Protein AF-A0A849Z8D0-F1 (afdb_monomer)

Radius of gyration: 32.52 Å; Cα contacts (8 Å, |Δi|>4): 1243; chains: 1; bounding box: 118×74×81 Å

Nearest PDB structures (foldseek):
  3wj7-assembly1_C  TM=8.794E-01  e=2.233E-20  Gluconobacter oxydans 621H
  1n7g-assembly1_D  TM=7.968E-01  e=3.863E-12  Arabidopsis thaliana
  7k3p-assembly1_B  TM=7.404E-01  e=7.467E-13  Campylobacter jejuni subsp. jejuni NCTC 11168 = ATCC 700819
  3wcm-assembly1_F  TM=7.746E-01  e=2.105E-10  Homo sapiens
  3wei-assembly1_A  TM=7.566E-01  e=3.004E-10  Homo sapiens

Sequence (764 aa):
MLPGVSRTFALSIQNLPPDLRDAVCIAYLLCRVVDTVEDDRRLDPAIRQSLFDAFDAALSASASGDGEPATAFEVRSAETGLGPTPLEAELCTGAGAVFRAFAAIPQVQREAIEPSVAEMSKGMREYSLRADAENGLRLRDVSDLERYCYYVAGTVGELLTKLFAISCPVDVRVRRELEARAISFGLGLQFVNILKDVAEDAVRGDCFLPVGTAKLYGLDLASLLDAGERPKGLALLRALSARAREHLTRAEEYTLLWPSSSSPGDAGSQIRLFCAVPLALALGTLREVELGEEALTPGRAPTVSRAFVMGVFEAAVAAATAAPAESDEGLRSLFDRSRAGVARRPPRPSATLESIVPATATISRGASAANAVEEVGPMSNNQLPGLQPRRELTGKILVTGAAGHVGANLVYRLLEDGHDVRVLMRDESHDEAIEALSRDTGKKIERVYGDLRDRRAVLDAVRGTKNVFHVAARVSTLGGSDQDLRELYECNVIGTANVLRAAGETGVERTVVTGSLSAVGYDLDDPSKASDETQPFYPFTEHLPYGRTKSLVEHEVLKACVEGVDALVATSCAVLGPWDYKPSRMGKTLLDFAHGKLRGYPPGGFDFVNVKDLVDGHIRAMERGRIGQRYILSTQYATVDDLMDIFEEVTGRPRPRFRVPMPLMKTMAHVSSFVMSNFFPKMPQRFTPAAVRLLNMQRKADTSKAQRELGYEPTEIRSAIHEAYAHFARRGLAPSGPSLSAKEGAAPLEVAKPKSQGREGAAA

Structure (mmCIF, N/CA/C/O backbone):
data_AF-A0A849Z8D0-F1
#
_entry.id   AF-A0A849Z8D0-F1
#
loop_
_atom_site.group_PDB
_atom_site.id
_atom_site.type_symbol
_atom_site.label_atom_id
_atom_site.label_alt_id
_atom_site.label_comp_id
_atom_site.label_asym_id
_atom_site.label_entity_id
_atom_site.label_seq_id
_atom_site.pdbx_PDB_ins_code
_atom_site.Cartn_x
_atom_site.Cartn_y
_atom_site.Cartn_z
_atom_site.occupancy
_atom_site.B_iso_or_equiv
_atom_site.auth_seq_id
_atom_site.auth_comp_id
_atom_site.auth_asym_id
_atom_site.auth_atom_id
_atom_site.pdbx_PDB_model_num
ATOM 1 N N . MET A 1 1 ? 8.175 8.809 1.136 1.00 72.81 1 MET A N 1
ATOM 2 C CA . MET A 1 1 ? 8.746 9.825 0.233 1.00 72.81 1 MET A CA 1
ATOM 3 C C . MET A 1 1 ? 8.851 9.349 -1.220 1.00 72.81 1 MET A C 1
ATOM 5 O O . MET A 1 1 ? 8.016 9.758 -2.015 1.00 72.81 1 MET A O 1
ATOM 9 N N . LEU A 1 2 ? 9.770 8.432 -1.576 1.00 63.09 2 LEU A N 1
ATOM 10 C CA . LEU A 1 2 ? 10.049 8.039 -2.977 1.00 63.09 2 LEU A CA 1
ATOM 11 C C . LEU A 1 2 ? 8.809 7.703 -3.853 1.00 63.09 2 LEU A C 1
ATOM 13 O O . LEU A 1 2 ? 8.702 8.273 -4.937 1.00 63.09 2 LEU A O 1
ATOM 17 N N . PRO A 1 3 ? 7.831 6.872 -3.422 1.00 63.69 3 PRO A N 1
ATOM 18 C CA . PRO A 1 3 ? 6.657 6.564 -4.253 1.00 63.69 3 PRO A CA 1
ATOM 19 C C . PRO A 1 3 ? 5.746 7.764 -4.536 1.00 63.69 3 PRO A C 1
ATOM 21 O O . PRO A 1 3 ? 4.987 7.745 -5.504 1.00 63.69 3 PRO A O 1
ATOM 24 N N . GLY A 1 4 ? 5.797 8.791 -3.685 1.00 59.47 4 GLY A N 1
ATOM 25 C CA . GLY A 1 4 ? 4.993 9.993 -3.849 1.00 59.47 4 GLY A CA 1
ATOM 26 C C . GLY A 1 4 ? 5.625 10.998 -4.819 1.00 59.47 4 GLY A C 1
ATOM 27 O O . GLY A 1 4 ? 4.893 11.589 -5.606 1.00 59.47 4 GLY A O 1
ATOM 28 N N . VAL A 1 5 ? 6.960 11.137 -4.817 1.00 64.81 5 VAL A N 1
ATOM 29 C CA . VAL A 1 5 ? 7.702 12.059 -5.707 1.00 64.81 5 VAL A CA 1
ATOM 30 C C . VAL A 1 5 ? 8.118 11.422 -7.043 1.00 64.81 5 VAL A C 1
ATOM 32 O O . VAL A 1 5 ? 8.604 12.112 -7.933 1.00 64.81 5 VAL A O 1
ATOM 35 N N . SER A 1 6 ? 7.963 10.099 -7.211 1.00 67.50 6 SER A N 1
ATOM 36 C CA . SER A 1 6 ? 8.257 9.417 -8.481 1.00 67.50 6 SER A CA 1
ATOM 37 C C . SER A 1 6 ? 7.565 8.072 -8.643 1.00 67.50 6 SER A C 1
ATOM 39 O O . SER A 1 6 ? 8.047 7.038 -8.188 1.00 67.50 6 SER A O 1
ATOM 41 N N . ARG A 1 7 ? 6.432 8.042 -9.344 1.00 61.09 7 ARG A N 1
ATOM 42 C CA . ARG A 1 7 ? 5.633 6.810 -9.464 1.00 61.09 7 ARG A CA 1
ATOM 43 C C . ARG A 1 7 ? 6.294 5.745 -10.346 1.00 61.09 7 ARG A C 1
ATOM 45 O O . ARG A 1 7 ? 6.237 4.568 -10.008 1.00 61.09 7 ARG A O 1
ATOM 52 N N . THR A 1 8 ? 6.913 6.146 -11.457 1.00 63.62 8 THR A N 1
ATOM 53 C CA . THR A 1 8 ? 7.506 5.213 -12.433 1.00 63.62 8 THR A CA 1
ATOM 54 C C . THR A 1 8 ? 8.881 4.722 -11.984 1.00 63.62 8 THR A C 1
ATOM 56 O O . THR A 1 8 ? 9.119 3.516 -11.972 1.00 63.62 8 THR A O 1
ATOM 59 N N . PHE A 1 9 ? 9.768 5.625 -11.543 1.00 69.81 9 PHE A N 1
ATOM 60 C CA . PHE A 1 9 ? 11.107 5.231 -11.094 1.00 69.81 9 PHE A CA 1
ATOM 61 C C . PHE A 1 9 ? 11.092 4.505 -9.750 1.00 69.81 9 PHE A C 1
ATOM 63 O O . PHE A 1 9 ? 11.890 3.589 -9.584 1.00 69.81 9 PHE A O 1
ATOM 70 N N . ALA A 1 10 ? 10.176 4.816 -8.820 1.00 69.12 10 ALA A N 1
ATOM 71 C CA . ALA A 1 10 ? 10.091 4.077 -7.555 1.00 69.12 10 ALA A CA 1
ATOM 72 C C . ALA A 1 10 ? 9.925 2.568 -7.776 1.00 69.12 10 ALA A C 1
ATOM 74 O O . ALA A 1 10 ? 10.507 1.771 -7.044 1.00 69.12 10 ALA A O 1
ATOM 75 N N . LEU A 1 11 ? 9.169 2.177 -8.803 1.00 65.69 11 LEU A N 1
ATOM 76 C CA . LEU A 1 11 ? 8.955 0.774 -9.116 1.00 65.69 11 LEU A CA 1
ATOM 77 C C . LEU A 1 11 ? 10.195 0.132 -9.749 1.00 65.69 11 LEU A C 1
ATOM 79 O O . LEU A 1 11 ? 10.565 -0.967 -9.347 1.00 65.69 11 LEU A O 1
ATOM 83 N N . SER A 1 12 ? 10.883 0.808 -10.673 1.00 78.62 12 SER A N 1
ATOM 84 C CA . SER A 1 12 ? 12.158 0.305 -11.207 1.00 78.62 12 SER A CA 1
ATOM 85 C C . SER A 1 12 ? 13.214 0.161 -10.106 1.00 78.62 12 SER A C 1
ATOM 87 O O . SER A 1 12 ? 13.862 -0.879 -10.023 1.00 78.62 12 SER A O 1
ATOM 89 N N . ILE A 1 13 ? 13.337 1.153 -9.215 1.00 84.62 13 ILE A N 1
ATOM 90 C CA . ILE A 1 13 ? 14.297 1.151 -8.099 1.00 84.62 13 ILE A CA 1
ATOM 91 C C . ILE A 1 13 ? 14.062 -0.054 -7.184 1.00 84.62 13 ILE A C 1
ATOM 93 O O . ILE A 1 13 ? 15.009 -0.753 -6.845 1.00 84.62 13 ILE A O 1
ATOM 97 N N . GLN A 1 14 ? 12.807 -0.354 -6.833 1.00 80.88 14 GLN A N 1
ATOM 98 C CA . GLN A 1 14 ? 12.463 -1.476 -5.948 1.00 80.88 14 GLN A CA 1
ATOM 99 C C . GLN A 1 14 ? 12.900 -2.855 -6.463 1.00 80.88 14 GLN A C 1
ATOM 101 O O . GLN A 1 14 ? 13.001 -3.782 -5.663 1.00 80.88 14 GLN A O 1
ATOM 106 N N . ASN A 1 15 ? 13.150 -2.996 -7.767 1.00 81.31 15 ASN A N 1
ATOM 107 C CA . ASN A 1 15 ? 13.594 -4.253 -8.364 1.00 81.31 15 ASN A CA 1
ATOM 108 C C . ASN A 1 15 ? 15.117 -4.457 -8.303 1.00 81.31 15 ASN A C 1
ATOM 110 O O . ASN A 1 15 ? 15.575 -5.542 -8.658 1.00 81.31 15 ASN A O 1
ATOM 114 N N . LEU A 1 16 ? 15.892 -3.457 -7.871 1.00 87.88 16 LEU A N 1
ATOM 115 C CA . LEU A 1 16 ? 17.347 -3.547 -7.730 1.00 87.88 16 LEU A CA 1
ATOM 116 C C . LEU A 1 16 ? 17.759 -4.381 -6.494 1.00 87.88 16 LEU A C 1
ATOM 118 O O . LEU A 1 16 ? 16.979 -4.486 -5.539 1.00 87.88 16 LEU A O 1
ATOM 122 N N . PRO A 1 17 ? 18.986 -4.946 -6.470 1.00 87.19 17 PRO A N 1
ATOM 123 C CA . PRO A 1 17 ? 19.573 -5.543 -5.267 1.00 87.19 17 PRO A CA 1
ATOM 124 C C . PRO A 1 17 ? 19.512 -4.577 -4.072 1.00 87.19 17 PRO A C 1
ATOM 126 O O . PRO A 1 17 ? 19.680 -3.383 -4.301 1.00 87.19 17 PRO A O 1
ATOM 129 N N . PRO A 1 18 ? 19.336 -5.034 -2.814 1.00 86.19 18 PRO A N 1
ATOM 130 C CA . PRO A 1 18 ? 19.137 -4.149 -1.657 1.00 86.19 18 PRO A CA 1
ATOM 131 C C . PRO A 1 18 ? 20.156 -3.004 -1.535 1.00 86.19 18 PRO A C 1
ATOM 133 O O . PRO A 1 18 ? 19.753 -1.844 -1.482 1.00 86.19 18 PRO A O 1
ATOM 136 N N . ASP A 1 19 ? 21.454 -3.308 -1.602 1.00 86.75 19 ASP A N 1
ATOM 137 C CA . ASP A 1 19 ? 22.520 -2.303 -1.461 1.00 86.75 19 ASP A CA 1
ATOM 138 C C . ASP A 1 19 ? 22.530 -1.289 -2.616 1.00 86.75 19 ASP A C 1
ATOM 140 O O . ASP A 1 19 ? 22.804 -0.104 -2.421 1.00 86.75 19 ASP A O 1
ATOM 144 N N . LEU A 1 20 ? 22.209 -1.743 -3.832 1.00 93.50 20 LEU A N 1
ATOM 145 C CA . LEU A 1 20 ? 22.114 -0.880 -5.009 1.00 93.50 20 LEU A CA 1
ATOM 146 C C . LEU A 1 20 ? 20.827 -0.050 -4.990 1.00 93.50 20 LEU A C 1
ATOM 148 O O . LEU A 1 20 ? 20.836 1.130 -5.328 1.00 93.50 20 LEU A O 1
ATOM 152 N N . ARG A 1 21 ? 19.714 -0.660 -4.578 1.00 93.81 21 ARG A N 1
ATOM 153 C CA . ARG A 1 21 ? 18.400 -0.032 -4.441 1.00 93.81 21 ARG A CA 1
ATOM 154 C C . ARG A 1 21 ? 18.478 1.160 -3.504 1.00 93.81 21 ARG A C 1
ATOM 156 O O . ARG A 1 21 ? 17.957 2.219 -3.843 1.00 93.81 21 ARG A O 1
ATOM 163 N N . ASP A 1 22 ? 19.102 0.986 -2.345 1.00 92.62 22 ASP A N 1
ATOM 164 C CA . ASP A 1 22 ? 19.163 2.028 -1.325 1.00 92.62 22 ASP A CA 1
ATOM 165 C C . ASP A 1 22 ? 20.054 3.190 -1.799 1.00 92.62 22 ASP A C 1
ATOM 167 O O . ASP A 1 22 ? 19.633 4.347 -1.728 1.00 92.62 22 ASP A O 1
ATOM 171 N N . ALA A 1 23 ? 21.204 2.897 -2.421 1.00 95.88 23 ALA A N 1
ATOM 172 C CA . ALA A 1 23 ? 22.069 3.909 -3.032 1.00 95.88 23 ALA A CA 1
ATOM 173 C C . ALA A 1 23 ? 21.372 4.690 -4.163 1.00 95.88 23 ALA A C 1
ATOM 175 O O . ALA A 1 23 ? 21.412 5.920 -4.185 1.00 95.88 23 ALA A O 1
ATOM 176 N N . VAL A 1 24 ? 20.677 3.999 -5.075 1.00 96.50 24 VAL A N 1
ATOM 177 C CA . VAL A 1 24 ? 19.925 4.636 -6.171 1.00 96.50 24 VAL A CA 1
ATOM 178 C C . VAL A 1 24 ? 18.726 5.428 -5.637 1.00 96.50 24 VAL A C 1
ATOM 180 O O . VAL A 1 24 ? 18.426 6.501 -6.153 1.00 96.50 24 VAL A O 1
ATOM 183 N N . CYS A 1 25 ? 18.051 4.948 -4.589 1.00 95.25 25 CYS A N 1
ATOM 184 C CA . CYS A 1 25 ? 16.977 5.684 -3.919 1.00 95.25 25 CYS A CA 1
ATOM 185 C C . CYS A 1 25 ? 17.490 7.004 -3.333 1.00 95.25 25 CYS A C 1
ATOM 187 O O . CYS A 1 25 ? 16.865 8.044 -3.530 1.00 95.25 25 CYS A O 1
ATOM 189 N N . ILE A 1 26 ? 18.620 6.972 -2.626 1.00 95.50 26 ILE A N 1
ATOM 190 C CA . ILE A 1 26 ? 19.237 8.167 -2.042 1.00 95.50 26 ILE A CA 1
ATOM 191 C C . ILE A 1 26 ? 19.664 9.138 -3.143 1.00 95.50 26 ILE A C 1
ATOM 193 O O . ILE A 1 26 ? 19.294 10.309 -3.085 1.00 95.50 26 ILE A O 1
ATOM 197 N N . ALA A 1 27 ? 20.353 8.649 -4.178 1.00 96.94 27 ALA A N 1
ATOM 198 C CA . ALA A 1 27 ? 20.736 9.457 -5.331 1.00 96.94 27 ALA A CA 1
ATOM 199 C C . ALA A 1 27 ? 19.520 10.122 -5.992 1.00 96.94 27 ALA A C 1
ATOM 201 O O . ALA A 1 27 ? 19.536 11.322 -6.243 1.00 96.94 27 ALA A O 1
ATOM 202 N N . TYR A 1 28 ? 18.432 9.372 -6.198 1.00 95.81 28 TYR A N 1
ATOM 203 C CA . TYR A 1 28 ? 17.195 9.908 -6.761 1.00 95.81 28 TYR A CA 1
ATOM 204 C C . TYR A 1 28 ? 16.610 11.037 -5.905 1.00 95.81 28 TYR A C 1
ATOM 206 O O . TYR A 1 28 ? 16.172 12.055 -6.438 1.00 95.81 28 TYR A O 1
ATOM 214 N N . LEU A 1 29 ? 16.577 10.864 -4.580 1.00 95.44 29 LEU A N 1
ATOM 215 C CA . LEU A 1 29 ? 16.050 11.882 -3.672 1.00 95.44 29 LEU A CA 1
ATOM 216 C C . LEU A 1 29 ? 16.929 13.137 -3.658 1.00 95.44 29 LEU A C 1
ATOM 218 O O . LEU A 1 29 ? 16.377 14.231 -3.684 1.00 95.44 29 LEU A O 1
ATOM 222 N N . LEU A 1 30 ? 18.259 12.998 -3.691 1.00 96.62 30 LEU A N 1
ATOM 223 C CA . LEU A 1 30 ? 19.177 14.133 -3.846 1.00 96.62 30 LEU A CA 1
ATOM 224 C C . LEU A 1 30 ? 18.924 14.873 -5.162 1.00 96.62 30 LEU A C 1
ATOM 226 O O . LEU A 1 30 ? 18.789 16.095 -5.153 1.00 96.62 30 LEU A O 1
ATOM 230 N N . CYS A 1 31 ? 18.783 14.138 -6.271 1.00 96.31 31 CYS A N 1
ATOM 231 C CA . CYS A 1 31 ? 18.452 14.736 -7.559 1.00 96.31 31 CYS A CA 1
ATOM 232 C C . CYS A 1 31 ? 17.121 15.490 -7.508 1.00 96.31 31 CYS A C 1
ATOM 234 O O . CYS A 1 31 ? 17.034 16.616 -7.978 1.00 96.31 31 CYS A O 1
ATOM 236 N N . ARG A 1 32 ? 16.096 14.900 -6.884 1.00 95.31 32 ARG A N 1
ATOM 237 C CA . ARG A 1 32 ? 14.771 15.514 -6.751 1.00 95.31 32 ARG A CA 1
ATOM 238 C C . ARG A 1 32 ? 14.781 16.775 -5.881 1.00 95.31 32 ARG A C 1
ATOM 240 O O . ARG A 1 32 ? 14.004 17.685 -6.146 1.00 95.31 32 ARG A O 1
ATOM 247 N N . VAL A 1 33 ? 15.625 16.839 -4.850 1.00 95.38 33 VAL A N 1
ATOM 248 C CA . VAL A 1 33 ? 15.757 18.041 -4.012 1.00 95.38 33 VAL A CA 1
ATOM 249 C C . VAL A 1 33 ? 16.262 19.220 -4.844 1.00 95.38 33 VAL A C 1
ATOM 251 O O . VAL A 1 33 ? 15.657 20.286 -4.790 1.00 95.38 33 VAL A O 1
ATOM 254 N N . VAL A 1 34 ? 17.322 19.039 -5.636 1.00 95.44 34 VAL A N 1
ATOM 255 C CA . VAL A 1 34 ? 17.875 20.133 -6.454 1.00 95.44 34 VAL A CA 1
ATOM 256 C C . VAL A 1 34 ? 17.017 20.462 -7.683 1.00 95.44 34 VAL A C 1
ATOM 258 O O . VAL A 1 34 ? 16.866 21.637 -8.000 1.00 95.44 34 VAL A O 1
ATOM 261 N N . ASP A 1 35 ? 16.352 19.467 -8.277 1.00 94.12 35 ASP A N 1
ATOM 262 C CA . ASP A 1 35 ? 15.288 19.642 -9.286 1.00 94.12 35 ASP A CA 1
ATOM 263 C C . ASP A 1 35 ? 14.182 20.573 -8.754 1.00 94.12 35 ASP A C 1
ATOM 265 O O . ASP A 1 35 ? 13.802 21.546 -9.393 1.00 94.12 35 ASP A O 1
ATOM 269 N N . THR A 1 36 ? 13.758 20.369 -7.498 1.00 94.44 36 THR A N 1
ATOM 270 C CA . THR A 1 36 ? 12.758 21.234 -6.846 1.00 94.44 36 THR A CA 1
ATOM 271 C C . THR A 1 36 ? 13.255 22.679 -6.689 1.00 94.44 36 THR A C 1
ATOM 273 O O . THR A 1 36 ? 12.463 23.614 -6.798 1.00 94.44 36 THR A O 1
ATOM 276 N N . VAL A 1 37 ? 14.555 22.888 -6.438 1.00 94.44 37 VAL A N 1
ATOM 277 C CA . VAL A 1 37 ? 15.151 24.236 -6.357 1.00 94.44 37 VAL A CA 1
ATOM 278 C C . VAL A 1 37 ? 15.141 24.929 -7.723 1.00 94.44 37 VAL A C 1
ATOM 280 O O . VAL A 1 37 ? 14.860 26.129 -7.786 1.00 94.44 37 VAL A O 1
ATOM 283 N N . GLU A 1 38 ? 15.433 24.203 -8.807 1.00 91.38 38 GLU A N 1
ATOM 284 C CA . GLU A 1 38 ? 15.372 24.732 -10.176 1.00 91.38 38 GLU A CA 1
ATOM 285 C C . GLU A 1 38 ? 13.935 25.101 -10.578 1.00 91.38 38 GLU A C 1
ATOM 287 O O . GLU A 1 38 ? 13.691 26.218 -11.048 1.00 91.38 38 GLU A O 1
ATOM 292 N N . ASP A 1 39 ? 12.994 24.182 -10.349 1.00 87.88 39 ASP A N 1
ATOM 293 C CA . ASP A 1 39 ? 11.619 24.256 -10.849 1.00 87.88 39 ASP A CA 1
ATOM 294 C C . ASP A 1 39 ? 10.747 25.286 -10.118 1.00 87.88 39 ASP A C 1
ATOM 296 O O . ASP A 1 39 ? 9.742 25.761 -10.661 1.00 87.88 39 ASP A O 1
ATOM 300 N N . ASP A 1 40 ? 11.091 25.663 -8.882 1.00 87.81 40 ASP A N 1
ATOM 301 C CA . ASP A 1 40 ? 10.272 26.585 -8.097 1.00 87.81 40 ASP A CA 1
ATOM 302 C C . ASP A 1 40 ? 10.444 28.047 -8.551 1.00 87.81 40 ASP A C 1
ATOM 304 O O . ASP A 1 40 ? 11.240 28.846 -8.035 1.00 87.81 40 ASP A O 1
ATOM 308 N N . ARG A 1 41 ? 9.640 28.418 -9.552 1.00 78.31 41 ARG A N 1
ATOM 309 C CA . ARG A 1 41 ? 9.581 29.765 -10.140 1.00 78.31 41 ARG A CA 1
ATOM 310 C C . ARG A 1 41 ? 9.061 30.839 -9.183 1.00 78.31 41 ARG A C 1
ATOM 312 O O . ARG A 1 41 ? 9.248 32.018 -9.461 1.00 78.31 41 ARG A O 1
ATOM 319 N N . ARG A 1 42 ? 8.436 30.461 -8.061 1.00 85.00 42 ARG A N 1
ATOM 320 C CA . ARG A 1 42 ? 7.925 31.420 -7.061 1.00 85.00 42 ARG A CA 1
ATOM 321 C C . ARG A 1 42 ? 9.054 32.074 -6.265 1.00 85.00 42 ARG A C 1
ATOM 323 O O . ARG A 1 42 ? 8.831 33.099 -5.627 1.00 85.00 42 ARG A O 1
ATOM 330 N N . LEU A 1 43 ? 10.238 31.466 -6.278 1.00 86.69 43 LEU A N 1
ATOM 331 C CA . LEU A 1 43 ? 11.400 31.946 -5.549 1.00 86.69 43 LEU A CA 1
ATOM 332 C C . LEU A 1 43 ? 12.077 33.108 -6.272 1.00 86.69 43 LEU A C 1
ATOM 334 O O . LEU A 1 43 ? 12.310 33.060 -7.482 1.00 86.69 43 LEU A O 1
ATOM 338 N N . ASP A 1 44 ? 12.467 34.113 -5.490 1.00 88.31 44 ASP A N 1
ATOM 339 C CA . ASP A 1 44 ? 13.362 35.171 -5.947 1.00 88.31 44 ASP A CA 1
ATOM 340 C C . ASP A 1 44 ? 14.707 34.573 -6.420 1.00 88.31 44 ASP A C 1
ATOM 342 O O . ASP A 1 44 ? 15.220 33.642 -5.781 1.00 88.31 44 ASP A O 1
ATOM 346 N N . PRO A 1 45 ? 15.318 35.085 -7.507 1.00 88.12 45 PRO A N 1
ATOM 347 C CA . PRO A 1 45 ? 16.580 34.560 -8.018 1.00 88.12 45 PRO A CA 1
ATOM 348 C C . PRO A 1 45 ? 17.707 34.505 -6.978 1.00 88.12 45 PRO A C 1
ATOM 350 O O . PRO A 1 45 ? 18.447 33.522 -6.949 1.00 88.12 45 PRO A O 1
ATOM 353 N N . ALA A 1 46 ? 17.835 35.504 -6.097 1.00 90.12 46 ALA A N 1
ATOM 354 C CA . ALA A 1 46 ? 18.869 35.512 -5.062 1.00 90.12 46 ALA A CA 1
ATOM 355 C C . ALA A 1 46 ? 18.599 34.445 -3.990 1.00 90.12 46 ALA A C 1
ATOM 357 O O . ALA A 1 46 ? 19.525 33.769 -3.535 1.00 90.12 46 ALA A O 1
ATOM 358 N N . ILE A 1 47 ? 17.327 34.239 -3.636 1.00 92.25 47 ILE A N 1
ATOM 359 C CA . ILE A 1 47 ? 16.912 33.156 -2.738 1.00 92.25 47 ILE A CA 1
ATOM 360 C C . ILE A 1 47 ? 17.251 31.798 -3.356 1.00 92.25 47 ILE A C 1
ATOM 362 O O . ILE A 1 47 ? 17.871 30.966 -2.688 1.00 92.25 47 ILE A O 1
ATOM 366 N N . ARG A 1 48 ? 16.917 31.589 -4.635 1.00 93.00 48 ARG A N 1
ATOM 367 C CA . ARG A 1 48 ? 17.221 30.343 -5.350 1.00 93.00 48 ARG A CA 1
ATOM 368 C C . ARG A 1 48 ? 18.725 30.064 -5.389 1.00 93.00 48 ARG A C 1
ATOM 370 O O . ARG A 1 48 ? 19.135 28.943 -5.105 1.00 93.00 48 ARG A O 1
ATOM 377 N N . GLN A 1 49 ? 19.558 31.076 -5.654 1.00 93.31 49 GLN A N 1
ATOM 378 C CA . GLN A 1 49 ? 21.020 30.924 -5.586 1.00 93.31 49 GLN A CA 1
ATOM 379 C C . GLN A 1 49 ? 21.488 30.504 -4.187 1.00 93.31 49 GLN A C 1
ATOM 381 O O . GLN A 1 49 ? 22.278 29.572 -4.064 1.00 93.31 49 GLN A O 1
ATOM 386 N N . SER A 1 50 ? 20.939 31.110 -3.129 1.00 94.00 50 SER A N 1
ATOM 387 C CA . SER A 1 50 ? 21.289 30.731 -1.754 1.00 94.00 50 SER A CA 1
ATOM 388 C C . SER A 1 50 ? 20.887 29.292 -1.391 1.00 94.00 50 SER A C 1
ATOM 390 O O . SER A 1 50 ? 21.545 28.660 -0.564 1.00 94.00 50 SER A O 1
ATOM 392 N N . LEU A 1 51 ? 19.822 28.762 -2.006 1.00 95.62 51 LEU A N 1
ATOM 393 C CA . LEU A 1 51 ? 19.394 27.370 -1.849 1.00 95.62 51 LEU A CA 1
ATOM 394 C C . LEU A 1 51 ? 20.321 26.408 -2.596 1.00 95.62 51 LEU A C 1
ATOM 396 O O . LEU A 1 51 ? 20.679 25.383 -2.021 1.00 95.62 51 LEU A O 1
ATOM 400 N N . PHE A 1 52 ? 20.767 26.751 -3.811 1.00 96.25 52 PHE A N 1
ATOM 401 C CA . PHE A 1 52 ? 21.814 25.990 -4.504 1.00 96.25 52 PHE A CA 1
ATOM 402 C C . PHE A 1 52 ? 23.116 25.962 -3.690 1.00 96.25 52 PHE A C 1
ATOM 404 O O . PHE A 1 52 ? 23.695 24.896 -3.509 1.00 96.25 52 PHE A O 1
ATOM 411 N N . ASP A 1 53 ? 23.546 27.095 -3.124 1.00 94.94 53 ASP A N 1
ATOM 412 C CA . ASP A 1 53 ? 24.743 27.151 -2.271 1.00 94.94 53 ASP A CA 1
ATOM 413 C C . ASP A 1 53 ? 24.607 26.268 -1.026 1.00 94.94 53 ASP A C 1
ATOM 415 O O . ASP A 1 53 ? 25.528 25.531 -0.671 1.00 94.94 53 ASP A O 1
ATOM 419 N N . ALA A 1 54 ? 23.446 26.316 -0.366 1.00 95.00 54 ALA A N 1
ATOM 420 C CA . ALA A 1 54 ? 23.175 25.482 0.798 1.00 95.00 54 ALA A CA 1
ATOM 421 C C . ALA A 1 54 ? 23.106 23.987 0.440 1.00 95.00 54 ALA A C 1
ATOM 423 O O . ALA A 1 54 ? 23.578 23.159 1.220 1.00 95.00 54 ALA A O 1
ATOM 424 N N . PHE A 1 55 ? 22.545 23.645 -0.724 1.00 96.44 55 PHE A N 1
ATOM 425 C CA . PHE A 1 55 ? 22.491 22.275 -1.232 1.00 96.44 55 PHE A CA 1
ATOM 426 C C . PHE A 1 55 ? 23.892 21.740 -1.538 1.00 96.44 55 PHE A C 1
ATOM 428 O O . PHE A 1 55 ? 24.252 20.677 -1.039 1.00 96.44 55 PHE A O 1
ATOM 435 N N . ASP A 1 56 ? 24.701 22.491 -2.288 1.00 95.56 56 ASP A N 1
ATOM 436 C CA . ASP A 1 56 ? 26.052 22.079 -2.685 1.00 95.56 56 ASP A CA 1
ATOM 437 C C . ASP A 1 56 ? 26.964 21.911 -1.461 1.00 95.56 56 ASP A C 1
ATOM 439 O O . ASP A 1 56 ? 27.687 20.919 -1.349 1.00 95.56 56 ASP A O 1
ATOM 443 N N . ALA A 1 57 ? 26.876 22.826 -0.487 1.00 93.50 57 ALA A N 1
ATOM 444 C CA . ALA A 1 57 ? 27.603 22.706 0.775 1.00 93.50 57 ALA A CA 1
ATOM 445 C C . ALA A 1 57 ? 27.184 21.454 1.566 1.00 93.50 57 ALA A C 1
ATOM 447 O O . ALA A 1 57 ? 28.040 20.730 2.078 1.00 93.50 57 ALA A O 1
ATOM 448 N N . ALA A 1 58 ? 25.878 21.171 1.644 1.00 94.19 58 ALA A N 1
ATOM 449 C CA . ALA A 1 58 ? 25.362 19.986 2.324 1.00 94.19 58 ALA A CA 1
ATOM 450 C C . ALA A 1 58 ? 25.769 18.686 1.617 1.00 94.19 58 ALA A C 1
ATOM 452 O O . ALA A 1 58 ? 26.150 17.722 2.284 1.00 94.19 58 ALA A O 1
ATOM 453 N N . LEU A 1 59 ? 25.724 18.660 0.283 1.00 95.44 59 LEU A N 1
ATOM 454 C CA . LEU A 1 59 ? 26.130 17.518 -0.531 1.00 95.44 59 LEU A CA 1
ATOM 455 C C . LEU A 1 59 ? 27.611 17.193 -0.313 1.00 95.44 59 LEU A C 1
ATOM 457 O O . LEU A 1 59 ? 27.944 16.047 -0.012 1.00 95.44 59 LEU A O 1
ATOM 461 N N . SER A 1 60 ? 28.476 18.206 -0.400 1.00 93.25 60 SER A N 1
ATOM 462 C CA . SER A 1 60 ? 29.926 18.035 -0.275 1.00 93.25 60 SER A CA 1
ATOM 463 C C . SER A 1 60 ? 30.332 17.592 1.140 1.00 93.25 60 SER A C 1
ATOM 465 O O . SER A 1 60 ? 31.084 16.630 1.290 1.00 93.25 60 SER A O 1
ATOM 467 N N . ALA A 1 61 ? 29.747 18.194 2.187 1.00 91.44 61 ALA A N 1
ATOM 468 C CA . ALA A 1 61 ? 29.962 17.781 3.581 1.00 91.44 61 ALA A CA 1
ATOM 469 C C . ALA A 1 61 ? 29.499 16.335 3.849 1.00 91.44 61 ALA A C 1
ATOM 471 O O . ALA A 1 61 ? 30.173 15.546 4.513 1.00 91.44 61 ALA A O 1
ATOM 472 N N . SER A 1 62 ? 28.354 15.950 3.280 1.00 91.81 62 SER A N 1
ATOM 473 C CA . SER A 1 62 ? 27.830 14.586 3.416 1.00 91.81 62 SER A CA 1
ATOM 474 C C . SER A 1 62 ? 28.693 13.555 2.687 1.00 91.81 62 SER A C 1
ATOM 476 O O . SER A 1 62 ? 28.794 12.413 3.132 1.00 91.81 62 SER A O 1
ATOM 478 N N . ALA A 1 63 ? 29.324 13.937 1.574 1.00 90.50 63 ALA A N 1
ATOM 479 C CA . ALA A 1 63 ? 30.208 13.056 0.820 1.00 90.50 63 ALA A CA 1
ATOM 480 C C . ALA A 1 63 ? 31.529 12.785 1.557 1.00 90.50 63 ALA A C 1
ATOM 482 O O . ALA A 1 63 ? 31.967 11.627 1.603 1.00 90.50 63 ALA A O 1
ATOM 483 N N . SER A 1 64 ? 32.127 13.817 2.169 1.00 85.88 64 SER A N 1
ATOM 484 C CA . SER A 1 64 ? 33.373 13.702 2.941 1.00 85.88 64 SER A CA 1
ATOM 485 C C . SER A 1 64 ? 33.194 12.988 4.284 1.00 85.88 64 SER A C 1
ATOM 487 O O . SER A 1 64 ? 34.150 12.407 4.792 1.00 85.88 64 SER A O 1
ATOM 489 N N . GLY A 1 65 ? 31.973 12.958 4.829 1.00 72.75 65 GLY A N 1
ATOM 490 C CA . GLY A 1 65 ? 31.687 12.391 6.151 1.00 72.75 65 GLY A CA 1
ATOM 491 C C . GLY A 1 65 ? 31.982 13.354 7.307 1.00 72.75 65 GLY A C 1
ATOM 492 O O . GLY A 1 65 ? 31.931 12.939 8.464 1.00 72.75 65 GLY A O 1
ATOM 493 N N . ASP A 1 66 ? 32.251 14.626 6.998 1.00 64.69 66 ASP A N 1
ATOM 494 C CA . ASP A 1 66 ? 32.563 15.676 7.963 1.00 64.69 66 ASP A CA 1
ATOM 495 C C . ASP A 1 66 ? 31.376 16.647 8.099 1.00 64.69 66 ASP A C 1
ATOM 497 O O . ASP A 1 66 ? 31.094 17.436 7.198 1.00 64.69 66 ASP A O 1
ATOM 501 N N . GLY A 1 67 ? 30.703 16.634 9.255 1.00 59.25 67 GLY A N 1
ATOM 502 C CA . GLY A 1 67 ? 29.722 17.658 9.651 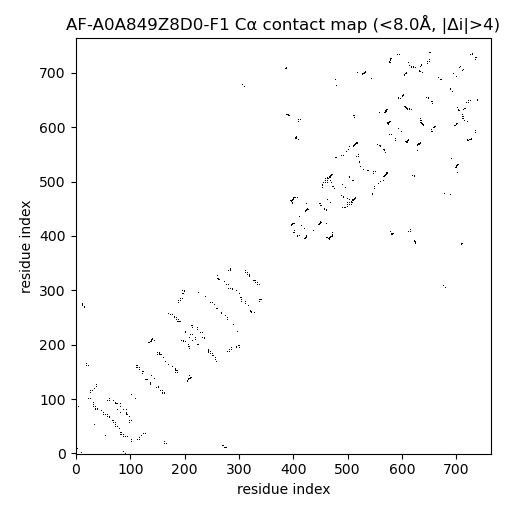1.00 59.25 67 GLY A CA 1
ATOM 503 C C . GLY A 1 67 ? 28.266 17.190 9.756 1.00 59.25 67 GLY A C 1
ATOM 504 O O . GLY A 1 67 ? 27.901 16.101 9.320 1.00 59.25 67 GLY A O 1
ATOM 505 N N . GLU A 1 68 ? 27.422 18.025 10.377 1.00 59.22 68 GLU A N 1
ATOM 506 C CA . GLU A 1 68 ? 25.971 17.806 10.409 1.00 59.22 68 GLU A CA 1
ATOM 507 C C . GLU A 1 68 ? 25.356 18.163 9.054 1.00 59.22 68 GLU A C 1
ATOM 509 O O . GLU A 1 68 ? 25.423 19.323 8.628 1.00 59.22 68 GLU A O 1
ATOM 514 N N . PRO A 1 69 ? 24.743 17.202 8.353 1.00 61.16 69 PRO A N 1
ATOM 515 C CA . PRO A 1 69 ? 24.356 17.447 6.986 1.00 61.16 69 PRO A CA 1
ATOM 516 C C . PRO A 1 69 ? 23.002 18.167 6.911 1.00 61.16 69 PRO A C 1
ATOM 518 O O . PRO A 1 69 ? 21.971 17.664 7.360 1.00 61.16 69 PRO A O 1
ATOM 521 N N . ALA A 1 70 ? 23.039 19.328 6.253 1.00 70.81 70 ALA A N 1
ATOM 522 C CA . ALA A 1 70 ? 21.907 20.044 5.662 1.00 70.81 70 ALA A CA 1
ATOM 523 C C . ALA A 1 70 ? 21.012 20.928 6.544 1.00 70.81 70 ALA A C 1
ATOM 525 O O . ALA A 1 70 ? 20.044 21.470 6.012 1.00 70.81 70 ALA A O 1
ATOM 526 N N . THR A 1 71 ? 21.355 21.203 7.809 1.00 78.56 71 THR A N 1
ATOM 527 C CA . THR A 1 71 ? 20.566 22.123 8.662 1.00 78.56 71 THR A CA 1
ATOM 528 C C . THR A 1 71 ? 20.342 23.484 7.990 1.00 78.56 71 THR A C 1
ATOM 530 O O . THR A 1 71 ? 19.242 24.029 8.011 1.00 78.56 71 THR A O 1
ATOM 533 N N . ALA A 1 72 ? 21.363 24.021 7.314 1.00 86.62 72 ALA A N 1
ATOM 534 C CA . ALA A 1 72 ? 21.246 25.286 6.590 1.00 86.62 72 ALA A CA 1
ATOM 535 C C . ALA A 1 72 ? 20.298 25.210 5.376 1.00 86.62 72 ALA A C 1
ATOM 537 O O . ALA A 1 72 ? 19.618 26.191 5.081 1.00 86.62 72 ALA A O 1
ATOM 538 N N . PHE A 1 73 ? 20.240 24.072 4.677 1.00 93.56 73 PHE A N 1
ATOM 539 C CA . PHE A 1 73 ? 19.331 23.879 3.545 1.00 93.56 73 PHE A CA 1
ATOM 540 C C . PHE A 1 73 ? 17.885 23.691 4.019 1.00 93.56 73 PHE A C 1
ATOM 542 O O . PHE A 1 73 ? 16.986 24.321 3.469 1.00 93.56 73 PHE A O 1
ATOM 549 N N . GLU A 1 74 ? 17.654 22.880 5.057 1.00 92.19 74 GLU A N 1
ATOM 550 C CA . GLU A 1 74 ? 16.319 22.643 5.630 1.00 92.19 74 GLU A CA 1
ATOM 551 C C . GLU A 1 74 ? 15.703 23.940 6.166 1.00 92.19 74 GLU A C 1
ATOM 553 O O . GLU A 1 74 ? 14.554 24.254 5.851 1.00 92.19 74 GLU A O 1
ATOM 558 N N . VAL A 1 75 ? 16.486 24.730 6.914 1.00 90.69 75 VAL A N 1
ATOM 559 C CA . VAL A 1 75 ? 16.049 26.030 7.448 1.00 90.69 75 VAL A CA 1
ATOM 560 C C . VAL A 1 75 ? 15.661 26.973 6.313 1.00 90.69 75 VAL A C 1
ATOM 562 O O . VAL A 1 75 ? 14.540 27.477 6.302 1.00 90.69 75 VAL A O 1
ATOM 565 N N . ARG A 1 76 ? 16.529 27.151 5.309 1.00 91.81 76 ARG A N 1
ATOM 566 C CA . ARG A 1 76 ? 16.219 28.014 4.157 1.00 91.81 76 ARG A CA 1
ATOM 567 C C . ARG A 1 76 ? 15.014 27.502 3.372 1.00 91.81 76 ARG A C 1
ATOM 569 O O . ARG A 1 76 ? 14.183 28.299 2.952 1.00 91.81 76 ARG A O 1
ATOM 576 N N . SER A 1 77 ? 14.884 26.191 3.190 1.00 92.50 77 SER A N 1
ATOM 577 C CA . SER A 1 77 ? 13.732 25.590 2.507 1.00 92.50 77 SER A CA 1
ATOM 578 C C . SER A 1 77 ? 12.426 25.897 3.243 1.00 92.50 77 SER A C 1
ATOM 580 O O . SER A 1 77 ? 11.440 26.278 2.614 1.00 92.50 77 SER A O 1
ATOM 582 N N . ALA A 1 78 ? 12.427 25.800 4.576 1.00 91.38 78 ALA A N 1
ATOM 583 C CA . ALA A 1 78 ? 11.270 26.113 5.410 1.00 91.38 78 ALA A CA 1
ATOM 584 C C . ALA A 1 78 ? 10.925 27.612 5.407 1.00 91.38 78 ALA A C 1
ATOM 586 O O . ALA A 1 78 ? 9.753 27.967 5.302 1.00 91.38 78 ALA A O 1
ATOM 587 N N . GLU A 1 79 ? 11.928 28.489 5.486 1.00 92.44 79 GLU A N 1
ATOM 588 C CA . GLU A 1 79 ? 11.746 29.948 5.469 1.00 92.44 79 GLU A CA 1
ATOM 589 C C . GLU A 1 79 ? 11.212 30.463 4.128 1.00 92.44 79 GLU A C 1
ATOM 591 O O . GLU A 1 79 ? 10.437 31.417 4.085 1.00 92.44 79 GLU A O 1
ATOM 596 N N . THR A 1 80 ? 11.622 29.828 3.031 1.00 90.94 80 THR A N 1
ATOM 597 C CA . THR A 1 80 ? 11.283 30.251 1.664 1.00 90.94 80 THR A CA 1
ATOM 598 C C . THR A 1 80 ? 10.026 29.577 1.120 1.00 90.94 80 THR A C 1
ATOM 600 O O . THR A 1 80 ? 9.487 30.022 0.108 1.00 90.94 80 THR A O 1
ATOM 603 N N . GLY A 1 81 ? 9.538 28.524 1.785 1.00 90.38 81 GLY A N 1
ATOM 604 C CA . GLY A 1 81 ? 8.403 27.732 1.312 1.00 90.38 81 GLY A CA 1
ATOM 605 C C . GLY A 1 81 ? 8.708 26.944 0.033 1.00 90.38 81 GLY A C 1
ATOM 606 O O . GLY A 1 81 ? 7.806 26.763 -0.789 1.00 90.38 81 GLY A O 1
ATOM 607 N N . LEU A 1 82 ? 9.965 26.509 -0.138 1.00 91.69 82 LEU A N 1
ATOM 608 C CA . LEU A 1 82 ? 10.430 25.723 -1.284 1.00 91.69 82 LEU A CA 1
ATOM 609 C C . LEU A 1 82 ? 9.575 24.459 -1.462 1.00 91.69 82 LEU A C 1
ATOM 611 O O . LEU A 1 82 ? 9.371 23.707 -0.509 1.00 91.69 82 LEU A O 1
ATOM 615 N N . GLY A 1 83 ? 9.121 24.216 -2.694 1.00 88.06 83 GLY A N 1
ATOM 616 C CA . GLY A 1 83 ? 8.329 23.044 -3.064 1.00 88.06 83 GLY A CA 1
ATOM 617 C C . GLY A 1 83 ? 6.936 23.439 -3.561 1.00 88.06 83 GLY A C 1
ATOM 618 O O . GLY A 1 83 ? 6.096 23.858 -2.755 1.00 88.06 83 GLY A O 1
ATOM 619 N N . PRO A 1 84 ? 6.646 23.328 -4.872 1.00 80.12 84 PRO A N 1
ATOM 620 C CA . PRO A 1 84 ? 5.349 23.717 -5.426 1.00 80.12 84 PRO A CA 1
ATOM 621 C C . PRO A 1 84 ? 4.221 22.769 -5.002 1.00 80.12 84 PRO A C 1
ATOM 623 O O . PRO A 1 84 ? 3.052 23.162 -4.995 1.00 80.12 84 PRO A O 1
ATOM 626 N N . THR A 1 85 ? 4.553 21.540 -4.600 1.00 85.75 85 THR A N 1
ATOM 627 C CA . THR A 1 85 ? 3.606 20.580 -4.027 1.00 85.75 85 THR A CA 1
ATOM 628 C C . THR A 1 85 ? 3.885 20.310 -2.542 1.00 85.75 85 THR A C 1
ATOM 630 O O . THR A 1 85 ? 5.032 20.405 -2.104 1.00 85.75 85 THR A O 1
ATOM 633 N N . PRO A 1 86 ? 2.871 19.899 -1.747 1.00 86.19 86 PRO A N 1
ATOM 634 C CA . PRO A 1 86 ? 3.072 19.566 -0.333 1.00 86.19 86 PRO A CA 1
ATOM 635 C C . PRO A 1 86 ? 4.153 18.509 -0.090 1.00 86.19 86 PRO A C 1
ATOM 637 O O . PRO A 1 86 ? 4.837 18.547 0.926 1.00 86.19 86 PRO A O 1
ATOM 640 N N . LEU A 1 87 ? 4.311 17.569 -1.023 1.00 84.06 87 LEU A N 1
ATOM 641 C CA . LEU A 1 87 ? 5.259 16.473 -0.882 1.00 84.06 87 LEU A CA 1
ATOM 642 C C . LEU A 1 87 ? 6.696 16.889 -1.220 1.00 84.06 87 LEU A C 1
ATOM 644 O O . LEU A 1 87 ? 7.630 16.440 -0.564 1.00 84.06 87 LEU A O 1
ATOM 648 N N . GLU A 1 88 ? 6.882 17.746 -2.224 1.00 87.31 88 GLU A N 1
ATOM 649 C CA . GLU A 1 88 ? 8.191 18.347 -2.507 1.00 87.31 88 GLU A CA 1
ATOM 650 C C . GLU A 1 88 ? 8.614 19.275 -1.369 1.00 87.31 88 GLU A C 1
ATOM 652 O O . GLU A 1 88 ? 9.763 19.223 -0.942 1.00 87.31 88 GLU A O 1
ATOM 657 N N . ALA A 1 89 ? 7.673 20.030 -0.794 1.00 91.25 89 ALA A N 1
ATOM 658 C CA . ALA A 1 89 ? 7.936 20.829 0.396 1.00 91.25 89 ALA A CA 1
ATOM 659 C C . ALA A 1 89 ? 8.353 19.956 1.593 1.00 91.25 89 ALA A C 1
ATOM 661 O O . ALA A 1 89 ? 9.327 20.270 2.276 1.00 91.25 89 ALA A O 1
ATOM 662 N N . GLU A 1 90 ? 7.679 18.824 1.829 1.00 92.50 90 GLU A N 1
ATOM 663 C CA . GLU A 1 90 ? 8.075 17.855 2.863 1.00 92.50 90 GLU A CA 1
ATOM 664 C C . GLU A 1 90 ? 9.473 17.267 2.592 1.00 92.50 90 GLU A C 1
ATOM 666 O O . GLU A 1 90 ? 10.284 17.152 3.510 1.00 92.50 90 GLU A O 1
ATOM 671 N N . LEU A 1 91 ? 9.790 16.937 1.334 1.00 92.38 91 LEU A N 1
ATOM 672 C CA . LEU A 1 91 ? 11.113 16.445 0.943 1.00 92.38 91 LEU A CA 1
ATOM 673 C C . LEU A 1 91 ? 12.211 17.485 1.201 1.00 92.38 91 LEU A C 1
ATOM 675 O O . LEU A 1 91 ? 13.244 17.134 1.764 1.00 92.38 91 LEU A O 1
ATOM 679 N N . CYS A 1 92 ? 12.005 18.740 0.800 1.00 94.31 92 CYS A N 1
ATOM 680 C CA . CYS A 1 92 ? 12.999 19.803 0.941 1.00 94.31 92 CYS A CA 1
ATOM 681 C C . CYS A 1 92 ? 13.188 20.233 2.401 1.00 94.31 92 CYS A C 1
ATOM 683 O O . CYS A 1 92 ? 14.318 20.399 2.857 1.00 94.31 92 CYS A O 1
ATOM 685 N N . THR A 1 93 ? 12.099 20.360 3.161 1.00 92.19 93 THR A N 1
ATOM 686 C CA . THR A 1 93 ? 12.163 20.717 4.591 1.00 92.19 93 THR A CA 1
ATOM 687 C C . THR A 1 93 ? 12.702 19.585 5.467 1.00 92.19 93 THR A C 1
ATOM 689 O O . THR A 1 93 ? 13.260 19.862 6.524 1.00 92.19 93 THR A O 1
ATOM 692 N N . GLY A 1 94 ? 12.583 18.329 5.025 1.00 91.25 94 GLY A N 1
ATOM 693 C CA . GLY A 1 94 ? 13.176 17.149 5.663 1.00 91.25 94 GLY A CA 1
ATOM 694 C C . GLY A 1 94 ? 14.440 16.619 4.975 1.00 91.25 94 GLY A C 1
ATOM 695 O O . GLY A 1 94 ? 14.812 15.458 5.191 1.00 91.25 94 GLY A O 1
ATOM 696 N N . ALA A 1 95 ? 15.083 17.412 4.109 1.00 93.00 95 ALA A N 1
ATOM 697 C CA . ALA A 1 95 ? 16.175 16.949 3.251 1.00 93.00 95 ALA A CA 1
ATOM 698 C C . ALA A 1 95 ? 17.392 16.442 4.040 1.00 93.00 95 ALA A C 1
ATOM 700 O O . ALA A 1 95 ? 18.114 15.568 3.563 1.00 93.00 95 ALA A O 1
ATOM 701 N N . GLY A 1 96 ? 17.602 16.899 5.273 1.00 92.12 96 GLY A N 1
ATOM 702 C CA . GLY A 1 96 ? 18.666 16.427 6.154 1.00 92.12 96 GLY A CA 1
ATOM 703 C C . GLY A 1 96 ? 18.576 14.935 6.448 1.00 92.12 96 GLY A C 1
ATOM 704 O O . GLY A 1 96 ? 19.606 14.288 6.620 1.00 92.12 96 GLY A O 1
ATOM 705 N N . ALA A 1 97 ? 17.385 14.326 6.412 1.00 91.88 97 ALA A N 1
ATOM 706 C CA . ALA A 1 97 ? 17.272 12.868 6.466 1.00 91.88 97 ALA A CA 1
ATOM 707 C C . ALA A 1 97 ? 17.908 12.191 5.238 1.00 91.88 97 ALA A C 1
ATOM 709 O O . ALA A 1 97 ? 18.570 11.163 5.382 1.00 91.88 97 ALA A O 1
ATOM 710 N N . VAL A 1 98 ? 17.749 12.780 4.048 1.00 94.00 98 VAL A N 1
ATOM 711 C CA . VAL A 1 98 ? 18.346 12.290 2.796 1.00 94.00 98 VAL A CA 1
ATOM 712 C C . VAL A 1 98 ? 19.861 12.440 2.838 1.00 94.00 98 VAL A C 1
ATOM 714 O O . VAL A 1 98 ? 20.574 11.486 2.540 1.00 94.00 98 VAL A O 1
ATOM 717 N N . PHE A 1 99 ? 20.365 13.596 3.272 1.00 94.75 99 PHE A N 1
ATOM 718 C CA . PHE A 1 99 ? 21.803 13.819 3.366 1.00 94.75 99 PHE A CA 1
ATOM 719 C C . PHE A 1 99 ? 22.476 12.969 4.459 1.00 94.75 99 PHE A C 1
ATOM 721 O O . PHE A 1 99 ? 23.559 12.439 4.232 1.00 94.75 99 PHE A O 1
ATOM 728 N N . ARG A 1 100 ? 21.821 12.730 5.608 1.00 92.50 100 ARG A N 1
ATOM 729 C CA . ARG A 1 100 ? 22.303 11.757 6.611 1.00 92.50 100 ARG A CA 1
ATOM 730 C C . ARG A 1 100 ? 22.342 10.337 6.057 1.00 92.50 100 ARG A C 1
ATOM 732 O O . ARG A 1 100 ? 23.311 9.621 6.291 1.00 92.50 100 ARG A O 1
ATOM 739 N N . ALA A 1 101 ? 21.308 9.930 5.319 1.00 92.88 101 ALA A N 1
ATOM 740 C CA . ALA A 1 101 ? 21.304 8.631 4.653 1.00 92.88 101 ALA A CA 1
ATOM 741 C C . ALA A 1 101 ? 22.444 8.539 3.629 1.00 92.88 101 ALA A C 1
ATOM 743 O O . ALA A 1 101 ? 23.139 7.529 3.587 1.00 92.88 101 ALA A O 1
ATOM 744 N N . PHE A 1 102 ? 22.690 9.610 2.870 1.00 95.12 102 PHE A N 1
ATOM 745 C CA . PHE A 1 102 ? 23.810 9.701 1.939 1.00 95.12 102 PHE A CA 1
ATOM 746 C C . PHE A 1 102 ? 25.173 9.620 2.632 1.00 95.12 102 PHE A C 1
ATOM 748 O O . PHE A 1 102 ? 26.033 8.881 2.172 1.00 95.12 102 PHE A O 1
ATOM 755 N N . ALA A 1 103 ? 25.372 10.285 3.769 1.00 93.38 103 ALA A N 1
ATOM 756 C CA . ALA A 1 103 ? 26.609 10.164 4.541 1.00 93.38 103 ALA A CA 1
ATOM 757 C C . ALA A 1 103 ? 26.838 8.733 5.079 1.00 93.38 103 ALA A C 1
ATOM 759 O O . ALA A 1 103 ? 27.980 8.304 5.246 1.00 93.38 103 ALA A O 1
ATOM 760 N N . ALA A 1 104 ? 25.760 7.978 5.319 1.00 92.81 104 ALA A N 1
ATOM 761 C CA . ALA A 1 104 ? 25.808 6.639 5.903 1.00 92.81 104 ALA A CA 1
ATOM 762 C C . ALA A 1 104 ? 26.094 5.501 4.903 1.00 92.81 104 ALA A C 1
ATOM 764 O O . ALA A 1 104 ? 26.463 4.408 5.338 1.00 92.81 104 ALA A O 1
ATOM 765 N N . ILE A 1 105 ? 25.936 5.707 3.588 1.00 93.75 105 ILE A N 1
ATOM 766 C CA . ILE A 1 105 ? 26.242 4.655 2.597 1.00 93.75 105 ILE A CA 1
ATOM 767 C C . ILE A 1 105 ? 27.759 4.483 2.412 1.00 93.75 105 ILE A C 1
ATOM 769 O O . ILE A 1 105 ? 28.512 5.422 2.680 1.00 93.75 105 ILE A O 1
ATOM 773 N N . PRO A 1 106 ? 28.240 3.323 1.924 1.00 95.12 106 PRO A N 1
ATOM 774 C CA . PRO A 1 106 ? 29.654 3.090 1.630 1.00 95.12 106 PRO A CA 1
ATOM 775 C C . PRO A 1 106 ? 30.331 4.206 0.822 1.00 95.12 106 PRO A C 1
ATOM 777 O O . PRO A 1 106 ? 29.772 4.713 -0.150 1.00 95.12 106 PRO A O 1
ATOM 780 N N . GLN A 1 107 ? 31.583 4.526 1.168 1.00 94.81 107 GLN A N 1
ATOM 781 C CA . GLN A 1 107 ? 32.366 5.590 0.522 1.00 94.81 107 GLN A CA 1
ATOM 782 C C . GLN A 1 107 ? 32.405 5.457 -1.008 1.00 94.81 107 GLN A C 1
ATOM 784 O O . GLN A 1 107 ? 32.168 6.434 -1.708 1.00 94.81 107 GLN A O 1
ATOM 789 N N . VAL A 1 108 ? 32.603 4.243 -1.528 1.00 95.62 108 VAL A N 1
ATOM 790 C CA . VAL A 1 108 ? 32.628 3.979 -2.978 1.00 95.62 108 VAL A CA 1
ATOM 791 C C . VAL A 1 108 ? 31.318 4.371 -3.681 1.00 95.62 108 VAL A C 1
ATOM 793 O O . VAL A 1 108 ? 31.331 4.807 -4.828 1.00 95.62 108 VAL A O 1
ATOM 796 N N . GLN A 1 109 ? 30.174 4.258 -2.998 1.00 96.50 109 GLN A N 1
ATOM 797 C CA . GLN A 1 109 ? 28.883 4.697 -3.531 1.00 96.50 109 GLN A CA 1
ATOM 798 C C . GLN A 1 109 ? 28.731 6.219 -3.430 1.00 96.50 109 GLN A C 1
ATOM 800 O O . GLN A 1 109 ? 28.178 6.831 -4.342 1.00 96.50 109 GLN A O 1
ATOM 805 N N . ARG A 1 110 ? 29.266 6.851 -2.376 1.00 95.88 110 ARG A N 1
ATOM 806 C CA . ARG A 1 110 ? 29.301 8.320 -2.271 1.00 95.88 110 ARG A CA 1
ATOM 807 C C . ARG A 1 110 ? 30.137 8.952 -3.380 1.00 95.88 110 ARG A C 1
ATOM 809 O O . ARG A 1 110 ? 29.662 9.875 -4.031 1.00 95.88 110 ARG A O 1
ATOM 816 N N . GLU A 1 111 ? 31.311 8.391 -3.659 1.00 95.88 111 GLU A N 1
ATOM 817 C CA . GLU A 1 111 ? 32.204 8.804 -4.754 1.00 95.88 111 GLU A CA 1
ATOM 818 C C . GLU A 1 111 ? 31.577 8.605 -6.147 1.00 95.88 111 GLU A C 1
ATOM 820 O O . GLU A 1 111 ? 31.926 9.302 -7.099 1.00 95.88 111 GLU A O 1
ATOM 825 N N . ALA A 1 112 ? 30.625 7.676 -6.282 1.00 96.19 112 ALA A N 1
ATOM 826 C CA . ALA A 1 112 ? 29.850 7.500 -7.508 1.00 96.19 112 ALA A CA 1
ATOM 827 C C . ALA A 1 112 ? 28.722 8.538 -7.666 1.00 96.19 112 ALA A C 1
ATOM 829 O O . ALA A 1 112 ? 28.420 8.931 -8.794 1.00 96.19 112 ALA A O 1
ATOM 830 N N . ILE A 1 113 ? 28.102 8.962 -6.559 1.00 97.75 113 ILE A N 1
ATOM 831 C CA . ILE A 1 113 ? 26.922 9.840 -6.538 1.00 97.75 113 ILE A CA 1
ATOM 832 C C . ILE A 1 113 ? 27.308 11.319 -6.567 1.00 97.75 113 ILE A C 1
ATOM 834 O O . ILE A 1 113 ? 26.799 12.053 -7.414 1.00 97.75 113 ILE A O 1
ATOM 838 N N . GLU A 1 114 ? 28.186 11.760 -5.660 1.00 97.06 114 GLU A N 1
ATOM 839 C CA . GLU A 1 114 ? 28.439 13.189 -5.425 1.00 97.06 114 GLU A CA 1
ATOM 840 C C . GLU A 1 114 ? 28.852 13.949 -6.690 1.00 97.06 114 GLU A C 1
ATOM 842 O O . GLU A 1 114 ? 28.178 14.936 -6.994 1.00 97.06 114 GLU A O 1
ATOM 847 N N . PRO A 1 115 ? 29.816 13.476 -7.508 1.00 97.75 115 PRO A N 1
ATOM 848 C CA . PRO A 1 115 ? 30.290 14.273 -8.637 1.00 97.75 115 PRO A CA 1
ATOM 849 C C . PRO A 1 115 ? 29.198 14.519 -9.680 1.00 97.75 115 PRO A C 1
ATOM 851 O O . PRO A 1 115 ? 29.130 15.580 -10.293 1.00 97.75 115 PRO A O 1
ATOM 854 N N . SER A 1 116 ? 28.323 13.531 -9.881 1.00 97.56 116 SER A N 1
ATOM 855 C CA . SER A 1 116 ? 27.240 13.619 -10.858 1.00 97.56 116 SER A CA 1
ATOM 856 C C . SER A 1 116 ? 26.085 14.493 -10.353 1.00 97.56 116 SER A C 1
ATOM 858 O O . SER A 1 116 ? 25.524 15.255 -11.137 1.00 97.56 116 SER A O 1
ATOM 860 N N . VAL A 1 117 ? 25.753 14.443 -9.055 1.00 97.88 117 VAL A N 1
ATOM 861 C CA . VAL A 1 117 ? 24.740 15.337 -8.458 1.00 97.88 117 VAL A CA 1
ATOM 862 C C . VAL A 1 117 ? 25.251 16.781 -8.390 1.00 97.88 117 VAL A C 1
ATOM 864 O O . VAL A 1 117 ? 24.493 17.705 -8.679 1.00 97.88 117 VAL A O 1
ATOM 867 N N . ALA A 1 118 ? 26.533 16.986 -8.078 1.00 97.88 118 ALA A N 1
ATOM 868 C CA . ALA A 1 118 ? 27.163 18.304 -8.070 1.00 97.88 118 ALA A CA 1
ATOM 869 C C . ALA A 1 118 ? 27.199 18.930 -9.477 1.00 97.88 118 ALA A C 1
ATOM 871 O O . ALA A 1 118 ? 26.839 20.095 -9.646 1.00 97.88 118 ALA A O 1
ATOM 872 N N . GLU A 1 119 ? 27.561 18.157 -10.509 1.00 97.94 119 GLU A N 1
ATOM 873 C CA . GLU A 1 119 ? 27.544 18.639 -11.899 1.00 97.94 119 GLU A CA 1
ATOM 874 C C . GLU A 1 119 ? 26.116 18.969 -12.370 1.00 97.94 119 GLU A C 1
ATOM 876 O O . GLU A 1 119 ? 25.910 19.975 -13.052 1.00 97.94 119 GLU A O 1
ATOM 881 N N . MET A 1 120 ? 25.114 18.181 -11.961 1.00 97.88 120 MET A N 1
ATOM 882 C CA . MET A 1 120 ? 23.703 18.488 -12.217 1.00 97.88 120 MET A CA 1
ATOM 883 C C . MET A 1 120 ? 23.275 19.799 -11.546 1.00 97.88 120 MET A C 1
ATOM 885 O O . MET A 1 120 ? 22.722 20.665 -12.221 1.00 97.88 120 MET A O 1
ATOM 889 N N . SER A 1 121 ? 23.581 19.977 -10.255 1.00 97.69 121 SER A N 1
ATOM 890 C CA . SER A 1 121 ? 23.282 21.203 -9.494 1.00 97.69 121 SER A CA 1
ATOM 891 C C . SER A 1 121 ? 23.893 22.442 -10.152 1.00 97.69 121 SER A C 1
ATOM 893 O O . SER A 1 121 ? 23.208 23.433 -10.411 1.00 97.69 121 SER A O 1
ATOM 895 N N . LYS A 1 122 ? 25.173 22.359 -10.530 1.00 96.75 122 LYS A N 1
ATOM 896 C CA . LYS A 1 122 ? 25.890 23.416 -11.250 1.00 96.75 122 LYS A CA 1
ATOM 897 C C . LYS A 1 122 ? 25.213 23.776 -12.575 1.00 96.75 122 LYS A C 1
ATOM 899 O O . LYS A 1 122 ? 25.059 24.957 -12.882 1.00 96.75 122 LYS A O 1
ATOM 904 N N . GLY A 1 123 ? 24.805 22.776 -13.352 1.00 95.88 123 GLY A N 1
ATOM 905 C CA . GLY A 1 123 ? 24.102 22.980 -14.615 1.00 95.88 123 GLY A CA 1
ATOM 906 C C . GLY A 1 123 ? 22.727 23.622 -14.443 1.00 95.88 123 GLY A C 1
ATOM 907 O O . GLY A 1 123 ? 22.431 24.626 -15.088 1.00 95.88 123 GLY A O 1
ATOM 908 N N . MET A 1 124 ? 21.908 23.093 -13.531 1.00 94.94 124 MET A N 1
ATOM 909 C CA . MET A 1 124 ? 20.599 23.662 -13.182 1.00 94.94 124 MET A CA 1
ATOM 910 C C . MET A 1 124 ? 20.733 25.118 -12.721 1.00 94.94 124 MET A C 1
ATOM 912 O O . MET A 1 124 ? 19.975 25.986 -13.151 1.00 94.94 124 MET A O 1
ATOM 916 N N . ARG A 1 125 ? 21.764 25.422 -11.926 1.00 93.94 125 ARG A N 1
ATOM 917 C CA . ARG A 1 125 ? 22.100 26.787 -11.511 1.00 93.94 125 ARG A CA 1
ATOM 918 C C . ARG A 1 125 ? 22.439 27.685 -12.706 1.00 93.94 125 ARG A C 1
ATOM 920 O O . ARG A 1 125 ? 21.901 28.789 -12.797 1.00 93.94 125 ARG A O 1
ATOM 927 N N . GLU A 1 126 ? 23.296 27.232 -13.624 1.00 93.00 126 GLU A N 1
ATOM 928 C CA . GLU A 1 126 ? 23.673 27.986 -14.831 1.00 93.00 126 GLU A CA 1
ATOM 929 C C . GLU A 1 126 ? 22.449 28.308 -15.703 1.00 93.00 126 GLU A C 1
ATOM 931 O O . GLU A 1 126 ? 22.258 29.453 -16.116 1.00 93.00 126 GLU A O 1
ATOM 936 N N . TYR A 1 127 ? 21.590 27.320 -15.958 1.00 91.88 127 TYR A N 1
ATOM 937 C CA . TYR A 1 127 ? 20.394 27.510 -16.778 1.00 91.88 127 TYR A CA 1
ATOM 938 C C . TYR A 1 127 ? 19.311 28.317 -16.059 1.00 91.88 127 TYR A C 1
ATOM 940 O O . TYR A 1 127 ? 18.665 29.154 -16.692 1.00 91.88 127 TYR A O 1
ATOM 948 N N . SER A 1 128 ? 19.171 28.181 -14.739 1.00 88.88 128 SER A N 1
ATOM 949 C CA . SER A 1 128 ? 18.261 29.024 -13.962 1.00 88.88 128 SER A CA 1
ATOM 950 C C . SER A 1 128 ? 18.635 30.508 -14.035 1.00 88.88 128 SER A C 1
ATOM 952 O O . SER A 1 128 ? 17.734 31.339 -13.955 1.00 88.88 128 SER A O 1
ATOM 954 N N . LEU A 1 129 ? 19.919 30.860 -14.157 1.00 86.81 129 LEU A N 1
ATOM 955 C CA . LEU A 1 129 ? 20.362 32.256 -14.295 1.00 86.81 129 LEU A CA 1
ATOM 956 C C . LEU A 1 129 ? 20.082 32.839 -15.685 1.00 86.81 129 LEU A C 1
ATOM 958 O O . LEU A 1 129 ? 20.068 34.056 -15.854 1.00 86.81 129 LEU A O 1
ATOM 962 N N . ARG A 1 130 ? 19.870 31.979 -16.685 1.00 87.56 130 ARG A N 1
ATOM 963 C CA . ARG A 1 130 ? 19.538 32.375 -18.059 1.00 87.56 130 ARG A CA 1
ATOM 964 C C . ARG A 1 130 ? 18.040 32.580 -18.280 1.00 87.56 130 ARG A C 1
ATOM 966 O O . ARG A 1 130 ? 17.668 33.073 -19.342 1.00 87.56 130 ARG A O 1
ATOM 973 N N . ALA A 1 131 ? 17.201 32.146 -17.342 1.00 81.38 131 ALA A N 1
ATOM 974 C CA . ALA A 1 131 ? 15.758 32.287 -17.448 1.00 81.38 131 ALA A CA 1
ATOM 975 C C . ALA A 1 131 ? 15.355 33.761 -17.297 1.00 81.38 131 ALA A C 1
ATOM 977 O O . ALA A 1 131 ? 15.729 34.421 -16.329 1.00 81.38 131 ALA A O 1
ATOM 978 N N . ASP A 1 132 ? 14.595 34.260 -18.266 1.00 73.75 132 ASP A N 1
ATOM 979 C CA . ASP A 1 132 ? 14.040 35.608 -18.249 1.00 73.75 132 ASP A CA 1
ATOM 980 C C . ASP A 1 132 ? 12.800 35.677 -17.344 1.00 73.75 132 ASP A C 1
ATOM 982 O O . ASP A 1 132 ? 12.060 34.699 -17.217 1.00 73.75 132 ASP A O 1
ATOM 986 N N . ALA A 1 133 ? 12.557 36.831 -16.719 1.00 65.81 133 ALA A N 1
ATOM 987 C CA . ALA A 1 133 ? 11.422 37.001 -15.810 1.00 65.81 133 ALA A CA 1
ATOM 988 C C . ALA A 1 133 ? 10.065 36.975 -16.538 1.00 65.81 133 ALA A C 1
ATOM 990 O O . ALA A 1 133 ? 9.072 36.555 -15.947 1.00 65.81 133 ALA A O 1
ATOM 991 N N . GLU A 1 134 ? 10.017 37.404 -17.804 1.00 62.97 134 GLU A N 1
ATOM 992 C CA . GLU A 1 134 ? 8.790 37.431 -18.610 1.00 62.97 134 GLU A CA 1
ATOM 993 C C . GLU A 1 134 ? 8.652 36.185 -19.492 1.00 62.97 134 GLU A C 1
ATOM 995 O O . GLU A 1 134 ? 7.547 35.691 -19.704 1.00 62.97 134 GLU A O 1
ATOM 1000 N N . ASN A 1 135 ? 9.772 35.664 -19.999 1.00 67.12 135 ASN A N 1
ATOM 1001 C CA . ASN A 1 135 ? 9.787 34.625 -21.026 1.00 67.12 135 ASN A CA 1
ATOM 1002 C C . ASN A 1 135 ? 10.429 33.306 -20.581 1.00 67.12 135 ASN A C 1
ATOM 1004 O O . ASN A 1 135 ? 10.631 32.445 -21.428 1.00 67.12 135 ASN A O 1
ATOM 1008 N N . GLY A 1 136 ? 10.780 33.122 -19.309 1.00 80.94 136 GLY A N 1
ATOM 1009 C CA . GLY A 1 136 ? 11.346 31.865 -18.809 1.00 80.94 136 GLY A CA 1
ATOM 1010 C C . GLY A 1 136 ? 12.647 31.449 -19.509 1.00 80.94 136 GLY A C 1
ATOM 1011 O O . GLY A 1 136 ? 13.379 32.272 -20.072 1.00 80.94 136 GLY A O 1
ATOM 1012 N N . LEU A 1 137 ? 12.977 30.156 -19.469 1.00 86.44 137 LEU A N 1
ATOM 1013 C CA . LEU A 1 137 ? 14.172 29.640 -20.142 1.00 86.44 137 LEU A CA 1
ATOM 1014 C C . LEU A 1 137 ? 13.942 29.486 -21.656 1.00 86.44 137 LEU A C 1
ATOM 1016 O O . LEU A 1 137 ? 12.923 28.950 -22.100 1.00 86.44 137 LEU A O 1
ATOM 1020 N N . ARG A 1 138 ? 14.921 29.924 -22.462 1.00 89.38 138 ARG A N 1
ATOM 1021 C CA . ARG A 1 138 ? 14.948 29.736 -23.923 1.00 89.38 138 ARG A CA 1
ATOM 1022 C C . ARG A 1 138 ? 16.289 29.166 -24.380 1.00 89.38 138 ARG A C 1
ATOM 1024 O O . ARG A 1 138 ? 17.352 29.752 -24.151 1.00 89.38 138 ARG A O 1
ATOM 1031 N N . LEU A 1 139 ? 16.234 28.018 -25.049 1.00 94.06 139 LEU A N 1
ATOM 1032 C CA . LEU A 1 139 ? 17.413 27.316 -25.558 1.00 94.06 139 LEU A CA 1
ATOM 1033 C C . LEU A 1 139 ? 17.747 27.801 -26.970 1.00 94.06 139 LEU A C 1
ATOM 1035 O O . LEU A 1 139 ? 16.859 28.016 -27.795 1.00 94.06 139 LEU A O 1
ATOM 1039 N N . ARG A 1 140 ? 19.032 28.018 -27.260 1.00 93.00 140 ARG A N 1
ATOM 1040 C CA . ARG A 1 140 ? 19.452 28.673 -28.512 1.00 93.00 140 ARG A CA 1
ATOM 1041 C C . ARG A 1 140 ? 19.342 27.753 -29.719 1.00 93.00 140 ARG A C 1
ATOM 1043 O O . ARG A 1 140 ? 18.767 28.133 -30.736 1.00 93.00 140 ARG A O 1
ATOM 1050 N N . ASP A 1 141 ? 19.883 26.552 -29.605 1.00 92.88 141 ASP A N 1
ATOM 1051 C CA . ASP A 1 141 ? 19.987 25.560 -30.671 1.00 92.88 141 ASP A CA 1
ATOM 1052 C C . ASP A 1 141 ? 19.944 24.137 -30.085 1.00 92.88 141 ASP A C 1
ATOM 1054 O O . ASP A 1 141 ? 19.793 23.952 -28.876 1.00 92.88 141 ASP A O 1
ATOM 1058 N N . VAL A 1 142 ? 20.022 23.121 -30.948 1.00 91.94 142 VAL A N 1
ATOM 1059 C CA . VAL A 1 142 ? 19.974 21.714 -30.519 1.00 91.94 142 VAL A CA 1
ATOM 1060 C C . VAL A 1 142 ? 21.148 21.364 -29.599 1.00 91.94 142 VAL A C 1
ATOM 1062 O O . VAL A 1 142 ? 20.965 20.580 -28.676 1.00 91.94 142 VAL A O 1
ATOM 1065 N N . SER A 1 143 ? 22.327 21.969 -29.783 1.00 92.62 143 SER A N 1
ATOM 1066 C CA . SER A 1 143 ? 23.483 21.713 -28.913 1.00 92.62 143 SER A CA 1
ATOM 1067 C C . SER A 1 143 ? 23.260 22.271 -27.505 1.00 92.62 143 SER A C 1
ATOM 1069 O O . SER A 1 143 ? 23.619 21.633 -26.517 1.00 92.62 143 SER A O 1
ATOM 1071 N N . ASP A 1 144 ? 22.624 23.437 -27.397 1.00 94.62 144 ASP A N 1
ATOM 1072 C CA . ASP A 1 144 ? 22.216 24.029 -26.122 1.00 94.62 144 ASP A CA 1
ATOM 1073 C C . ASP A 1 144 ? 21.129 23.191 -25.423 1.00 94.62 144 ASP A C 1
ATOM 1075 O O . ASP A 1 144 ? 21.175 23.026 -24.205 1.00 94.62 144 ASP A O 1
ATOM 1079 N N . LEU A 1 145 ? 20.198 22.604 -26.187 1.00 94.88 145 LEU A N 1
ATOM 1080 C CA . LEU A 1 145 ? 19.214 21.641 -25.677 1.00 94.88 145 LEU A CA 1
ATOM 1081 C C . LEU A 1 145 ? 19.870 20.362 -25.150 1.00 94.88 145 LEU A C 1
ATOM 1083 O O . LEU A 1 145 ? 19.535 19.900 -24.062 1.00 94.88 145 LEU A O 1
ATOM 1087 N N . GLU A 1 146 ? 20.820 19.797 -25.886 1.00 94.50 146 GLU A N 1
ATOM 1088 C CA . GLU A 1 146 ? 21.557 18.611 -25.442 1.00 94.50 146 GLU A CA 1
ATOM 1089 C C . GLU A 1 146 ? 22.385 18.877 -24.197 1.00 94.50 146 GLU A C 1
ATOM 1091 O O . GLU A 1 146 ? 22.449 18.022 -23.318 1.00 94.50 146 GLU A O 1
ATOM 1096 N N . ARG A 1 147 ? 22.988 20.063 -24.101 1.00 96.38 147 ARG A N 1
ATOM 1097 C CA . ARG A 1 147 ? 23.727 20.480 -22.912 1.00 96.38 147 ARG A CA 1
ATOM 1098 C C . ARG A 1 147 ? 22.806 20.632 -21.704 1.00 96.38 147 ARG A C 1
ATOM 1100 O O . ARG A 1 147 ? 23.148 20.138 -20.635 1.00 96.38 147 ARG A O 1
ATOM 1107 N N . TYR A 1 148 ? 21.632 21.238 -21.878 1.00 95.38 148 TYR A N 1
ATOM 1108 C CA . TYR A 1 148 ? 20.617 21.277 -20.825 1.00 95.38 148 TYR A CA 1
ATOM 1109 C C . TYR A 1 148 ? 20.217 19.857 -20.391 1.00 95.38 148 TYR A C 1
ATOM 1111 O O . TYR A 1 148 ? 20.310 19.520 -19.213 1.00 95.38 148 TYR A O 1
ATOM 1119 N N . CYS A 1 149 ? 19.880 18.984 -21.349 1.00 95.38 149 CYS A N 1
ATOM 1120 C CA . CYS A 1 149 ? 19.521 17.588 -21.081 1.00 95.38 149 CYS A CA 1
ATOM 1121 C C . CYS A 1 149 ? 20.657 16.795 -20.419 1.00 95.38 149 CYS A C 1
ATOM 1123 O O . CYS A 1 149 ? 20.400 15.907 -19.607 1.00 95.38 149 CYS A O 1
ATOM 1125 N N . TYR A 1 150 ? 21.913 17.097 -20.754 1.00 97.25 150 TYR A N 1
ATOM 1126 C CA . TYR A 1 150 ? 23.073 16.510 -20.096 1.00 97.25 150 TYR A CA 1
ATOM 1127 C C . TYR A 1 150 ? 23.068 16.831 -18.608 1.00 97.25 150 TYR A C 1
ATOM 1129 O O . TYR A 1 150 ? 23.151 15.902 -17.810 1.00 97.25 150 TYR A O 1
ATOM 1137 N N . TYR A 1 151 ? 22.893 18.098 -18.235 1.00 96.69 151 TYR A N 1
ATOM 1138 C CA . TYR A 1 151 ? 22.895 18.480 -16.830 1.00 96.69 151 TYR A CA 1
ATOM 1139 C C . TYR A 1 151 ? 21.770 17.817 -16.047 1.00 96.69 151 TYR A C 1
ATOM 1141 O O . TYR A 1 151 ? 22.062 17.183 -15.039 1.00 96.69 151 TYR A O 1
ATOM 1149 N N . VAL A 1 152 ? 20.526 17.890 -16.530 1.00 93.50 152 VAL A N 1
ATOM 1150 C CA . VAL A 1 152 ? 19.350 17.430 -15.767 1.00 93.50 152 VAL A CA 1
ATOM 1151 C C . VAL A 1 152 ? 19.101 15.916 -15.835 1.00 93.50 152 VAL A C 1
ATOM 1153 O O . VAL A 1 152 ? 18.378 15.374 -15.006 1.00 93.50 152 VAL A O 1
ATOM 1156 N N . ALA A 1 153 ? 19.683 15.207 -16.811 1.00 93.69 153 ALA A N 1
ATOM 1157 C CA . ALA A 1 153 ? 19.445 13.769 -16.989 1.00 93.69 153 ALA A CA 1
ATOM 1158 C C . ALA A 1 153 ? 20.667 12.960 -17.453 1.00 93.69 153 ALA A C 1
ATOM 1160 O O . ALA A 1 153 ? 20.812 11.798 -17.072 1.00 93.69 153 ALA A O 1
ATOM 1161 N N . GLY A 1 154 ? 21.558 13.525 -18.271 1.00 94.62 154 GLY A N 1
ATOM 1162 C CA . GLY A 1 154 ? 22.778 12.839 -18.720 1.00 94.62 154 GLY A CA 1
ATOM 1163 C C . GLY A 1 154 ? 23.724 12.479 -17.569 1.00 94.62 154 GLY A C 1
ATOM 1164 O O . GLY A 1 154 ? 24.195 11.343 -17.501 1.00 94.62 154 GLY A O 1
ATOM 1165 N N . THR A 1 155 ? 23.914 13.401 -16.624 1.00 97.00 155 THR A N 1
ATOM 1166 C CA . THR A 1 155 ? 24.652 13.198 -15.362 1.00 97.00 155 THR A CA 1
ATOM 1167 C C . THR A 1 155 ? 24.090 12.030 -14.546 1.00 97.00 155 THR A C 1
ATOM 1169 O O . THR A 1 155 ? 24.849 11.247 -13.974 1.00 97.00 155 THR A O 1
ATOM 1172 N N . VAL A 1 156 ? 22.763 11.849 -14.546 1.00 95.94 156 VAL A N 1
ATOM 1173 C CA . VAL A 1 156 ? 22.079 10.722 -13.891 1.00 95.94 156 VAL A CA 1
ATOM 1174 C C . VAL A 1 156 ? 22.414 9.400 -14.585 1.00 95.94 156 VAL A C 1
ATOM 1176 O O . VAL A 1 156 ? 22.624 8.391 -13.915 1.00 95.94 156 VAL A O 1
ATOM 1179 N N . GLY A 1 157 ? 22.524 9.387 -15.916 1.00 95.69 157 GLY A N 1
ATOM 1180 C CA . GLY A 1 157 ? 22.978 8.211 -16.664 1.00 95.69 157 GLY A CA 1
ATOM 1181 C C . GLY A 1 157 ? 24.389 7.765 -16.265 1.00 95.69 157 GLY A C 1
ATOM 1182 O O . GLY A 1 157 ? 24.637 6.574 -16.054 1.00 95.69 157 GLY A O 1
ATOM 1183 N N . GLU A 1 158 ? 25.312 8.711 -16.093 1.00 96.38 158 GLU A N 1
ATOM 1184 C CA . GLU A 1 158 ? 26.668 8.432 -15.603 1.00 96.38 158 GLU A CA 1
ATOM 1185 C C . GLU A 1 158 ? 26.673 7.946 -14.151 1.00 96.38 158 GLU A C 1
ATOM 1187 O O . GLU A 1 158 ? 27.329 6.950 -13.841 1.00 96.38 158 GLU A O 1
ATOM 1192 N N . LEU A 1 159 ? 25.911 8.612 -13.276 1.00 97.69 159 LEU A N 1
ATOM 1193 C CA . LEU A 1 159 ? 25.737 8.240 -11.871 1.00 97.69 159 LEU A CA 1
ATOM 1194 C C . LEU A 1 159 ? 25.281 6.787 -11.747 1.00 97.69 159 LEU A C 1
ATOM 1196 O O . LEU A 1 159 ? 25.906 5.984 -11.052 1.00 97.69 159 LEU A O 1
ATOM 1200 N N . LEU A 1 160 ? 24.196 6.442 -12.446 1.00 97.31 160 LEU A N 1
ATOM 1201 C CA . LEU A 1 160 ? 23.630 5.098 -12.431 1.00 97.31 160 LEU A CA 1
ATOM 1202 C C . LEU A 1 160 ? 24.645 4.079 -12.939 1.00 97.31 160 LEU A C 1
ATOM 1204 O O . LEU A 1 160 ? 24.824 3.044 -12.312 1.00 97.31 160 LEU A O 1
ATOM 1208 N N . THR A 1 161 ? 25.375 4.396 -14.010 1.00 97.38 161 THR A N 1
ATOM 1209 C CA . THR A 1 161 ? 26.409 3.507 -14.559 1.00 97.38 161 THR A CA 1
ATOM 1210 C C . THR A 1 161 ? 27.517 3.221 -13.544 1.00 97.38 161 THR A C 1
ATOM 1212 O O . THR A 1 161 ? 27.926 2.068 -13.400 1.00 97.38 161 THR A O 1
ATOM 1215 N N . LYS A 1 162 ? 27.971 4.236 -12.796 1.00 97.19 162 LYS A N 1
ATOM 1216 C CA . LYS A 1 162 ? 28.970 4.066 -11.728 1.00 97.19 162 LYS A CA 1
ATOM 1217 C C . LYS A 1 162 ? 28.435 3.180 -10.600 1.00 97.19 162 LYS A C 1
ATOM 1219 O O . LYS A 1 162 ? 29.123 2.247 -10.195 1.00 97.19 162 LYS A O 1
ATOM 1224 N N . LEU A 1 163 ? 27.206 3.419 -10.134 1.00 97.38 163 LEU A N 1
ATOM 1225 C CA . LEU A 1 163 ? 26.573 2.597 -9.093 1.00 97.38 163 LEU A CA 1
ATOM 1226 C C . LEU A 1 163 ? 26.343 1.151 -9.551 1.00 97.38 163 LEU A C 1
ATOM 1228 O O . LEU A 1 163 ? 26.640 0.211 -8.816 1.00 97.38 163 LEU A O 1
ATOM 1232 N N . PHE A 1 164 ? 25.869 0.959 -10.779 1.00 96.94 164 PHE A N 1
ATOM 1233 C CA . PHE A 1 164 ? 25.657 -0.359 -11.368 1.00 96.94 164 PHE A CA 1
ATOM 1234 C C . PHE A 1 164 ? 26.963 -1.139 -11.478 1.00 96.94 164 PHE A C 1
ATOM 1236 O O . PHE A 1 164 ? 26.981 -2.315 -11.134 1.00 96.94 164 PHE A O 1
ATOM 1243 N N . ALA A 1 165 ? 28.066 -0.491 -11.859 1.00 95.12 165 ALA A N 1
ATOM 1244 C CA . ALA A 1 165 ? 29.374 -1.136 -11.951 1.00 95.12 165 ALA A CA 1
ATOM 1245 C C . ALA A 1 165 ? 29.939 -1.587 -10.589 1.00 95.12 165 ALA A C 1
ATOM 1247 O O . ALA A 1 165 ? 30.728 -2.530 -10.548 1.00 95.12 165 ALA A O 1
ATOM 1248 N N . ILE A 1 166 ? 29.536 -0.950 -9.479 1.00 94.31 166 ILE A N 1
ATOM 1249 C CA . ILE A 1 166 ? 29.897 -1.391 -8.118 1.00 94.31 166 ILE A CA 1
ATOM 1250 C C . ILE A 1 166 ? 29.201 -2.718 -7.790 1.00 94.31 166 ILE A C 1
ATOM 1252 O O . ILE A 1 166 ? 29.823 -3.623 -7.240 1.00 94.31 166 ILE A O 1
ATOM 1256 N N . SER A 1 167 ? 27.915 -2.842 -8.128 1.00 92.06 167 SER A N 1
ATOM 1257 C CA . SER A 1 167 ? 27.105 -4.025 -7.797 1.00 92.06 167 SER A CA 1
ATOM 1258 C C . SER A 1 167 ? 27.171 -5.142 -8.839 1.00 92.06 167 SER A C 1
ATOM 1260 O O . SER A 1 167 ? 26.947 -6.302 -8.507 1.00 92.06 167 SER A O 1
ATOM 1262 N N . CYS A 1 168 ? 27.470 -4.809 -10.091 1.00 93.25 168 CYS A N 1
ATOM 1263 C CA . CYS A 1 168 ? 27.612 -5.730 -11.211 1.00 93.25 168 CYS A CA 1
ATOM 1264 C C . CYS A 1 168 ? 28.907 -5.395 -11.974 1.00 93.25 168 CYS A C 1
ATOM 1266 O O . CYS A 1 168 ? 28.876 -4.668 -12.972 1.00 93.25 168 CYS A O 1
ATOM 1268 N N . PRO A 1 169 ? 30.069 -5.875 -11.497 1.00 91.19 169 PRO A N 1
ATOM 1269 C CA . PRO A 1 169 ? 31.335 -5.658 -12.182 1.00 91.19 169 PRO A CA 1
ATOM 1270 C C . PRO A 1 169 ? 31.327 -6.295 -13.574 1.00 91.19 169 PRO A C 1
ATOM 1272 O O . PRO A 1 169 ? 30.948 -7.454 -13.741 1.00 91.19 169 PRO A O 1
ATOM 1275 N N . VAL A 1 170 ? 31.796 -5.548 -14.569 1.00 91.50 170 VAL A N 1
ATOM 1276 C CA . VAL A 1 170 ? 31.936 -5.997 -15.962 1.00 91.50 170 VAL A CA 1
ATOM 1277 C C . VAL A 1 170 ? 33.378 -5.823 -16.429 1.00 91.50 170 VAL A C 1
ATOM 1279 O O . VAL A 1 170 ? 34.159 -5.085 -15.820 1.00 91.50 170 VAL A O 1
ATOM 1282 N N . ASP A 1 171 ? 33.756 -6.494 -17.517 1.00 91.69 171 ASP A N 1
ATOM 1283 C CA . ASP A 1 171 ? 35.093 -6.339 -18.083 1.00 91.69 171 ASP A CA 1
ATOM 1284 C C . ASP A 1 171 ? 35.342 -4.915 -18.616 1.00 91.69 171 ASP A C 1
ATOM 1286 O O . ASP A 1 171 ? 34.425 -4.142 -18.903 1.00 91.69 171 ASP A O 1
ATOM 1290 N N . VAL A 1 172 ? 36.622 -4.565 -18.771 1.00 92.31 172 VAL A N 1
ATOM 1291 C CA . VAL A 1 172 ? 37.059 -3.214 -19.161 1.00 92.31 172 VAL A CA 1
ATOM 1292 C C . VAL A 1 172 ? 36.490 -2.779 -20.515 1.00 92.31 172 VAL A C 1
ATOM 1294 O O . VAL A 1 172 ? 36.255 -1.588 -20.723 1.00 92.31 172 VAL A O 1
ATOM 1297 N N . ARG A 1 173 ? 36.268 -3.711 -21.448 1.00 94.69 173 ARG A N 1
ATOM 1298 C CA . ARG A 1 173 ? 35.727 -3.386 -22.769 1.00 94.69 173 ARG A CA 1
ATOM 1299 C C . ARG A 1 173 ? 34.242 -3.058 -22.660 1.00 94.69 173 ARG A C 1
ATOM 1301 O O . ARG A 1 173 ? 33.840 -2.004 -23.143 1.00 94.69 173 ARG A O 1
ATOM 1308 N N . VAL A 1 174 ? 33.454 -3.903 -21.996 1.00 93.56 174 VAL A N 1
ATOM 1309 C CA . VAL A 1 174 ? 32.018 -3.655 -21.767 1.00 93.56 174 VAL A CA 1
ATOM 1310 C C . VAL A 1 174 ? 31.810 -2.378 -20.958 1.00 93.56 174 VAL A C 1
ATOM 1312 O O . VAL A 1 174 ? 30.964 -1.561 -21.313 1.00 93.56 174 VAL A O 1
ATOM 1315 N N . ARG A 1 175 ? 32.641 -2.138 -19.936 1.00 93.56 175 ARG A N 1
ATOM 1316 C CA . ARG A 1 175 ? 32.614 -0.900 -19.150 1.00 93.56 175 ARG A CA 1
ATOM 1317 C C . ARG A 1 175 ? 32.764 0.351 -20.018 1.00 93.56 175 ARG A C 1
ATOM 1319 O O . ARG A 1 175 ? 31.975 1.277 -19.872 1.00 93.56 175 ARG A O 1
ATOM 1326 N N . ARG A 1 176 ? 33.727 0.371 -20.947 1.00 94.69 176 ARG A N 1
ATOM 1327 C CA . ARG A 1 176 ? 33.916 1.505 -21.872 1.00 94.69 176 ARG A CA 1
ATOM 1328 C C . ARG A 1 176 ? 32.702 1.726 -22.772 1.00 94.69 176 ARG A C 1
ATOM 1330 O O . ARG A 1 176 ? 32.323 2.866 -23.013 1.00 94.69 176 ARG A O 1
ATOM 1337 N N . GLU A 1 177 ? 32.087 0.650 -23.260 1.00 97.12 177 GLU A N 1
ATOM 1338 C CA . GLU A 1 177 ? 30.890 0.738 -24.105 1.00 97.12 177 GLU A CA 1
ATOM 1339 C C . GLU A 1 177 ? 29.662 1.250 -23.331 1.00 97.12 177 GLU A C 1
ATOM 1341 O O . GLU A 1 177 ? 28.860 2.000 -23.897 1.00 97.12 177 GLU A O 1
ATOM 1346 N N . LEU A 1 178 ? 29.532 0.874 -22.051 1.00 96.62 178 LEU A N 1
ATOM 1347 C CA . LEU A 1 178 ? 28.512 1.390 -21.133 1.00 96.62 178 LEU A CA 1
ATOM 1348 C C . LEU A 1 178 ? 28.724 2.882 -20.860 1.00 96.62 178 LEU A C 1
ATOM 1350 O O . LEU A 1 178 ? 27.801 3.670 -21.053 1.00 96.62 178 LEU A O 1
ATOM 1354 N N . GLU A 1 179 ? 29.938 3.283 -20.476 1.00 93.81 179 GLU A N 1
ATOM 1355 C CA . GLU A 1 179 ? 30.302 4.684 -20.218 1.00 93.81 179 GLU A CA 1
ATOM 1356 C C . GLU A 1 179 ? 30.060 5.565 -21.459 1.00 93.81 179 GLU A C 1
ATOM 1358 O O . GLU A 1 179 ? 29.475 6.640 -21.349 1.00 93.81 179 GLU A O 1
ATOM 1363 N N . ALA A 1 180 ? 30.382 5.072 -22.662 1.00 94.12 180 ALA A N 1
ATOM 1364 C CA . ALA A 1 180 ? 30.143 5.785 -23.921 1.00 94.12 180 ALA A CA 1
ATOM 1365 C C . ALA A 1 180 ? 28.652 6.024 -24.245 1.00 94.12 180 ALA A C 1
ATOM 1367 O O . ALA A 1 180 ? 28.326 6.891 -25.059 1.00 94.12 180 ALA A O 1
ATOM 1368 N N . ARG A 1 181 ? 27.735 5.257 -23.641 1.00 97.44 181 ARG A N 1
ATOM 1369 C CA . ARG A 1 181 ? 26.282 5.345 -23.887 1.00 97.44 181 ARG A CA 1
ATOM 1370 C C . ARG A 1 181 ? 25.484 5.864 -22.698 1.00 97.44 181 ARG A C 1
ATOM 1372 O O . ARG A 1 181 ? 24.334 6.257 -22.891 1.00 97.44 181 ARG A O 1
ATOM 1379 N N . ALA A 1 182 ? 26.086 5.914 -21.512 1.00 95.31 182 ALA A N 1
ATOM 1380 C CA . ALA A 1 182 ? 25.458 6.327 -20.260 1.00 95.31 182 ALA A CA 1
ATOM 1381 C C . ALA A 1 182 ? 24.727 7.672 -20.390 1.00 95.31 182 ALA A C 1
ATOM 1383 O O . ALA A 1 182 ? 23.551 7.780 -20.050 1.00 95.31 182 ALA A O 1
ATOM 1384 N N . ILE A 1 183 ? 25.385 8.667 -20.992 1.00 96.19 183 ILE A N 1
ATOM 1385 C CA . ILE A 1 183 ? 24.798 9.991 -21.233 1.00 96.19 183 ILE A CA 1
ATOM 1386 C C . ILE A 1 183 ? 23.546 9.883 -22.115 1.00 96.19 183 ILE A C 1
ATOM 1388 O O . ILE A 1 183 ? 22.508 10.464 -21.807 1.00 96.19 183 ILE A O 1
ATOM 1392 N N . SER A 1 184 ? 23.602 9.096 -23.196 1.00 95.81 184 SER A N 1
ATOM 1393 C CA . SER A 1 184 ? 22.465 8.943 -24.116 1.00 95.81 184 SER A CA 1
ATOM 1394 C C . SER A 1 184 ? 21.256 8.273 -23.469 1.00 95.81 184 SER A C 1
ATOM 1396 O O . SER A 1 184 ? 20.133 8.580 -23.861 1.00 95.81 184 SER A O 1
ATOM 1398 N N . PHE A 1 185 ? 21.465 7.412 -22.467 1.00 94.94 185 PHE A N 1
ATOM 1399 C CA . PHE A 1 185 ? 20.367 6.851 -21.683 1.00 94.94 185 PHE A CA 1
ATOM 1400 C C . PHE A 1 185 ? 19.553 7.959 -20.999 1.00 94.94 185 PHE A C 1
ATOM 1402 O O . PHE A 1 185 ? 18.337 8.008 -21.161 1.00 94.94 185 PHE A O 1
ATOM 1409 N N . GLY A 1 186 ? 20.221 8.895 -20.318 1.00 93.12 186 GLY A N 1
ATOM 1410 C CA . GLY A 1 186 ? 19.569 10.046 -19.688 1.00 93.12 186 GLY A CA 1
ATOM 1411 C C . GLY A 1 186 ? 18.955 11.023 -20.695 1.00 93.12 186 GLY A C 1
ATOM 1412 O O . GLY A 1 186 ? 17.777 11.368 -20.591 1.00 93.12 186 GLY A O 1
ATOM 1413 N N . LEU A 1 187 ? 19.726 11.414 -21.717 1.00 94.44 187 LEU A N 1
ATOM 1414 C CA . LEU A 1 187 ? 19.273 12.346 -22.758 1.00 94.44 187 LEU A CA 1
ATOM 1415 C C . LEU A 1 187 ? 18.024 11.839 -23.480 1.00 94.44 187 LEU A C 1
ATOM 1417 O O . LEU A 1 187 ? 17.095 12.612 -23.686 1.00 94.44 187 LEU A O 1
ATOM 1421 N N . GLY A 1 188 ? 17.974 10.555 -23.844 1.00 94.50 188 GLY A N 1
ATOM 1422 C CA . GLY A 1 188 ? 16.831 9.988 -24.559 1.00 94.50 188 GLY A CA 1
ATOM 1423 C C . GLY A 1 188 ? 15.528 10.128 -23.775 1.00 94.50 188 GLY A C 1
ATOM 1424 O O . GLY A 1 188 ? 14.512 10.525 -24.342 1.00 94.50 188 GLY A O 1
ATOM 1425 N N . LEU A 1 189 ? 15.563 9.863 -22.465 1.00 94.50 189 LEU A N 1
ATOM 1426 C CA . LEU A 1 189 ? 14.394 10.012 -21.595 1.00 94.50 189 LEU A CA 1
ATOM 1427 C C . LEU A 1 189 ? 13.978 11.484 -21.458 1.00 94.50 189 LEU A C 1
ATOM 1429 O O . LEU A 1 189 ? 12.791 11.793 -21.572 1.00 94.50 189 LEU A O 1
ATOM 1433 N N . GLN A 1 190 ? 14.940 12.393 -21.274 1.00 95.19 190 GLN A N 1
ATOM 1434 C CA . GLN A 1 190 ? 14.639 13.813 -21.086 1.00 95.19 190 GLN A CA 1
ATOM 1435 C C . GLN A 1 190 ? 14.139 14.495 -22.358 1.00 95.19 190 GLN A C 1
ATOM 1437 O O . GLN A 1 190 ? 13.199 15.284 -22.297 1.00 95.19 190 GLN A O 1
ATOM 1442 N N . PHE A 1 191 ? 14.695 14.146 -23.520 1.00 94.94 191 PHE A N 1
ATOM 1443 C CA . PHE A 1 191 ? 14.186 14.619 -24.805 1.00 94.94 191 PHE A CA 1
ATOM 1444 C C . PHE A 1 191 ? 12.712 14.251 -24.986 1.00 94.94 191 PHE A C 1
ATOM 1446 O O . PHE A 1 191 ? 11.922 15.086 -25.412 1.00 94.94 191 PHE A O 1
ATOM 1453 N N . VAL A 1 192 ? 12.322 13.018 -24.646 1.00 95.00 192 VAL A N 1
ATOM 1454 C CA . VAL A 1 192 ? 10.917 12.602 -24.747 1.00 95.00 192 VAL A CA 1
ATOM 1455 C C . VAL A 1 192 ? 10.036 13.400 -23.791 1.00 95.00 192 VAL A C 1
ATOM 1457 O O . VAL A 1 192 ? 8.964 13.822 -24.213 1.00 95.00 192 VAL A O 1
ATOM 1460 N N . ASN A 1 193 ? 10.472 13.649 -22.551 1.00 93.38 193 ASN A N 1
ATOM 1461 C CA . ASN A 1 193 ? 9.713 14.481 -21.610 1.00 93.38 193 ASN A CA 1
ATOM 1462 C C . ASN A 1 193 ? 9.508 15.901 -22.157 1.00 93.38 193 ASN A C 1
ATOM 1464 O O . ASN A 1 193 ? 8.366 16.335 -22.259 1.00 93.38 193 ASN A O 1
ATOM 1468 N N . ILE A 1 194 ? 10.575 16.558 -22.627 1.00 94.69 194 ILE A N 1
ATOM 1469 C CA . ILE A 1 194 ? 10.507 17.900 -23.232 1.00 94.69 194 ILE A CA 1
ATOM 1470 C C . ILE A 1 194 ? 9.529 17.936 -24.413 1.00 94.69 194 ILE A C 1
ATOM 1472 O O . ILE A 1 194 ? 8.730 18.857 -24.535 1.00 94.69 194 ILE A O 1
ATOM 1476 N N . LEU A 1 195 ? 9.567 16.936 -25.298 1.00 95.31 195 LEU A N 1
ATOM 1477 C CA . LEU A 1 195 ? 8.669 16.898 -26.455 1.00 95.31 195 LEU A CA 1
ATOM 1478 C C . LEU A 1 195 ? 7.214 16.604 -26.066 1.00 95.31 195 LEU A C 1
ATOM 1480 O O . LEU A 1 195 ? 6.297 17.063 -26.745 1.00 95.31 195 LEU A O 1
ATOM 1484 N N . LYS A 1 196 ? 7.000 15.816 -25.008 1.00 94.00 196 LYS A N 1
ATOM 1485 C CA . LYS A 1 196 ? 5.674 15.416 -24.525 1.00 94.00 196 LYS A CA 1
ATOM 1486 C C . LYS A 1 196 ? 4.973 16.546 -23.772 1.00 94.00 196 LYS A C 1
ATOM 1488 O O . LYS A 1 196 ? 3.775 16.717 -23.964 1.00 94.00 196 LYS A O 1
ATOM 1493 N N . ASP A 1 197 ? 5.711 17.263 -22.929 1.00 93.06 197 ASP A N 1
ATOM 1494 C CA . ASP A 1 197 ? 5.191 18.263 -21.987 1.00 93.06 197 ASP A CA 1
ATOM 1495 C C . ASP A 1 197 ? 5.311 19.706 -22.523 1.00 93.06 197 ASP A C 1
ATOM 1497 O O . ASP A 1 197 ? 4.995 20.666 -21.826 1.00 93.06 197 ASP A O 1
ATOM 1501 N N . VAL A 1 198 ? 5.713 19.878 -23.790 1.00 94.31 198 VAL A N 1
ATOM 1502 C CA . VAL A 1 198 ? 5.992 21.191 -24.397 1.00 94.31 198 VAL A CA 1
ATOM 1503 C C . VAL A 1 198 ? 4.834 22.193 -24.288 1.00 94.31 198 VAL A C 1
ATOM 1505 O O . VAL A 1 198 ? 5.073 23.389 -24.123 1.00 94.31 198 VAL A O 1
ATOM 1508 N N . ALA A 1 199 ? 3.578 21.743 -24.384 1.00 92.56 199 ALA A N 1
ATOM 1509 C CA . ALA A 1 199 ? 2.431 22.632 -24.234 1.00 92.56 199 ALA A CA 1
ATOM 1510 C C . ALA A 1 199 ? 2.218 23.055 -22.781 1.00 92.56 199 ALA A C 1
ATOM 1512 O O . ALA A 1 199 ? 1.901 24.215 -22.522 1.00 92.56 199 ALA A O 1
ATOM 1513 N N . GLU A 1 200 ? 2.384 22.132 -21.837 1.00 90.69 200 GLU A N 1
ATOM 1514 C CA . GLU A 1 200 ? 2.330 22.423 -20.410 1.00 90.69 200 GLU A CA 1
ATOM 1515 C C . GLU A 1 200 ? 3.454 23.378 -19.987 1.00 90.69 200 GLU A C 1
ATOM 1517 O O . GLU A 1 200 ? 3.188 24.318 -19.236 1.00 90.69 200 GLU A O 1
ATOM 1522 N N . ASP A 1 201 ? 4.665 23.188 -20.510 1.00 89.88 201 ASP A N 1
ATOM 1523 C CA . ASP A 1 201 ? 5.806 24.074 -20.271 1.00 89.88 201 ASP A CA 1
ATOM 1524 C C . ASP A 1 201 ? 5.530 25.477 -20.822 1.00 89.88 201 ASP A C 1
ATOM 1526 O O . ASP A 1 201 ? 5.653 26.464 -20.093 1.00 89.88 201 ASP A O 1
ATOM 1530 N N . ALA A 1 202 ? 5.038 25.568 -22.064 1.00 89.44 202 ALA A N 1
ATOM 1531 C CA . ALA A 1 202 ? 4.693 26.841 -22.696 1.00 89.44 202 ALA A CA 1
ATOM 1532 C C . ALA A 1 202 ? 3.616 27.607 -21.913 1.00 89.44 202 ALA A C 1
ATOM 1534 O O . ALA A 1 202 ? 3.717 28.823 -21.757 1.00 89.44 202 ALA A O 1
ATOM 1535 N N . VAL A 1 203 ? 2.618 26.909 -21.357 1.00 87.56 203 VAL A N 1
ATOM 1536 C CA . VAL A 1 203 ? 1.596 27.513 -20.479 1.00 87.56 203 VAL A CA 1
ATOM 1537 C C . VAL A 1 203 ? 2.198 28.045 -19.174 1.00 87.56 203 VAL A C 1
ATOM 1539 O O . VAL A 1 203 ? 1.697 29.025 -18.627 1.00 87.56 203 VAL A O 1
ATOM 1542 N N . ARG A 1 204 ? 3.273 27.428 -18.675 1.00 80.44 204 ARG A N 1
ATOM 1543 C CA . ARG A 1 204 ? 4.019 27.892 -17.494 1.00 80.44 204 ARG A CA 1
ATOM 1544 C C . ARG A 1 204 ? 5.022 29.008 -17.814 1.00 80.44 204 ARG A C 1
ATOM 1546 O O . ARG A 1 204 ? 5.603 29.561 -16.887 1.00 80.44 204 ARG A O 1
ATOM 1553 N N . GLY A 1 205 ? 5.200 29.350 -19.092 1.00 80.81 205 GLY A N 1
ATOM 1554 C CA . GLY A 1 205 ? 6.129 30.375 -19.579 1.00 80.81 205 GLY A CA 1
ATOM 1555 C C . GLY A 1 205 ? 7.489 29.833 -20.039 1.00 80.81 205 GLY A C 1
ATOM 1556 O O . GLY A 1 205 ? 8.255 30.555 -20.685 1.00 80.81 205 GLY A O 1
ATOM 1557 N N . ASP A 1 206 ? 7.778 28.555 -19.794 1.00 84.38 206 ASP A N 1
ATOM 1558 C CA . ASP A 1 206 ? 9.013 27.896 -20.214 1.00 84.38 206 ASP A CA 1
ATOM 1559 C C . ASP A 1 206 ? 8.865 27.271 -21.609 1.00 84.38 206 ASP A C 1
ATOM 1561 O O . ASP A 1 206 ? 7.783 26.924 -22.065 1.00 84.38 206 ASP A O 1
ATOM 1565 N N . CYS A 1 207 ? 9.961 27.162 -22.351 1.00 89.94 207 CYS A N 1
ATOM 1566 C CA . CYS A 1 207 ? 9.950 26.500 -23.649 1.00 89.94 207 CYS A CA 1
ATOM 1567 C C . CYS A 1 207 ? 11.355 26.009 -23.956 1.00 89.94 207 CYS A C 1
ATOM 1569 O O . CYS A 1 207 ? 12.248 26.767 -24.344 1.00 89.94 207 CYS A O 1
ATOM 1571 N N . PHE A 1 208 ? 11.531 24.705 -23.781 1.00 93.06 208 PHE A N 1
ATOM 1572 C CA . PHE A 1 208 ? 12.806 24.034 -23.991 1.00 93.06 208 PHE A CA 1
ATOM 1573 C C . PHE A 1 208 ? 13.066 23.713 -25.473 1.00 93.06 208 PHE A C 1
ATOM 1575 O O . PHE A 1 208 ? 14.124 23.189 -25.817 1.00 93.06 208 PHE A O 1
ATOM 1582 N N . LEU A 1 209 ? 12.138 24.039 -26.385 1.00 95.06 209 LEU A N 1
ATOM 1583 C CA . LEU A 1 209 ? 12.398 23.902 -27.816 1.00 95.06 209 LEU A CA 1
ATOM 1584 C C . LEU A 1 209 ? 13.451 24.930 -28.272 1.00 95.06 209 LEU A C 1
ATOM 1586 O O . LEU A 1 209 ? 13.380 26.096 -27.877 1.00 95.06 209 LEU A O 1
ATOM 1590 N N . PRO A 1 210 ? 14.411 24.561 -29.140 1.00 95.50 210 PRO A N 1
ATOM 1591 C CA . PRO A 1 210 ? 15.456 25.495 -29.531 1.00 95.50 210 PRO A CA 1
ATOM 1592 C C . PRO A 1 210 ? 14.953 26.602 -30.464 1.00 95.50 210 PRO A C 1
ATOM 1594 O O . PRO A 1 210 ? 14.472 26.330 -31.569 1.00 95.50 210 PRO A O 1
ATOM 1597 N N . VAL A 1 211 ? 15.170 27.860 -30.074 1.00 93.56 211 VAL A N 1
ATOM 1598 C CA . VAL A 1 211 ? 14.755 29.064 -30.817 1.00 93.56 211 VAL A CA 1
ATOM 1599 C C . VAL A 1 211 ? 15.309 29.064 -32.242 1.00 93.56 211 VAL A C 1
ATOM 1601 O O . VAL A 1 211 ? 14.586 29.331 -33.201 1.00 93.56 211 VAL A O 1
ATOM 1604 N N . GLY A 1 212 ? 16.594 28.742 -32.409 1.00 91.31 212 GLY A N 1
ATOM 1605 C CA . GLY A 1 212 ? 17.244 28.688 -33.716 1.00 91.31 212 GLY A CA 1
ATOM 1606 C C . GLY A 1 212 ? 16.632 27.634 -34.635 1.00 91.31 212 GLY A C 1
ATOM 1607 O O . GLY A 1 212 ? 16.527 27.867 -35.834 1.00 91.31 212 GLY A O 1
ATOM 1608 N N . THR A 1 213 ? 16.161 26.512 -34.079 1.00 92.19 213 THR A N 1
ATOM 1609 C CA . THR A 1 213 ? 15.508 25.457 -34.871 1.00 92.19 213 THR A CA 1
ATOM 1610 C C . THR A 1 213 ? 14.086 25.863 -35.241 1.00 92.19 213 THR A C 1
ATOM 1612 O O . THR A 1 213 ? 13.704 25.712 -36.396 1.00 92.19 213 THR A O 1
ATOM 1615 N N . ALA A 1 214 ? 13.327 26.460 -34.317 1.00 94.06 214 ALA A N 1
ATOM 1616 C CA . ALA A 1 214 ? 11.982 26.970 -34.592 1.00 94.06 214 ALA A CA 1
ATOM 1617 C C . ALA A 1 214 ? 11.962 28.008 -35.727 1.00 94.06 214 ALA A C 1
ATOM 1619 O O . ALA A 1 214 ? 11.128 27.930 -36.632 1.00 94.06 214 ALA A O 1
ATOM 1620 N N . LYS A 1 215 ? 12.956 28.907 -35.760 1.00 93.38 215 LYS A N 1
ATOM 1621 C CA . LYS A 1 215 ? 13.117 29.897 -36.837 1.00 93.38 215 LYS A CA 1
ATOM 1622 C C . LYS A 1 215 ? 13.267 29.270 -38.225 1.00 93.38 215 LYS A C 1
ATOM 1624 O O . LYS A 1 215 ? 12.747 29.832 -39.184 1.00 93.38 215 LYS A O 1
ATOM 1629 N N . LEU A 1 216 ? 13.913 28.105 -38.348 1.00 92.19 216 LEU A N 1
ATOM 1630 C CA . LEU A 1 216 ? 14.038 27.392 -39.632 1.00 92.19 216 LEU A CA 1
ATOM 1631 C C . LEU A 1 216 ? 12.685 26.905 -40.168 1.00 92.19 216 LEU A C 1
ATOM 1633 O O . LEU A 1 216 ? 12.514 26.785 -41.378 1.00 92.19 216 LEU A O 1
ATOM 1637 N N . TYR A 1 217 ? 11.722 26.666 -39.278 1.00 92.25 217 TYR A N 1
ATOM 1638 C CA . TYR A 1 217 ? 10.344 26.322 -39.628 1.00 92.25 217 TYR A CA 1
ATOM 1639 C C . TYR A 1 217 ? 9.441 27.556 -39.759 1.00 92.25 217 TYR A C 1
ATOM 1641 O O . TYR A 1 217 ? 8.246 27.404 -40.000 1.00 92.25 217 TYR A O 1
ATOM 1649 N N . GLY A 1 218 ? 9.983 28.774 -39.618 1.00 93.31 218 GLY A N 1
ATOM 1650 C CA . GLY A 1 218 ? 9.207 30.015 -39.643 1.00 93.31 218 GLY A CA 1
ATOM 1651 C C . GLY A 1 218 ? 8.231 30.137 -38.470 1.00 93.31 218 GLY A C 1
ATOM 1652 O O . GLY A 1 218 ? 7.137 30.676 -38.652 1.00 93.31 218 GLY A O 1
ATOM 1653 N N . LEU A 1 219 ? 8.603 29.580 -37.313 1.00 94.38 219 LEU A N 1
ATOM 1654 C CA . LEU A 1 219 ? 7.810 29.553 -36.088 1.00 94.38 219 LEU A CA 1
ATOM 1655 C C . LEU A 1 219 ? 8.432 30.471 -35.031 1.00 94.38 219 LEU A C 1
ATOM 1657 O O . LEU A 1 219 ? 9.616 30.335 -34.707 1.00 94.38 219 LEU A O 1
ATOM 1661 N N . ASP A 1 220 ? 7.621 31.369 -34.477 1.00 92.50 220 ASP A N 1
ATOM 1662 C CA . ASP A 1 220 ? 7.929 32.037 -33.215 1.00 92.50 220 ASP A CA 1
ATOM 1663 C C . ASP A 1 220 ? 7.448 31.142 -32.064 1.00 92.50 220 ASP A C 1
ATOM 1665 O O . ASP A 1 220 ? 6.315 30.668 -32.059 1.00 92.50 220 ASP A O 1
ATOM 1669 N N . LEU A 1 221 ? 8.319 30.868 -31.092 1.00 91.81 221 LEU A N 1
ATOM 1670 C CA . LEU A 1 221 ? 7.959 30.014 -29.960 1.00 91.81 221 LEU A CA 1
ATOM 1671 C C . LEU A 1 221 ? 6.940 30.684 -29.031 1.00 91.81 221 LEU A C 1
ATOM 1673 O O . LEU A 1 221 ? 6.236 29.972 -28.320 1.00 91.81 221 LEU A O 1
ATOM 1677 N N . ALA A 1 222 ? 6.815 32.016 -29.061 1.00 89.00 222 ALA A N 1
ATOM 1678 C CA . ALA A 1 222 ? 5.766 32.723 -28.327 1.00 89.00 222 ALA A CA 1
ATOM 1679 C C . ALA A 1 222 ? 4.353 32.388 -28.847 1.00 89.00 222 ALA A C 1
ATOM 1681 O O . ALA A 1 222 ? 3.401 32.395 -28.073 1.00 89.00 222 ALA A O 1
ATOM 1682 N N . SER A 1 223 ? 4.223 32.040 -30.133 1.00 91.81 223 SER A N 1
ATOM 1683 C CA . SER A 1 223 ? 2.965 31.635 -30.774 1.00 91.81 223 SER A CA 1
ATOM 1684 C C . SER A 1 223 ? 2.851 30.118 -30.971 1.00 91.81 223 SER A C 1
ATOM 1686 O O . SER A 1 223 ? 2.001 29.651 -31.727 1.00 91.81 223 SER A O 1
ATOM 1688 N N . LEU A 1 224 ? 3.678 29.315 -30.285 1.00 92.81 224 LEU A N 1
ATOM 1689 C CA . LEU A 1 224 ? 3.743 27.854 -30.459 1.00 92.81 224 LEU A CA 1
ATOM 1690 C C . LEU A 1 224 ? 2.376 27.158 -30.336 1.00 92.81 224 LEU A C 1
ATOM 1692 O O . LEU A 1 224 ? 2.118 26.171 -31.028 1.00 92.81 224 LEU A O 1
ATOM 1696 N N . LEU A 1 225 ? 1.516 27.657 -29.446 1.00 92.94 225 LEU A N 1
ATOM 1697 C CA . LEU A 1 225 ? 0.202 27.077 -29.156 1.00 92.94 225 LEU A CA 1
ATOM 1698 C C . LEU A 1 225 ? -0.929 27.655 -30.017 1.00 92.94 225 LEU A C 1
ATOM 1700 O O . LEU A 1 225 ? -2.065 27.175 -29.934 1.00 92.94 225 LEU A O 1
ATOM 1704 N N . ASP A 1 226 ? -0.637 28.639 -30.868 1.00 93.25 226 ASP A N 1
ATOM 1705 C CA . ASP A 1 226 ? -1.630 29.239 -31.747 1.00 93.25 226 ASP A CA 1
ATOM 1706 C C . ASP A 1 226 ? -2.095 28.227 -32.796 1.00 93.25 226 ASP A C 1
ATOM 1708 O O . ASP A 1 226 ? -1.309 27.530 -33.446 1.00 93.25 226 ASP A O 1
ATOM 1712 N N . ALA A 1 227 ? -3.410 28.173 -33.017 1.00 88.56 227 ALA A N 1
ATOM 1713 C CA . ALA A 1 227 ? -4.013 27.200 -33.925 1.00 88.56 227 ALA A CA 1
ATOM 1714 C C . ALA A 1 227 ? -3.446 27.280 -35.358 1.00 88.56 227 ALA A C 1
ATOM 1716 O O . ALA A 1 227 ? -3.330 26.252 -36.025 1.00 88.56 227 ALA A O 1
ATOM 1717 N N . GLY A 1 228 ? -3.069 28.480 -35.819 1.00 90.25 228 GLY A N 1
ATOM 1718 C CA . GLY A 1 228 ? -2.477 28.700 -37.143 1.00 90.25 228 GLY A CA 1
ATOM 1719 C C . GLY A 1 228 ? -1.020 28.238 -37.274 1.00 90.25 228 GLY A C 1
ATOM 1720 O O . GLY A 1 228 ? -0.584 27.894 -38.371 1.00 90.25 228 GLY A O 1
ATOM 1721 N N . GLU A 1 229 ? -0.282 28.172 -36.167 1.00 94.00 229 GLU A N 1
ATOM 1722 C CA . GLU A 1 229 ? 1.142 27.816 -36.130 1.00 94.00 229 GLU A CA 1
ATOM 1723 C C . GLU A 1 229 ? 1.368 26.313 -35.880 1.00 94.00 229 GLU A C 1
ATOM 1725 O O . GLU A 1 229 ? 2.458 25.776 -36.108 1.00 94.00 229 GLU A O 1
ATOM 1730 N N . ARG A 1 230 ? 0.302 25.597 -35.505 1.00 92.75 230 ARG A N 1
ATOM 1731 C CA . ARG A 1 230 ? 0.299 24.160 -35.209 1.00 92.75 230 ARG A CA 1
ATOM 1732 C C . ARG A 1 230 ? 1.007 23.286 -36.258 1.00 92.75 230 ARG A C 1
ATOM 1734 O O . ARG A 1 230 ? 1.823 22.461 -35.847 1.00 92.75 230 ARG A O 1
ATOM 1741 N N . PRO A 1 231 ? 0.800 23.436 -37.585 1.00 93.75 231 PRO A N 1
ATOM 1742 C CA . PRO A 1 231 ? 1.513 22.613 -38.566 1.00 93.75 231 PRO A CA 1
ATOM 1743 C C . PRO A 1 231 ? 3.040 22.766 -38.498 1.00 93.75 231 PRO A C 1
ATOM 1745 O O . PRO A 1 231 ? 3.764 21.779 -38.643 1.00 93.75 231 PRO A O 1
ATOM 1748 N N . LYS A 1 232 ? 3.535 23.985 -38.241 1.00 95.06 232 LYS A N 1
ATOM 1749 C CA . LYS A 1 232 ? 4.971 24.267 -38.104 1.00 95.06 232 LYS A CA 1
ATOM 1750 C C . LYS A 1 232 ? 5.512 23.720 -36.785 1.00 95.06 232 LYS A C 1
ATOM 1752 O O . LYS A 1 232 ? 6.578 23.110 -36.778 1.00 95.06 232 LYS A O 1
ATOM 1757 N N . GLY A 1 233 ? 4.750 23.863 -35.697 1.00 94.06 233 GLY A N 1
ATOM 1758 C CA . GLY A 1 233 ? 5.075 23.259 -34.403 1.00 94.06 233 GLY A CA 1
ATOM 1759 C C . GLY A 1 233 ? 5.232 21.739 -34.500 1.00 94.06 233 GLY A C 1
ATOM 1760 O O . GLY A 1 233 ? 6.230 21.189 -34.041 1.00 94.06 233 GLY A O 1
ATOM 1761 N N . LEU A 1 234 ? 4.308 21.048 -35.176 1.00 92.88 234 LEU A N 1
ATOM 1762 C CA . LEU A 1 234 ? 4.397 19.595 -35.373 1.00 92.88 234 LEU A CA 1
ATOM 1763 C C . LEU A 1 234 ? 5.595 19.198 -36.243 1.00 92.88 234 LEU A C 1
ATOM 1765 O O . LEU A 1 234 ? 6.228 18.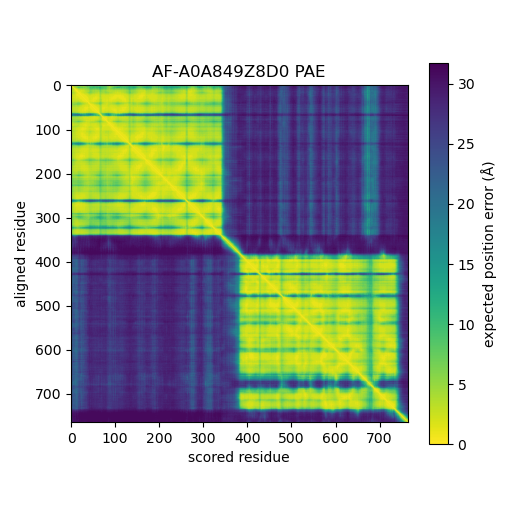174 -35.988 1.00 92.88 234 LEU A O 1
ATOM 1769 N N . ALA A 1 235 ? 5.927 19.992 -37.265 1.00 92.31 235 ALA A N 1
ATOM 1770 C CA . ALA A 1 235 ? 7.122 19.762 -38.075 1.00 92.31 235 ALA A CA 1
ATOM 1771 C C . ALA A 1 235 ? 8.409 19.885 -37.237 1.00 92.31 235 ALA A C 1
ATOM 1773 O O . ALA A 1 235 ? 9.280 19.018 -37.326 1.00 92.31 235 ALA A O 1
ATOM 1774 N N . LEU A 1 236 ? 8.485 20.897 -36.366 1.00 94.31 236 LEU A N 1
ATOM 1775 C CA . LEU A 1 236 ? 9.586 21.076 -35.420 1.00 94.31 236 LEU A CA 1
ATOM 1776 C C . LEU A 1 236 ? 9.699 19.896 -34.437 1.00 94.31 236 LEU A C 1
ATOM 1778 O O . LEU A 1 236 ? 10.787 19.338 -34.285 1.00 94.31 236 LEU A O 1
ATOM 1782 N N . LEU A 1 237 ? 8.592 19.469 -33.816 1.00 94.19 237 LEU A N 1
ATOM 1783 C CA . LEU A 1 237 ? 8.592 18.327 -32.891 1.00 94.19 237 LEU A CA 1
ATOM 1784 C C . LEU A 1 237 ? 9.055 17.035 -33.572 1.00 94.19 237 LEU A C 1
ATOM 1786 O O . LEU A 1 237 ? 9.851 16.292 -32.999 1.00 94.19 237 LEU A O 1
ATOM 1790 N N . ARG A 1 238 ? 8.626 16.777 -34.814 1.00 89.88 238 ARG A N 1
ATOM 1791 C CA . ARG A 1 238 ? 9.076 15.605 -35.589 1.00 89.88 238 ARG A CA 1
ATOM 1792 C C . ARG A 1 238 ? 10.574 15.649 -35.888 1.00 89.88 238 ARG A C 1
ATOM 1794 O O . ARG A 1 238 ? 11.239 14.620 -35.796 1.00 89.88 238 ARG A O 1
ATOM 1801 N N . ALA A 1 239 ? 11.120 16.824 -36.194 1.00 89.19 239 ALA A N 1
ATOM 1802 C CA . ALA A 1 239 ? 12.555 16.981 -36.421 1.00 89.19 239 ALA A CA 1
ATOM 1803 C C . ALA A 1 239 ? 13.375 16.694 -35.153 1.00 89.19 239 ALA A C 1
ATOM 1805 O O . ALA A 1 239 ? 14.383 15.992 -35.213 1.00 89.19 239 ALA A O 1
ATOM 1806 N N . LEU A 1 240 ? 12.914 17.170 -33.994 1.00 93.19 240 LEU A N 1
ATOM 1807 C CA . LEU A 1 240 ? 13.563 16.905 -32.707 1.00 93.19 240 LEU A CA 1
ATOM 1808 C C . LEU A 1 240 ? 13.361 15.454 -32.231 1.00 93.19 240 LEU A C 1
ATOM 1810 O O . LEU A 1 240 ? 14.250 14.881 -31.600 1.00 93.19 240 LEU A O 1
ATOM 1814 N N . SER A 1 241 ? 12.246 14.817 -32.603 1.00 92.62 241 SER A N 1
ATOM 1815 C CA . SER A 1 241 ? 11.969 13.400 -32.312 1.00 92.62 241 SER A CA 1
ATOM 1816 C C . SER A 1 241 ? 12.996 12.460 -32.952 1.00 92.62 241 SER A C 1
ATOM 1818 O O . SER A 1 241 ? 13.370 11.449 -32.355 1.00 92.62 241 SER A O 1
ATOM 1820 N N . ALA A 1 242 ? 13.529 12.813 -34.128 1.00 89.25 242 ALA A N 1
ATOM 1821 C CA . ALA A 1 242 ? 14.617 12.060 -34.757 1.00 89.25 242 ALA A CA 1
ATOM 1822 C C . ALA A 1 242 ? 15.875 12.027 -33.874 1.00 89.25 242 ALA A C 1
ATOM 1824 O O . ALA A 1 242 ? 16.522 10.985 -33.751 1.00 89.25 242 ALA A O 1
ATOM 1825 N N . ARG A 1 243 ? 16.183 13.143 -33.200 1.00 92.19 243 ARG A N 1
ATOM 1826 C CA . ARG A 1 243 ? 17.315 13.216 -32.274 1.00 92.19 243 ARG A CA 1
ATOM 1827 C C . ARG A 1 243 ? 17.057 12.438 -30.986 1.00 92.19 243 ARG A C 1
ATOM 1829 O O . ARG A 1 243 ? 17.928 11.690 -30.546 1.00 92.19 243 ARG A O 1
ATOM 1836 N N . ALA A 1 244 ? 15.842 12.525 -30.440 1.00 94.12 244 ALA A N 1
ATOM 1837 C CA . ALA A 1 244 ? 15.419 11.698 -29.309 1.00 94.12 244 ALA A CA 1
ATOM 1838 C C . ALA A 1 244 ? 15.601 10.198 -29.613 1.00 94.12 244 ALA A C 1
ATOM 1840 O O . ALA A 1 244 ? 16.158 9.454 -28.807 1.00 94.12 244 ALA A O 1
ATOM 1841 N N . ARG A 1 245 ? 15.214 9.756 -30.817 1.00 94.38 245 ARG A N 1
ATOM 1842 C CA . ARG A 1 245 ? 15.340 8.360 -31.265 1.00 94.38 245 ARG A CA 1
ATOM 1843 C C . ARG A 1 245 ? 16.785 7.869 -31.322 1.00 94.38 245 ARG A C 1
ATOM 1845 O O . ARG A 1 245 ? 17.045 6.719 -30.972 1.00 94.38 245 ARG A O 1
ATOM 1852 N N . GLU A 1 246 ? 17.720 8.715 -31.741 1.00 94.56 246 GLU A N 1
ATOM 1853 C CA . GLU A 1 246 ? 19.144 8.371 -31.766 1.00 94.56 246 GLU A CA 1
ATOM 1854 C C . GLU A 1 246 ? 19.668 8.071 -30.353 1.00 94.56 246 GLU A C 1
ATOM 1856 O O . GLU A 1 246 ? 20.336 7.058 -30.135 1.00 94.56 246 GLU A O 1
ATOM 1861 N N . HIS A 1 247 ? 19.306 8.902 -29.372 1.00 97.06 247 HIS A N 1
ATOM 1862 C CA . HIS A 1 247 ? 19.664 8.663 -27.975 1.00 97.06 247 HIS A CA 1
ATOM 1863 C C . HIS A 1 247 ? 18.976 7.424 -27.400 1.00 97.06 247 HIS A C 1
ATOM 1865 O O . HIS A 1 247 ? 19.641 6.617 -26.754 1.00 97.06 247 HIS A O 1
ATOM 1871 N N . LEU A 1 248 ? 17.686 7.216 -27.687 1.00 96.62 248 LEU A N 1
ATOM 1872 C CA . LEU A 1 248 ? 16.970 6.015 -27.247 1.00 96.62 248 LEU A CA 1
ATOM 1873 C C . LEU A 1 248 ? 17.572 4.738 -27.853 1.00 96.62 248 LEU A C 1
ATOM 1875 O O . LEU A 1 248 ? 17.701 3.746 -27.152 1.00 96.62 248 LEU A O 1
ATOM 1879 N N . THR A 1 249 ? 18.042 4.771 -29.103 1.00 96.56 249 THR A N 1
ATOM 1880 C CA . THR A 1 249 ? 18.737 3.625 -29.723 1.00 96.56 249 THR A CA 1
ATOM 1881 C C . THR A 1 249 ? 20.020 3.280 -28.960 1.00 96.56 249 THR A C 1
ATOM 1883 O O . THR A 1 249 ? 20.258 2.123 -28.618 1.00 96.56 249 THR A O 1
ATOM 1886 N N . ARG A 1 250 ? 20.823 4.288 -28.596 1.00 97.31 250 ARG A N 1
ATOM 1887 C CA . ARG A 1 250 ? 22.002 4.084 -27.737 1.00 97.31 250 ARG A CA 1
ATOM 1888 C C . ARG A 1 250 ? 21.625 3.612 -26.328 1.00 97.31 250 ARG A C 1
ATOM 1890 O O . ARG A 1 250 ? 22.375 2.844 -25.735 1.00 97.31 250 ARG A O 1
ATOM 1897 N N . ALA A 1 251 ? 20.481 4.042 -25.798 1.00 96.94 251 ALA A N 1
ATOM 1898 C CA . ALA A 1 251 ? 19.949 3.599 -24.509 1.00 96.94 251 ALA A CA 1
ATOM 1899 C C . ALA A 1 251 ? 19.515 2.118 -24.531 1.00 96.94 251 ALA A C 1
ATOM 1901 O O . ALA A 1 251 ? 19.682 1.403 -23.539 1.00 96.94 251 ALA A O 1
ATOM 1902 N N . GLU A 1 252 ? 18.998 1.635 -25.663 1.00 96.56 252 GLU A N 1
ATOM 1903 C CA . GLU A 1 252 ? 18.706 0.213 -25.880 1.00 96.56 252 GLU A CA 1
ATOM 1904 C C . GLU A 1 252 ? 19.996 -0.608 -25.884 1.00 96.56 252 GLU A C 1
ATOM 1906 O O . GLU A 1 252 ? 20.099 -1.594 -25.154 1.00 96.56 252 GLU A O 1
ATOM 1911 N N . GLU A 1 253 ? 21.009 -0.163 -26.635 1.00 96.69 253 GLU A N 1
ATOM 1912 C CA . GLU A 1 253 ? 22.337 -0.786 -26.632 1.00 96.69 253 GLU A CA 1
ATOM 1913 C C . GLU A 1 253 ? 22.943 -0.804 -25.222 1.00 96.69 253 GLU A C 1
ATOM 1915 O O . GLU A 1 253 ? 23.403 -1.848 -24.768 1.00 96.69 253 GLU A O 1
ATOM 1920 N N . TYR A 1 254 ? 22.874 0.317 -24.499 1.00 97.50 254 TYR A N 1
ATOM 1921 C CA . TYR A 1 254 ? 23.300 0.423 -23.102 1.00 97.50 254 TYR A CA 1
ATOM 1922 C C . TYR A 1 254 ? 22.612 -0.613 -22.206 1.00 97.50 254 TYR A C 1
ATOM 1924 O O . TYR A 1 254 ? 23.266 -1.287 -21.415 1.00 97.50 254 TYR A O 1
ATOM 1932 N N . THR A 1 255 ? 21.295 -0.773 -22.351 1.00 95.69 255 THR A N 1
ATOM 1933 C CA . THR A 1 255 ? 20.515 -1.720 -21.545 1.00 95.69 255 THR A CA 1
ATOM 1934 C C . THR A 1 255 ? 20.955 -3.164 -21.796 1.00 95.69 255 THR A C 1
ATOM 1936 O O . THR A 1 255 ? 21.068 -3.944 -20.854 1.00 95.69 255 THR A O 1
ATOM 1939 N N . LEU A 1 256 ? 21.237 -3.516 -23.053 1.00 94.00 256 LEU A N 1
ATOM 1940 C CA . LEU A 1 256 ? 21.650 -4.864 -23.456 1.00 94.00 256 LEU A CA 1
ATOM 1941 C C . LEU A 1 256 ? 23.106 -5.195 -23.091 1.00 94.00 256 LEU A C 1
ATOM 1943 O O . LEU A 1 256 ? 23.448 -6.370 -22.987 1.00 94.00 256 LEU A O 1
ATOM 1947 N N . LEU A 1 257 ? 23.961 -4.189 -22.882 1.00 94.56 257 LEU A N 1
ATOM 1948 C CA . LEU A 1 257 ? 25.361 -4.392 -22.489 1.00 94.56 257 LEU A CA 1
ATOM 1949 C C . LEU A 1 257 ? 25.523 -4.921 -21.059 1.00 94.56 257 LEU A C 1
ATOM 1951 O O . LEU A 1 257 ? 26.534 -5.557 -20.762 1.00 94.56 257 LEU A O 1
ATOM 1955 N N . TRP A 1 258 ? 24.551 -4.686 -20.174 1.00 94.00 258 TRP A N 1
ATOM 1956 C CA . TRP A 1 258 ? 24.566 -5.291 -18.842 1.00 94.00 258 TRP A CA 1
ATOM 1957 C C . TRP A 1 258 ? 24.444 -6.816 -18.948 1.00 94.00 258 TRP A C 1
ATOM 1959 O O . TRP A 1 258 ? 23.723 -7.290 -19.824 1.00 94.00 258 TRP A O 1
ATOM 1969 N N . PRO A 1 259 ? 25.102 -7.615 -18.092 1.00 89.81 259 PRO A N 1
ATOM 1970 C CA . PRO A 1 259 ? 25.022 -9.074 -18.169 1.00 89.81 259 PRO A CA 1
ATOM 1971 C C . PRO A 1 259 ? 23.590 -9.603 -18.006 1.00 89.81 259 PRO A C 1
ATOM 1973 O O . PRO A 1 259 ? 22.833 -9.112 -17.168 1.00 89.81 259 PRO A O 1
ATOM 1976 N N . SER A 1 260 ? 23.219 -10.621 -18.787 1.00 84.00 260 SER A N 1
ATOM 1977 C CA . SER A 1 260 ? 22.048 -11.462 -18.509 1.00 84.00 260 SER A CA 1
ATOM 1978 C C . SER A 1 260 ? 22.455 -12.685 -17.697 1.00 84.00 260 SER A C 1
ATOM 1980 O O . SER A 1 260 ? 23.505 -13.282 -17.928 1.00 84.00 260 SER A O 1
ATOM 1982 N N . SER A 1 261 ? 21.596 -13.095 -16.767 1.00 69.31 261 SER A N 1
ATOM 1983 C CA . SER A 1 261 ? 21.768 -14.321 -15.990 1.00 69.31 261 SER A CA 1
ATOM 1984 C C . SER A 1 261 ? 20.487 -15.147 -15.999 1.00 69.31 261 SER A C 1
ATOM 1986 O O . SER A 1 261 ? 19.384 -14.606 -15.942 1.00 69.31 261 SER A O 1
ATOM 1988 N N . SER A 1 262 ? 20.639 -16.472 -16.032 1.00 54.25 262 SER A N 1
ATOM 1989 C CA . SER A 1 262 ? 19.548 -17.437 -15.857 1.00 54.25 262 SER A CA 1
ATOM 1990 C C . SER A 1 262 ? 19.131 -17.617 -14.391 1.00 54.25 262 SER A C 1
ATOM 1992 O O . SER A 1 262 ? 18.162 -18.325 -14.124 1.00 54.25 262 SER A O 1
ATOM 1994 N N . SER A 1 263 ? 19.844 -17.001 -13.438 1.00 53.19 263 SER A N 1
ATOM 1995 C CA . SER A 1 263 ? 19.485 -17.018 -12.016 1.00 53.19 263 SER A CA 1
ATOM 1996 C C . SER A 1 263 ? 18.616 -15.802 -11.667 1.00 53.19 263 SER A C 1
ATOM 1998 O O . SER A 1 263 ? 19.097 -14.669 -11.742 1.00 53.19 263 SER A O 1
ATOM 2000 N N . PRO A 1 264 ? 17.345 -15.996 -11.265 1.00 51.62 264 PRO A N 1
ATOM 2001 C CA . PRO A 1 264 ? 16.489 -14.899 -10.823 1.00 51.62 264 PRO A CA 1
ATOM 2002 C C . PRO A 1 264 ? 17.103 -14.168 -9.621 1.00 51.62 264 PRO A C 1
ATOM 2004 O O . PRO A 1 264 ? 17.453 -14.807 -8.631 1.00 51.62 264 PRO A O 1
ATOM 2007 N N . GLY A 1 265 ? 17.190 -12.836 -9.690 1.00 58.44 265 GLY A N 1
ATOM 2008 C CA . GLY A 1 265 ? 17.733 -11.999 -8.610 1.00 58.44 265 GLY A CA 1
ATOM 2009 C C . GLY A 1 265 ? 19.225 -11.671 -8.718 1.00 58.44 265 GLY A C 1
ATOM 2010 O O . GLY A 1 265 ? 19.776 -11.112 -7.776 1.00 58.44 265 GLY A O 1
ATOM 2011 N N . ASP A 1 266 ? 19.872 -11.995 -9.841 1.00 81.19 266 ASP A N 1
ATOM 2012 C CA . ASP A 1 266 ? 21.206 -11.481 -10.159 1.00 81.19 266 ASP A CA 1
ATOM 2013 C C . ASP A 1 266 ? 21.173 -9.976 -10.488 1.00 81.19 266 ASP A C 1
ATOM 2015 O O . ASP A 1 266 ? 20.234 -9.482 -11.128 1.00 81.19 266 ASP A O 1
ATOM 2019 N N . ALA A 1 267 ? 22.221 -9.255 -10.080 1.00 86.81 267 ALA A N 1
ATOM 2020 C CA . ALA A 1 267 ? 22.311 -7.808 -10.234 1.00 86.81 267 ALA A CA 1
ATOM 2021 C C . ALA A 1 267 ? 22.206 -7.358 -11.701 1.00 86.81 267 ALA A C 1
ATOM 2023 O O . ALA A 1 267 ? 21.534 -6.363 -11.971 1.00 86.81 267 ALA A O 1
ATOM 2024 N N . GLY A 1 268 ? 22.793 -8.095 -12.654 1.00 90.06 268 GLY A N 1
ATOM 2025 C CA . GLY A 1 268 ? 22.758 -7.741 -14.077 1.00 90.06 268 GLY A CA 1
ATOM 2026 C C . GLY A 1 268 ? 21.339 -7.770 -14.650 1.00 90.06 268 GLY A C 1
ATOM 2027 O O . GLY A 1 268 ? 20.875 -6.790 -15.238 1.00 90.06 268 GLY A O 1
ATOM 2028 N N . SER A 1 269 ? 20.593 -8.845 -14.386 1.00 87.62 269 SER A N 1
ATOM 2029 C CA . SER A 1 269 ? 19.189 -8.977 -14.801 1.00 87.62 269 SER A CA 1
ATOM 2030 C C . SER A 1 269 ? 18.278 -7.928 -14.145 1.00 87.62 269 SER A C 1
ATOM 2032 O O . SER A 1 269 ? 17.357 -7.410 -14.783 1.00 87.62 269 SER A O 1
ATOM 2034 N N . GLN A 1 270 ? 18.539 -7.562 -12.887 1.00 88.94 270 GLN A N 1
ATOM 2035 C CA . GLN A 1 270 ? 17.791 -6.511 -12.189 1.00 88.94 270 GLN A CA 1
ATOM 2036 C C . GLN A 1 270 ? 18.092 -5.108 -12.739 1.00 88.94 270 GLN A C 1
ATOM 2038 O O . GLN A 1 270 ? 17.170 -4.305 -12.891 1.00 88.94 270 GLN A O 1
ATOM 2043 N N . ILE A 1 271 ? 19.347 -4.828 -13.103 1.00 93.38 271 ILE A N 1
ATOM 2044 C CA . ILE A 1 271 ? 19.746 -3.585 -13.779 1.00 93.38 271 ILE A CA 1
ATOM 2045 C C . ILE A 1 271 ? 19.098 -3.497 -15.169 1.00 93.38 271 ILE A C 1
ATOM 2047 O O . ILE A 1 271 ? 18.514 -2.469 -15.515 1.00 93.38 271 ILE A O 1
ATOM 2051 N N . ARG A 1 272 ? 19.103 -4.591 -15.944 1.00 92.94 272 ARG A N 1
ATOM 2052 C CA . ARG A 1 272 ? 18.396 -4.667 -17.236 1.00 92.94 272 ARG A CA 1
ATOM 2053 C C . ARG A 1 272 ? 16.917 -4.317 -17.091 1.00 92.94 272 ARG A C 1
ATOM 2055 O O . ARG A 1 272 ? 16.409 -3.502 -17.857 1.00 92.94 272 ARG A O 1
ATOM 2062 N N . LEU A 1 273 ? 16.235 -4.892 -16.098 1.00 89.25 273 LEU A N 1
ATOM 2063 C CA . LEU A 1 273 ? 14.831 -4.590 -15.815 1.00 89.25 273 LEU A CA 1
ATOM 2064 C C . LEU A 1 273 ? 14.627 -3.118 -15.428 1.00 89.25 273 LEU A C 1
ATOM 2066 O O . LEU A 1 273 ? 13.708 -2.475 -15.940 1.00 89.25 273 LEU A O 1
ATOM 2070 N N . PHE A 1 274 ? 15.495 -2.582 -14.563 1.00 92.62 274 PHE A N 1
ATOM 2071 C CA . PHE A 1 274 ? 15.473 -1.177 -14.158 1.00 92.62 274 PHE A CA 1
ATOM 2072 C C . PHE A 1 274 ? 15.540 -0.239 -15.371 1.00 92.62 274 PHE A C 1
ATOM 2074 O O . PHE A 1 274 ? 14.756 0.708 -15.443 1.00 92.62 274 PHE A O 1
ATOM 2081 N N . CYS A 1 275 ? 16.430 -0.520 -16.328 1.00 94.31 275 CYS A N 1
ATOM 2082 C CA . CYS A 1 275 ? 16.636 0.288 -17.529 1.00 94.31 275 CYS A CA 1
ATOM 2083 C C . CYS A 1 275 ? 15.542 0.090 -18.591 1.00 94.31 275 CYS A C 1
ATOM 2085 O O . CYS A 1 275 ? 15.080 1.060 -19.194 1.00 94.31 275 CYS A O 1
ATOM 2087 N N . ALA A 1 276 ? 15.100 -1.151 -18.813 1.00 93.38 276 ALA A N 1
ATOM 2088 C CA . ALA A 1 276 ? 14.194 -1.502 -19.906 1.00 93.38 276 ALA A CA 1
ATOM 2089 C C . ALA A 1 276 ? 12.806 -0.861 -19.776 1.00 93.38 276 ALA A C 1
ATOM 2091 O O . ALA A 1 276 ? 12.211 -0.459 -20.774 1.00 93.38 276 ALA A O 1
ATOM 2092 N N . VAL A 1 277 ? 12.288 -0.748 -18.552 1.00 89.75 277 VAL A N 1
ATOM 2093 C CA . VAL A 1 277 ? 10.961 -0.181 -18.278 1.00 89.75 277 VAL A CA 1
ATOM 2094 C C . VAL A 1 277 ? 10.845 1.292 -18.702 1.00 89.75 277 VAL A C 1
ATOM 2096 O O . VAL A 1 277 ? 10.008 1.583 -19.561 1.00 89.75 277 VAL A O 1
ATOM 2099 N N . PRO A 1 278 ? 11.628 2.242 -18.144 1.00 91.12 278 PRO A N 1
ATOM 2100 C CA . PRO A 1 278 ? 11.524 3.652 -18.516 1.00 91.12 278 PRO A CA 1
ATOM 2101 C C . PRO A 1 278 ? 11.843 3.867 -19.997 1.00 91.12 278 PRO A C 1
ATOM 2103 O O . PRO A 1 278 ? 11.184 4.674 -20.647 1.00 91.12 278 PRO A O 1
ATOM 2106 N N . LEU A 1 279 ? 12.772 3.086 -20.555 1.00 94.62 279 LEU A N 1
ATOM 2107 C CA . LEU A 1 279 ? 13.117 3.132 -21.971 1.00 94.62 279 LEU A CA 1
ATOM 2108 C C . LEU A 1 279 ? 11.943 2.730 -22.878 1.00 94.62 279 LEU A C 1
ATOM 2110 O O . LEU A 1 279 ? 11.587 3.466 -23.797 1.00 94.62 279 LEU A O 1
ATOM 2114 N N . ALA A 1 280 ? 11.282 1.606 -22.600 1.00 93.81 280 ALA A N 1
ATOM 2115 C CA . ALA A 1 280 ? 10.116 1.159 -23.363 1.00 93.81 280 ALA A CA 1
ATOM 2116 C C . ALA A 1 280 ? 8.933 2.142 -23.260 1.00 93.81 280 ALA A C 1
ATOM 2118 O O . ALA A 1 280 ? 8.227 2.385 -24.244 1.00 93.81 280 ALA A O 1
ATOM 2119 N N . LEU A 1 281 ? 8.739 2.763 -22.092 1.00 91.06 281 LEU A N 1
ATOM 2120 C CA . LEU A 1 281 ? 7.739 3.816 -21.912 1.00 91.06 281 LEU A CA 1
ATOM 2121 C C . LEU A 1 281 ? 8.081 5.082 -22.707 1.00 91.06 281 LEU A C 1
ATOM 2123 O O . LEU A 1 281 ? 7.184 5.657 -23.328 1.00 91.06 281 LEU A O 1
ATOM 2127 N N . ALA A 1 282 ? 9.351 5.487 -22.745 1.00 93.25 282 ALA A N 1
ATOM 2128 C CA . ALA A 1 282 ? 9.806 6.622 -23.544 1.00 93.25 282 ALA A CA 1
ATOM 2129 C C . ALA A 1 282 ? 9.617 6.368 -25.047 1.00 93.25 282 ALA A C 1
ATOM 2131 O O . ALA A 1 282 ? 9.072 7.222 -25.741 1.00 93.25 282 ALA A O 1
ATOM 2132 N N . LEU A 1 283 ? 9.950 5.168 -25.538 1.00 95.62 283 LEU A N 1
ATOM 2133 C CA . LEU A 1 283 ? 9.710 4.763 -26.931 1.00 95.62 283 LEU A CA 1
ATOM 2134 C C . LEU A 1 283 ? 8.218 4.813 -27.297 1.00 95.62 283 LEU A C 1
ATOM 2136 O O . LEU A 1 283 ? 7.849 5.344 -28.344 1.00 95.62 283 LEU A O 1
ATOM 2140 N N . GLY A 1 284 ? 7.349 4.296 -26.423 1.00 93.00 284 GLY A N 1
ATOM 2141 C CA . GLY A 1 284 ? 5.901 4.354 -26.628 1.00 93.00 284 GLY A CA 1
ATOM 2142 C C . GLY A 1 284 ? 5.339 5.777 -26.581 1.00 93.00 284 GLY A C 1
ATOM 2143 O O . GLY A 1 284 ? 4.414 6.088 -27.325 1.00 93.00 284 GLY A O 1
ATOM 2144 N N . THR A 1 285 ? 5.899 6.640 -25.734 1.00 92.44 285 THR A N 1
ATOM 2145 C CA . THR A 1 285 ? 5.487 8.046 -25.606 1.00 92.44 285 THR A CA 1
ATOM 2146 C C . THR A 1 285 ? 5.930 8.864 -26.815 1.00 92.44 285 THR A C 1
ATOM 2148 O O . THR A 1 285 ? 5.119 9.592 -27.378 1.00 92.44 285 THR A O 1
ATOM 2151 N N . LEU A 1 286 ? 7.172 8.679 -27.277 1.00 94.75 286 LEU A N 1
ATOM 2152 C CA . LEU A 1 286 ? 7.689 9.317 -28.489 1.00 94.75 286 LEU A CA 1
ATOM 2153 C C . LEU A 1 286 ? 6.834 8.968 -29.714 1.00 94.75 286 LEU A C 1
ATOM 2155 O O . LEU A 1 286 ? 6.530 9.841 -30.518 1.00 94.75 286 LEU A O 1
ATOM 2159 N N . ARG A 1 287 ? 6.359 7.720 -29.817 1.00 92.88 287 ARG A N 1
ATOM 2160 C CA . ARG A 1 287 ? 5.406 7.322 -30.863 1.00 92.88 287 ARG A CA 1
ATOM 2161 C C . ARG A 1 287 ? 4.121 8.158 -30.824 1.00 92.88 287 ARG A C 1
ATOM 2163 O O . ARG A 1 287 ? 3.650 8.594 -31.869 1.00 92.88 287 ARG A O 1
ATOM 2170 N N . GLU A 1 288 ? 3.528 8.363 -29.647 1.00 91.44 288 GLU A N 1
ATOM 2171 C CA . GLU A 1 288 ? 2.306 9.175 -29.538 1.00 91.44 288 GLU A CA 1
ATOM 2172 C C . GLU A 1 288 ? 2.574 10.657 -29.846 1.00 91.44 288 GLU A C 1
ATOM 2174 O O . GLU A 1 288 ? 1.726 11.294 -30.464 1.00 91.44 288 GLU A O 1
ATOM 2179 N N . VAL A 1 289 ? 3.756 11.184 -29.503 1.00 91.12 289 VAL A N 1
ATOM 2180 C CA . VAL A 1 289 ? 4.195 12.534 -29.910 1.00 91.12 289 VAL A CA 1
ATOM 2181 C C . VAL A 1 289 ? 4.290 12.650 -31.438 1.00 91.12 289 VAL A C 1
ATOM 2183 O O . VAL A 1 289 ? 3.836 13.635 -32.010 1.00 91.12 289 VAL A O 1
ATOM 2186 N N . GLU A 1 290 ? 4.856 11.652 -32.121 1.00 89.44 290 GLU A N 1
ATOM 2187 C CA . GLU A 1 290 ? 5.065 11.684 -33.577 1.00 89.44 290 GLU A CA 1
ATOM 2188 C C . GLU A 1 290 ? 3.768 11.531 -34.389 1.00 89.44 290 GLU A C 1
ATOM 2190 O O . GLU A 1 290 ? 3.620 12.140 -35.458 1.00 89.44 290 GLU A O 1
ATOM 2195 N N . LEU A 1 291 ? 2.846 10.695 -33.896 1.00 86.44 291 LEU A N 1
ATOM 2196 C CA . LEU A 1 291 ? 1.574 10.376 -34.554 1.00 86.44 291 LEU A CA 1
ATOM 2197 C C . LEU A 1 291 ? 0.453 11.368 -34.227 1.00 86.44 291 LEU A C 1
ATOM 2199 O O . LEU A 1 291 ? -0.527 11.438 -34.971 1.00 86.44 291 LEU A O 1
ATOM 2203 N N . GLY A 1 292 ? 0.564 12.060 -33.097 1.00 84.25 292 GLY A N 1
ATOM 2204 C CA . GLY A 1 292 ? -0.469 12.917 -32.538 1.00 84.25 292 GLY A CA 1
ATOM 2205 C C . GLY A 1 292 ? -0.260 14.409 -32.786 1.00 84.25 292 GLY A C 1
ATOM 2206 O O . GLY A 1 292 ? 0.761 14.853 -33.308 1.00 84.25 292 GLY A O 1
ATOM 2207 N N . GLU A 1 293 ? -1.248 15.193 -32.365 1.00 88.50 293 GLU A N 1
ATOM 2208 C CA . GLU A 1 293 ? -1.146 16.656 -32.212 1.00 88.50 293 GLU A CA 1
ATOM 2209 C C . GLU A 1 293 ? -1.302 17.099 -30.747 1.00 88.50 293 GLU A C 1
ATOM 2211 O O . GLU A 1 293 ? -1.269 18.285 -30.408 1.00 88.50 293 GLU A O 1
ATOM 2216 N N . GLU A 1 294 ? -1.498 16.117 -29.873 1.00 88.75 294 GLU A N 1
ATOM 2217 C CA . GLU A 1 294 ? -1.706 16.212 -28.438 1.00 88.75 294 GLU A CA 1
ATOM 2218 C C . GLU A 1 294 ? -0.600 17.006 -27.732 1.00 88.75 294 GLU A C 1
ATOM 2220 O O . GLU A 1 294 ? -0.906 17.817 -26.863 1.00 88.75 294 GLU A O 1
ATOM 2225 N N . ALA A 1 295 ? 0.657 16.858 -28.169 1.00 89.88 295 ALA A N 1
ATOM 2226 C CA . ALA A 1 295 ? 1.819 17.555 -27.601 1.00 89.88 295 ALA A CA 1
ATOM 2227 C C . ALA A 1 295 ? 1.717 19.087 -27.669 1.00 89.88 295 ALA A C 1
ATOM 2229 O O . ALA A 1 295 ? 2.297 19.772 -26.841 1.00 89.88 295 ALA A O 1
ATOM 2230 N N . LEU A 1 296 ? 0.968 19.635 -28.634 1.00 92.50 296 LEU A N 1
ATOM 2231 C CA . LEU A 1 296 ? 0.744 21.080 -28.788 1.00 92.50 296 LEU A CA 1
ATOM 2232 C C . LEU A 1 296 ? -0.645 21.510 -28.299 1.00 92.50 296 LEU A C 1
ATOM 2234 O O . LEU A 1 296 ? -1.172 22.544 -28.715 1.00 92.50 296 LEU A O 1
ATOM 2238 N N . THR A 1 297 ? -1.297 20.689 -27.475 1.00 90.62 297 THR A N 1
ATOM 2239 C CA . THR A 1 297 ? -2.642 20.957 -26.967 1.00 90.62 297 THR A CA 1
ATOM 2240 C C . THR A 1 297 ? -2.634 20.930 -25.437 1.00 90.62 297 THR A C 1
ATOM 2242 O O . THR A 1 297 ? -2.599 19.843 -24.858 1.00 90.62 297 THR A O 1
ATOM 2245 N N . PRO A 1 298 ? -2.720 22.097 -24.768 1.00 90.12 298 PRO A N 1
ATOM 2246 C CA . PRO A 1 298 ? -2.699 22.176 -23.311 1.00 90.12 298 PRO A CA 1
ATOM 2247 C C . PRO A 1 298 ? -3.709 21.244 -22.637 1.00 90.12 298 PRO A C 1
ATOM 2249 O O . PRO A 1 298 ? -4.885 21.198 -23.013 1.00 90.12 298 PRO A O 1
ATOM 2252 N N . GLY A 1 299 ? -3.249 20.493 -21.633 1.00 85.00 299 GLY A N 1
ATOM 2253 C CA . GLY A 1 299 ? -4.090 19.563 -20.878 1.00 85.00 299 GLY A CA 1
ATOM 2254 C C . GLY A 1 299 ? -4.424 18.272 -21.630 1.00 85.00 299 GLY A C 1
ATOM 2255 O O . GLY A 1 299 ? -5.260 17.490 -21.170 1.00 85.00 299 GLY A O 1
ATOM 2256 N N . ARG A 1 300 ? -3.794 18.036 -22.786 1.00 86.69 300 ARG A N 1
ATOM 2257 C CA . ARG A 1 300 ? -3.922 16.805 -23.570 1.00 86.69 300 ARG A CA 1
ATOM 2258 C C . ARG A 1 300 ? -2.568 16.190 -23.908 1.00 86.69 300 ARG A C 1
ATOM 2260 O O . ARG A 1 300 ? -2.483 15.557 -24.950 1.00 86.69 300 ARG A O 1
ATOM 2267 N N . ALA A 1 301 ? -1.557 16.326 -23.045 1.00 84.50 301 ALA A N 1
ATOM 2268 C CA . ALA A 1 301 ? -0.244 15.710 -23.237 1.00 84.50 301 ALA A CA 1
ATOM 2269 C C . ALA A 1 301 ? -0.335 14.256 -23.769 1.00 84.50 301 ALA A C 1
ATOM 2271 O O . ALA A 1 301 ? -1.170 13.472 -23.288 1.00 84.50 301 ALA A O 1
ATOM 2272 N N . PRO A 1 302 ? 0.515 13.859 -24.737 1.00 87.62 302 PRO A N 1
ATOM 2273 C CA . PRO A 1 302 ? 0.555 12.500 -25.256 1.00 87.62 302 PRO A CA 1
ATOM 2274 C C . PRO A 1 302 ? 0.761 11.493 -24.127 1.00 87.62 302 PRO A C 1
ATOM 2276 O O . PRO A 1 302 ? 1.707 11.583 -23.345 1.00 87.62 302 PRO A O 1
ATOM 2279 N N . THR A 1 303 ? -0.131 10.509 -24.031 1.00 79.62 303 THR A N 1
ATOM 2280 C CA . THR A 1 303 ? -0.065 9.484 -22.985 1.00 79.62 303 THR A CA 1
ATOM 2281 C C . THR A 1 303 ? -0.188 8.091 -23.575 1.00 79.62 303 THR A C 1
ATOM 2283 O O . THR A 1 303 ? -1.030 7.810 -24.427 1.00 79.62 303 THR A O 1
ATOM 2286 N N . VAL A 1 304 ? 0.640 7.173 -23.079 1.00 83.44 304 VAL A N 1
ATOM 2287 C CA . VAL A 1 304 ? 0.494 5.750 -23.382 1.00 83.44 304 VAL A CA 1
ATOM 2288 C C . VAL A 1 304 ? -0.630 5.137 -22.548 1.00 83.44 304 VAL A C 1
ATOM 2290 O O . VAL A 1 304 ? -0.844 5.478 -21.384 1.00 83.44 304 VAL A O 1
ATOM 2293 N N . SER A 1 305 ? -1.370 4.197 -23.140 1.00 77.56 305 SER A N 1
ATOM 2294 C CA . SER A 1 305 ? -2.487 3.556 -22.441 1.00 77.56 305 SER A CA 1
ATOM 2295 C C . SER A 1 305 ? -2.022 2.722 -21.241 1.00 77.56 305 SER A C 1
ATOM 2297 O O . SER A 1 305 ? -0.944 2.129 -21.245 1.00 77.56 305 SER A O 1
ATOM 2299 N N . ARG A 1 306 ? -2.889 2.569 -20.235 1.00 66.31 306 ARG A N 1
ATOM 2300 C CA . ARG A 1 306 ? -2.626 1.706 -19.066 1.00 66.31 306 ARG A CA 1
ATOM 2301 C C . ARG A 1 306 ? -2.310 0.259 -19.462 1.00 66.31 306 ARG A C 1
ATOM 2303 O O . ARG A 1 306 ? -1.439 -0.362 -18.869 1.00 66.31 306 ARG A O 1
ATOM 2310 N N . ALA A 1 307 ? -2.997 -0.264 -20.480 1.00 68.56 307 ALA A N 1
ATOM 2311 C CA . ALA A 1 307 ? -2.750 -1.607 -21.004 1.00 68.56 307 ALA A CA 1
ATOM 2312 C C . ALA A 1 307 ? -1.356 -1.731 -21.640 1.00 68.56 307 ALA A C 1
ATOM 2314 O O . ALA A 1 307 ? -0.704 -2.758 -21.486 1.00 68.56 307 ALA A O 1
ATOM 2315 N N . PHE A 1 308 ? -0.883 -0.673 -22.306 1.00 78.06 308 PHE A N 1
ATOM 2316 C CA . PHE A 1 308 ? 0.472 -0.622 -22.849 1.00 78.06 308 PHE A CA 1
ATOM 2317 C C . PHE A 1 308 ? 1.521 -0.635 -21.734 1.00 78.06 308 PHE A C 1
ATOM 2319 O O . PHE A 1 308 ? 2.426 -1.460 -21.777 1.00 78.06 308 PHE A O 1
ATOM 2326 N N . VAL A 1 309 ? 1.359 0.207 -20.705 1.00 73.75 309 VAL A N 1
ATOM 2327 C CA . VAL A 1 309 ? 2.254 0.225 -19.532 1.00 73.75 309 VAL A CA 1
ATOM 2328 C C . VAL A 1 309 ? 2.355 -1.170 -18.910 1.00 73.75 309 VAL A C 1
ATOM 2330 O O . VAL A 1 309 ? 3.450 -1.647 -18.631 1.00 73.75 309 VAL A O 1
ATOM 2333 N N . MET A 1 310 ? 1.223 -1.861 -18.767 1.00 67.06 310 MET A N 1
ATOM 2334 C CA . MET A 1 310 ? 1.190 -3.229 -18.251 1.00 67.06 310 MET A CA 1
ATOM 2335 C C . MET A 1 310 ? 1.925 -4.239 -19.116 1.00 67.06 310 MET A C 1
ATOM 2337 O O . MET A 1 310 ? 2.744 -4.996 -18.599 1.00 67.06 310 MET A O 1
ATOM 2341 N N . GLY A 1 311 ? 1.674 -4.217 -20.425 1.00 75.69 311 GLY A N 1
ATOM 2342 C CA . GLY A 1 311 ? 2.374 -5.092 -21.359 1.00 75.69 311 GLY A CA 1
ATOM 2343 C C . GLY A 1 311 ? 3.884 -4.848 -21.370 1.00 75.69 311 GLY A C 1
ATOM 2344 O O . GLY A 1 311 ? 4.645 -5.804 -21.483 1.00 75.69 311 GLY A O 1
ATOM 2345 N N . VAL A 1 312 ? 4.326 -3.594 -21.201 1.00 81.75 312 VAL A N 1
ATOM 2346 C CA . VAL A 1 312 ? 5.749 -3.247 -21.065 1.00 81.75 312 VAL A CA 1
ATOM 2347 C C . VAL A 1 312 ? 6.352 -3.898 -19.824 1.00 81.75 312 VAL A C 1
ATOM 2349 O O . VAL A 1 312 ? 7.388 -4.545 -19.935 1.00 81.75 312 VAL A O 1
ATOM 2352 N N . PHE A 1 313 ? 5.701 -3.781 -18.664 1.00 76.88 313 PHE A N 1
ATOM 2353 C CA . PHE A 1 313 ? 6.199 -4.385 -17.426 1.00 76.88 313 PHE A CA 1
ATOM 2354 C C . PHE A 1 313 ? 6.268 -5.907 -17.494 1.00 76.88 313 PHE A C 1
ATOM 2356 O O . PHE A 1 313 ? 7.300 -6.485 -17.161 1.00 76.88 313 PHE A O 1
ATOM 2363 N N . GLU A 1 314 ? 5.196 -6.556 -17.945 1.00 73.75 314 GLU A N 1
ATOM 2364 C CA . GLU A 1 314 ? 5.152 -8.015 -18.074 1.00 73.75 314 GLU A CA 1
ATOM 2365 C C . GLU A 1 314 ? 6.248 -8.521 -19.018 1.00 73.75 314 GLU A C 1
ATOM 2367 O O . GLU A 1 314 ? 6.982 -9.449 -18.677 1.00 73.75 314 GLU A O 1
ATOM 2372 N N . ALA A 1 315 ? 6.414 -7.871 -20.172 1.00 80.75 315 ALA A N 1
ATOM 2373 C CA . ALA A 1 315 ? 7.438 -8.235 -21.141 1.00 80.75 315 ALA A CA 1
ATOM 2374 C C . ALA A 1 315 ? 8.863 -7.942 -20.647 1.00 80.75 315 ALA A C 1
ATOM 2376 O O . ALA A 1 315 ? 9.754 -8.750 -20.894 1.00 80.75 315 ALA A O 1
ATOM 2377 N N . ALA A 1 316 ? 9.089 -6.828 -19.943 1.00 82.50 316 ALA A N 1
ATOM 2378 C CA . ALA A 1 316 ? 10.399 -6.489 -19.392 1.00 82.50 316 ALA A CA 1
ATOM 2379 C C . ALA A 1 316 ? 10.822 -7.489 -18.309 1.00 82.50 316 ALA A C 1
ATOM 2381 O O . ALA A 1 316 ? 11.959 -7.952 -18.317 1.00 82.50 316 ALA A O 1
ATOM 2382 N N . VAL A 1 317 ? 9.901 -7.877 -17.418 1.00 78.88 317 VAL A N 1
ATOM 2383 C CA . VAL A 1 317 ? 10.157 -8.899 -16.391 1.00 78.88 317 VAL A CA 1
ATOM 2384 C C . VAL A 1 317 ? 10.431 -10.255 -17.039 1.00 78.88 317 VAL A C 1
ATOM 2386 O O . VAL A 1 317 ? 11.403 -10.917 -16.675 1.00 78.88 317 VAL A O 1
ATOM 2389 N N . ALA A 1 318 ? 9.615 -10.660 -18.017 1.00 78.25 318 ALA A N 1
ATOM 2390 C CA . ALA A 1 318 ? 9.812 -11.918 -18.732 1.00 78.25 318 ALA A CA 1
ATOM 2391 C C . ALA A 1 318 ? 11.176 -11.961 -19.437 1.00 78.25 318 ALA A C 1
ATOM 2393 O O . ALA A 1 318 ? 11.905 -12.935 -19.291 1.00 78.25 318 ALA A O 1
ATOM 2394 N N . ALA A 1 319 ? 11.560 -10.890 -20.134 1.00 80.62 319 ALA A N 1
ATOM 2395 C CA . ALA A 1 319 ? 12.837 -10.820 -20.838 1.00 80.62 319 ALA A CA 1
ATOM 2396 C C . ALA A 1 319 ? 14.041 -10.751 -19.882 1.00 80.62 319 ALA A C 1
ATOM 2398 O O . ALA A 1 319 ? 15.054 -11.405 -20.113 1.00 80.62 319 ALA A O 1
ATOM 2399 N N . ALA A 1 320 ? 13.945 -10.007 -18.778 1.00 71.94 320 ALA A N 1
ATOM 2400 C CA . ALA A 1 320 ? 15.029 -9.899 -17.800 1.00 71.94 320 ALA A CA 1
ATOM 2401 C C . ALA A 1 320 ? 15.276 -11.202 -17.016 1.00 71.94 320 ALA A C 1
ATOM 2403 O O . ALA A 1 320 ? 16.364 -11.400 -16.484 1.00 71.94 320 ALA A O 1
ATOM 2404 N N . THR A 1 321 ? 14.278 -12.087 -16.940 1.00 67.94 321 THR A N 1
ATOM 2405 C CA . THR A 1 321 ? 14.363 -13.370 -16.217 1.00 67.94 321 THR A CA 1
ATOM 2406 C C . THR A 1 321 ? 14.536 -14.585 -17.132 1.00 67.94 321 THR A C 1
ATOM 2408 O O . THR A 1 321 ? 14.648 -15.706 -16.636 1.00 67.94 321 THR A O 1
ATOM 2411 N N . ALA A 1 322 ? 14.564 -14.377 -18.451 1.00 75.44 322 ALA A N 1
ATOM 2412 C CA . ALA A 1 322 ? 14.783 -15.427 -19.438 1.00 75.44 322 ALA A CA 1
ATOM 2413 C C . ALA A 1 322 ? 16.250 -15.893 -19.477 1.00 75.44 322 ALA A C 1
ATOM 2415 O O . ALA A 1 322 ? 17.152 -15.237 -18.951 1.00 75.44 322 ALA A O 1
ATOM 2416 N N . ALA A 1 323 ? 16.504 -17.024 -20.143 1.00 75.12 323 ALA A N 1
ATOM 2417 C CA . ALA A 1 323 ? 17.868 -17.483 -20.391 1.00 75.12 323 ALA A CA 1
ATOM 2418 C C . ALA A 1 323 ? 18.669 -16.420 -21.180 1.00 75.12 323 ALA A C 1
ATOM 2420 O O . ALA A 1 323 ? 18.074 -15.691 -21.973 1.00 75.12 323 ALA A O 1
ATOM 2421 N N . PRO A 1 324 ? 20.007 -16.328 -21.033 1.00 75.25 324 PRO A N 1
ATOM 2422 C CA . PRO A 1 324 ? 20.801 -15.239 -21.612 1.00 75.25 324 PRO A CA 1
ATOM 2423 C C . PRO A 1 324 ? 20.548 -14.939 -23.097 1.00 75.25 324 PRO A C 1
ATOM 2425 O O . PRO A 1 324 ? 20.392 -13.776 -23.461 1.00 75.25 324 PRO A O 1
ATOM 2428 N N . ALA A 1 325 ? 20.439 -15.974 -23.938 1.00 73.06 325 ALA A N 1
ATOM 2429 C CA . ALA A 1 325 ? 20.162 -15.822 -25.370 1.00 73.06 325 ALA A CA 1
ATOM 2430 C C . ALA A 1 325 ? 18.736 -15.313 -25.665 1.00 73.06 325 ALA A C 1
ATOM 2432 O O . ALA A 1 325 ? 18.533 -14.557 -26.609 1.00 73.06 325 ALA A O 1
ATOM 2433 N N . GLU A 1 326 ? 17.760 -15.687 -24.836 1.00 82.12 326 GLU A N 1
ATOM 2434 C CA . GLU A 1 326 ? 16.353 -15.281 -24.957 1.00 82.12 326 GLU A CA 1
ATOM 2435 C C . GLU A 1 326 ? 16.097 -13.896 -24.339 1.00 82.12 326 GLU A C 1
ATOM 2437 O O . GLU A 1 326 ? 15.155 -13.202 -24.721 1.00 82.12 326 GLU A O 1
ATOM 2442 N N . SER A 1 327 ? 16.942 -13.473 -23.393 1.00 86.62 327 SER A N 1
ATOM 2443 C CA . SER A 1 327 ? 16.825 -12.183 -22.711 1.00 86.62 327 SER A CA 1
ATOM 2444 C C . SER A 1 327 ? 17.026 -11.013 -23.672 1.00 86.62 327 SER A C 1
ATOM 2446 O O . SER A 1 327 ? 16.197 -10.102 -23.731 1.00 86.62 327 SER A O 1
ATOM 2448 N N . ASP A 1 328 ? 18.096 -11.059 -24.470 1.00 90.38 328 ASP A N 1
ATOM 2449 C CA . ASP A 1 328 ? 18.408 -10.016 -25.450 1.00 90.38 328 ASP A CA 1
ATOM 2450 C C . ASP A 1 328 ? 17.322 -9.920 -26.528 1.00 90.38 328 ASP A C 1
ATOM 2452 O O . ASP A 1 328 ? 16.872 -8.823 -26.866 1.00 90.38 328 ASP A O 1
ATOM 2456 N N . GLU A 1 329 ? 16.867 -11.062 -27.048 1.00 90.94 329 GLU A N 1
ATOM 2457 C CA . GLU A 1 329 ? 15.786 -11.117 -28.035 1.00 90.94 329 GLU A CA 1
ATOM 2458 C C . GLU A 1 329 ? 14.467 -10.593 -27.451 1.00 90.94 329 GLU A C 1
ATOM 2460 O O . GLU A 1 329 ? 13.784 -9.776 -28.075 1.00 90.94 329 GLU A O 1
ATOM 2465 N N . GLY A 1 330 ? 14.138 -10.985 -26.218 1.00 90.62 330 GLY A N 1
ATOM 2466 C CA . GLY A 1 330 ? 12.951 -10.522 -25.507 1.00 90.62 330 GLY A CA 1
ATOM 2467 C C . GLY A 1 330 ? 12.934 -9.006 -25.299 1.00 90.62 330 GLY A C 1
ATOM 2468 O O . GLY A 1 330 ? 11.906 -8.365 -25.543 1.00 90.62 330 GLY A O 1
ATOM 2469 N N . LEU A 1 331 ? 14.069 -8.419 -24.902 1.00 92.75 331 LEU A N 1
ATOM 2470 C CA . LEU A 1 331 ? 14.210 -6.972 -24.717 1.00 92.75 331 LEU A CA 1
ATOM 2471 C C . LEU A 1 331 ? 14.150 -6.213 -26.048 1.00 92.75 331 LEU A C 1
ATOM 2473 O O . LEU A 1 331 ? 13.409 -5.236 -26.150 1.00 92.75 331 LEU A O 1
ATOM 2477 N N . ARG A 1 332 ? 14.836 -6.689 -27.096 1.00 94.38 332 ARG A N 1
ATOM 2478 C CA . ARG A 1 332 ? 14.729 -6.104 -28.448 1.00 94.38 332 ARG A CA 1
ATOM 2479 C C . ARG A 1 332 ? 13.286 -6.115 -28.942 1.00 94.38 332 ARG A C 1
ATOM 2481 O O . ARG A 1 332 ? 12.765 -5.086 -29.363 1.00 94.38 332 ARG A O 1
ATOM 2488 N N . SER A 1 333 ? 12.601 -7.245 -28.776 1.00 92.75 333 SER A N 1
ATOM 2489 C CA . SER A 1 333 ? 11.195 -7.394 -29.145 1.00 92.75 333 SER A CA 1
ATOM 2490 C C . SER A 1 333 ? 10.279 -6.448 -28.352 1.00 92.75 333 SER A C 1
ATOM 2492 O O . SER A 1 333 ? 9.327 -5.890 -28.902 1.00 92.75 333 SER A O 1
ATOM 2494 N N . LEU A 1 334 ? 10.556 -6.221 -27.063 1.00 93.19 334 LEU A N 1
ATOM 2495 C CA . LEU A 1 334 ? 9.856 -5.217 -26.256 1.00 93.19 334 LEU A CA 1
ATOM 2496 C C . LEU A 1 334 ? 10.057 -3.797 -26.806 1.00 93.19 334 LEU A C 1
ATOM 2498 O O . LEU A 1 334 ? 9.077 -3.053 -26.933 1.00 93.19 334 LEU A O 1
ATOM 2502 N N . PHE A 1 335 ? 11.289 -3.413 -27.135 1.00 95.69 335 PHE A N 1
ATOM 2503 C CA . PHE A 1 335 ? 11.583 -2.084 -27.671 1.00 95.69 335 PHE A CA 1
ATOM 2504 C C . PHE A 1 335 ? 10.942 -1.880 -29.049 1.00 95.69 335 PHE A C 1
ATOM 2506 O O . PHE A 1 335 ? 10.271 -0.869 -29.271 1.00 95.69 335 PHE A O 1
ATOM 2513 N N . ASP A 1 336 ? 11.007 -2.883 -29.926 1.00 92.69 336 ASP A N 1
ATOM 2514 C CA . ASP A 1 336 ? 10.368 -2.861 -31.245 1.00 92.69 336 ASP A CA 1
ATOM 2515 C C . ASP A 1 336 ? 8.846 -2.703 -31.146 1.00 92.69 336 ASP A C 1
ATOM 2517 O O . ASP A 1 336 ? 8.260 -1.833 -31.798 1.00 92.69 336 ASP A O 1
ATOM 2521 N N . ARG A 1 337 ? 8.188 -3.479 -30.272 1.00 89.25 337 ARG A N 1
ATOM 2522 C CA . ARG A 1 337 ? 6.742 -3.337 -30.022 1.00 89.25 337 ARG A CA 1
ATOM 2523 C C . ARG A 1 337 ? 6.391 -1.978 -29.428 1.00 89.25 337 ARG A C 1
ATOM 2525 O O . ARG A 1 337 ? 5.347 -1.421 -29.765 1.00 89.25 337 ARG A O 1
ATOM 2532 N N . SER A 1 338 ? 7.240 -1.439 -28.557 1.00 91.06 338 SER A N 1
ATOM 2533 C CA . SER A 1 338 ? 7.036 -0.113 -27.972 1.00 91.06 338 SER A CA 1
ATOM 2534 C C . SER A 1 338 ? 7.075 0.982 -29.038 1.00 91.06 338 SER A C 1
ATOM 2536 O O . SER A 1 338 ? 6.204 1.854 -29.040 1.00 91.06 338 SER A O 1
ATOM 2538 N N . ARG A 1 339 ? 7.994 0.873 -30.006 1.00 90.50 339 ARG A N 1
ATOM 2539 C CA . ARG A 1 339 ? 8.080 1.768 -31.171 1.00 90.50 339 ARG A CA 1
ATOM 2540 C C . ARG A 1 339 ? 6.895 1.609 -32.133 1.00 90.50 339 ARG A C 1
ATOM 2542 O O . ARG A 1 339 ? 6.390 2.610 -32.628 1.00 90.50 339 ARG A O 1
ATOM 2549 N N . ALA A 1 340 ? 6.413 0.386 -32.368 1.00 80.25 340 ALA A N 1
ATOM 2550 C CA . ALA A 1 340 ? 5.337 0.108 -33.331 1.00 80.25 340 ALA A CA 1
ATOM 2551 C C . ALA A 1 340 ? 3.908 0.363 -32.795 1.00 80.25 340 ALA A C 1
ATOM 2553 O O . ALA A 1 340 ? 3.042 0.834 -33.530 1.00 80.25 340 ALA A O 1
ATOM 2554 N N . GLY A 1 341 ? 3.656 0.079 -31.513 1.00 62.72 341 GLY A N 1
ATOM 2555 C CA . GLY A 1 341 ? 2.347 0.206 -30.858 1.00 62.72 341 GLY A CA 1
ATOM 2556 C C . GLY A 1 341 ? 1.405 -0.991 -30.970 1.00 62.72 341 GLY A C 1
ATOM 2557 O O . GLY A 1 341 ? 1.660 -1.962 -31.674 1.00 62.72 341 GLY A O 1
ATOM 2558 N N . VAL A 1 342 ? 0.307 -0.930 -30.207 1.00 47.41 342 VAL A N 1
ATOM 2559 C CA . VAL A 1 342 ? -0.799 -1.906 -30.228 1.00 47.41 342 VAL A CA 1
ATOM 2560 C C . VAL A 1 342 ? -1.970 -1.263 -30.975 1.00 47.41 342 VAL A C 1
ATOM 2562 O O . VAL A 1 342 ? -2.295 -0.108 -30.704 1.00 47.41 342 VAL A O 1
ATOM 2565 N N . ALA A 1 343 ? -2.602 -1.985 -31.907 1.00 36.66 343 ALA A N 1
ATOM 2566 C CA . ALA A 1 343 ? -3.711 -1.484 -32.727 1.00 36.66 343 ALA A CA 1
ATOM 2567 C C . ALA A 1 343 ? -4.786 -0.745 -31.891 1.00 36.66 343 ALA A C 1
ATOM 2569 O O . ALA A 1 343 ? -5.316 -1.288 -30.917 1.00 36.66 343 ALA A O 1
ATOM 2570 N N . ARG A 1 344 ? -5.096 0.509 -32.263 1.00 35.09 344 ARG A N 1
ATOM 2571 C CA . ARG A 1 344 ? -6.015 1.404 -31.529 1.00 35.09 344 ARG A CA 1
ATOM 2572 C C . ARG A 1 344 ? -7.463 0.871 -31.537 1.00 35.09 344 ARG A C 1
ATOM 2574 O O . ARG A 1 344 ? -8.011 0.551 -32.587 1.00 35.09 344 ARG A O 1
ATOM 2581 N N . ARG A 1 345 ? -8.118 0.854 -30.367 1.00 28.45 345 ARG A N 1
ATOM 2582 C CA . ARG A 1 345 ? -9.592 0.799 -30.213 1.00 28.45 345 ARG A CA 1
ATOM 2583 C C . ARG A 1 345 ? -10.150 2.240 -30.199 1.00 28.45 345 ARG A C 1
ATOM 2585 O O . ARG A 1 345 ? -9.424 3.132 -29.764 1.00 28.45 345 ARG A O 1
ATOM 2592 N N . PRO A 1 346 ? -11.402 2.493 -30.633 1.00 27.89 346 PRO A N 1
ATOM 2593 C CA . PRO A 1 346 ? -11.913 3.852 -30.807 1.00 27.89 346 PRO A CA 1
ATOM 2594 C C . PRO A 1 346 ? -12.237 4.533 -29.461 1.00 27.89 346 PRO A C 1
ATOM 2596 O O . PRO A 1 346 ? -12.444 3.839 -28.457 1.00 27.89 346 PRO A O 1
ATOM 2599 N N . PRO A 1 347 ? -12.285 5.879 -29.423 1.00 29.06 347 PRO A N 1
ATOM 2600 C CA . PRO A 1 347 ? -12.420 6.648 -28.189 1.00 29.06 347 PRO A CA 1
ATOM 2601 C C . PRO A 1 347 ? -13.850 6.608 -27.629 1.00 29.06 347 PRO A C 1
ATOM 2603 O O . PRO A 1 347 ? -14.830 6.558 -28.372 1.00 29.06 347 PRO A O 1
ATOM 2606 N N . ARG A 1 348 ? -13.971 6.658 -26.296 1.00 26.88 348 ARG A N 1
ATOM 2607 C CA . ARG A 1 348 ? -15.239 6.917 -25.589 1.00 26.88 348 ARG A CA 1
ATOM 2608 C C . ARG A 1 348 ? -15.418 8.424 -25.348 1.00 26.88 348 ARG A C 1
ATOM 2610 O O . ARG A 1 348 ? -14.417 9.113 -25.168 1.00 26.88 348 ARG A O 1
ATOM 2617 N N . PRO A 1 349 ? -16.666 8.923 -25.325 1.00 26.97 349 PRO A N 1
ATOM 2618 C CA . PRO A 1 349 ? -16.956 10.350 -25.257 1.00 26.97 349 PRO A CA 1
ATOM 2619 C C . PRO A 1 349 ? -16.675 10.958 -23.876 1.00 26.97 349 PRO A C 1
ATOM 2621 O O . PRO A 1 349 ? -16.838 10.314 -22.839 1.00 26.97 349 PRO A O 1
ATOM 2624 N N . SER A 1 350 ? -16.262 12.224 -23.928 1.00 25.89 350 SER A N 1
ATOM 2625 C CA . SER A 1 350 ? -16.027 13.161 -22.827 1.00 25.89 350 SER A CA 1
ATOM 2626 C C . SER A 1 350 ? -17.297 13.411 -22.005 1.00 25.89 350 SER A C 1
ATOM 2628 O O . SER A 1 350 ? -18.352 13.678 -22.577 1.00 25.89 350 SER A O 1
ATOM 2630 N N . ALA A 1 351 ? -17.177 13.374 -20.676 1.00 27.05 351 ALA A N 1
ATOM 2631 C CA . ALA A 1 351 ? -18.146 13.954 -19.754 1.00 27.05 351 ALA A CA 1
ATOM 2632 C C . ALA A 1 351 ? -17.436 15.020 -18.910 1.00 27.05 351 ALA A C 1
ATOM 2634 O O . ALA A 1 351 ? -16.483 14.735 -18.184 1.00 27.05 351 ALA A O 1
ATOM 2635 N N . THR A 1 352 ? -17.907 16.249 -19.073 1.00 24.73 352 THR A N 1
ATOM 2636 C CA . THR A 1 352 ? -17.580 17.466 -18.333 1.00 24.73 352 THR A CA 1
ATOM 2637 C C . THR A 1 352 ? -17.910 17.324 -16.847 1.00 24.73 352 THR A C 1
ATOM 2639 O O . THR A 1 352 ? -19.004 16.889 -16.492 1.00 24.73 352 THR A O 1
ATOM 2642 N N . LEU A 1 353 ? -16.975 17.724 -15.985 1.00 24.59 353 LEU A N 1
ATOM 2643 C CA . LEU A 1 353 ? -17.187 17.917 -14.550 1.00 24.59 353 LEU A CA 1
ATOM 2644 C C . LEU A 1 353 ? -17.046 19.410 -14.255 1.00 24.59 353 LEU A C 1
ATOM 2646 O O . LEU A 1 353 ? -15.945 19.954 -14.312 1.00 24.59 353 LEU A O 1
ATOM 2650 N N . GLU A 1 354 ? -18.174 20.053 -13.971 1.00 22.42 354 GLU A N 1
ATOM 2651 C CA . GLU A 1 354 ? -18.225 21.383 -13.374 1.00 22.42 354 GLU A CA 1
ATOM 2652 C C . GLU A 1 354 ? -18.119 21.304 -11.844 1.00 22.42 354 GLU A C 1
ATOM 2654 O O . GLU A 1 354 ? -18.525 20.333 -11.205 1.00 22.42 354 GLU A O 1
ATOM 2659 N N . SER A 1 355 ? -17.525 22.375 -11.321 1.00 23.30 355 SER A N 1
ATOM 2660 C CA . SER A 1 355 ? -17.369 22.869 -9.949 1.00 23.30 355 SER A CA 1
ATOM 2661 C C . SER A 1 355 ? -18.314 22.358 -8.856 1.00 23.30 355 SER A C 1
ATOM 2663 O O . SER A 1 355 ? -19.508 22.248 -9.095 1.00 23.30 355 SER A O 1
ATOM 2665 N N . ILE A 1 356 ? -17.796 22.265 -7.620 1.00 23.31 356 ILE A N 1
ATOM 2666 C CA . ILE A 1 356 ? -18.275 23.004 -6.426 1.00 23.31 356 ILE A CA 1
ATOM 2667 C C . ILE A 1 356 ? -17.219 22.873 -5.303 1.00 23.31 356 ILE A C 1
ATOM 2669 O O . ILE A 1 356 ? -16.846 21.773 -4.904 1.00 23.31 356 ILE A O 1
ATOM 2673 N N . VAL A 1 357 ? -16.762 24.017 -4.786 1.00 22.08 357 VAL A N 1
ATOM 2674 C CA . VAL A 1 357 ? -16.045 24.193 -3.505 1.00 22.08 357 VAL A CA 1
ATOM 2675 C C . VAL A 1 357 ? -16.990 24.981 -2.589 1.00 22.08 357 VAL A C 1
ATOM 2677 O O . VAL A 1 357 ? -17.693 25.861 -3.091 1.00 22.08 357 VAL A O 1
ATOM 2680 N N . PRO A 1 358 ? -17.024 24.716 -1.269 1.00 25.23 358 PRO A N 1
ATOM 2681 C CA . PRO A 1 358 ? -16.730 25.835 -0.368 1.00 25.23 358 PRO A CA 1
ATOM 2682 C C . PRO A 1 358 ? -15.926 25.484 0.902 1.00 25.23 358 PRO A C 1
ATOM 2684 O O . PRO A 1 358 ? -16.173 24.497 1.586 1.00 25.23 358 PRO A O 1
ATOM 2687 N N . ALA A 1 359 ? -15.005 26.406 1.198 1.00 22.34 359 ALA A N 1
ATOM 2688 C CA . ALA A 1 359 ? -14.751 27.093 2.471 1.00 22.34 359 ALA A CA 1
ATOM 2689 C C . ALA A 1 359 ? -14.440 26.304 3.766 1.00 22.34 359 ALA A C 1
ATOM 2691 O O . ALA A 1 359 ? -15.308 25.861 4.511 1.00 22.34 359 ALA A O 1
ATOM 2692 N N . THR A 1 360 ? -13.139 26.298 4.066 1.00 23.53 360 THR A N 1
ATOM 2693 C CA . THR A 1 360 ? -12.475 26.653 5.339 1.00 23.53 360 THR A CA 1
ATOM 2694 C C . THR A 1 360 ? -13.338 27.061 6.544 1.00 23.53 360 THR A C 1
ATOM 2696 O O . THR A 1 360 ? -14.055 28.060 6.492 1.00 23.53 360 THR A O 1
ATOM 2699 N N . ALA A 1 361 ? -13.089 26.411 7.689 1.00 23.30 361 ALA A N 1
ATOM 2700 C CA . ALA A 1 361 ? -13.360 26.949 9.022 1.00 23.30 361 ALA A CA 1
ATOM 2701 C C . ALA A 1 361 ? -12.164 26.696 9.962 1.00 23.30 361 ALA A C 1
ATOM 2703 O O . ALA A 1 361 ? -11.751 25.562 10.198 1.00 23.30 361 ALA A O 1
ATOM 2704 N N . THR A 1 362 ? -11.608 27.794 10.465 1.00 22.20 362 THR A N 1
ATOM 2705 C CA . THR A 1 362 ? -10.517 27.912 11.438 1.00 22.20 362 THR A CA 1
ATOM 2706 C C . THR A 1 362 ? -11.018 27.575 12.843 1.00 22.20 362 THR A C 1
ATOM 2708 O O . THR A 1 362 ? -12.021 28.147 13.263 1.00 22.20 362 THR A O 1
ATOM 2711 N N . ILE A 1 363 ? -10.319 26.722 13.606 1.00 23.27 363 ILE A N 1
ATOM 2712 C CA . ILE A 1 363 ? -10.555 26.568 15.055 1.00 23.27 363 ILE A CA 1
ATOM 2713 C C . ILE A 1 363 ? -9.228 26.561 15.823 1.00 23.27 363 ILE A C 1
ATOM 2715 O O . ILE A 1 363 ? -8.250 25.917 15.450 1.00 23.27 363 ILE A O 1
ATOM 2719 N N . SER A 1 364 ? -9.241 27.350 16.894 1.00 22.75 364 SER A N 1
ATOM 2720 C CA . SER A 1 364 ? -8.165 27.751 17.791 1.00 22.75 364 SER A CA 1
ATOM 2721 C C . SER A 1 364 ? -7.582 26.631 18.654 1.00 22.75 364 SER A C 1
ATOM 2723 O O . SER A 1 364 ? -8.297 25.753 19.135 1.00 22.75 364 SER A O 1
ATOM 2725 N N . ARG A 1 365 ? -6.287 26.769 18.957 1.00 24.34 365 ARG A N 1
ATOM 2726 C CA . ARG A 1 365 ? -5.559 26.043 20.008 1.00 24.34 365 ARG A CA 1
ATOM 2727 C C . ARG A 1 365 ? -6.127 26.363 21.399 1.00 24.34 365 ARG A C 1
ATOM 2729 O O . ARG A 1 365 ? -6.273 27.530 21.746 1.00 24.34 365 ARG A O 1
ATOM 2736 N N . GLY A 1 366 ? -6.367 25.324 22.197 1.00 24.77 366 GLY A N 1
ATOM 2737 C CA . GLY A 1 366 ? -6.705 25.387 23.621 1.00 24.77 366 GLY A CA 1
ATOM 2738 C C . GLY A 1 366 ? -5.881 24.358 24.398 1.00 24.77 366 GLY A C 1
ATOM 2739 O O . GLY A 1 366 ? -5.593 23.282 23.884 1.00 24.77 366 GLY A O 1
ATOM 2740 N N . ALA A 1 367 ? -5.432 24.743 25.588 1.00 25.39 367 ALA A N 1
ATOM 2741 C CA . ALA A 1 367 ? -4.256 24.238 26.286 1.00 25.39 367 ALA A CA 1
ATOM 2742 C C . ALA A 1 367 ? -4.421 22.912 27.061 1.00 25.39 367 ALA A C 1
ATOM 2744 O O . ALA A 1 367 ? -5.471 22.621 27.620 1.00 25.39 367 ALA A O 1
ATOM 2745 N N . SER A 1 368 ? -3.300 22.180 27.113 1.00 26.06 368 SER A N 1
ATOM 2746 C CA . SER A 1 368 ? -2.658 21.524 28.268 1.00 26.06 368 SER A CA 1
ATOM 2747 C C . SER A 1 368 ? -3.498 21.163 29.501 1.00 26.06 368 SER A C 1
ATOM 2749 O O . SER A 1 368 ? -3.935 22.041 30.240 1.00 26.06 368 SER A O 1
ATOM 2751 N N . ALA A 1 369 ? -3.488 19.873 29.847 1.00 26.86 369 ALA A N 1
ATOM 2752 C CA . ALA A 1 369 ? -3.404 19.430 31.237 1.00 26.86 369 ALA A CA 1
ATOM 2753 C C . ALA A 1 369 ? -2.637 18.100 31.299 1.00 26.86 369 ALA A C 1
ATOM 2755 O O . ALA A 1 369 ? -3.131 17.051 30.892 1.00 26.86 369 ALA A O 1
ATOM 2756 N N . ALA A 1 370 ? -1.395 18.192 31.765 1.00 23.81 370 ALA A N 1
ATOM 2757 C CA . ALA A 1 370 ? -0.561 17.080 32.180 1.00 23.81 370 ALA A CA 1
ATOM 2758 C C . ALA A 1 370 ? -0.849 16.746 33.651 1.00 23.81 370 ALA A C 1
ATOM 2760 O O . ALA A 1 370 ? -1.036 17.664 34.450 1.00 23.81 370 ALA A O 1
ATOM 2761 N N . ASN A 1 371 ? -0.829 15.448 33.967 1.00 25.27 371 ASN A N 1
ATOM 2762 C CA . ASN A 1 371 ? -0.291 14.812 35.180 1.00 25.27 371 ASN A CA 1
ATOM 2763 C C . ASN A 1 371 ? -1.184 13.702 35.744 1.00 25.27 371 ASN A C 1
ATOM 2765 O O . ASN A 1 371 ? -2.359 13.917 36.024 1.00 25.27 371 ASN A O 1
ATOM 2769 N N . ALA A 1 372 ? -0.503 12.575 35.988 1.00 25.28 372 ALA A N 1
ATOM 2770 C CA . ALA A 1 372 ? -0.706 11.537 37.003 1.00 25.28 372 ALA A CA 1
ATOM 2771 C C . ALA A 1 372 ? -0.854 10.138 36.385 1.00 25.28 372 ALA A C 1
ATOM 2773 O O . ALA A 1 372 ? -1.955 9.656 36.139 1.00 25.28 372 ALA A O 1
ATOM 2774 N N . VAL A 1 373 ? 0.288 9.489 36.141 1.00 24.30 373 VAL A N 1
ATOM 2775 C CA . VAL A 1 373 ? 0.377 8.037 35.949 1.00 24.30 373 VAL A CA 1
ATOM 2776 C C . VAL A 1 373 ? 1.173 7.510 37.138 1.00 24.30 373 VAL A C 1
ATOM 2778 O O . VAL A 1 373 ? 2.363 7.797 37.249 1.00 24.30 373 VAL A O 1
ATOM 2781 N N . GLU A 1 374 ? 0.504 6.807 38.050 1.00 26.38 374 GLU A N 1
ATOM 2782 C CA . GLU A 1 374 ? 1.154 6.005 39.089 1.00 26.38 374 GLU A CA 1
ATOM 2783 C C . GLU A 1 374 ? 1.512 4.625 38.519 1.00 26.38 374 GLU A C 1
ATOM 2785 O O . GLU A 1 374 ? 0.713 3.985 37.831 1.00 26.38 374 GLU A O 1
ATOM 2790 N N . GLU A 1 375 ? 2.744 4.191 38.782 1.00 25.23 375 GLU A N 1
ATOM 2791 C CA . GLU A 1 375 ? 3.312 2.906 38.373 1.00 25.23 375 GLU A CA 1
ATOM 2792 C C . GLU A 1 375 ? 2.650 1.731 39.110 1.00 25.23 375 GLU A C 1
ATOM 2794 O O . GLU A 1 375 ? 2.614 1.692 40.339 1.00 25.23 375 GLU A O 1
ATOM 2799 N N . VAL A 1 376 ? 2.202 0.713 38.367 1.00 30.34 376 VAL A N 1
ATOM 2800 C CA . VAL A 1 376 ? 1.807 -0.589 38.930 1.00 30.34 376 VAL A CA 1
ATOM 2801 C C . VAL A 1 376 ? 2.919 -1.599 38.647 1.00 30.34 376 VAL A C 1
ATOM 2803 O O . VAL A 1 376 ? 3.180 -1.948 37.496 1.00 30.34 376 VAL A O 1
ATOM 2806 N N . GLY A 1 377 ? 3.591 -2.048 39.710 1.00 28.09 377 GLY A N 1
ATOM 2807 C CA . GLY A 1 377 ? 4.664 -3.045 39.665 1.00 28.09 377 GLY A CA 1
ATOM 2808 C C . GLY A 1 377 ? 4.194 -4.473 39.318 1.00 28.09 377 GLY A C 1
ATOM 2809 O O . GLY A 1 377 ? 2.997 -4.768 39.342 1.00 28.09 377 GLY A O 1
ATOM 2810 N N . PRO A 1 378 ? 5.127 -5.389 38.993 1.00 28.53 378 PRO A N 1
ATOM 2811 C CA . PRO A 1 378 ? 4.808 -6.720 38.479 1.00 28.53 378 PRO A CA 1
ATOM 2812 C C . PRO A 1 378 ? 4.341 -7.679 39.588 1.00 28.53 378 PRO A C 1
ATOM 2814 O O . PRO A 1 378 ? 5.004 -7.831 40.613 1.00 28.53 378 PRO A O 1
ATOM 2817 N N . MET A 1 379 ? 3.225 -8.384 39.363 1.00 30.81 379 MET A N 1
ATOM 2818 C CA . MET A 1 379 ? 2.790 -9.500 40.214 1.00 30.81 379 MET A CA 1
ATOM 2819 C C . MET A 1 379 ? 3.563 -10.789 39.901 1.00 30.81 379 MET A C 1
ATOM 2821 O O . MET A 1 379 ? 3.761 -11.154 38.742 1.00 30.81 379 MET A O 1
ATOM 2825 N N . SER A 1 380 ? 3.968 -11.495 40.959 1.00 29.80 380 SER A N 1
ATOM 2826 C CA . SER A 1 380 ? 4.754 -12.728 40.918 1.00 29.80 380 SER A CA 1
ATOM 2827 C C . SER A 1 380 ? 3.913 -14.012 40.768 1.00 29.80 380 SER A C 1
ATOM 2829 O O . SER A 1 380 ? 2.916 -14.189 41.458 1.00 29.80 380 SER A O 1
ATOM 2831 N N . ASN A 1 381 ? 4.422 -14.899 39.913 1.00 33.12 381 ASN A N 1
ATOM 2832 C CA . ASN A 1 381 ? 4.327 -16.359 39.732 1.00 33.12 381 ASN A CA 1
ATOM 2833 C C . ASN A 1 381 ? 3.180 -17.268 40.274 1.00 33.12 381 ASN A C 1
ATOM 2835 O O . ASN A 1 381 ? 2.920 -17.357 41.469 1.00 33.12 381 ASN A O 1
ATOM 2839 N N . ASN A 1 382 ? 2.756 -18.159 39.357 1.00 38.97 382 ASN A N 1
ATOM 2840 C CA . ASN A 1 382 ? 2.468 -19.600 39.523 1.00 38.97 382 ASN A CA 1
ATOM 2841 C C . ASN A 1 382 ? 1.117 -20.108 40.084 1.00 38.97 382 ASN A C 1
ATOM 2843 O O . ASN A 1 382 ? 1.070 -20.786 41.104 1.00 38.97 382 ASN A O 1
ATOM 2847 N N . GLN A 1 383 ? 0.041 -19.944 39.306 1.00 44.59 383 GLN A N 1
ATOM 2848 C CA . GLN A 1 383 ? -0.969 -20.989 39.038 1.00 44.59 383 GLN A CA 1
ATOM 2849 C C . GLN A 1 383 ? -1.766 -20.569 37.793 1.00 44.59 383 GLN A C 1
ATOM 2851 O O . GLN A 1 383 ? -2.338 -19.480 37.763 1.00 44.59 383 GLN A O 1
ATOM 2856 N N . LEU A 1 384 ? -1.775 -21.392 36.735 1.00 50.47 384 LEU A N 1
ATOM 2857 C CA . LEU A 1 384 ? -2.612 -21.111 35.565 1.00 50.47 384 LEU A CA 1
ATOM 2858 C C . LEU A 1 384 ? -4.088 -21.210 35.994 1.00 50.47 384 LEU A C 1
ATOM 2860 O O . LEU A 1 384 ? -4.477 -22.232 36.561 1.00 50.47 384 LEU A O 1
ATOM 2864 N N . PRO A 1 385 ? -4.908 -20.174 35.760 1.00 62.34 385 PRO A N 1
ATOM 2865 C CA . PRO A 1 385 ? -6.282 -20.159 36.236 1.00 62.34 385 PRO A CA 1
ATOM 2866 C C . PRO A 1 385 ? -7.122 -21.233 35.538 1.00 62.34 385 PRO A C 1
ATOM 2868 O O . PRO A 1 385 ? -7.034 -21.416 34.324 1.00 62.34 385 PRO A O 1
ATOM 2871 N N . GLY A 1 386 ? -7.942 -21.935 36.323 1.00 69.38 386 GLY A N 1
ATOM 2872 C CA . GLY A 1 386 ? -8.935 -22.884 35.824 1.00 69.38 386 GLY A CA 1
ATOM 2873 C C . GLY A 1 386 ? -10.182 -22.203 35.250 1.00 69.38 386 GLY A C 1
ATOM 2874 O O . GLY A 1 386 ? -10.230 -20.979 35.079 1.00 69.38 386 GLY A O 1
ATOM 2875 N N . LEU A 1 387 ? -11.205 -23.018 34.980 1.00 79.56 387 LEU A N 1
ATOM 2876 C CA . LEU A 1 387 ? -12.497 -22.584 34.452 1.00 79.56 387 LEU A CA 1
ATOM 2877 C C . LEU A 1 387 ? -13.099 -21.487 35.346 1.00 79.56 387 LEU A C 1
ATOM 2879 O O . LEU A 1 387 ? -13.295 -21.695 36.544 1.00 79.56 387 LEU A O 1
ATOM 2883 N N . GLN A 1 388 ? -13.390 -20.319 34.777 1.00 79.00 388 GLN A N 1
ATOM 2884 C CA . GLN A 1 388 ? -13.905 -19.201 35.568 1.00 79.00 388 GLN A CA 1
ATOM 2885 C C . GLN A 1 388 ? -15.396 -19.393 35.918 1.00 79.00 388 GLN A C 1
ATOM 2887 O O . GLN A 1 388 ? -16.128 -20.056 35.162 1.00 79.00 388 GLN A O 1
ATOM 2892 N N . PRO A 1 389 ? -15.871 -18.810 37.040 1.00 79.25 389 PRO A N 1
ATOM 2893 C CA . PRO A 1 389 ? -17.286 -18.810 37.396 1.00 79.25 389 PRO A CA 1
ATOM 2894 C C . PRO A 1 389 ? -18.137 -18.217 36.271 1.00 79.25 389 PRO A C 1
ATOM 2896 O O . PRO A 1 389 ? -17.778 -17.201 35.678 1.00 79.25 389 PRO A O 1
ATOM 2899 N N . ARG A 1 390 ? -19.271 -18.859 35.982 1.00 86.94 390 ARG A N 1
ATOM 2900 C CA . ARG A 1 390 ? -20.203 -18.408 34.945 1.00 86.94 390 ARG A CA 1
ATOM 2901 C C . ARG A 1 390 ? -21.031 -17.235 35.470 1.00 86.94 390 ARG A C 1
ATOM 2903 O O . ARG A 1 390 ? -21.703 -17.377 36.488 1.00 86.94 390 ARG A O 1
ATOM 2910 N N . ARG A 1 391 ? -21.009 -16.106 34.765 1.00 87.38 391 ARG A N 1
ATOM 2911 C CA . ARG A 1 391 ? -21.953 -14.996 34.948 1.00 87.38 391 ARG A CA 1
ATOM 2912 C C . ARG A 1 391 ? -23.227 -15.261 34.147 1.00 87.38 391 ARG A C 1
ATOM 2914 O O . ARG A 1 391 ? -23.149 -15.738 33.017 1.00 87.38 391 ARG A O 1
ATOM 2921 N N . GLU A 1 392 ? -24.385 -14.940 34.715 1.00 85.19 392 GLU A N 1
ATOM 2922 C CA . GLU A 1 392 ? -25.648 -14.981 33.973 1.00 85.19 392 GLU A CA 1
ATOM 2923 C C . GLU A 1 392 ? -25.770 -13.775 33.036 1.00 85.19 392 GLU A C 1
ATOM 2925 O O . GLU A 1 392 ? -25.607 -12.623 33.440 1.00 85.19 392 GLU A O 1
ATOM 2930 N N . LEU A 1 393 ? -26.102 -14.047 31.776 1.00 87.31 393 LEU A N 1
ATOM 2931 C CA . LEU A 1 393 ? -26.377 -13.037 30.758 1.00 87.31 393 LEU A CA 1
ATOM 2932 C C . LEU A 1 393 ? -27.783 -12.461 30.966 1.00 87.31 393 LEU A C 1
ATOM 2934 O O . LEU A 1 393 ? -28.760 -12.968 30.414 1.00 87.31 393 LEU A O 1
ATOM 2938 N N . THR A 1 394 ? -27.893 -11.411 31.781 1.00 85.44 394 THR A N 1
ATOM 2939 C CA . THR A 1 394 ? -29.178 -10.750 32.065 1.00 85.44 394 THR A CA 1
ATOM 2940 C C . THR A 1 394 ? -29.363 -9.450 31.283 1.00 85.44 394 THR A C 1
ATOM 2942 O O . THR A 1 394 ? -28.406 -8.782 30.887 1.00 85.44 394 THR A O 1
ATOM 2945 N N . GLY A 1 395 ? -30.629 -9.065 31.107 1.00 91.19 395 GLY A N 1
ATOM 2946 C CA . GLY A 1 395 ? -31.032 -7.811 30.474 1.00 91.19 395 GLY A CA 1
ATOM 2947 C C . GLY A 1 395 ? -30.755 -7.746 28.975 1.00 91.19 395 GLY A C 1
ATOM 2948 O O . GLY A 1 395 ? -30.564 -8.756 28.301 1.00 91.19 395 GLY A O 1
ATOM 2949 N N . LYS A 1 396 ? -30.790 -6.520 28.454 1.00 96.56 396 LYS A N 1
ATOM 2950 C CA . LYS A 1 396 ? -30.683 -6.246 27.024 1.00 96.56 396 LYS A CA 1
ATOM 2951 C C . LYS A 1 396 ? -29.231 -6.260 26.557 1.00 96.56 396 LYS A C 1
ATOM 2953 O O . LYS A 1 396 ? -28.377 -5.633 27.187 1.00 96.56 396 LYS A O 1
ATOM 2958 N N . ILE A 1 397 ? -28.972 -6.926 25.437 1.00 98.38 397 ILE A N 1
ATOM 2959 C CA . ILE A 1 397 ? -27.638 -7.087 24.853 1.00 98.38 397 ILE A CA 1
ATOM 2960 C C . ILE A 1 397 ? -27.529 -6.230 23.592 1.00 98.38 397 ILE A C 1
ATOM 2962 O O . ILE A 1 397 ? -28.343 -6.367 22.679 1.00 98.38 397 ILE A O 1
ATOM 2966 N N . LEU A 1 398 ? -26.511 -5.369 23.521 1.00 98.50 398 LEU A N 1
ATOM 2967 C CA . LEU A 1 398 ? -26.171 -4.647 22.297 1.00 98.50 398 LEU A CA 1
ATOM 2968 C C . LEU A 1 398 ? -25.204 -5.471 21.443 1.00 98.50 398 LEU A C 1
ATOM 2970 O O . LEU A 1 398 ? -24.150 -5.888 21.924 1.00 98.50 398 LEU A O 1
ATOM 2974 N N . VAL A 1 399 ? -25.496 -5.612 20.152 1.00 98.12 399 VAL A N 1
ATOM 2975 C CA . VAL A 1 399 ? -24.561 -6.153 19.158 1.00 98.12 399 VAL A CA 1
ATOM 2976 C C . VAL A 1 399 ? -24.253 -5.091 18.103 1.00 98.12 399 VAL A C 1
ATOM 2978 O O . VAL A 1 399 ? -25.146 -4.610 17.401 1.00 98.12 399 VAL A O 1
ATOM 2981 N N . THR A 1 400 ? -22.978 -4.733 17.947 1.00 96.88 400 THR A N 1
ATOM 2982 C CA . THR A 1 400 ? -22.530 -3.924 16.801 1.00 96.88 400 THR A CA 1
ATOM 2983 C C . THR A 1 400 ? -22.149 -4.836 15.637 1.00 96.88 400 THR A C 1
ATOM 2985 O O . THR A 1 400 ? -21.654 -5.942 15.835 1.00 96.88 400 THR A O 1
ATOM 2988 N N . GLY A 1 401 ? -22.356 -4.384 14.396 1.00 92.94 401 GLY A N 1
ATOM 2989 C CA . GLY A 1 401 ? -21.950 -5.165 13.220 1.00 92.94 401 GLY A CA 1
ATOM 2990 C C . GLY A 1 401 ? -22.837 -6.385 12.956 1.00 92.94 401 GLY A C 1
ATOM 2991 O O . GLY A 1 401 ? -22.396 -7.326 12.300 1.00 92.94 401 GLY A O 1
ATOM 2992 N N . ALA A 1 402 ? -24.083 -6.349 13.433 1.00 92.62 402 ALA A N 1
ATOM 2993 C CA . ALA A 1 402 ? -25.062 -7.430 13.338 1.00 92.62 402 ALA A CA 1
ATOM 2994 C C . ALA A 1 402 ? -25.374 -7.883 11.897 1.00 92.62 402 ALA A C 1
ATOM 2996 O O . ALA A 1 402 ? -25.688 -9.044 11.674 1.00 92.62 402 ALA A O 1
ATOM 2997 N N . ALA A 1 403 ? -25.233 -6.998 10.904 1.00 88.62 403 ALA A N 1
ATOM 2998 C CA . ALA A 1 403 ? -25.397 -7.344 9.487 1.00 88.62 403 ALA A CA 1
ATOM 2999 C C . ALA A 1 403 ? -24.184 -8.075 8.866 1.00 88.62 403 ALA A C 1
ATOM 3001 O O . ALA A 1 403 ? -24.238 -8.506 7.714 1.00 88.62 403 ALA A O 1
ATOM 3002 N N . GLY A 1 404 ? -23.054 -8.158 9.577 1.00 90.62 404 GLY A N 1
ATOM 3003 C CA . GLY A 1 404 ? -21.865 -8.891 9.136 1.00 90.62 404 GLY A CA 1
ATOM 3004 C C . GLY A 1 404 ? -21.953 -10.386 9.451 1.00 90.62 404 GLY A C 1
ATOM 3005 O O . GLY A 1 404 ? -22.749 -10.795 10.284 1.00 90.62 404 GLY A O 1
ATOM 3006 N N . HIS A 1 405 ? -21.090 -11.203 8.840 1.00 93.94 405 HIS A N 1
ATOM 3007 C CA . HIS A 1 405 ? -21.115 -12.667 8.987 1.00 93.94 405 HIS A CA 1
ATOM 3008 C C . HIS A 1 405 ? -21.062 -13.136 10.458 1.00 93.94 405 HIS A C 1
ATOM 3010 O O . HIS A 1 405 ? -21.933 -13.884 10.896 1.00 93.94 405 HIS A O 1
ATOM 3016 N N . VAL A 1 406 ? -20.097 -12.651 11.249 1.00 95.81 406 VAL A N 1
ATOM 3017 C CA . VAL A 1 406 ? -19.988 -13.009 12.679 1.00 95.81 406 VAL A CA 1
ATOM 3018 C C . VAL A 1 406 ? -21.163 -12.446 13.484 1.00 95.81 406 VAL A C 1
ATOM 3020 O O . VAL A 1 406 ? -21.751 -13.157 14.292 1.00 95.81 406 VAL A O 1
ATOM 3023 N N . GLY A 1 407 ? -21.539 -11.186 13.237 1.00 95.44 407 GLY A N 1
ATOM 3024 C CA . GLY A 1 407 ? -22.632 -10.524 13.951 1.00 95.44 407 GLY A CA 1
ATOM 3025 C C . GLY A 1 407 ? -23.989 -11.189 13.718 1.00 95.44 407 GLY A C 1
ATOM 3026 O O . GLY A 1 407 ? -24.736 -11.371 14.671 1.00 95.44 407 GLY A O 1
ATOM 3027 N N . ALA A 1 408 ? -24.284 -11.620 12.492 1.00 95.25 408 ALA A N 1
ATOM 3028 C CA . ALA A 1 408 ? -25.536 -12.287 12.144 1.00 95.25 408 ALA A CA 1
ATOM 3029 C C . ALA A 1 408 ? -25.667 -13.645 12.846 1.00 95.25 408 ALA A C 1
ATOM 3031 O O . ALA A 1 408 ? -26.721 -13.958 13.393 1.00 95.25 408 ALA A O 1
ATOM 3032 N N . ASN A 1 409 ? -24.579 -14.420 12.892 1.00 97.31 409 ASN A N 1
ATOM 3033 C CA . ASN A 1 409 ? -24.527 -15.679 13.637 1.00 97.31 409 ASN A CA 1
ATOM 3034 C C . ASN A 1 409 ? -24.676 -15.461 15.147 1.00 97.31 409 ASN A C 1
ATOM 3036 O O . ASN A 1 409 ? -25.368 -16.225 15.817 1.00 97.31 409 ASN A O 1
ATOM 3040 N N . LEU A 1 410 ? -24.044 -14.413 15.682 1.00 97.88 410 LEU A N 1
ATOM 3041 C CA . LEU A 1 410 ? -24.148 -14.071 17.096 1.00 97.88 410 LEU A CA 1
ATOM 3042 C C . LEU A 1 410 ? -25.575 -13.656 17.459 1.00 97.88 410 LEU A C 1
ATOM 3044 O O . LEU A 1 410 ? -26.116 -14.147 18.441 1.00 97.88 410 LEU A O 1
ATOM 3048 N N . VAL A 1 411 ? -26.208 -12.804 16.648 1.00 97.31 411 VAL A N 1
ATOM 3049 C CA . VAL A 1 411 ? -27.609 -12.408 16.840 1.00 97.31 411 VAL A CA 1
ATOM 3050 C C . VAL A 1 411 ? -28.534 -13.615 16.727 1.00 97.31 411 VAL A C 1
ATOM 3052 O O . VAL A 1 411 ? -29.382 -13.778 17.595 1.00 97.31 411 VAL A O 1
ATOM 3055 N N . TYR A 1 412 ? -28.348 -14.488 15.729 1.00 96.44 412 TYR A N 1
ATOM 3056 C CA . TYR A 1 412 ? -29.115 -15.733 15.615 1.00 96.44 412 TYR A CA 1
ATOM 3057 C C . TYR A 1 412 ? -29.046 -16.547 16.913 1.00 96.44 412 TYR A C 1
ATOM 3059 O O . TYR A 1 412 ? -30.077 -16.882 17.488 1.00 96.44 412 TYR A O 1
ATOM 3067 N N . ARG A 1 413 ? -27.830 -16.804 17.413 1.00 96.75 413 ARG A N 1
ATOM 3068 C CA . ARG A 1 413 ? -27.615 -17.578 18.640 1.00 96.75 413 ARG A CA 1
ATOM 3069 C C . ARG A 1 413 ? -28.212 -16.899 19.874 1.00 96.75 413 ARG A C 1
ATOM 3071 O O . ARG A 1 413 ? -28.895 -17.563 20.640 1.00 96.75 413 ARG A O 1
ATOM 3078 N N . LEU A 1 414 ? -27.998 -15.594 20.056 1.00 97.19 414 LEU A N 1
ATOM 3079 C CA . LEU A 1 414 ? -28.545 -14.849 21.197 1.00 97.19 414 LEU A CA 1
ATOM 3080 C C . LEU A 1 414 ? -30.078 -14.854 21.201 1.00 97.19 414 LEU A C 1
ATOM 3082 O O . LEU A 1 414 ? -30.690 -14.973 22.262 1.00 97.19 414 LEU A O 1
ATOM 3086 N N . LEU A 1 415 ? -30.695 -14.738 20.022 1.00 96.19 415 LEU A N 1
ATOM 3087 C CA . LEU A 1 415 ? -32.139 -14.851 19.886 1.00 96.19 415 LEU A CA 1
ATOM 3088 C C . LEU A 1 415 ? -32.592 -16.257 20.246 1.00 96.19 415 LEU A C 1
ATOM 3090 O O . LEU A 1 415 ? -33.475 -16.362 21.085 1.00 96.19 415 LEU A O 1
ATOM 3094 N N . GLU A 1 416 ? -31.996 -17.315 19.692 1.00 95.19 416 GLU A N 1
ATOM 3095 C CA . GLU A 1 416 ? -32.328 -18.710 20.027 1.00 95.19 416 GLU A CA 1
ATOM 3096 C C . GLU A 1 416 ? -32.242 -18.979 21.536 1.00 95.19 416 GLU A C 1
ATOM 3098 O O . GLU A 1 416 ? -33.204 -19.489 22.112 1.00 95.19 416 GLU A O 1
ATOM 3103 N N . ASP A 1 417 ? -31.182 -18.491 22.186 1.00 94.44 417 ASP A N 1
ATOM 3104 C CA . ASP A 1 417 ? -30.959 -18.586 23.635 1.00 94.44 417 ASP A CA 1
ATOM 3105 C C . ASP A 1 417 ? -31.962 -17.744 24.466 1.00 94.44 417 ASP A C 1
ATOM 3107 O O . ASP A 1 417 ? -32.029 -17.864 25.688 1.00 94.44 417 ASP A O 1
ATOM 3111 N N . GLY A 1 418 ? -32.798 -16.927 23.814 1.00 93.94 418 GLY A N 1
ATOM 3112 C CA . GLY A 1 418 ? -33.913 -16.204 24.436 1.00 93.94 418 GLY A CA 1
ATOM 3113 C C . GLY A 1 418 ? -33.562 -14.816 24.969 1.00 93.94 418 GLY A C 1
ATOM 3114 O O . GLY A 1 418 ? -34.335 -14.258 25.748 1.00 93.94 418 GLY A O 1
ATOM 3115 N N . HIS A 1 419 ? -32.429 -14.244 24.560 1.00 96.12 419 HIS A N 1
ATOM 3116 C CA . HIS A 1 419 ? -32.008 -12.915 24.999 1.00 96.12 419 HIS A CA 1
ATOM 3117 C C . HIS A 1 419 ? -32.741 -11.783 24.262 1.00 96.12 419 HIS A C 1
ATOM 3119 O O . HIS A 1 419 ? -33.120 -11.906 23.096 1.00 96.12 419 HIS A O 1
ATOM 3125 N N . ASP A 1 420 ? -32.895 -10.642 24.942 1.00 96.06 420 ASP A N 1
ATOM 3126 C CA . ASP A 1 420 ? -33.383 -9.393 24.349 1.00 96.06 420 ASP A CA 1
ATOM 3127 C C . ASP A 1 420 ? -32.221 -8.672 23.648 1.00 96.06 420 ASP A C 1
ATOM 3129 O O . ASP A 1 420 ? -31.250 -8.259 24.292 1.00 96.06 420 ASP A O 1
ATOM 3133 N N . VAL A 1 421 ? -32.297 -8.558 22.321 1.00 97.75 421 VAL A N 1
ATOM 3134 C CA . VAL A 1 421 ? -31.188 -8.101 21.476 1.00 97.75 421 VAL A CA 1
ATOM 3135 C C . VAL A 1 421 ? -31.509 -6.757 20.830 1.00 97.75 421 VAL A C 1
ATOM 3137 O O . VAL A 1 421 ? -32.485 -6.607 20.089 1.00 97.75 421 VAL A O 1
ATOM 3140 N N . ARG A 1 422 ? -30.602 -5.801 21.041 1.00 97.69 422 ARG A N 1
ATOM 3141 C CA . ARG A 1 422 ? -30.516 -4.544 20.302 1.00 97.69 422 ARG A CA 1
ATOM 3142 C C . ARG A 1 422 ? -29.344 -4.593 19.330 1.00 97.69 422 ARG A C 1
ATOM 3144 O O . ARG A 1 422 ? -28.250 -5.022 19.691 1.00 97.69 422 ARG A O 1
ATOM 3151 N N . VAL A 1 423 ? -29.535 -4.095 18.114 1.00 96.44 423 VAL A N 1
ATOM 3152 C CA . VAL A 1 423 ? -28.476 -4.010 17.100 1.00 96.44 423 VAL A CA 1
ATOM 3153 C C . VAL A 1 423 ? -28.216 -2.568 16.685 1.00 96.44 423 VAL A C 1
ATOM 3155 O O . VAL A 1 423 ? -29.154 -1.826 16.398 1.00 96.44 423 VAL A O 1
ATOM 3158 N N . LEU A 1 424 ? -26.936 -2.183 16.627 1.00 94.69 424 LEU A N 1
ATOM 3159 C CA . LEU A 1 424 ? -26.506 -0.903 16.055 1.00 94.69 424 LEU A CA 1
ATOM 3160 C C . LEU A 1 424 ? -26.177 -1.072 14.567 1.00 94.69 424 LEU A C 1
ATOM 3162 O O . LEU A 1 424 ? -25.256 -1.814 14.205 1.00 94.69 424 LEU A O 1
ATOM 3166 N N . MET A 1 425 ? -26.923 -0.363 13.721 1.00 89.00 425 MET A N 1
ATOM 3167 C CA . MET A 1 425 ? -26.905 -0.474 12.260 1.00 89.00 425 MET A CA 1
ATOM 3168 C C . MET A 1 425 ? -26.503 0.850 11.591 1.00 89.00 425 MET A C 1
ATOM 3170 O O . MET A 1 425 ? -26.743 1.931 12.123 1.00 89.00 425 MET A O 1
ATOM 3174 N N . ARG A 1 426 ? -25.895 0.767 10.400 1.00 82.75 426 ARG A N 1
ATOM 3175 C CA . ARG A 1 426 ? -25.527 1.929 9.571 1.00 82.75 426 ARG A CA 1
ATOM 3176 C C . ARG A 1 426 ? -26.534 2.093 8.435 1.00 82.75 426 ARG A C 1
ATOM 3178 O O . ARG A 1 426 ? -26.465 1.293 7.505 1.00 82.75 426 ARG A O 1
ATOM 3185 N N . ASP A 1 427 ? -27.361 3.138 8.493 1.00 70.00 427 ASP A N 1
ATOM 3186 C CA . ASP A 1 427 ? -28.380 3.497 7.483 1.00 70.00 427 ASP A CA 1
ATOM 3187 C C . ASP A 1 427 ? -29.380 2.355 7.148 1.00 70.00 427 ASP A C 1
ATOM 3189 O O . ASP A 1 427 ? -29.156 1.196 7.490 1.00 70.00 427 ASP A O 1
ATOM 3193 N N . GLU A 1 428 ? -30.492 2.630 6.462 1.00 60.09 428 GLU A N 1
ATOM 3194 C CA . GLU A 1 428 ? -31.556 1.623 6.191 1.00 60.09 428 GLU A CA 1
ATOM 3195 C C . GLU A 1 428 ? -31.174 0.542 5.144 1.00 60.09 428 GLU A C 1
ATOM 3197 O O . GLU A 1 428 ? -31.974 -0.300 4.745 1.00 60.09 428 GLU A O 1
ATOM 3202 N N . SER A 1 429 ? -29.931 0.539 4.653 1.00 49.31 429 SER A N 1
ATOM 3203 C CA . SER A 1 429 ? -29.552 -0.172 3.420 1.00 49.31 429 SER A CA 1
ATOM 3204 C C . SER A 1 429 ? -29.219 -1.668 3.561 1.00 49.31 429 SER A C 1
ATOM 3206 O O . SER A 1 429 ? -28.929 -2.308 2.550 1.00 49.31 429 SER A O 1
ATOM 3208 N N . HIS A 1 430 ? -29.194 -2.243 4.770 1.00 58.75 430 HIS A N 1
ATOM 3209 C CA . HIS A 1 430 ? -28.754 -3.635 4.998 1.00 58.75 430 HIS A CA 1
ATOM 3210 C C . HIS A 1 430 ? -29.641 -4.405 5.997 1.00 58.75 430 HIS A C 1
ATOM 3212 O O . HIS A 1 430 ? -29.138 -5.089 6.892 1.00 58.75 430 HIS A O 1
ATOM 3218 N N . ASP A 1 431 ? -30.958 -4.340 5.808 1.00 73.25 431 ASP A N 1
ATOM 3219 C CA . ASP A 1 431 ? -31.929 -4.992 6.694 1.00 73.25 431 ASP A CA 1
ATOM 3220 C C . ASP A 1 431 ? -32.165 -6.488 6.398 1.00 73.25 431 ASP A C 1
ATOM 3222 O O . ASP A 1 431 ? -32.625 -7.195 7.291 1.00 73.25 431 ASP A O 1
ATOM 3226 N N . GLU A 1 432 ? -31.761 -7.023 5.232 1.00 85.75 432 GLU A N 1
ATOM 3227 C CA . GLU A 1 432 ? -32.044 -8.425 4.840 1.00 85.75 432 GLU A CA 1
ATOM 3228 C C . GLU A 1 432 ? -31.608 -9.441 5.909 1.00 85.75 432 GLU A C 1
ATOM 3230 O O . GLU A 1 432 ? -32.366 -10.345 6.255 1.00 85.75 432 GLU A O 1
ATOM 3235 N N . ALA A 1 433 ? -30.398 -9.286 6.460 1.00 87.38 433 ALA A N 1
ATOM 3236 C CA . ALA A 1 433 ? -29.884 -10.190 7.486 1.00 87.38 433 ALA A CA 1
ATOM 3237 C C . ALA A 1 433 ? -30.754 -10.152 8.749 1.00 87.38 433 ALA A C 1
ATOM 3239 O O . ALA A 1 433 ? -31.155 -11.191 9.261 1.00 87.38 433 ALA A O 1
ATOM 3240 N N . ILE A 1 434 ? -31.074 -8.956 9.243 1.00 90.75 434 ILE A N 1
ATOM 3241 C CA . ILE A 1 434 ? -31.826 -8.765 10.489 1.00 90.75 434 ILE A CA 1
ATOM 3242 C C . ILE A 1 434 ? -33.290 -9.183 10.315 1.00 90.75 434 ILE A C 1
ATOM 3244 O O . ILE A 1 434 ? -33.870 -9.792 11.211 1.00 90.75 434 ILE A O 1
ATOM 3248 N N . GLU A 1 435 ? -33.886 -8.901 9.160 1.00 90.06 435 GLU A N 1
ATOM 3249 C CA . GLU A 1 435 ? -35.239 -9.335 8.808 1.00 90.06 435 GLU A CA 1
ATOM 3250 C C . GLU A 1 435 ? -35.340 -10.852 8.693 1.00 90.06 435 GLU A C 1
ATOM 3252 O O . GLU A 1 435 ? -36.243 -11.446 9.284 1.00 90.06 435 GLU A O 1
ATOM 3257 N N . ALA A 1 436 ? -34.399 -11.487 7.988 1.00 90.50 436 ALA A N 1
ATOM 3258 C CA . ALA A 1 436 ? -34.349 -12.937 7.874 1.00 90.50 436 ALA A CA 1
ATOM 3259 C C . ALA A 1 436 ? -34.174 -13.589 9.250 1.00 90.50 436 ALA A C 1
ATOM 3261 O O . ALA A 1 436 ? -34.933 -14.487 9.586 1.00 90.50 436 ALA A O 1
ATOM 3262 N N . LEU A 1 437 ? -33.267 -13.085 10.092 1.00 91.81 437 LEU A N 1
ATOM 3263 C CA . LEU A 1 437 ? -33.067 -13.606 11.448 1.00 91.81 437 LEU A CA 1
ATOM 3264 C C . LEU A 1 437 ? -34.308 -13.446 12.337 1.00 91.81 437 LEU A C 1
ATOM 3266 O O . LEU A 1 437 ? -34.675 -14.377 13.054 1.00 91.81 437 LEU A O 1
ATOM 3270 N N . SER A 1 438 ? -34.978 -12.292 12.283 1.00 90.50 438 SER A N 1
ATOM 3271 C CA . SER A 1 438 ? -36.213 -12.058 13.042 1.00 90.50 438 SER A CA 1
ATOM 3272 C C . SER A 1 438 ? -37.344 -12.983 12.585 1.00 90.50 438 SER A C 1
ATOM 3274 O O . SER A 1 438 ? -38.079 -13.515 13.416 1.00 90.50 438 SER A O 1
ATOM 3276 N N . ARG A 1 439 ? -37.455 -13.229 11.274 1.00 91.44 439 ARG A N 1
ATOM 3277 C CA . ARG A 1 439 ? -38.426 -14.170 10.704 1.00 91.44 439 ARG A CA 1
ATOM 3278 C C . ARG A 1 439 ? -38.111 -15.616 11.081 1.00 91.44 439 ARG A C 1
ATOM 3280 O O . ARG A 1 439 ? -39.016 -16.329 11.495 1.00 91.44 439 ARG A O 1
ATOM 3287 N N . ASP A 1 440 ? -36.856 -16.031 10.941 1.00 89.38 440 ASP A N 1
ATOM 3288 C CA . ASP A 1 440 ? -36.428 -17.419 11.129 1.00 89.38 440 ASP A CA 1
ATOM 3289 C C . ASP A 1 440 ? -36.509 -17.843 12.609 1.00 89.38 440 ASP A C 1
ATOM 3291 O O . ASP A 1 440 ? -36.852 -18.983 12.898 1.00 89.38 440 ASP A O 1
ATOM 3295 N N . THR A 1 441 ? -36.261 -16.919 13.546 1.00 91.25 441 THR A N 1
ATOM 3296 C CA . THR A 1 441 ? -36.359 -17.171 15.003 1.00 91.25 441 THR A CA 1
ATOM 3297 C C . THR A 1 441 ? -37.729 -16.823 15.599 1.00 91.25 441 THR A C 1
ATOM 3299 O O . THR A 1 441 ? -38.014 -17.149 16.751 1.00 91.25 441 THR A O 1
ATOM 3302 N N . GLY A 1 442 ? -38.578 -16.099 14.859 1.00 92.31 442 GLY A N 1
ATOM 3303 C CA . GLY A 1 442 ? -39.855 -15.572 15.350 1.00 92.31 442 GLY A CA 1
ATOM 3304 C C . GLY A 1 442 ? -39.729 -14.503 16.449 1.00 92.31 442 GLY A C 1
ATOM 3305 O O . GLY A 1 442 ? -40.729 -14.147 17.077 1.00 92.31 442 GLY A O 1
ATOM 3306 N N . LYS A 1 443 ? -38.519 -13.988 16.706 1.00 93.25 443 LYS A N 1
ATOM 3307 C CA . LYS A 1 443 ? -38.220 -13.034 17.785 1.00 93.25 443 LYS A CA 1
ATOM 3308 C C . LYS A 1 443 ? -37.998 -11.628 17.229 1.00 93.25 443 LYS A C 1
ATOM 3310 O O . LYS A 1 443 ? -37.465 -11.438 16.134 1.00 93.25 443 LYS A O 1
ATOM 3315 N N . LYS A 1 444 ? -38.427 -10.612 17.985 1.00 92.00 444 LYS A N 1
ATOM 3316 C CA . LYS A 1 444 ? -38.228 -9.200 17.621 1.00 92.00 444 LYS A CA 1
ATOM 3317 C C . LYS A 1 444 ? -36.803 -8.766 17.955 1.00 92.00 444 LYS A C 1
ATOM 3319 O O . LYS A 1 444 ? -36.281 -9.130 19.000 1.00 92.00 444 LYS A O 1
ATOM 3324 N N . ILE A 1 445 ? -36.222 -7.949 17.082 1.00 94.94 445 ILE A N 1
ATOM 3325 C CA . ILE A 1 445 ? -34.892 -7.356 17.255 1.00 94.94 445 ILE A CA 1
ATOM 3326 C C . ILE A 1 445 ? -35.071 -5.842 17.345 1.00 94.94 445 ILE A C 1
ATOM 3328 O O . ILE A 1 445 ? -35.660 -5.242 16.442 1.00 94.94 445 ILE A O 1
ATOM 3332 N N . GLU A 1 446 ? -34.574 -5.215 18.410 1.00 95.44 446 GLU A N 1
ATOM 3333 C CA . GLU A 1 446 ? -34.572 -3.754 18.510 1.00 95.44 446 GLU A CA 1
ATOM 3334 C C . GLU A 1 446 ? -33.465 -3.180 17.620 1.00 95.44 446 GLU A C 1
ATOM 3336 O O . GLU A 1 446 ? -32.297 -3.550 17.739 1.00 95.44 446 GLU A O 1
ATOM 3341 N N . ARG A 1 447 ? -33.821 -2.260 16.723 1.00 93.62 447 ARG A N 1
ATOM 3342 C CA . ARG A 1 447 ? -32.878 -1.632 15.791 1.00 93.62 447 ARG A CA 1
ATOM 3343 C C . ARG A 1 447 ? -32.615 -0.200 16.228 1.00 93.62 447 ARG A C 1
ATOM 3345 O O . ARG A 1 447 ? -33.554 0.564 16.435 1.00 93.62 447 ARG A O 1
ATOM 3352 N N . VAL A 1 448 ? -31.342 0.162 16.334 1.00 94.12 448 VAL A N 1
ATOM 3353 C CA . VAL A 1 448 ? -30.901 1.550 16.490 1.00 94.12 448 VAL A CA 1
ATOM 3354 C C . VAL A 1 448 ? -29.920 1.881 15.373 1.00 94.12 448 VAL A C 1
ATOM 3356 O O . VAL A 1 448 ? -29.094 1.049 14.993 1.00 94.12 448 VAL A O 1
ATOM 3359 N N . TYR A 1 449 ? -30.021 3.089 14.826 1.00 92.69 449 TYR A N 1
ATOM 3360 C CA . TYR A 1 449 ? -29.209 3.518 13.691 1.00 92.69 449 TYR A CA 1
ATOM 3361 C C . TYR A 1 449 ? -28.179 4.553 14.134 1.00 92.69 449 TYR A C 1
ATOM 3363 O O . TYR A 1 449 ? -28.493 5.473 14.886 1.00 92.69 449 TYR A O 1
ATOM 3371 N N . GLY A 1 450 ? -26.941 4.395 13.672 1.00 91.56 450 GLY A N 1
ATOM 3372 C CA . GLY A 1 450 ? -25.848 5.296 14.010 1.00 91.56 450 GLY A CA 1
ATOM 3373 C C . GLY A 1 450 ? -24.512 4.855 13.423 1.00 91.56 450 GLY A C 1
ATOM 3374 O O . GLY A 1 450 ? -24.282 3.676 13.144 1.00 91.56 450 GLY A O 1
ATOM 3375 N N . ASP A 1 451 ? -23.611 5.816 13.234 1.00 92.06 451 ASP A N 1
ATOM 3376 C CA . ASP A 1 451 ? -22.224 5.543 12.863 1.00 92.06 451 ASP A CA 1
ATOM 3377 C C . ASP A 1 451 ? -21.385 5.353 14.133 1.00 92.06 451 ASP A C 1
ATOM 3379 O O . ASP A 1 451 ? -21.479 6.141 15.069 1.00 92.06 451 ASP A O 1
ATOM 3383 N N . LEU A 1 452 ? -20.523 4.334 14.162 1.00 93.88 452 LEU A N 1
ATOM 3384 C CA . LEU A 1 452 ? -19.608 4.093 15.285 1.00 93.88 452 LEU A CA 1
ATOM 3385 C C . LEU A 1 452 ? -18.637 5.254 15.527 1.00 93.88 452 LEU A C 1
ATOM 3387 O O . LEU A 1 452 ? -18.118 5.410 16.631 1.00 93.88 452 LEU A O 1
ATOM 3391 N N . ARG A 1 453 ? -18.381 6.070 14.502 1.00 93.56 453 ARG A N 1
ATOM 3392 C CA . ARG A 1 453 ? -17.553 7.276 14.591 1.00 93.56 453 ARG A CA 1
ATOM 3393 C C . ARG A 1 453 ? -18.269 8.416 15.318 1.00 93.56 453 ARG A C 1
ATOM 3395 O O . ARG A 1 453 ? -17.600 9.298 15.851 1.00 93.56 453 ARG A O 1
ATOM 3402 N N . ASP A 1 454 ? -19.600 8.384 15.381 1.00 95.38 454 ASP A N 1
ATOM 3403 C CA . ASP A 1 454 ? -20.402 9.343 16.135 1.00 95.38 454 ASP A CA 1
ATOM 3404 C C . ASP A 1 454 ? -20.553 8.878 17.587 1.00 95.38 454 ASP A C 1
ATOM 3406 O O . ASP A 1 454 ? -21.339 7.989 17.922 1.00 95.38 454 ASP A O 1
ATOM 3410 N N . ARG A 1 455 ? -19.808 9.534 18.479 1.00 95.12 455 ARG A N 1
ATOM 3411 C CA . ARG A 1 455 ? -19.838 9.249 19.916 1.00 95.12 455 ARG A CA 1
ATOM 3412 C C . ARG A 1 455 ? -21.243 9.357 20.513 1.00 95.12 455 ARG A C 1
ATOM 3414 O O . ARG A 1 455 ? -21.568 8.565 21.394 1.00 95.12 455 ARG A O 1
ATOM 3421 N N . ARG A 1 456 ? -22.064 10.324 20.087 1.00 95.69 456 ARG A N 1
ATOM 3422 C CA . ARG A 1 456 ? -23.394 10.530 20.677 1.00 95.69 456 ARG A CA 1
ATOM 3423 C C . ARG A 1 456 ? -24.349 9.428 20.240 1.00 95.69 456 ARG A C 1
ATOM 3425 O O . ARG A 1 456 ? -25.017 8.850 21.091 1.00 95.69 456 ARG A O 1
ATOM 3432 N N . ALA A 1 457 ? -24.337 9.085 18.953 1.00 95.31 457 ALA A N 1
ATOM 3433 C CA . ALA A 1 457 ? -25.132 7.975 18.433 1.00 95.31 457 ALA A CA 1
ATOM 3434 C C . ALA A 1 457 ? -24.764 6.644 19.113 1.00 95.31 457 ALA A C 1
ATOM 3436 O O . ALA A 1 457 ? -25.645 5.870 19.487 1.00 95.31 457 ALA A O 1
ATOM 3437 N N . VAL A 1 458 ? -23.467 6.397 19.336 1.00 97.44 458 VAL A N 1
ATOM 3438 C CA . VAL A 1 458 ? -22.995 5.215 20.072 1.00 97.44 458 VAL A CA 1
ATOM 3439 C C . VAL A 1 458 ? -23.464 5.232 21.527 1.00 97.44 458 VAL A C 1
ATOM 3441 O O . VAL A 1 458 ? -23.964 4.218 22.009 1.00 97.44 458 VAL A O 1
ATOM 3444 N N . LEU A 1 459 ? -23.357 6.366 22.223 1.00 97.88 459 LEU A N 1
ATOM 3445 C CA . LEU A 1 459 ? -23.827 6.495 23.604 1.00 97.88 459 LEU A CA 1
ATOM 3446 C C . LEU A 1 459 ? -25.328 6.201 23.728 1.00 97.88 459 LEU A C 1
ATOM 3448 O O . LEU A 1 459 ? -25.742 5.453 24.613 1.00 97.88 459 LEU A O 1
ATOM 3452 N N . ASP A 1 460 ? -26.136 6.751 22.823 1.00 96.38 460 ASP A N 1
ATOM 3453 C CA . ASP A 1 460 ? -27.581 6.520 22.800 1.00 96.38 460 ASP A CA 1
ATOM 3454 C C . ASP A 1 460 ? -27.918 5.051 22.487 1.00 96.38 460 ASP A C 1
ATOM 3456 O O . ASP A 1 460 ? -28.833 4.489 23.091 1.00 96.38 460 ASP A O 1
ATOM 3460 N N . ALA A 1 461 ? -27.143 4.394 21.617 1.00 96.81 461 ALA A N 1
ATOM 3461 C CA . ALA A 1 461 ? -27.302 2.973 21.314 1.00 96.81 461 ALA A CA 1
ATOM 3462 C C . ALA A 1 461 ? -26.982 2.061 22.513 1.00 96.81 461 ALA A C 1
ATOM 3464 O O . ALA A 1 461 ? -27.691 1.075 22.742 1.00 96.81 461 ALA A O 1
ATOM 3465 N N . VAL A 1 462 ? -25.937 2.391 23.280 1.00 98.25 462 VAL A N 1
ATOM 3466 C CA . VAL A 1 462 ? -25.493 1.622 24.457 1.00 98.25 462 VAL A CA 1
ATOM 3467 C C . VAL A 1 462 ? -26.409 1.848 25.666 1.00 98.25 462 VAL A C 1
ATOM 3469 O O . VAL A 1 462 ? -26.624 0.924 26.453 1.00 98.25 462 VAL A O 1
ATOM 3472 N N . ARG A 1 463 ? -27.015 3.035 25.806 1.00 97.00 463 ARG A N 1
ATOM 3473 C CA . ARG A 1 463 ? -27.874 3.377 26.951 1.00 97.00 463 ARG A CA 1
ATOM 3474 C C . ARG A 1 463 ? -29.009 2.360 27.146 1.00 97.00 463 ARG A C 1
ATOM 3476 O O . ARG A 1 463 ? -29.813 2.114 26.246 1.00 97.00 463 ARG A O 1
ATOM 3483 N N . GLY A 1 464 ? -29.106 1.810 28.357 1.00 95.75 464 GLY A N 1
ATOM 3484 C CA . GLY A 1 464 ? -30.132 0.828 28.731 1.00 95.75 464 GLY A CA 1
ATOM 3485 C C . GLY A 1 464 ? -29.816 -0.616 28.325 1.00 95.75 464 GLY A C 1
ATOM 3486 O O . GLY A 1 464 ? -30.682 -1.480 28.455 1.00 95.75 464 GLY A O 1
ATOM 3487 N N . THR A 1 465 ? -28.602 -0.887 27.840 1.00 97.88 465 THR A N 1
ATOM 3488 C CA . THR A 1 465 ? -28.094 -2.249 27.624 1.00 97.88 465 THR A CA 1
ATOM 3489 C C . THR A 1 465 ? -27.176 -2.661 28.773 1.00 97.88 465 THR A C 1
ATOM 3491 O O . THR A 1 465 ? -26.543 -1.813 29.396 1.00 97.88 465 THR A O 1
ATOM 3494 N N . LYS A 1 466 ? -27.138 -3.958 29.087 1.00 97.25 466 LYS A N 1
ATOM 3495 C CA . LYS A 1 466 ? -26.300 -4.517 30.159 1.00 97.25 466 LYS A CA 1
ATOM 3496 C C . LYS A 1 466 ? -24.997 -5.114 29.651 1.00 97.25 466 LYS A C 1
ATOM 3498 O O . LYS A 1 466 ? -24.005 -5.085 30.362 1.00 97.25 466 LYS A O 1
ATOM 3503 N N . ASN A 1 467 ? -24.997 -5.661 28.439 1.00 98.19 467 ASN A N 1
ATOM 3504 C CA . ASN A 1 467 ? -23.848 -6.351 27.861 1.00 98.19 467 ASN A CA 1
ATOM 3505 C C . ASN A 1 467 ? -23.661 -5.913 26.409 1.00 98.19 467 ASN A C 1
ATOM 3507 O O . ASN A 1 467 ? -24.644 -5.705 2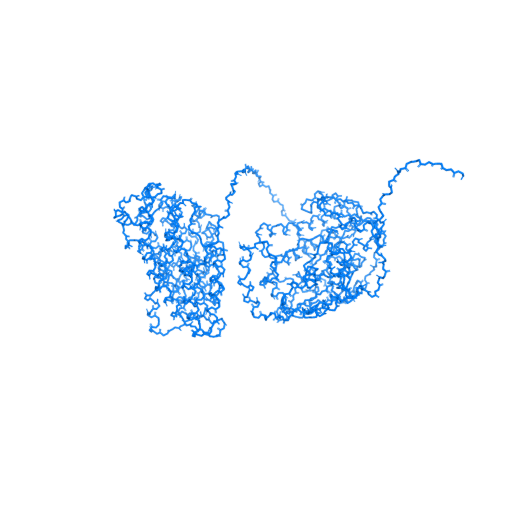5.693 1.00 98.19 467 ASN A O 1
ATOM 3511 N N . VAL A 1 468 ? -22.409 -5.795 25.966 1.00 98.69 468 VAL A N 1
ATOM 3512 C CA . VAL A 1 468 ? -22.078 -5.341 24.610 1.00 98.69 468 VAL A CA 1
ATOM 3513 C C . VAL A 1 468 ? -21.174 -6.348 23.910 1.00 98.69 468 VAL A C 1
ATOM 3515 O O . VAL A 1 468 ? -20.071 -6.639 24.366 1.00 98.69 468 VAL A O 1
ATOM 3518 N N . PHE A 1 469 ? -21.596 -6.822 22.741 1.00 98.75 469 PHE A N 1
ATOM 3519 C CA . PHE A 1 469 ? -20.719 -7.490 21.786 1.00 98.75 469 PHE A CA 1
ATOM 3520 C C . PHE A 1 469 ? -20.324 -6.509 20.682 1.00 98.75 469 PHE A C 1
ATOM 3522 O O . PHE A 1 469 ? -21.135 -6.141 19.825 1.00 98.75 469 PHE A O 1
ATOM 3529 N N . HIS A 1 470 ? -19.061 -6.085 20.688 1.00 98.44 470 HIS A N 1
ATOM 3530 C CA . HIS A 1 470 ? -18.516 -5.205 19.663 1.00 98.44 470 HIS A CA 1
ATOM 3531 C C . HIS A 1 470 ? -17.853 -6.017 18.542 1.00 98.44 470 HIS A C 1
ATOM 3533 O O . HIS A 1 470 ? -16.656 -6.309 18.587 1.00 98.44 470 HIS A O 1
ATOM 3539 N N . VAL A 1 471 ? -18.650 -6.387 17.535 1.00 96.38 471 VAL A N 1
ATOM 3540 C CA . VAL A 1 471 ? -18.225 -7.227 16.395 1.00 96.38 471 VAL A CA 1
ATOM 3541 C C . VAL A 1 471 ? -17.969 -6.396 15.134 1.00 96.38 471 VAL A C 1
ATOM 3543 O O . VAL A 1 471 ? -17.303 -6.842 14.196 1.00 96.38 471 VAL A O 1
ATOM 3546 N N . ALA A 1 472 ? -18.481 -5.165 15.087 1.00 89.38 472 ALA A N 1
ATOM 3547 C CA . ALA A 1 472 ? -18.305 -4.286 13.943 1.00 89.38 472 ALA A CA 1
ATOM 3548 C C . ALA A 1 472 ? -16.826 -4.007 13.651 1.00 89.38 472 ALA A C 1
ATOM 3550 O O . ALA A 1 472 ? -16.090 -3.476 14.474 1.00 89.38 472 ALA A O 1
ATOM 3551 N N . ALA A 1 473 ? -16.409 -4.309 12.426 1.00 85.88 473 ALA A N 1
ATOM 3552 C CA . ALA A 1 473 ? -15.117 -3.902 11.905 1.00 85.88 473 ALA A CA 1
ATOM 3553 C C . ALA A 1 473 ? -15.204 -3.731 10.389 1.00 85.88 473 ALA A C 1
ATOM 3555 O O . ALA A 1 473 ? -15.895 -4.480 9.690 1.00 85.88 473 ALA A O 1
ATOM 3556 N N . ARG A 1 474 ? -14.456 -2.769 9.857 1.00 81.06 474 ARG A N 1
ATOM 3557 C CA . ARG A 1 474 ? -14.125 -2.723 8.436 1.00 81.06 474 ARG A CA 1
ATOM 3558 C C . ARG A 1 474 ? -12.904 -3.614 8.215 1.00 81.06 474 ARG A C 1
ATOM 3560 O O . ARG A 1 474 ? -11.868 -3.443 8.852 1.00 81.06 474 ARG A O 1
ATOM 3567 N N . VAL A 1 475 ? -13.034 -4.582 7.312 1.00 72.94 475 VAL A N 1
ATOM 3568 C CA . VAL A 1 475 ? -11.943 -5.487 6.927 1.00 72.94 475 VAL A CA 1
ATOM 3569 C C . VAL A 1 475 ? -11.361 -5.003 5.604 1.00 72.94 475 VAL A C 1
ATOM 3571 O O . VAL A 1 475 ? -12.074 -4.944 4.603 1.00 72.94 475 VAL A O 1
ATOM 3574 N N . SER A 1 476 ? -10.065 -4.682 5.587 1.00 65.44 476 SER A N 1
ATOM 3575 C CA . SER A 1 476 ? -9.320 -4.378 4.360 1.00 65.44 476 SER A CA 1
ATOM 3576 C C . SER A 1 476 ? -8.033 -5.194 4.302 1.00 65.44 476 SER A C 1
ATOM 3578 O O . SER A 1 476 ? -7.242 -5.199 5.239 1.00 65.44 476 SER A O 1
ATOM 3580 N N . THR A 1 477 ? -7.804 -5.884 3.189 1.00 51.75 477 THR A N 1
ATOM 3581 C CA . THR A 1 477 ? -6.553 -6.618 2.924 1.00 51.75 477 THR A CA 1
ATOM 3582 C C . THR A 1 477 ? -5.711 -5.949 1.837 1.00 51.75 477 THR A C 1
ATOM 3584 O O . THR A 1 477 ? -4.829 -6.587 1.264 1.00 51.75 477 THR A O 1
ATOM 3587 N N . LEU A 1 478 ? -6.052 -4.709 1.486 1.00 54.88 478 LEU A N 1
ATOM 3588 C CA . LEU A 1 478 ? -5.392 -3.913 0.459 1.00 54.88 478 LEU A CA 1
ATOM 3589 C C . LEU A 1 478 ? -4.681 -2.735 1.127 1.00 54.88 478 LEU A C 1
ATOM 3591 O O . LEU A 1 478 ? -5.178 -2.204 2.124 1.00 54.88 478 LEU A O 1
ATOM 3595 N N . GLY A 1 479 ? -3.549 -2.313 0.558 1.00 53.09 479 GLY A N 1
ATOM 3596 C CA . GLY A 1 479 ? -3.053 -0.952 0.751 1.00 53.09 479 GLY A CA 1
ATOM 3597 C C . GLY A 1 479 ? -3.997 -0.024 -0.002 1.00 53.09 479 GLY A C 1
ATOM 3598 O O . GLY A 1 479 ? -3.882 0.112 -1.215 1.00 53.09 479 GLY A O 1
ATOM 3599 N N . GLY A 1 480 ? -5.029 0.466 0.684 1.00 56.66 480 GLY A N 1
ATOM 3600 C CA . GLY A 1 480 ? -5.981 1.417 0.112 1.00 56.66 480 GLY A CA 1
ATOM 3601 C C . GLY A 1 480 ? -5.372 2.812 -0.018 1.00 56.66 480 GLY A C 1
ATOM 3602 O O . GLY A 1 480 ? -4.221 3.028 0.358 1.00 56.66 480 GLY A O 1
ATOM 3603 N N . SER A 1 481 ? -6.162 3.756 -0.529 1.00 67.12 481 SER A N 1
ATOM 3604 C CA . SER A 1 481 ? -5.814 5.180 -0.471 1.00 67.12 481 SER A CA 1
ATOM 3605 C C . SER A 1 481 ? -5.629 5.647 0.980 1.00 67.12 481 SER A C 1
ATOM 3607 O O . SER A 1 481 ? -6.117 5.002 1.911 1.00 67.12 481 SER A O 1
ATOM 3609 N N . ASP A 1 482 ? -4.997 6.801 1.199 1.00 72.81 482 ASP A N 1
ATOM 3610 C CA . ASP A 1 482 ? -4.903 7.385 2.547 1.00 72.81 482 ASP A CA 1
ATOM 3611 C C . ASP A 1 482 ? -6.286 7.603 3.177 1.00 72.81 482 ASP A C 1
ATOM 3613 O O . ASP A 1 482 ? -6.464 7.419 4.382 1.00 72.81 482 ASP A O 1
ATOM 3617 N N . GLN A 1 483 ? -7.298 7.900 2.354 1.00 75.06 483 GLN A N 1
ATOM 3618 C CA . GLN A 1 483 ? -8.687 7.965 2.795 1.00 75.06 483 GLN A CA 1
ATOM 3619 C C . GLN A 1 483 ? -9.205 6.599 3.266 1.00 75.06 483 GLN A C 1
ATOM 3621 O O . GLN A 1 483 ? -9.811 6.517 4.331 1.00 75.06 483 GLN A O 1
ATOM 3626 N N . ASP A 1 484 ? -8.932 5.512 2.539 1.00 75.69 484 ASP A N 1
ATOM 3627 C CA . ASP A 1 484 ? -9.320 4.163 2.969 1.00 75.69 484 ASP A CA 1
ATOM 3628 C C . ASP A 1 484 ? -8.646 3.765 4.286 1.00 75.69 484 ASP A C 1
ATOM 3630 O O . ASP A 1 484 ? -9.280 3.147 5.144 1.00 75.69 484 ASP A O 1
ATOM 3634 N N . LEU A 1 485 ? -7.364 4.107 4.449 1.00 80.38 485 LEU A N 1
ATOM 3635 C CA . LEU A 1 485 ? -6.602 3.849 5.672 1.00 80.38 485 LEU A CA 1
ATOM 3636 C C . LEU A 1 485 ? -7.163 4.649 6.851 1.00 80.38 485 LEU A C 1
ATOM 3638 O O . LEU A 1 485 ? -7.330 4.098 7.942 1.00 80.38 485 LEU A O 1
ATOM 3642 N N . ARG A 1 486 ? -7.514 5.918 6.619 1.00 86.56 486 ARG A N 1
ATOM 3643 C CA . ARG A 1 486 ? -8.165 6.776 7.608 1.00 86.56 486 ARG A CA 1
ATOM 3644 C C . ARG A 1 486 ? -9.530 6.234 8.006 1.00 86.56 486 ARG A C 1
ATOM 3646 O O . ARG A 1 486 ? -9.780 6.053 9.191 1.00 86.56 486 ARG A O 1
ATOM 3653 N N . GLU A 1 487 ? -10.391 5.907 7.049 1.00 86.12 487 GLU A N 1
ATOM 3654 C CA . GLU A 1 487 ? -11.717 5.353 7.336 1.00 86.12 487 GLU A CA 1
ATOM 3655 C C . GLU A 1 487 ? -11.631 3.997 8.055 1.00 86.12 487 GLU A C 1
ATOM 3657 O O . GLU A 1 487 ? -12.467 3.686 8.906 1.00 86.12 487 GLU A O 1
ATOM 3662 N N . LEU A 1 488 ? -10.626 3.175 7.731 1.00 89.00 488 LEU A N 1
ATOM 3663 C CA . LEU A 1 488 ? -10.343 1.921 8.430 1.00 89.00 488 LEU A CA 1
ATOM 3664 C C . LEU A 1 488 ? -9.958 2.173 9.894 1.00 89.00 488 LEU A C 1
ATOM 3666 O O . LEU A 1 488 ? -10.486 1.501 10.780 1.00 89.00 488 LEU A O 1
ATOM 3670 N N . TYR A 1 489 ? -9.075 3.143 10.148 1.00 92.75 489 TYR A N 1
ATOM 3671 C CA . TYR A 1 489 ? -8.674 3.550 11.494 1.00 92.75 489 TYR A CA 1
ATOM 3672 C C . TYR A 1 489 ? -9.845 4.149 12.284 1.00 92.75 489 TYR A C 1
ATOM 3674 O O . TYR A 1 489 ? -10.116 3.714 13.400 1.00 92.75 489 TYR A O 1
ATOM 3682 N N . GLU A 1 490 ? -10.582 5.097 11.703 1.00 93.25 490 GLU A N 1
ATOM 3683 C CA . GLU A 1 490 ? -11.733 5.741 12.342 1.00 93.25 490 GLU A CA 1
ATOM 3684 C C . GLU A 1 490 ? -12.825 4.721 12.687 1.00 93.25 490 GLU A C 1
ATOM 3686 O O . GLU A 1 490 ? -13.347 4.714 13.797 1.00 93.25 490 GLU A O 1
ATOM 3691 N N . CYS A 1 491 ? -13.155 3.817 11.763 1.00 91.94 491 CYS A N 1
ATOM 3692 C CA . CYS A 1 491 ? -14.187 2.815 12.009 1.00 91.94 491 CYS A CA 1
ATOM 3693 C C . CYS A 1 491 ? -13.757 1.784 13.059 1.00 91.94 491 CYS A C 1
ATOM 3695 O O . CYS A 1 491 ? -14.562 1.432 13.918 1.00 91.94 491 CYS A O 1
ATOM 3697 N N . ASN A 1 492 ? -12.528 1.264 12.973 1.00 95.88 492 ASN A N 1
ATOM 3698 C CA . ASN A 1 492 ? -12.091 0.173 13.843 1.00 95.88 492 ASN A CA 1
ATOM 3699 C C . ASN A 1 492 ? -11.605 0.694 15.196 1.00 95.88 492 ASN A C 1
ATOM 3701 O O . ASN A 1 492 ? -12.068 0.217 16.222 1.00 95.88 492 ASN A O 1
ATOM 3705 N N . VAL A 1 493 ? -10.685 1.659 15.214 1.00 96.69 493 VAL A N 1
ATOM 3706 C CA . VAL A 1 493 ? -10.023 2.125 16.442 1.00 96.69 493 VAL A CA 1
ATOM 3707 C C . VAL A 1 493 ? -10.906 3.134 17.169 1.00 96.69 493 VAL A C 1
ATOM 3709 O O . VAL A 1 493 ? -11.339 2.871 18.288 1.00 96.69 493 VAL A O 1
ATOM 3712 N N . ILE A 1 494 ? -11.253 4.248 16.512 1.00 96.94 494 ILE A N 1
ATOM 3713 C CA . ILE A 1 494 ? -12.080 5.297 17.136 1.00 96.94 494 ILE A CA 1
ATOM 3714 C C . ILE A 1 494 ? -13.489 4.775 17.440 1.00 96.94 494 ILE A C 1
ATOM 3716 O O . ILE A 1 494 ? -14.018 5.030 18.519 1.00 96.94 494 ILE A O 1
ATOM 3720 N N . GLY A 1 495 ? -14.069 3.978 16.538 1.00 97.19 495 GLY A N 1
ATOM 3721 C CA . GLY A 1 495 ? -15.351 3.315 16.771 1.00 97.19 495 GLY A CA 1
ATOM 3722 C C . GLY A 1 495 ? -15.355 2.393 17.995 1.00 97.19 495 GLY A C 1
ATOM 3723 O O . GLY A 1 495 ? -16.295 2.448 18.789 1.00 97.19 495 GLY A O 1
ATOM 3724 N N . THR A 1 496 ? -14.296 1.599 18.201 1.00 98.38 496 THR A N 1
ATOM 3725 C CA . THR A 1 496 ? -14.155 0.777 19.420 1.00 98.38 496 THR A CA 1
ATOM 3726 C C . THR A 1 496 ? -14.028 1.668 20.655 1.00 98.38 496 THR A C 1
ATOM 3728 O O . THR A 1 496 ? -14.730 1.441 21.639 1.00 98.38 496 THR A O 1
ATOM 3731 N N . ALA A 1 497 ? -13.186 2.705 20.604 1.00 98.00 497 ALA A N 1
ATOM 3732 C CA . ALA A 1 497 ? -12.988 3.623 21.726 1.00 98.00 497 ALA A CA 1
ATOM 3733 C C . ALA A 1 497 ? -14.300 4.310 22.149 1.00 98.00 497 ALA A C 1
ATOM 3735 O O . ALA A 1 497 ? -14.583 4.434 23.340 1.00 98.00 497 ALA A O 1
ATOM 3736 N N . ASN A 1 498 ? -15.142 4.701 21.186 1.00 98.38 498 ASN A N 1
ATOM 3737 C CA . ASN A 1 498 ? -16.469 5.257 21.455 1.00 98.38 498 ASN A CA 1
ATOM 3738 C C . ASN A 1 498 ? -17.384 4.252 22.168 1.00 98.38 498 ASN A C 1
ATOM 3740 O O . ASN A 1 498 ? -18.069 4.627 23.118 1.00 98.38 498 ASN A O 1
ATOM 3744 N N . VAL A 1 499 ? -17.384 2.985 21.739 1.00 98.50 499 VAL A N 1
ATOM 3745 C CA . VAL A 1 499 ? -18.199 1.927 22.360 1.00 98.50 499 VAL A CA 1
ATOM 3746 C C . VAL A 1 499 ? -17.731 1.626 23.780 1.00 98.50 499 VAL A C 1
ATOM 3748 O O . VAL A 1 499 ? -18.560 1.577 24.683 1.00 98.50 499 VAL A O 1
ATOM 3751 N N . LEU A 1 500 ? -16.422 1.483 23.997 1.00 98.56 500 LEU A N 1
ATOM 3752 C CA . LEU A 1 500 ? -15.850 1.233 25.324 1.00 98.56 500 LEU A CA 1
ATOM 3753 C C . LEU A 1 500 ? -16.124 2.392 26.287 1.00 98.56 500 LEU A C 1
ATOM 3755 O O . LEU A 1 500 ? -16.513 2.172 27.432 1.00 98.56 500 LEU A O 1
ATOM 3759 N N . ARG A 1 501 ? -15.999 3.634 25.811 1.00 97.75 501 ARG A N 1
ATOM 3760 C CA . ARG A 1 501 ? -16.321 4.816 26.612 1.00 97.75 501 ARG A CA 1
ATOM 3761 C C . ARG A 1 501 ? -17.807 4.875 26.964 1.00 97.75 501 ARG A C 1
ATOM 3763 O O . ARG A 1 501 ? -18.146 5.092 28.121 1.00 97.75 501 ARG A O 1
ATOM 3770 N N . ALA A 1 502 ? -18.690 4.645 25.993 1.00 98.25 502 ALA A N 1
ATOM 3771 C CA . ALA A 1 502 ? -20.129 4.600 26.237 1.00 98.25 502 ALA A CA 1
ATOM 3772 C C . ALA A 1 502 ? -20.514 3.480 27.218 1.00 98.25 502 ALA A C 1
ATOM 3774 O O . ALA A 1 502 ? -21.388 3.683 28.060 1.00 98.25 502 ALA A O 1
ATOM 3775 N N . ALA A 1 503 ? -19.844 2.326 27.150 1.00 97.94 503 ALA A N 1
ATOM 3776 C CA . ALA A 1 503 ? -20.022 1.232 28.099 1.00 97.94 503 ALA A CA 1
ATOM 3777 C C . ALA A 1 503 ? -19.681 1.668 29.536 1.00 97.94 503 ALA A C 1
ATOM 3779 O O . ALA A 1 503 ? -20.488 1.455 30.441 1.00 97.94 503 ALA A O 1
ATOM 3780 N N . GLY A 1 504 ? -18.552 2.361 29.726 1.00 96.88 504 GLY A N 1
ATOM 3781 C CA . GLY A 1 504 ? -18.176 2.946 31.018 1.00 96.88 504 GLY A CA 1
ATOM 3782 C C . GLY A 1 504 ? -19.152 4.021 31.514 1.00 96.88 504 GLY A C 1
ATOM 3783 O O . GLY A 1 504 ? -19.534 4.016 32.679 1.00 96.88 504 GLY A O 1
ATOM 3784 N N . GLU A 1 505 ? -19.620 4.908 30.629 1.00 96.69 505 GLU A N 1
ATOM 3785 C CA . GLU A 1 505 ? -20.551 6.000 30.972 1.00 96.69 505 GLU A CA 1
ATOM 3786 C C . GLU A 1 505 ? -21.964 5.517 31.348 1.00 96.69 505 GLU A C 1
ATOM 3788 O O . GLU A 1 505 ? -22.698 6.226 32.036 1.00 96.69 505 GLU A O 1
ATOM 3793 N N . THR A 1 506 ? -22.374 4.336 30.880 1.00 96.25 506 THR A N 1
ATOM 3794 C CA . THR A 1 506 ? -23.751 3.827 31.039 1.00 96.25 506 THR A CA 1
ATOM 3795 C C . THR A 1 506 ? -23.867 2.620 31.966 1.00 96.25 506 THR A C 1
ATOM 3797 O O . THR A 1 506 ? -24.981 2.151 32.201 1.00 96.25 506 THR A O 1
ATOM 3800 N N . GLY A 1 507 ? -22.749 2.146 32.524 1.00 91.44 507 GLY A N 1
ATOM 3801 C CA . GLY A 1 507 ? -22.733 1.035 33.475 1.00 91.44 507 GLY A CA 1
ATOM 3802 C C . GLY A 1 507 ? -22.971 -0.333 32.834 1.00 91.44 507 GLY A C 1
ATOM 3803 O O . GLY A 1 507 ? -23.611 -1.187 33.445 1.00 91.44 507 GLY A O 1
ATOM 3804 N N . VAL A 1 508 ? -22.483 -0.546 31.608 1.00 97.31 508 VAL A N 1
ATOM 3805 C CA . VAL A 1 508 ? -22.460 -1.876 30.979 1.00 97.31 508 VAL A CA 1
ATOM 3806 C C . VAL A 1 508 ? -21.634 -2.831 31.848 1.00 97.31 508 VAL A C 1
ATOM 3808 O O . VAL A 1 508 ? -20.501 -2.526 32.212 1.00 97.31 508 VAL A O 1
ATOM 3811 N N . GLU A 1 509 ? -22.192 -4.003 32.152 1.00 96.50 509 GLU A N 1
ATOM 3812 C CA . GLU A 1 509 ? -21.589 -5.014 33.029 1.00 96.50 509 GLU A CA 1
ATOM 3813 C C . GLU A 1 509 ? -20.392 -5.710 32.372 1.00 96.50 509 GLU A C 1
ATOM 3815 O O . GLU A 1 509 ? -19.456 -6.103 33.070 1.00 96.50 509 GLU A O 1
ATOM 3820 N N . ARG A 1 510 ? -20.421 -5.876 31.040 1.00 97.56 510 ARG A N 1
ATOM 3821 C CA . ARG A 1 510 ? -19.291 -6.393 30.263 1.00 97.56 510 ARG A CA 1
ATOM 3822 C C . ARG A 1 510 ? -19.359 -6.068 28.773 1.00 97.56 510 ARG A C 1
ATOM 3824 O O . ARG A 1 510 ? -20.418 -6.121 28.144 1.00 97.56 510 ARG A O 1
ATOM 3831 N N . THR A 1 511 ? -18.188 -5.810 28.191 1.00 98.62 511 THR A N 1
ATOM 3832 C CA . THR A 1 511 ? -17.991 -5.648 26.746 1.00 98.62 511 THR A CA 1
ATOM 3833 C C . THR A 1 511 ? -17.031 -6.702 26.185 1.00 98.62 511 THR A C 1
ATOM 3835 O O . THR A 1 511 ? -15.866 -6.768 26.571 1.00 98.62 511 THR A O 1
ATOM 3838 N N . VAL A 1 512 ? -17.486 -7.498 25.216 1.00 98.69 512 VAL A N 1
ATOM 3839 C CA . VAL A 1 512 ? -16.630 -8.419 24.451 1.00 98.69 512 VAL A CA 1
ATOM 3840 C C . VAL A 1 512 ? -16.333 -7.806 23.091 1.00 98.69 512 VAL A C 1
ATOM 3842 O O . VAL A 1 512 ? -17.237 -7.594 22.280 1.00 98.69 512 VAL A O 1
ATOM 3845 N N . VAL A 1 513 ? -15.058 -7.529 22.831 1.00 98.75 513 VAL A N 1
ATOM 3846 C CA . VAL A 1 513 ? -14.580 -6.949 21.573 1.00 98.75 513 VAL A CA 1
ATOM 3847 C C . VAL A 1 513 ? -13.999 -8.043 20.686 1.00 98.75 513 VAL A C 1
ATOM 3849 O O . VAL A 1 513 ? -13.124 -8.798 21.107 1.00 98.75 513 VAL A O 1
ATOM 3852 N N . THR A 1 514 ? -14.443 -8.132 19.433 1.00 98.25 514 THR A N 1
ATOM 3853 C CA . THR A 1 514 ? -13.885 -9.111 18.493 1.00 98.25 514 THR A CA 1
ATOM 3854 C C . THR A 1 514 ? -12.484 -8.683 18.039 1.00 98.25 514 THR A C 1
ATOM 3856 O O . THR A 1 514 ? -12.321 -7.683 17.334 1.00 98.25 514 THR A O 1
ATOM 3859 N N . GLY A 1 515 ? -11.464 -9.461 18.394 1.00 96.44 515 GLY A N 1
ATOM 3860 C CA . GLY A 1 515 ? -10.077 -9.323 17.946 1.00 96.44 515 GLY A CA 1
ATOM 3861 C C . GLY A 1 515 ? -9.783 -10.085 16.649 1.00 96.44 515 GLY A C 1
ATOM 3862 O O . GLY A 1 515 ? -10.683 -10.576 15.962 1.00 96.44 515 GLY A O 1
ATOM 3863 N N . SER A 1 516 ? -8.503 -10.199 16.299 1.00 95.06 516 SER A N 1
ATOM 3864 C CA . SER A 1 516 ? -8.043 -10.920 15.104 1.00 95.06 516 SER A CA 1
ATOM 3865 C C . SER A 1 516 ? -6.664 -11.518 15.339 1.00 95.06 516 SER A C 1
ATOM 3867 O O . SER A 1 516 ? -5.795 -10.822 15.857 1.00 95.06 516 SER A O 1
ATOM 3869 N N . LEU A 1 517 ? -6.421 -12.755 14.895 1.00 94.19 517 LEU A N 1
ATOM 3870 C CA . LEU A 1 517 ? -5.102 -13.399 14.998 1.00 94.19 517 LEU A CA 1
ATOM 3871 C C . LEU A 1 517 ? -3.996 -12.549 14.342 1.00 94.19 517 LEU A C 1
ATOM 3873 O O . LEU A 1 517 ? -2.840 -12.582 14.752 1.00 94.19 517 LEU A O 1
ATOM 3877 N N . SER A 1 518 ? -4.344 -11.703 13.366 1.00 90.25 518 SER A N 1
ATOM 3878 C CA . SER A 1 518 ? -3.423 -10.727 12.764 1.00 90.25 518 SER A CA 1
ATOM 3879 C C . SER A 1 518 ? -2.846 -9.691 13.742 1.00 90.25 518 SER A C 1
ATOM 3881 O O . SER A 1 518 ? -1.890 -9.018 13.378 1.00 90.25 518 SER A O 1
ATOM 3883 N N . ALA A 1 519 ? -3.451 -9.516 14.920 1.00 90.31 519 ALA A N 1
ATOM 3884 C CA . ALA A 1 519 ? -2.971 -8.658 16.003 1.00 90.31 519 ALA A CA 1
ATOM 3885 C C . ALA A 1 519 ? -2.166 -9.429 17.066 1.00 90.31 519 ALA A C 1
ATOM 3887 O O . ALA A 1 519 ? -1.613 -8.821 17.973 1.00 90.31 519 ALA A O 1
ATOM 3888 N N . VAL A 1 520 ? -2.073 -10.756 16.949 1.00 91.88 520 VAL A N 1
ATOM 3889 C CA . VAL A 1 520 ? -1.242 -11.601 17.813 1.00 91.88 520 VAL A CA 1
ATOM 3890 C C . VAL A 1 520 ? 0.130 -11.768 17.168 1.00 91.88 520 VAL A C 1
ATOM 3892 O O . VAL A 1 520 ? 0.212 -11.968 15.948 1.00 91.88 520 VAL A O 1
ATOM 3895 N N . GLY A 1 521 ? 1.189 -11.698 17.976 1.00 89.81 521 GLY A N 1
ATOM 3896 C CA . GLY A 1 521 ? 2.558 -11.984 17.552 1.00 89.81 521 GLY A CA 1
ATOM 3897 C C . GLY A 1 521 ? 2.749 -13.407 17.032 1.00 89.81 521 GLY A C 1
ATOM 3898 O O . GLY A 1 521 ? 1.825 -14.215 17.021 1.00 89.81 521 GLY A O 1
ATOM 3899 N N . TYR A 1 522 ? 3.951 -13.701 16.554 1.00 91.06 522 TYR A N 1
ATOM 3900 C CA . TYR A 1 522 ? 4.383 -15.032 16.133 1.00 91.06 522 TYR A CA 1
ATOM 3901 C C . TYR A 1 522 ? 5.896 -15.143 16.338 1.00 91.06 522 TYR A C 1
ATOM 3903 O O . TYR A 1 522 ? 6.579 -14.124 16.463 1.00 91.06 522 TYR A O 1
ATOM 3911 N N . ASP A 1 523 ? 6.408 -16.370 16.388 1.00 88.06 523 ASP A N 1
ATOM 3912 C CA . ASP A 1 523 ? 7.847 -16.634 16.446 1.00 88.06 523 ASP A CA 1
ATOM 3913 C C . ASP A 1 523 ? 8.500 -16.135 15.142 1.00 88.06 523 ASP A C 1
ATOM 3915 O O . ASP A 1 523 ? 8.108 -16.535 14.045 1.00 88.06 523 ASP A O 1
ATOM 3919 N N . LEU A 1 524 ? 9.437 -15.188 15.260 1.00 84.06 524 LEU A N 1
ATOM 3920 C CA . LEU A 1 524 ? 10.059 -14.529 14.108 1.00 84.06 524 LEU A CA 1
ATOM 3921 C C . LEU A 1 524 ? 11.007 -15.461 13.339 1.00 84.06 524 LEU A C 1
ATOM 3923 O O . LEU A 1 524 ? 11.187 -15.256 12.138 1.00 84.06 524 LEU A O 1
ATOM 3927 N N . ASP A 1 525 ? 11.565 -16.473 14.007 1.00 84.75 525 ASP A N 1
ATOM 3928 C CA . ASP A 1 525 ? 12.460 -17.463 13.406 1.00 84.75 525 ASP A CA 1
ATOM 3929 C C . ASP A 1 525 ? 11.660 -18.594 12.742 1.00 84.75 525 ASP A C 1
ATOM 3931 O O . ASP A 1 525 ? 12.041 -19.096 11.683 1.00 84.75 525 ASP A O 1
ATOM 3935 N N . ASP A 1 526 ? 10.516 -18.966 13.327 1.00 87.62 526 ASP A N 1
ATOM 3936 C CA . ASP A 1 526 ? 9.589 -19.955 12.771 1.00 87.62 526 ASP A CA 1
ATOM 3937 C C . ASP A 1 526 ? 8.113 -19.519 12.886 1.00 87.62 526 ASP A C 1
ATOM 3939 O O . ASP A 1 526 ? 7.393 -19.933 13.804 1.00 87.62 526 ASP A O 1
ATOM 3943 N N . PRO A 1 527 ? 7.606 -18.753 11.900 1.00 86.31 527 PRO A N 1
ATOM 3944 C CA . PRO A 1 527 ? 6.225 -18.266 11.888 1.00 86.31 527 PRO A CA 1
ATOM 3945 C C . PRO A 1 527 ? 5.138 -19.351 11.822 1.00 86.31 527 PRO A C 1
ATOM 3947 O O . PRO A 1 527 ? 3.954 -19.019 11.934 1.00 86.31 527 PRO A O 1
ATOM 3950 N N . SER A 1 528 ? 5.515 -20.617 11.597 1.00 88.06 528 SER A N 1
ATOM 3951 C CA . SER A 1 528 ? 4.588 -21.749 11.499 1.00 88.06 528 SER A CA 1
ATOM 3952 C C . SER A 1 528 ? 4.249 -22.379 12.854 1.00 88.06 528 SER A C 1
ATOM 3954 O O . SER A 1 528 ? 3.317 -23.191 12.941 1.00 88.06 528 SER A O 1
ATOM 3956 N N . LYS A 1 529 ? 4.982 -22.015 13.917 1.00 92.44 529 LYS A N 1
ATOM 3957 C CA . LYS A 1 529 ? 4.636 -22.390 15.291 1.00 92.44 529 LYS A CA 1
ATOM 3958 C C . LYS A 1 529 ? 3.312 -21.752 15.703 1.00 92.44 529 LYS A C 1
ATOM 3960 O O . LYS A 1 529 ? 2.940 -20.679 15.229 1.00 92.44 529 LYS A O 1
ATOM 3965 N N . ALA A 1 530 ? 2.593 -22.438 16.588 1.00 93.94 530 ALA A N 1
ATOM 3966 C CA . ALA A 1 530 ? 1.328 -21.938 17.103 1.00 93.94 530 ALA A CA 1
ATOM 3967 C C . ALA A 1 530 ? 1.536 -20.637 17.889 1.00 93.94 530 ALA A C 1
ATOM 3969 O O . ALA A 1 530 ? 2.424 -20.545 18.736 1.00 93.94 530 ALA A O 1
ATOM 3970 N N . SER A 1 531 ? 0.716 -19.637 17.574 1.00 94.19 531 SER A N 1
ATOM 3971 C CA . SER A 1 531 ? 0.653 -18.374 18.292 1.00 94.19 531 SER A CA 1
ATOM 3972 C C . SER A 1 531 ? -0.325 -18.460 19.454 1.00 94.19 531 SER A C 1
ATOM 3974 O O . SER A 1 531 ? -1.470 -18.867 19.254 1.00 94.19 531 SER A O 1
ATOM 3976 N N . ASP A 1 532 ? 0.101 -18.007 20.629 1.00 94.75 532 ASP A N 1
ATOM 3977 C CA . ASP A 1 532 ? -0.727 -17.906 21.833 1.00 94.75 532 ASP A CA 1
ATOM 3978 C C . ASP A 1 532 ? -0.973 -16.440 22.240 1.00 94.75 532 ASP A C 1
ATOM 3980 O O . ASP A 1 532 ? -0.458 -15.493 21.638 1.00 94.75 532 ASP A O 1
ATOM 3984 N N . GLU A 1 533 ? -1.786 -16.230 23.275 1.00 93.94 533 GLU A N 1
ATOM 3985 C CA . GLU A 1 533 ? -2.165 -14.898 23.749 1.00 93.94 533 GLU A CA 1
ATOM 3986 C C . GLU A 1 533 ? -1.047 -14.097 24.433 1.00 93.94 533 GLU A C 1
ATOM 3988 O O . GLU A 1 533 ? -1.268 -12.927 24.760 1.00 93.94 533 GLU A O 1
ATOM 3993 N N . THR A 1 534 ? 0.119 -14.700 24.678 1.00 89.88 534 THR A N 1
ATOM 3994 C CA . THR A 1 534 ? 1.274 -14.043 25.312 1.00 89.88 534 THR A CA 1
ATOM 3995 C C . THR A 1 534 ? 2.191 -13.373 24.297 1.00 89.88 534 THR A C 1
ATOM 3997 O O . THR A 1 534 ? 2.970 -12.490 24.657 1.00 89.88 534 THR A O 1
ATOM 4000 N N . GLN A 1 535 ? 2.083 -13.753 23.022 1.00 89.50 535 GLN A N 1
ATOM 4001 C CA . GLN A 1 535 ? 2.958 -13.253 21.973 1.00 89.50 535 GLN A CA 1
ATOM 4002 C C . GLN A 1 535 ? 2.594 -11.813 21.572 1.00 89.50 535 GLN A C 1
ATOM 4004 O O . GLN A 1 535 ? 1.509 -11.576 21.019 1.00 89.50 535 GLN A O 1
ATOM 4009 N N . PRO A 1 536 ? 3.496 -10.837 21.788 1.00 82.44 536 PRO A N 1
ATOM 4010 C CA . PRO A 1 536 ? 3.214 -9.442 21.495 1.00 82.44 536 PRO A CA 1
ATOM 4011 C C . PRO A 1 536 ? 3.196 -9.181 19.989 1.00 82.44 536 PRO A C 1
ATOM 4013 O O . PRO A 1 536 ? 3.976 -9.743 19.219 1.00 82.44 536 PRO A O 1
ATOM 4016 N N . PHE A 1 537 ? 2.332 -8.264 19.562 1.00 84.31 537 PHE A N 1
ATOM 4017 C CA . PHE A 1 537 ? 2.371 -7.742 18.202 1.00 84.31 537 PHE A CA 1
ATOM 4018 C C . PHE A 1 537 ? 3.703 -7.019 17.947 1.00 84.31 537 PHE A C 1
ATOM 4020 O O . PHE A 1 537 ? 4.051 -6.095 18.679 1.00 84.31 537 PHE A O 1
ATOM 4027 N N . TYR A 1 538 ? 4.437 -7.404 16.898 1.00 78.69 538 TYR A N 1
ATOM 4028 C CA . TYR A 1 538 ? 5.737 -6.807 16.576 1.00 78.69 538 TYR A CA 1
ATOM 4029 C C . TYR A 1 538 ? 5.608 -5.720 15.491 1.00 78.69 538 TYR A C 1
ATOM 4031 O O . TYR A 1 538 ? 5.449 -6.057 14.312 1.00 78.69 538 TYR A O 1
ATOM 4039 N N . PRO A 1 539 ? 5.690 -4.418 15.832 1.00 72.06 539 PRO A N 1
ATOM 4040 C CA . PRO A 1 539 ? 5.304 -3.328 14.930 1.00 72.06 539 PRO A CA 1
ATOM 4041 C C . PRO A 1 539 ? 6.289 -3.077 13.780 1.00 72.06 539 PRO A C 1
ATOM 4043 O O . PRO A 1 539 ? 5.916 -2.426 12.804 1.00 72.06 539 PRO A O 1
ATOM 4046 N N . PHE A 1 540 ? 7.518 -3.595 13.872 1.00 71.69 540 PHE A N 1
ATOM 4047 C CA . PHE A 1 540 ? 8.582 -3.358 12.889 1.00 71.69 540 PHE A CA 1
ATOM 4048 C C . PHE A 1 540 ? 8.603 -4.370 11.736 1.00 71.69 540 PHE A C 1
ATOM 4050 O O . PHE A 1 540 ? 9.383 -4.220 10.800 1.00 71.69 540 PHE A O 1
ATOM 4057 N N . THR A 1 541 ? 7.734 -5.384 11.765 1.00 70.50 541 THR A N 1
ATOM 4058 C CA . THR A 1 541 ? 7.490 -6.218 10.581 1.00 70.50 541 THR A CA 1
ATOM 4059 C C . THR A 1 541 ? 6.435 -5.566 9.694 1.00 70.50 541 THR A C 1
ATOM 4061 O O . THR A 1 541 ? 5.619 -4.751 10.131 1.00 70.50 541 THR A O 1
ATOM 4064 N N . GLU A 1 542 ? 6.445 -5.881 8.402 1.00 68.69 542 GLU A N 1
ATOM 4065 C CA . GLU A 1 542 ? 5.384 -5.405 7.522 1.00 68.69 542 GLU A CA 1
ATOM 4066 C C . GLU A 1 542 ? 4.061 -6.084 7.924 1.00 68.69 542 GLU A C 1
ATOM 4068 O O . GLU A 1 542 ? 4.016 -7.278 8.201 1.00 68.69 542 GLU A O 1
ATOM 4073 N N . HIS A 1 543 ? 2.958 -5.335 7.928 1.00 74.75 543 HIS A N 1
ATOM 4074 C CA . HIS A 1 543 ? 1.631 -5.813 8.329 1.00 74.75 543 HIS A CA 1
ATOM 4075 C C . HIS A 1 543 ? 0.567 -5.255 7.398 1.00 74.75 543 HIS A C 1
ATOM 4077 O O . HIS A 1 543 ? 0.704 -4.146 6.883 1.00 74.75 543 HIS A O 1
ATOM 4083 N N . LEU A 1 544 ? -0.540 -5.984 7.239 1.00 78.88 544 LEU A N 1
ATOM 4084 C CA . LEU A 1 544 ? -1.725 -5.417 6.598 1.00 78.88 544 LEU A CA 1
ATOM 4085 C C . LEU A 1 544 ? -2.277 -4.255 7.446 1.00 78.88 544 LEU A C 1
ATOM 4087 O O . LEU A 1 544 ? -2.313 -4.381 8.675 1.00 78.88 544 LEU A O 1
ATOM 4091 N N . PRO A 1 545 ? -2.802 -3.178 6.827 1.00 82.88 545 PRO A N 1
ATOM 4092 C CA . PRO A 1 545 ? -3.439 -2.078 7.553 1.00 82.88 545 PRO A CA 1
ATOM 4093 C C . PRO A 1 545 ? -4.498 -2.540 8.561 1.00 82.88 545 PRO A C 1
ATOM 4095 O O . PRO A 1 545 ? -4.520 -2.079 9.698 1.00 82.88 545 PRO A O 1
ATOM 4098 N N . TYR A 1 546 ? -5.319 -3.526 8.184 1.00 85.56 546 TYR A N 1
ATOM 4099 C CA . TYR A 1 546 ? -6.301 -4.132 9.086 1.00 85.56 546 TYR A CA 1
ATOM 4100 C C . TYR A 1 546 ? -5.662 -4.750 10.337 1.00 85.56 546 TYR A C 1
ATOM 4102 O O . TYR A 1 546 ? -6.155 -4.515 11.440 1.00 85.56 546 TYR A O 1
ATOM 4110 N N . GLY A 1 547 ? -4.545 -5.472 10.188 1.00 88.44 547 GLY A N 1
ATOM 4111 C CA . GLY A 1 547 ? -3.818 -6.064 11.314 1.00 88.44 547 GLY A CA 1
ATOM 4112 C C . GLY A 1 547 ? -3.337 -5.009 12.308 1.00 88.44 547 GLY A C 1
ATOM 4113 O O . GLY A 1 547 ? -3.572 -5.156 13.506 1.00 88.44 547 GLY A O 1
ATOM 4114 N N . ARG A 1 548 ? -2.800 -3.889 11.803 1.00 89.31 548 ARG A N 1
ATOM 4115 C CA . ARG A 1 548 ? -2.422 -2.731 12.631 1.00 89.31 548 ARG A CA 1
ATOM 4116 C C . ARG A 1 548 ? -3.620 -2.162 13.389 1.00 89.31 548 ARG A C 1
ATOM 4118 O O . ARG A 1 548 ? -3.533 -1.972 14.596 1.00 89.31 548 ARG A O 1
ATOM 4125 N N . THR A 1 549 ? -4.761 -1.955 12.719 1.00 93.38 549 THR A N 1
ATOM 4126 C CA . THR A 1 549 ? -5.961 -1.451 13.413 1.00 93.38 549 THR A CA 1
ATOM 4127 C C . THR A 1 549 ? -6.463 -2.404 14.493 1.00 93.38 549 THR A C 1
ATOM 4129 O O . THR A 1 549 ? -6.911 -1.942 15.532 1.00 93.38 549 THR A O 1
ATOM 4132 N N . LYS A 1 550 ? -6.356 -3.725 14.295 1.00 94.62 550 LYS A N 1
ATOM 4133 C CA . LYS A 1 550 ? -6.766 -4.706 15.307 1.00 94.62 550 LYS A CA 1
ATOM 4134 C C . LYS A 1 550 ? -5.833 -4.733 16.521 1.00 94.62 550 LYS A C 1
ATOM 4136 O O . LYS A 1 550 ? -6.338 -4.866 17.625 1.00 94.62 550 LYS A O 1
ATOM 4141 N N . SER A 1 551 ? -4.527 -4.524 16.342 1.00 93.88 551 SER A N 1
ATOM 4142 C CA . SER A 1 551 ? -3.600 -4.330 17.471 1.00 93.88 551 SER A CA 1
ATOM 4143 C C . SER A 1 551 ? -3.928 -3.053 18.258 1.00 93.88 551 SER A C 1
ATOM 4145 O O . SER A 1 551 ? -3.969 -3.076 19.483 1.00 93.88 551 SER A O 1
ATOM 4147 N N . LEU A 1 552 ? -4.264 -1.958 17.571 1.00 95.06 552 LEU A N 1
ATOM 4148 C CA . LEU A 1 552 ? -4.687 -0.717 18.230 1.00 95.06 552 LEU A CA 1
ATOM 4149 C C . LEU A 1 552 ? -6.031 -0.858 18.963 1.00 95.06 552 LEU A C 1
ATOM 4151 O O . LEU A 1 552 ? -6.193 -0.309 20.045 1.00 95.06 552 LEU A O 1
ATOM 4155 N N . VAL A 1 553 ? -6.975 -1.632 18.418 1.00 97.06 553 VAL A N 1
ATOM 4156 C CA . VAL A 1 553 ? -8.233 -1.981 19.103 1.00 97.06 553 VAL A CA 1
ATOM 4157 C C . VAL A 1 553 ? -7.967 -2.710 20.421 1.00 97.06 553 VAL A C 1
ATOM 4159 O O . VAL A 1 553 ? -8.612 -2.405 21.420 1.00 97.06 553 VAL A O 1
ATOM 4162 N N . GLU A 1 554 ? -7.006 -3.635 20.458 1.00 95.12 554 GLU A N 1
ATOM 4163 C CA . GLU A 1 554 ? -6.621 -4.306 21.707 1.00 95.12 554 GLU A CA 1
ATOM 4164 C C . GLU A 1 554 ? -6.031 -3.321 22.727 1.00 95.12 554 GLU A C 1
ATOM 4166 O O . GLU A 1 554 ? -6.323 -3.436 23.915 1.00 95.12 554 GLU A O 1
ATOM 4171 N N . HIS A 1 555 ? -5.261 -2.320 22.284 1.00 94.50 555 HIS A N 1
ATOM 4172 C CA . HIS A 1 555 ? -4.778 -1.257 23.171 1.00 94.50 555 HIS A CA 1
ATOM 4173 C C . HIS A 1 555 ? -5.916 -0.392 23.730 1.00 94.50 555 HIS A C 1
ATOM 4175 O O . HIS A 1 555 ? -5.895 -0.082 24.919 1.00 94.50 555 HIS A O 1
ATOM 4181 N N . GLU A 1 556 ? -6.927 -0.045 22.926 1.00 97.56 556 GLU A N 1
ATOM 4182 C CA . GLU A 1 556 ? -8.109 0.679 23.422 1.00 97.56 556 GLU A CA 1
ATOM 4183 C C . GLU A 1 556 ? -8.884 -0.143 24.463 1.00 97.56 556 GLU A C 1
ATOM 4185 O O . GLU A 1 556 ? -9.338 0.409 25.463 1.00 97.56 556 GLU A O 1
ATOM 4190 N N . VAL A 1 557 ? -8.978 -1.469 24.290 1.00 97.44 557 VAL A N 1
ATOM 4191 C CA . VAL A 1 557 ? -9.574 -2.360 25.302 1.00 97.44 557 VAL A CA 1
ATOM 4192 C C . VAL A 1 557 ? -8.771 -2.337 26.599 1.00 97.44 557 VAL A C 1
ATOM 4194 O O . VAL A 1 557 ? -9.355 -2.161 27.666 1.00 97.44 557 VAL A O 1
ATOM 4197 N N . LEU A 1 558 ? -7.444 -2.477 26.526 1.00 93.44 558 LEU A N 1
ATOM 4198 C CA . LEU A 1 558 ? -6.580 -2.434 27.710 1.00 93.44 558 LEU A CA 1
ATOM 4199 C C . LEU A 1 558 ? -6.681 -1.089 28.435 1.00 93.44 558 LEU A C 1
ATOM 4201 O O . LEU A 1 558 ? -6.811 -1.059 29.656 1.00 93.44 558 LEU A O 1
ATOM 4205 N N . LYS A 1 559 ? -6.689 0.014 27.684 1.00 94.75 559 LYS A N 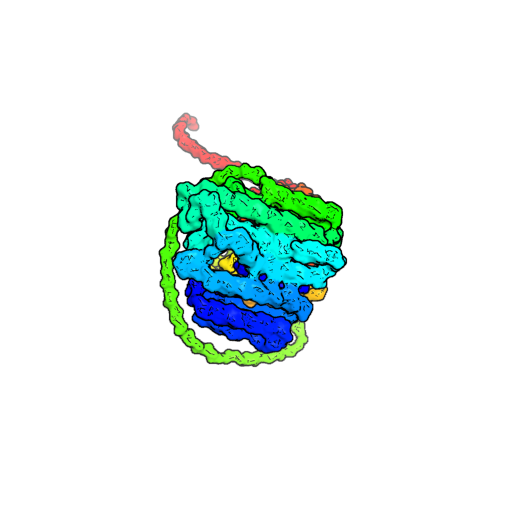1
ATOM 4206 C CA . LYS A 1 559 ? -6.896 1.358 28.223 1.00 94.75 559 LYS A CA 1
ATOM 4207 C C . LYS A 1 559 ? -8.240 1.476 28.944 1.00 94.75 559 LYS A C 1
ATOM 4209 O O . LYS A 1 559 ? -8.268 1.914 30.087 1.00 94.75 559 LYS A O 1
ATOM 4214 N N . ALA A 1 560 ? -9.333 1.032 28.324 1.00 95.31 560 ALA A N 1
ATOM 4215 C CA . ALA A 1 560 ? -10.653 1.061 28.950 1.00 95.31 560 ALA A CA 1
ATOM 4216 C C . ALA A 1 560 ? -10.711 0.207 30.229 1.00 95.31 560 ALA A C 1
ATOM 4218 O O . ALA A 1 560 ? -11.358 0.595 31.197 1.00 95.31 560 ALA A O 1
ATOM 4219 N N . CYS A 1 561 ? -9.995 -0.924 30.269 1.00 95.94 561 CYS A N 1
ATOM 4220 C CA . CYS A 1 561 ? -9.882 -1.742 31.480 1.00 95.94 561 CYS A CA 1
ATOM 4221 C C . CYS A 1 561 ? -9.178 -0.993 32.619 1.00 95.94 561 CYS A C 1
ATOM 4223 O O . CYS A 1 561 ? -9.618 -1.079 33.762 1.00 95.94 561 CYS A O 1
ATOM 4225 N N . VAL A 1 562 ? -8.119 -0.233 32.314 1.00 92.94 562 VAL A N 1
ATOM 4226 C CA . VAL A 1 562 ? -7.450 0.648 33.292 1.00 92.94 562 VAL A CA 1
ATOM 4227 C C . VAL A 1 562 ? -8.392 1.760 33.768 1.00 92.94 562 VAL A C 1
ATOM 4229 O O . VAL A 1 562 ? -8.364 2.130 34.936 1.00 92.94 562 VAL A O 1
ATOM 4232 N N . GLU A 1 563 ? -9.278 2.241 32.895 1.00 91.62 563 GLU A N 1
ATOM 4233 C CA . GLU A 1 563 ? -10.336 3.213 33.213 1.00 91.62 563 GLU A CA 1
ATOM 4234 C C . GLU A 1 563 ? -11.554 2.586 33.937 1.00 91.62 563 GLU A C 1
ATOM 4236 O O . GLU A 1 563 ? -12.530 3.280 34.219 1.00 91.62 563 GLU A O 1
ATOM 4241 N N . GLY A 1 564 ? -11.507 1.289 34.272 1.00 93.25 564 GLY A N 1
ATOM 4242 C CA . GLY A 1 564 ? -12.527 0.596 35.068 1.00 93.25 564 GLY A CA 1
ATOM 4243 C C . GLY A 1 564 ? -13.645 -0.086 34.273 1.00 93.25 564 GLY A C 1
ATOM 4244 O O . GLY A 1 564 ? -14.597 -0.584 34.872 1.00 93.25 564 GLY A O 1
ATOM 4245 N N . VAL A 1 565 ? -13.552 -0.147 32.943 1.00 97.25 565 VAL A N 1
ATOM 4246 C CA . VAL A 1 565 ? -14.527 -0.849 32.092 1.00 97.25 565 VAL A CA 1
ATOM 4247 C C . VAL A 1 565 ? -14.240 -2.358 32.087 1.00 97.25 565 VAL A C 1
ATOM 4249 O O . VAL A 1 565 ? -13.135 -2.780 31.747 1.00 97.25 565 VAL A O 1
ATOM 4252 N N . ASP A 1 566 ? -15.234 -3.200 32.400 1.00 97.81 566 ASP A N 1
ATOM 4253 C CA . ASP A 1 566 ? -15.123 -4.663 32.253 1.00 97.81 566 ASP A CA 1
ATOM 4254 C C . ASP A 1 566 ? -15.165 -5.023 30.757 1.00 97.81 566 ASP A C 1
ATOM 4256 O O . ASP A 1 566 ? -16.229 -5.172 30.149 1.00 97.81 566 ASP A O 1
ATOM 4260 N N . ALA A 1 567 ? -13.988 -5.092 30.134 1.00 98.31 567 ALA A N 1
ATOM 4261 C CA . ALA A 1 567 ? -13.837 -5.416 28.723 1.00 98.31 567 ALA A CA 1
ATOM 4262 C C . ALA A 1 567 ? -12.787 -6.507 28.484 1.00 98.31 567 ALA A C 1
ATOM 4264 O O . ALA A 1 567 ? -11.843 -6.677 29.256 1.00 98.31 567 ALA A O 1
ATOM 4265 N N . LEU A 1 568 ? -12.952 -7.261 27.398 1.00 98.38 568 LEU A N 1
ATOM 4266 C CA . LEU A 1 568 ? -12.020 -8.311 26.977 1.00 98.38 568 LEU A CA 1
ATOM 4267 C C . LEU A 1 568 ? -12.077 -8.549 25.467 1.00 98.38 568 LEU A C 1
ATOM 4269 O O . LEU A 1 568 ? -12.997 -8.088 24.785 1.00 98.38 568 LEU A O 1
ATOM 4273 N N . VAL A 1 569 ? -11.100 -9.293 24.944 1.00 98.50 569 VAL A N 1
ATOM 4274 C CA . VAL A 1 569 ? -10.947 -9.540 23.504 1.00 98.50 569 VAL A CA 1
ATOM 4275 C C . VAL A 1 569 ? -11.205 -11.007 23.152 1.00 98.50 569 VAL A C 1
ATOM 4277 O O . VAL A 1 569 ? -10.536 -11.908 23.653 1.00 98.50 569 VAL A O 1
ATOM 4280 N N . ALA A 1 570 ? -12.136 -11.246 22.230 1.00 98.31 570 ALA A N 1
ATOM 4281 C CA . ALA A 1 570 ? -12.376 -12.546 21.605 1.00 98.31 570 ALA A CA 1
ATOM 4282 C C . ALA A 1 570 ? -11.719 -12.569 20.215 1.00 98.31 570 ALA A C 1
ATOM 4284 O O . ALA A 1 570 ? -12.232 -12.001 19.249 1.00 98.31 570 ALA A O 1
ATOM 4285 N N . THR A 1 571 ? -10.537 -13.168 20.116 1.00 97.31 571 THR A N 1
ATOM 4286 C CA . THR A 1 571 ? -9.670 -13.111 18.936 1.00 97.31 571 THR A CA 1
ATOM 4287 C C . THR A 1 571 ? -10.092 -14.137 17.894 1.00 97.31 571 THR A C 1
ATOM 4289 O O . THR A 1 571 ? -9.995 -15.338 18.119 1.00 97.31 571 THR A O 1
ATOM 4292 N N . SER A 1 572 ? -10.535 -13.653 16.733 1.00 94.81 572 SER A N 1
ATOM 4293 C CA . SER A 1 572 ? -10.985 -14.498 15.621 1.00 94.81 572 SER A CA 1
ATOM 4294 C C . SER A 1 572 ? -9.858 -14.904 14.663 1.00 94.81 572 SER A C 1
ATOM 4296 O O . SER A 1 572 ? -8.881 -14.171 14.471 1.00 94.81 572 SER A O 1
ATOM 4298 N N . CYS A 1 573 ? -10.043 -16.050 14.009 1.00 93.44 573 CYS A N 1
ATOM 4299 C CA . CYS A 1 573 ? -9.262 -16.516 12.861 1.00 93.44 573 CYS A CA 1
ATOM 4300 C C . CYS A 1 573 ? -10.073 -16.364 11.557 1.00 93.44 573 CYS A C 1
ATOM 4302 O O . CYS A 1 573 ? -11.046 -15.607 11.505 1.00 93.44 573 CYS A O 1
ATOM 4304 N N . ALA A 1 574 ? -9.680 -17.029 10.466 1.00 91.88 574 ALA A N 1
ATOM 4305 C CA . ALA A 1 574 ? -10.437 -16.926 9.223 1.00 91.88 574 ALA A CA 1
ATOM 4306 C C . ALA A 1 574 ? -11.802 -17.619 9.333 1.00 91.88 574 ALA A C 1
ATOM 4308 O O . ALA A 1 574 ? -11.888 -18.829 9.512 1.00 91.88 574 ALA A O 1
ATOM 4309 N N . VAL A 1 575 ? -12.875 -16.839 9.213 1.00 94.25 575 VAL A N 1
ATOM 4310 C CA . VAL A 1 575 ? -14.234 -17.304 9.513 1.00 94.25 575 VAL A CA 1
ATOM 4311 C C . VAL A 1 575 ? -14.887 -17.979 8.306 1.00 94.25 575 VAL A C 1
ATOM 4313 O O . VAL A 1 575 ? -14.937 -17.401 7.215 1.00 94.25 575 VAL A O 1
ATOM 4316 N N . LEU A 1 576 ? -15.458 -19.161 8.529 1.00 94.88 576 LEU A N 1
ATOM 4317 C CA . LEU A 1 576 ? -16.313 -19.899 7.595 1.00 94.88 576 LEU A CA 1
ATOM 4318 C C . LEU A 1 576 ? -17.581 -20.362 8.313 1.00 94.88 576 LEU A C 1
ATOM 4320 O O . LEU A 1 576 ? -17.532 -20.703 9.492 1.00 94.88 576 LEU A O 1
ATOM 4324 N N . GLY A 1 577 ? -18.710 -20.383 7.607 1.00 95.12 577 GLY A N 1
ATOM 4325 C CA . GLY A 1 577 ? -19.965 -20.864 8.171 1.00 95.12 577 GLY A CA 1
ATOM 4326 C C . GLY A 1 577 ? -21.232 -20.278 7.539 1.00 95.12 577 GLY A C 1
ATOM 4327 O O . GLY A 1 577 ? -21.155 -19.561 6.537 1.00 95.12 577 GLY A O 1
ATOM 4328 N N . PRO A 1 578 ? -22.403 -20.641 8.087 1.00 94.44 578 PRO A N 1
ATOM 4329 C CA . PRO A 1 578 ? -23.719 -20.182 7.628 1.00 94.44 578 PRO A CA 1
ATOM 4330 C C . PRO A 1 578 ? -24.020 -18.709 7.969 1.00 94.44 578 PRO A C 1
ATOM 4332 O O . PRO A 1 578 ? -23.245 -18.035 8.636 1.00 94.44 578 PRO A O 1
ATOM 4335 N N . TRP A 1 579 ? -25.171 -18.198 7.505 1.00 92.75 579 TRP A N 1
ATOM 4336 C CA . TRP A 1 579 ? -25.647 -16.813 7.718 1.00 92.75 579 TRP A CA 1
ATOM 4337 C C . TRP A 1 579 ? -24.676 -15.716 7.237 1.00 92.75 579 TRP A C 1
ATOM 4339 O O . TRP A 1 579 ? -24.641 -14.596 7.748 1.00 92.75 579 TRP A O 1
ATOM 4349 N N . ASP A 1 580 ? -23.914 -16.021 6.187 1.00 92.75 580 ASP A N 1
ATOM 4350 C CA . ASP A 1 580 ? -23.060 -15.079 5.463 1.00 92.75 580 ASP A CA 1
ATOM 4351 C C . ASP A 1 580 ? -23.881 -14.294 4.415 1.00 92.75 580 ASP A C 1
ATOM 4353 O O . ASP A 1 580 ? -23.781 -14.507 3.204 1.00 92.75 580 ASP A O 1
ATOM 4357 N N . TYR A 1 581 ? -24.757 -13.395 4.885 1.00 89.56 581 TYR A N 1
ATOM 4358 C CA . TYR A 1 581 ? -25.727 -12.693 4.029 1.00 89.56 581 TYR A CA 1
ATOM 4359 C C . TYR A 1 581 ? -25.079 -11.872 2.909 1.00 89.56 581 TYR A C 1
ATOM 4361 O O . TYR A 1 581 ? -25.564 -11.853 1.773 1.00 89.56 581 TYR A O 1
ATOM 4369 N N . LYS A 1 582 ? -23.943 -11.243 3.215 1.00 87.88 582 LYS A N 1
ATOM 4370 C CA . LYS A 1 582 ? -23.078 -10.567 2.253 1.00 87.88 582 LYS A CA 1
ATOM 4371 C C . LYS A 1 582 ? -21.795 -11.382 2.130 1.00 87.88 582 LYS A C 1
ATOM 4373 O O . LYS A 1 582 ? -20.896 -11.133 2.933 1.00 87.88 582 LYS A O 1
ATOM 4378 N N . PRO A 1 583 ? -21.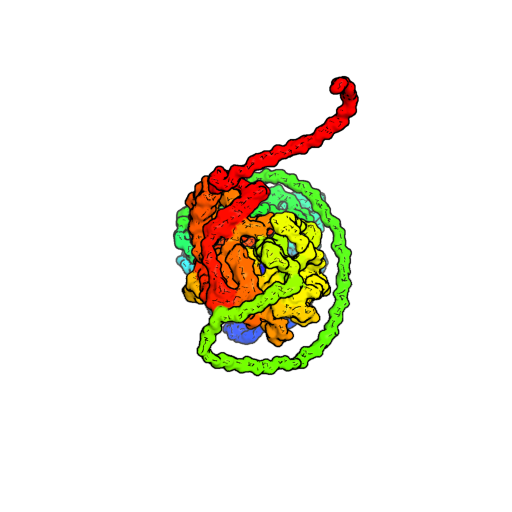681 -12.266 1.115 1.00 87.12 583 PRO A N 1
ATOM 4379 C CA . PRO A 1 583 ? -20.618 -13.253 1.039 1.00 87.12 583 PRO A CA 1
ATOM 4380 C C . PRO A 1 583 ? -19.255 -12.668 1.412 1.00 87.12 583 PRO A C 1
ATOM 4382 O O . PRO A 1 583 ? -18.720 -11.773 0.734 1.00 87.12 583 PRO A O 1
ATOM 4385 N N . SER A 1 584 ? -18.714 -13.166 2.518 1.00 87.81 584 SER A N 1
ATOM 4386 C CA . SER A 1 584 ? -17.374 -12.889 3.009 1.00 87.81 584 SER A CA 1
ATOM 4387 C C . SER A 1 584 ? -16.336 -13.252 1.948 1.00 87.81 584 SER A C 1
ATOM 4389 O O . SER A 1 584 ? -16.641 -13.839 0.909 1.00 87.81 584 SER A O 1
ATOM 4391 N N . ARG A 1 585 ? -15.062 -12.904 2.158 1.00 84.19 585 ARG A N 1
ATOM 4392 C CA . ARG A 1 585 ? -14.026 -13.252 1.167 1.00 84.19 585 ARG A CA 1
ATOM 4393 C C . ARG A 1 585 ? -13.946 -14.765 0.957 1.00 84.19 585 ARG A C 1
ATOM 4395 O O . ARG A 1 585 ? -13.869 -15.194 -0.187 1.00 84.19 585 ARG A O 1
ATOM 4402 N N . MET A 1 586 ? -14.045 -15.544 2.033 1.00 87.62 586 MET A N 1
ATOM 4403 C CA . MET A 1 586 ? -14.069 -17.003 1.952 1.00 87.62 586 MET A CA 1
ATOM 4404 C C . MET A 1 586 ? -15.385 -17.535 1.381 1.00 87.62 586 MET A C 1
ATOM 4406 O O . MET A 1 586 ? -15.339 -18.408 0.519 1.00 87.62 586 MET A O 1
ATOM 4410 N N . GLY A 1 587 ? -16.530 -16.945 1.744 1.00 91.62 587 GLY A N 1
ATOM 4411 C CA . GLY A 1 587 ? -17.818 -17.266 1.123 1.00 91.62 587 GLY A CA 1
ATOM 4412 C C . GLY A 1 587 ? -17.817 -17.028 -0.391 1.00 91.62 587 GLY A C 1
ATOM 4413 O O . GLY A 1 587 ? -18.235 -17.885 -1.162 1.00 91.62 587 GLY A O 1
ATOM 4414 N N . LYS A 1 588 ? -17.240 -15.913 -0.855 1.00 90.69 588 LYS A N 1
ATOM 4415 C CA . LYS A 1 588 ? -17.036 -15.628 -2.287 1.00 90.69 588 LYS A CA 1
ATOM 4416 C C . LYS A 1 588 ? -16.109 -16.634 -2.955 1.00 90.69 588 LYS A C 1
ATOM 4418 O O . LYS A 1 588 ? -16.389 -17.025 -4.080 1.00 90.69 588 LYS A O 1
ATOM 4423 N N . THR A 1 589 ? -15.027 -17.048 -2.297 1.00 90.38 589 THR A N 1
ATOM 4424 C CA . THR A 1 589 ? -14.131 -18.083 -2.838 1.00 90.38 589 THR A CA 1
ATOM 4425 C C . THR A 1 589 ? -14.868 -19.412 -3.003 1.00 90.38 589 THR A C 1
ATOM 4427 O O . THR A 1 589 ? -14.760 -20.019 -4.063 1.00 90.38 589 THR A O 1
ATOM 4430 N N . LEU A 1 590 ? -15.673 -19.821 -2.016 1.00 93.69 590 LEU A N 1
ATOM 4431 C CA . LEU A 1 590 ? -16.527 -21.010 -2.105 1.00 93.69 590 LEU A CA 1
ATOM 4432 C C . LEU A 1 590 ? -17.543 -20.897 -3.256 1.00 93.69 590 LEU A C 1
ATOM 4434 O O . LEU A 1 590 ? -17.692 -21.826 -4.045 1.00 93.69 590 LEU A O 1
ATOM 4438 N N . LEU A 1 591 ? -18.194 -19.741 -3.415 1.00 93.62 591 LEU A N 1
ATOM 4439 C CA . LEU A 1 591 ? -19.118 -19.484 -4.527 1.00 93.62 591 LEU A CA 1
ATOM 4440 C C . LEU A 1 591 ? -18.418 -19.486 -5.894 1.00 93.62 591 LEU A C 1
ATOM 4442 O O . LEU A 1 591 ? -18.957 -20.009 -6.868 1.00 93.62 591 LEU A O 1
ATOM 4446 N N . ASP A 1 592 ? -17.226 -18.902 -5.997 1.00 91.38 592 ASP A N 1
ATOM 4447 C CA . ASP A 1 592 ? -16.436 -18.907 -7.229 1.00 91.38 592 ASP A CA 1
ATOM 4448 C C . ASP A 1 592 ? -15.977 -20.327 -7.584 1.00 91.38 592 ASP A C 1
ATOM 4450 O O . ASP A 1 592 ? -15.995 -20.693 -8.762 1.00 91.38 592 ASP A O 1
ATOM 4454 N N . PHE A 1 593 ? -15.618 -21.137 -6.583 1.00 92.75 593 PHE A N 1
ATOM 4455 C CA . PHE A 1 593 ? -15.327 -22.560 -6.753 1.00 92.75 593 PHE A CA 1
ATOM 4456 C C . PHE A 1 593 ? -16.558 -23.306 -7.280 1.00 92.75 593 PHE A C 1
ATOM 4458 O O . PHE A 1 593 ? -16.497 -23.930 -8.339 1.00 92.75 593 PHE A O 1
ATOM 4465 N N . ALA A 1 594 ? -17.702 -23.157 -6.605 1.00 93.06 594 ALA A N 1
ATOM 4466 C CA . ALA A 1 594 ? -18.958 -23.813 -6.968 1.00 93.06 594 ALA A CA 1
ATOM 4467 C C . ALA A 1 594 ? -19.427 -23.471 -8.394 1.00 93.06 594 ALA A C 1
ATOM 4469 O O . ALA A 1 594 ? -20.036 -24.295 -9.074 1.00 93.06 594 ALA A O 1
ATOM 4470 N N . HIS A 1 595 ? -19.112 -22.268 -8.881 1.00 92.25 595 HIS A N 1
ATOM 4471 C CA . HIS A 1 595 ? -19.408 -21.845 -10.251 1.00 92.25 595 HIS A CA 1
ATOM 4472 C C . HIS A 1 595 ? -18.312 -22.184 -11.273 1.00 92.25 595 HIS A C 1
ATOM 4474 O O . HIS A 1 595 ? -18.504 -21.940 -12.465 1.00 92.25 595 HIS A O 1
ATOM 4480 N N . GLY A 1 596 ? -17.178 -22.757 -10.859 1.00 88.56 596 GLY A N 1
ATOM 4481 C CA . GLY A 1 596 ? -16.047 -23.069 -11.742 1.00 88.56 596 GLY A CA 1
ATOM 4482 C C . GLY A 1 596 ? -15.287 -21.834 -12.240 1.00 88.56 596 GLY A C 1
ATOM 4483 O O . GLY A 1 596 ? -14.677 -21.869 -13.307 1.00 88.56 596 GLY A O 1
ATOM 4484 N N . LYS A 1 597 ? -15.340 -20.721 -11.501 1.00 86.94 597 LYS A N 1
ATOM 4485 C CA . LYS A 1 597 ? -14.627 -19.474 -11.829 1.00 86.94 597 LYS A CA 1
ATOM 4486 C C . LYS A 1 597 ? -13.164 -19.491 -11.377 1.00 86.94 597 LYS A C 1
ATOM 4488 O O . LYS A 1 597 ? -12.369 -18.693 -11.870 1.00 86.94 597 LYS A O 1
ATOM 4493 N N . LEU A 1 598 ? -12.795 -20.386 -10.458 1.00 83.38 598 LEU A N 1
ATOM 4494 C CA . LEU A 1 598 ? -11.414 -20.548 -10.003 1.00 83.38 598 LEU A CA 1
ATOM 4495 C C . LEU A 1 598 ? -10.623 -21.420 -10.987 1.00 83.38 598 LEU A C 1
ATOM 4497 O O . LEU A 1 598 ? -10.893 -22.607 -11.131 1.00 83.38 598 LEU A O 1
ATOM 4501 N N . ARG A 1 599 ? -9.633 -20.826 -11.666 1.00 78.00 599 ARG A N 1
ATOM 4502 C CA . ARG A 1 599 ? -8.739 -21.535 -12.607 1.00 78.00 599 ARG A CA 1
ATOM 4503 C C . ARG A 1 599 ? -7.421 -21.993 -11.982 1.00 78.00 599 ARG A C 1
ATOM 4505 O O . ARG A 1 599 ? -6.758 -22.855 -12.544 1.00 78.00 599 ARG A O 1
ATOM 4512 N N . GLY A 1 600 ? -7.066 -21.439 -10.826 1.00 83.00 600 GLY A N 1
ATOM 4513 C CA . GLY A 1 600 ? -5.907 -21.836 -10.040 1.00 83.00 600 GLY A CA 1
ATOM 4514 C C . GLY A 1 600 ? -5.966 -21.267 -8.627 1.00 83.00 600 GLY A C 1
ATOM 4515 O O . GLY A 1 600 ? -6.786 -20.386 -8.350 1.00 83.00 600 GLY A O 1
ATOM 4516 N N . TYR A 1 601 ? -5.126 -21.789 -7.738 1.00 84.38 601 TYR A N 1
ATOM 4517 C CA . TYR A 1 601 ? -5.117 -21.429 -6.319 1.00 84.38 601 TYR A CA 1
ATOM 4518 C C . TYR A 1 601 ? -3.689 -21.402 -5.738 1.00 84.38 601 TYR A C 1
ATOM 4520 O O . TYR A 1 601 ? -2.793 -22.060 -6.279 1.00 84.38 601 TYR A O 1
ATOM 4528 N N . PRO A 1 602 ? -3.452 -20.611 -4.674 1.00 83.38 602 PRO A N 1
ATOM 4529 C CA . PRO A 1 602 ? -2.153 -20.529 -4.014 1.00 83.38 602 PRO A CA 1
ATOM 4530 C C . PRO A 1 602 ? -1.911 -21.717 -3.069 1.00 83.38 602 PRO A C 1
ATOM 4532 O O . PRO A 1 602 ? -2.867 -22.195 -2.466 1.00 83.38 602 PRO A O 1
ATOM 4535 N N . PRO A 1 603 ? -0.664 -22.157 -2.847 1.00 83.94 603 PRO A N 1
ATOM 4536 C CA . PRO A 1 603 ? -0.328 -23.017 -1.716 1.00 83.94 603 PRO A CA 1
ATOM 4537 C C . PRO A 1 603 ? -0.237 -22.194 -0.414 1.00 83.94 603 PRO A C 1
ATOM 4539 O O . PRO A 1 603 ? -0.318 -20.963 -0.426 1.00 83.94 603 PRO A O 1
ATOM 4542 N N . GLY A 1 604 ? -0.037 -22.882 0.712 1.00 88.00 604 GLY A N 1
ATOM 4543 C CA . GLY A 1 604 ? 0.031 -22.291 2.052 1.00 88.00 604 GLY A CA 1
ATOM 4544 C C . GLY A 1 604 ? -1.155 -22.711 2.916 1.00 88.00 604 GLY A C 1
ATOM 4545 O O . GLY A 1 604 ? -1.887 -23.638 2.570 1.00 88.00 604 GLY A O 1
ATOM 4546 N N . GLY A 1 605 ? -1.351 -22.025 4.036 1.00 89.19 605 GLY A N 1
ATOM 4547 C CA . GLY A 1 605 ? -2.414 -22.346 4.986 1.00 89.19 605 GLY A CA 1
ATOM 4548 C C . GLY A 1 605 ? -2.514 -21.316 6.098 1.00 89.19 605 GLY A C 1
ATOM 4549 O O . GLY A 1 605 ? -1.649 -20.451 6.236 1.00 89.19 605 GLY A O 1
ATOM 4550 N N . PHE A 1 606 ? -3.594 -21.380 6.859 1.00 88.88 606 PHE A N 1
ATOM 4551 C CA . PHE A 1 606 ? -3.829 -20.544 8.034 1.00 88.88 606 PHE A CA 1
ATOM 4552 C C . PHE A 1 606 ? -4.918 -21.181 8.896 1.00 88.88 606 PHE A C 1
ATOM 4554 O O . PHE A 1 606 ? -5.645 -22.065 8.443 1.00 88.88 606 PHE A O 1
ATOM 4561 N N . ASP A 1 607 ? -5.031 -20.730 10.141 1.00 93.75 607 ASP A N 1
ATOM 4562 C CA . ASP A 1 607 ? -6.107 -21.159 11.027 1.00 93.75 607 ASP A CA 1
ATOM 4563 C C . ASP A 1 607 ? -7.475 -20.623 10.594 1.00 93.75 607 ASP A C 1
ATOM 4565 O O . ASP A 1 607 ? -7.655 -19.428 10.308 1.00 93.75 607 ASP A O 1
ATOM 4569 N N . PHE A 1 608 ? -8.449 -21.528 10.579 1.00 94.62 608 PHE A N 1
ATOM 4570 C CA . PHE A 1 608 ? -9.845 -21.246 10.305 1.00 94.62 608 PHE A CA 1
ATOM 4571 C C . PHE A 1 608 ? -10.694 -21.487 11.545 1.00 94.62 608 PHE A C 1
ATOM 4573 O O . PHE A 1 608 ? -10.433 -22.378 12.352 1.00 94.62 608 PHE A O 1
ATOM 4580 N N . VAL A 1 609 ? -11.766 -20.713 11.656 1.00 96.56 609 VAL A N 1
ATOM 4581 C CA . VAL A 1 609 ? -12.765 -20.875 12.704 1.00 96.56 609 VAL A CA 1
ATOM 4582 C C . VAL A 1 609 ? -14.143 -21.061 12.081 1.00 96.56 609 VAL A C 1
ATOM 4584 O O . VAL A 1 609 ? -14.565 -20.295 11.207 1.00 96.56 609 VAL A O 1
ATOM 4587 N N . ASN A 1 610 ? -14.844 -22.095 12.533 1.00 97.25 610 ASN A N 1
ATOM 4588 C CA . ASN A 1 610 ? -16.269 -22.249 12.320 1.00 97.25 610 ASN A CA 1
ATOM 4589 C C . ASN A 1 610 ? -16.971 -21.087 13.029 1.00 97.25 610 ASN A C 1
ATOM 4591 O O . ASN A 1 610 ? -16.771 -20.860 14.220 1.00 97.25 610 ASN A O 1
ATOM 4595 N N . VAL A 1 611 ? -17.793 -20.329 12.309 1.00 97.12 611 VAL A N 1
ATOM 4596 C CA . VAL A 1 611 ? -18.492 -19.169 12.872 1.00 97.12 611 VAL A CA 1
ATOM 4597 C C . VAL A 1 611 ? -19.342 -19.532 14.098 1.00 97.12 611 VAL A C 1
ATOM 4599 O O . VAL A 1 611 ? -19.471 -18.707 14.999 1.00 97.12 611 VAL A O 1
ATOM 4602 N N . LYS A 1 612 ? -19.869 -20.764 14.176 1.00 96.94 612 LYS A N 1
ATOM 4603 C CA . LYS A 1 612 ? -20.617 -21.247 15.344 1.00 96.94 612 LYS A CA 1
ATOM 4604 C C . LYS A 1 612 ? -19.715 -21.406 16.563 1.00 96.94 612 LYS A C 1
ATOM 4606 O O . LYS A 1 612 ? -20.077 -20.915 17.629 1.00 96.94 612 LYS A O 1
ATOM 4611 N N . ASP A 1 613 ? -18.530 -21.991 16.392 1.00 97.81 613 ASP A N 1
ATOM 4612 C CA . ASP A 1 613 ? -17.525 -22.073 17.456 1.00 97.81 613 ASP A CA 1
ATOM 4613 C C . ASP A 1 613 ? -17.088 -20.664 17.868 1.00 97.81 613 ASP A C 1
ATOM 4615 O O . ASP A 1 613 ? -16.993 -20.359 19.051 1.00 97.81 613 ASP A O 1
ATOM 4619 N N . LEU A 1 614 ? -16.863 -19.766 16.904 1.00 98.00 614 LEU A N 1
ATOM 4620 C CA . LEU A 1 614 ? -16.488 -18.385 17.198 1.00 98.00 614 LEU A CA 1
ATOM 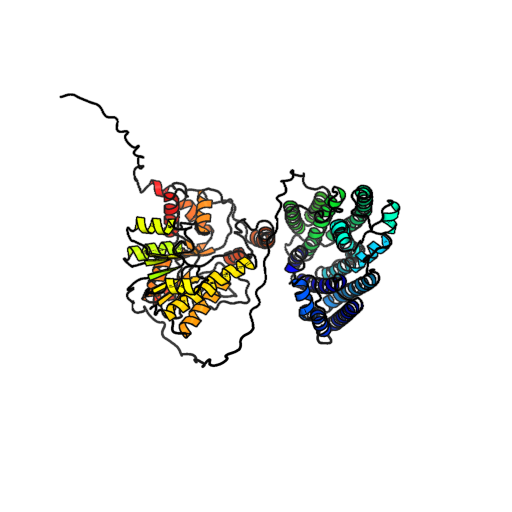4621 C C . LEU A 1 614 ? -17.550 -17.691 18.061 1.00 98.00 614 LEU A C 1
ATOM 4623 O O . LEU A 1 614 ? -17.202 -17.020 19.031 1.00 98.00 614 LEU A O 1
ATOM 4627 N N . VAL A 1 615 ? -18.831 -17.846 17.721 1.00 98.19 615 VAL A N 1
ATOM 4628 C CA . VAL A 1 615 ? -19.960 -17.295 18.483 1.00 98.19 615 VAL A CA 1
ATOM 4629 C C . VAL A 1 615 ? -20.065 -17.923 19.868 1.00 98.19 615 VAL A C 1
ATOM 4631 O O . VAL A 1 615 ? -20.224 -17.195 20.846 1.00 98.19 615 VAL A O 1
ATOM 4634 N N . ASP A 1 616 ? -19.918 -19.242 19.973 1.00 97.88 616 ASP A N 1
ATOM 4635 C CA . ASP A 1 616 ? -19.901 -19.937 21.260 1.00 97.88 616 ASP A CA 1
ATOM 4636 C C . ASP A 1 616 ? -18.755 -19.433 22.150 1.00 97.88 616 ASP A C 1
ATOM 4638 O O . ASP A 1 616 ? -18.957 -19.098 23.317 1.00 97.88 616 ASP A O 1
ATOM 4642 N N . GLY A 1 617 ? -17.569 -19.243 21.569 1.00 97.94 617 GLY A N 1
ATOM 4643 C CA . GLY A 1 617 ? -16.427 -18.632 22.235 1.00 97.94 617 GLY A CA 1
ATOM 4644 C C . GLY A 1 617 ? -16.683 -17.187 22.678 1.00 97.94 617 GLY A C 1
ATOM 4645 O O . GLY A 1 617 ? -16.278 -16.823 23.778 1.00 97.94 617 GLY A O 1
ATOM 4646 N N . HIS A 1 618 ? -17.401 -16.371 21.893 1.00 98.44 618 HIS A N 1
ATOM 4647 C CA . HIS A 1 618 ? -17.804 -15.019 22.313 1.00 98.44 618 HIS A CA 1
ATOM 4648 C C . HIS A 1 618 ? -18.747 -15.063 23.519 1.00 98.44 618 HIS A C 1
ATOM 4650 O O . HIS A 1 618 ? -18.532 -14.330 24.484 1.00 98.44 618 HIS A O 1
ATOM 4656 N N . ILE A 1 619 ? -19.764 -15.928 23.488 1.00 98.06 619 ILE A N 1
ATOM 4657 C CA . ILE A 1 619 ? -20.721 -16.092 24.590 1.00 98.06 619 ILE A CA 1
ATOM 4658 C C . ILE A 1 619 ? -19.993 -16.560 25.849 1.00 98.06 619 ILE A C 1
ATOM 4660 O O . ILE A 1 619 ? -20.119 -15.938 26.901 1.00 98.06 619 ILE A O 1
ATOM 4664 N N . ARG A 1 620 ? -19.137 -17.580 25.746 1.00 97.56 620 ARG A N 1
ATOM 4665 C CA . ARG A 1 620 ? -18.336 -18.051 26.883 1.00 97.56 620 ARG A CA 1
ATOM 4666 C C . ARG A 1 620 ? -17.371 -16.990 27.393 1.00 97.56 620 ARG A C 1
ATOM 4668 O O . ARG A 1 620 ? -17.178 -16.886 28.599 1.00 97.56 620 ARG A O 1
ATOM 4675 N N . ALA A 1 621 ? -16.786 -16.178 26.515 1.00 97.69 621 ALA A N 1
ATOM 4676 C CA . ALA A 1 621 ? -15.952 -15.057 26.928 1.00 97.69 621 ALA A CA 1
ATOM 4677 C C . ALA A 1 621 ? -16.775 -14.006 27.694 1.00 97.69 621 ALA A C 1
ATOM 4679 O O . ALA A 1 621 ? -16.324 -13.519 28.726 1.00 97.69 621 ALA A O 1
ATOM 4680 N N . MET A 1 622 ? -18.009 -13.723 27.274 1.00 97.69 622 MET A N 1
ATOM 4681 C CA . MET A 1 622 ? -18.924 -12.860 28.025 1.00 97.69 622 MET A CA 1
ATOM 4682 C C . MET A 1 622 ? -19.237 -13.447 29.412 1.00 97.69 622 MET A C 1
ATOM 4684 O O . MET A 1 622 ? -19.123 -12.758 30.422 1.00 97.69 622 MET A O 1
ATOM 4688 N N . GLU A 1 623 ? -19.536 -14.740 29.495 1.00 96.38 623 GLU A N 1
ATOM 4689 C CA . GLU A 1 623 ? -19.916 -15.388 30.754 1.00 96.38 623 GLU A CA 1
ATOM 4690 C C . GLU A 1 623 ? -18.743 -15.622 31.719 1.00 96.38 623 GLU A C 1
ATOM 4692 O O . GLU A 1 623 ? -18.918 -15.533 32.932 1.00 96.38 623 GLU A O 1
ATOM 4697 N N . ARG A 1 624 ? -17.561 -15.970 31.202 1.00 96.44 624 ARG A N 1
ATOM 4698 C CA . ARG A 1 624 ? -16.438 -16.535 31.979 1.00 96.44 624 ARG A CA 1
ATOM 4699 C C . ARG A 1 624 ? -15.115 -15.808 31.762 1.00 96.44 624 ARG A C 1
ATOM 4701 O O . ARG A 1 624 ? -14.162 -16.034 32.494 1.00 96.44 624 ARG A O 1
ATOM 4708 N N . GLY A 1 625 ? -15.013 -14.936 30.768 1.00 96.44 625 GLY A N 1
ATOM 4709 C CA . GLY A 1 625 ? -13.756 -14.273 30.450 1.00 96.44 625 GLY A CA 1
ATOM 4710 C C . GLY A 1 625 ? -13.258 -13.361 31.571 1.00 96.44 625 GLY A C 1
ATOM 4711 O O . GLY A 1 625 ? -14.033 -12.804 32.359 1.00 96.44 625 GLY A O 1
ATOM 4712 N N . ARG A 1 626 ? -11.936 -13.212 31.643 1.00 95.88 626 ARG A N 1
ATOM 4713 C CA . ARG A 1 626 ? -11.266 -12.300 32.573 1.00 95.88 626 ARG A CA 1
ATOM 4714 C C . ARG A 1 626 ? -11.077 -10.921 31.939 1.00 95.88 626 ARG A C 1
ATOM 4716 O O . ARG A 1 626 ? -10.788 -10.813 30.749 1.00 95.88 626 ARG A O 1
ATOM 4723 N N . ILE A 1 627 ? -11.210 -9.882 32.761 1.00 95.75 627 ILE A N 1
ATOM 4724 C CA . ILE A 1 627 ? -11.055 -8.477 32.356 1.00 95.75 627 ILE A CA 1
ATOM 4725 C C . ILE A 1 627 ? -9.649 -8.249 31.787 1.00 95.75 627 ILE A C 1
ATOM 4727 O O . ILE A 1 627 ? -8.668 -8.788 32.305 1.00 95.75 627 ILE A O 1
ATOM 4731 N N . GLY A 1 628 ? -9.552 -7.483 30.700 1.00 93.25 628 GLY A N 1
ATOM 4732 C CA . GLY A 1 628 ? -8.296 -7.125 30.037 1.00 93.25 628 GLY A CA 1
ATOM 4733 C C . GLY A 1 628 ? -7.587 -8.286 29.339 1.00 93.25 628 GLY A C 1
ATOM 4734 O O . GLY A 1 628 ? -6.510 -8.100 28.775 1.00 93.25 628 GLY A O 1
ATOM 4735 N N . GLN A 1 629 ? -8.156 -9.494 29.362 1.00 95.62 629 GLN A N 1
ATOM 4736 C CA . GLN A 1 629 ? -7.579 -10.644 28.680 1.00 95.62 629 GLN A CA 1
ATOM 4737 C C . GLN A 1 629 ? -8.049 -10.725 27.229 1.00 95.62 629 GLN A C 1
ATOM 4739 O O . GLN A 1 629 ? -9.131 -10.270 26.856 1.00 95.62 629 GLN A O 1
ATOM 4744 N N . ARG A 1 630 ? -7.221 -11.372 26.411 1.00 96.62 630 ARG A N 1
ATOM 4745 C CA . ARG A 1 630 ? -7.599 -11.879 25.092 1.00 96.62 630 ARG A CA 1
ATOM 4746 C C . ARG A 1 630 ? -7.725 -13.405 25.131 1.00 96.62 630 ARG A C 1
ATOM 4748 O O . ARG A 1 630 ? -7.049 -14.034 25.955 1.00 96.62 630 ARG A O 1
ATOM 4755 N N . TYR A 1 631 ? -8.549 -13.957 24.242 1.00 98.06 631 TYR A N 1
ATOM 4756 C CA . TYR A 1 631 ? -8.757 -15.396 24.036 1.00 98.06 631 TYR A CA 1
ATOM 4757 C C . TYR A 1 631 ? -8.792 -15.712 22.540 1.00 98.06 631 TYR A C 1
ATOM 4759 O O . TYR A 1 631 ? -9.623 -15.153 21.825 1.00 98.06 631 TYR A O 1
ATOM 4767 N N . ILE A 1 632 ? -7.902 -16.579 22.058 1.00 98.25 632 ILE A N 1
ATOM 4768 C CA . ILE A 1 632 ? -7.863 -17.013 20.658 1.00 98.25 632 ILE A CA 1
ATOM 4769 C C . ILE A 1 632 ? -8.909 -18.103 20.434 1.00 98.25 632 ILE A C 1
ATOM 4771 O O . ILE A 1 632 ? -8.923 -19.133 21.106 1.00 98.25 632 ILE A O 1
ATOM 4775 N N . LEU A 1 633 ? -9.797 -17.854 19.473 1.00 98.06 633 LEU A N 1
ATOM 4776 C CA . LEU A 1 633 ? -10.897 -18.728 19.092 1.00 98.06 633 LEU A CA 1
ATOM 4777 C C . LEU A 1 633 ? -10.642 -19.226 17.667 1.00 98.06 633 LEU A C 1
ATOM 4779 O O . LEU A 1 633 ? -10.880 -18.506 16.690 1.00 98.06 633 LEU A O 1
ATOM 4783 N N . SER A 1 634 ? -10.128 -20.451 17.570 1.00 97.06 634 SER A N 1
ATOM 4784 C CA . SER A 1 634 ? -9.879 -21.153 16.312 1.00 97.06 634 SER A CA 1
ATOM 4785 C C . SER A 1 634 ? -10.457 -22.560 16.347 1.00 97.06 634 SER A C 1
ATOM 4787 O O . SER A 1 634 ? -10.489 -23.188 17.402 1.00 97.06 634 SER A O 1
ATOM 4789 N N . THR A 1 635 ? -10.869 -23.063 15.186 1.00 96.50 635 THR A N 1
ATOM 4790 C CA . THR A 1 635 ? -11.377 -24.429 15.041 1.00 96.50 635 THR A CA 1
ATOM 4791 C C . THR A 1 635 ? -10.263 -25.359 14.589 1.00 96.50 635 THR A C 1
ATOM 4793 O O . THR A 1 635 ? -10.000 -26.373 15.227 1.00 96.50 635 THR A O 1
ATOM 4796 N N . GLN A 1 636 ? -9.604 -25.024 13.477 1.00 94.38 636 GLN A N 1
ATOM 4797 C CA . GLN A 1 636 ? -8.641 -25.915 12.847 1.00 94.38 636 GLN A CA 1
ATOM 4798 C C . GLN A 1 636 ? -7.713 -25.164 11.887 1.00 94.38 636 GLN A C 1
ATOM 4800 O O . GLN A 1 636 ? -8.160 -24.370 11.053 1.00 94.38 636 GLN A O 1
ATOM 4805 N N . TYR A 1 637 ? -6.425 -25.507 11.924 1.00 95.06 637 TYR A N 1
ATOM 4806 C CA . TYR A 1 637 ? -5.494 -25.190 10.847 1.00 95.06 637 TYR A CA 1
ATOM 4807 C C . TYR A 1 637 ? -5.795 -26.042 9.612 1.00 95.06 637 TYR A C 1
ATOM 4809 O O . TYR A 1 637 ? -5.809 -27.271 9.696 1.00 95.06 637 TYR A O 1
ATOM 4817 N N . ALA A 1 638 ? -5.961 -25.397 8.459 1.00 93.44 638 ALA A N 1
ATOM 4818 C CA . ALA A 1 638 ? -6.098 -26.082 7.179 1.00 93.44 638 ALA A CA 1
ATOM 4819 C C . ALA A 1 638 ? -5.191 -25.442 6.126 1.00 93.44 638 ALA A C 1
ATOM 4821 O O . ALA A 1 638 ? -5.012 -24.217 6.073 1.00 93.44 638 ALA A O 1
ATOM 4822 N N . THR A 1 639 ? -4.626 -26.274 5.257 1.00 93.44 639 THR A N 1
ATOM 4823 C CA . THR A 1 639 ? -3.956 -25.788 4.053 1.00 93.44 639 THR A CA 1
ATOM 4824 C C . THR A 1 639 ? -4.987 -25.370 3.008 1.00 93.44 639 THR A C 1
ATOM 4826 O O . THR A 1 639 ? -6.161 -25.744 3.055 1.00 93.44 639 THR A O 1
ATOM 4829 N N . VAL A 1 640 ? -4.558 -24.576 2.026 1.00 90.56 640 VAL A N 1
ATOM 4830 C CA . VAL A 1 640 ? -5.427 -24.249 0.887 1.00 90.56 640 VAL A CA 1
ATOM 4831 C C . VAL A 1 640 ? -5.767 -25.513 0.092 1.00 90.56 640 VAL A C 1
ATOM 4833 O O . VAL A 1 640 ? -6.866 -25.594 -0.441 1.00 90.56 640 VAL A O 1
ATOM 4836 N N . ASP A 1 641 ? -4.871 -26.503 0.041 1.00 91.31 641 ASP A N 1
ATOM 4837 C CA . ASP A 1 641 ? -5.143 -27.798 -0.588 1.00 91.31 641 ASP A CA 1
ATOM 4838 C C . ASP A 1 641 ? -6.277 -28.543 0.145 1.00 91.31 641 ASP A C 1
ATOM 4840 O O . ASP A 1 641 ? -7.262 -28.893 -0.502 1.00 91.31 641 ASP A O 1
ATOM 4844 N N . ASP A 1 642 ? -6.222 -28.644 1.481 1.00 93.75 642 ASP A N 1
ATOM 4845 C CA . ASP A 1 642 ? -7.307 -29.239 2.286 1.00 93.75 642 ASP A CA 1
ATOM 4846 C C . ASP A 1 642 ? -8.647 -28.529 2.034 1.00 93.75 642 ASP A C 1
ATOM 4848 O O . ASP A 1 642 ? -9.699 -29.157 1.912 1.00 93.75 642 ASP A O 1
ATOM 4852 N N . LEU A 1 643 ? -8.615 -27.197 1.917 1.00 93.19 643 LEU A N 1
ATOM 4853 C CA . LEU A 1 643 ? -9.806 -26.401 1.641 1.00 93.19 643 LEU A CA 1
ATOM 4854 C C . LEU A 1 643 ? -10.390 -26.687 0.249 1.00 93.19 643 LEU A C 1
ATOM 4856 O O . LEU A 1 643 ? -11.611 -26.766 0.111 1.00 93.19 643 LEU A O 1
ATOM 4860 N N . MET A 1 644 ? -9.545 -26.822 -0.780 1.00 93.62 644 MET A N 1
ATOM 4861 C CA . MET A 1 644 ? -9.996 -27.159 -2.136 1.00 93.62 644 MET A CA 1
ATOM 4862 C C . MET A 1 644 ? -10.619 -28.554 -2.181 1.00 93.62 644 MET A C 1
ATOM 4864 O O . MET A 1 644 ? -11.626 -28.730 -2.864 1.00 93.62 644 MET A O 1
ATOM 4868 N N . ASP A 1 645 ? -10.068 -29.508 -1.432 1.00 93.94 645 ASP A N 1
ATOM 4869 C CA . ASP A 1 645 ? -10.595 -30.870 -1.360 1.00 93.94 645 ASP A CA 1
ATOM 4870 C C . ASP A 1 645 ? -11.974 -30.892 -0.667 1.00 93.94 645 ASP A C 1
ATOM 4872 O O . ASP A 1 645 ? -12.918 -31.499 -1.176 1.00 93.94 645 ASP A O 1
ATOM 4876 N N . ILE A 1 646 ? -12.155 -30.136 0.427 1.00 93.69 646 ILE A N 1
ATOM 4877 C CA . ILE A 1 646 ? -13.477 -29.982 1.065 1.00 93.69 646 ILE A CA 1
ATOM 4878 C C . ILE A 1 646 ? -14.461 -29.261 0.126 1.00 93.69 646 ILE A C 1
ATOM 4880 O O . ILE A 1 646 ? -15.640 -29.609 0.067 1.00 93.69 646 ILE A O 1
ATOM 4884 N N . PHE A 1 647 ? -14.011 -28.257 -0.633 1.00 94.56 647 PHE A N 1
ATOM 4885 C CA . PHE A 1 647 ? -14.870 -27.564 -1.600 1.00 94.56 647 PHE A CA 1
ATOM 4886 C C . PHE A 1 647 ? -15.313 -28.492 -2.734 1.00 94.56 647 PHE A C 1
ATOM 4888 O O . PHE A 1 647 ? -16.477 -28.437 -3.138 1.00 94.56 647 PHE A O 1
ATOM 4895 N N . GLU A 1 648 ? -14.426 -29.348 -3.237 1.00 94.25 648 GLU A N 1
ATOM 4896 C CA . GLU A 1 648 ? -14.758 -30.353 -4.248 1.00 94.25 648 GLU A CA 1
ATOM 4897 C C . GLU A 1 648 ? -15.845 -31.306 -3.748 1.00 94.25 648 GLU A C 1
ATOM 4899 O O . GLU A 1 648 ? -16.861 -31.481 -4.423 1.00 94.25 648 GLU A O 1
ATOM 4904 N N . GLU A 1 649 ? -15.694 -31.821 -2.530 1.00 93.06 649 GLU A N 1
ATOM 4905 C CA . GLU A 1 649 ? -16.678 -32.694 -1.888 1.00 93.06 649 GLU A CA 1
ATOM 4906 C C . GLU A 1 649 ? -18.051 -32.025 -1.728 1.00 93.06 649 GLU A C 1
ATOM 4908 O O . GLU A 1 649 ? -19.078 -32.584 -2.114 1.00 93.06 649 GLU A O 1
ATOM 4913 N N . VAL A 1 650 ? -18.079 -30.805 -1.184 1.00 92.56 650 VAL A N 1
ATOM 4914 C CA . VAL A 1 650 ? -19.323 -30.090 -0.859 1.00 92.56 650 VAL A CA 1
ATOM 4915 C C . VAL A 1 650 ? -20.066 -29.651 -2.123 1.00 92.56 650 VAL A C 1
ATOM 4917 O O . VAL A 1 650 ? -21.295 -29.717 -2.194 1.00 92.56 650 VAL A O 1
ATOM 4920 N N . THR A 1 651 ? -19.329 -29.180 -3.130 1.00 91.75 651 THR A N 1
ATOM 4921 C CA . THR A 1 651 ? -19.917 -28.592 -4.342 1.00 91.75 651 THR A CA 1
ATOM 4922 C C . THR A 1 651 ? -20.111 -29.603 -5.473 1.00 91.75 651 THR A C 1
ATOM 4924 O O . THR A 1 651 ? -20.858 -29.322 -6.412 1.00 91.75 651 THR A O 1
ATOM 4927 N N . GLY A 1 652 ? -19.430 -30.754 -5.422 1.00 90.19 652 GLY A N 1
ATOM 4928 C CA . GLY A 1 652 ? -19.347 -31.724 -6.518 1.00 90.19 652 GLY A CA 1
ATOM 4929 C C . GLY A 1 652 ? -18.550 -31.232 -7.734 1.00 90.19 652 GLY A C 1
ATOM 4930 O O . GLY A 1 652 ? -18.618 -31.844 -8.800 1.00 90.19 652 GLY A O 1
ATOM 4931 N N . ARG A 1 653 ? -17.844 -30.099 -7.624 1.00 90.69 653 ARG A N 1
ATOM 4932 C CA . ARG A 1 653 ? -17.035 -29.519 -8.705 1.00 90.69 653 ARG A CA 1
ATOM 4933 C C . ARG A 1 653 ? -15.576 -29.943 -8.544 1.00 90.69 653 ARG A C 1
ATOM 4935 O O . ARG A 1 653 ? -15.039 -29.765 -7.458 1.00 90.69 653 ARG A O 1
ATOM 4942 N N . PRO A 1 654 ? -14.903 -30.409 -9.610 1.00 89.69 654 PRO A N 1
ATOM 4943 C CA . PRO A 1 654 ? -13.510 -30.821 -9.506 1.00 89.69 654 PRO A CA 1
ATOM 4944 C C . PRO A 1 654 ? -12.616 -29.635 -9.145 1.00 89.69 654 PRO A C 1
ATOM 4946 O O . PRO A 1 654 ? -12.794 -28.532 -9.681 1.00 89.69 654 PRO A O 1
ATOM 4949 N N . ARG A 1 655 ? -11.621 -29.865 -8.285 1.00 90.25 655 ARG A N 1
ATOM 4950 C CA . ARG A 1 655 ? -10.658 -28.831 -7.904 1.00 90.25 655 ARG A CA 1
ATOM 4951 C C . ARG A 1 655 ? -9.877 -28.285 -9.112 1.00 90.25 655 ARG A C 1
ATOM 4953 O O . ARG A 1 655 ? -9.596 -29.019 -10.069 1.00 90.25 655 ARG A O 1
ATOM 4960 N N . PRO A 1 656 ? -9.462 -27.003 -9.090 1.00 86.38 656 PRO A N 1
ATOM 4961 C CA . PRO A 1 656 ? -8.628 -26.442 -10.146 1.00 86.38 656 PRO A CA 1
ATOM 4962 C C . PRO A 1 656 ? -7.298 -27.197 -10.262 1.00 86.38 656 PRO A C 1
ATOM 4964 O O . PRO A 1 656 ? -6.641 -27.477 -9.265 1.00 86.38 656 PRO A O 1
ATOM 4967 N N . ARG A 1 657 ? -6.858 -27.498 -11.488 1.00 79.38 657 ARG A N 1
ATOM 4968 C CA . ARG A 1 657 ? -5.604 -28.247 -11.709 1.00 79.38 657 ARG A CA 1
ATOM 4969 C C . ARG A 1 657 ? -4.344 -27.406 -11.509 1.00 79.38 657 ARG A C 1
ATOM 4971 O O . ARG A 1 657 ? -3.273 -27.954 -11.270 1.00 79.38 657 ARG A O 1
ATOM 4978 N N . PHE A 1 658 ? -4.453 -26.087 -11.646 1.00 82.31 658 PHE A N 1
ATOM 4979 C CA . PHE A 1 658 ? -3.300 -25.197 -11.616 1.00 82.31 658 PHE A CA 1
ATOM 4980 C C . PHE A 1 658 ? -3.034 -24.673 -10.199 1.00 82.31 658 PHE A C 1
ATOM 4982 O O . PHE A 1 658 ? -3.642 -23.700 -9.751 1.00 82.31 658 PHE A O 1
ATOM 4989 N N . ARG A 1 659 ? -2.103 -25.318 -9.492 1.00 83.25 659 ARG A N 1
ATOM 4990 C CA . ARG A 1 659 ? -1.549 -24.824 -8.224 1.00 83.25 659 ARG A CA 1
ATOM 4991 C C . ARG A 1 659 ? -0.420 -23.845 -8.534 1.00 83.25 659 ARG A C 1
ATOM 4993 O O . ARG A 1 659 ? 0.577 -24.235 -9.137 1.00 83.25 659 ARG A O 1
ATOM 5000 N N . VAL A 1 660 ? -0.577 -22.577 -8.162 1.00 78.81 660 VAL A N 1
ATOM 5001 C CA . VAL A 1 660 ? 0.385 -21.523 -8.527 1.00 78.81 660 VAL A CA 1
ATOM 5002 C C . VAL A 1 660 ? 1.643 -21.646 -7.655 1.00 78.81 660 VAL A C 1
ATOM 5004 O O . VAL A 1 660 ? 1.526 -21.525 -6.438 1.00 78.81 660 VAL A O 1
ATOM 5007 N N . PRO A 1 661 ? 2.853 -21.853 -8.208 1.00 78.19 661 PRO A N 1
ATOM 5008 C CA . PRO A 1 661 ? 4.062 -21.968 -7.390 1.00 78.19 661 PRO A CA 1
ATOM 5009 C C . PRO A 1 661 ? 4.329 -20.710 -6.543 1.00 78.19 661 PRO A C 1
ATOM 5011 O O . PRO A 1 661 ? 4.190 -19.587 -7.032 1.00 78.19 661 PRO A O 1
ATOM 5014 N N . MET A 1 662 ? 4.766 -20.872 -5.285 1.00 73.25 662 MET A N 1
ATOM 5015 C CA . MET A 1 662 ? 5.036 -19.731 -4.388 1.00 73.25 662 MET A CA 1
ATOM 5016 C C . MET A 1 662 ? 6.044 -18.712 -4.923 1.00 73.25 662 MET A C 1
ATOM 5018 O O . MET A 1 662 ? 5.788 -17.519 -4.754 1.00 73.25 662 MET A O 1
ATOM 5022 N N . PRO A 1 663 ? 7.160 -19.113 -5.565 1.00 71.25 663 PRO A N 1
ATOM 5023 C CA . PRO A 1 663 ? 8.084 -18.148 -6.155 1.00 71.25 663 PRO A CA 1
ATOM 5024 C C . PRO A 1 663 ? 7.389 -17.270 -7.199 1.00 71.25 663 PRO A C 1
ATOM 5026 O O . PRO A 1 663 ? 7.482 -16.048 -7.130 1.00 71.25 663 PRO A O 1
ATOM 5029 N N . LEU A 1 664 ? 6.588 -17.882 -8.081 1.00 68.19 664 LEU A N 1
ATOM 5030 C CA . LEU A 1 664 ? 5.806 -17.170 -9.090 1.00 68.19 664 LEU A CA 1
ATOM 5031 C C . LEU A 1 664 ? 4.814 -16.195 -8.443 1.00 68.19 664 LEU A C 1
ATOM 5033 O O . LEU A 1 664 ? 4.712 -15.051 -8.873 1.00 68.19 664 LEU A O 1
ATOM 5037 N N . MET A 1 665 ? 4.134 -16.603 -7.368 1.00 66.88 665 MET A N 1
ATOM 5038 C CA . MET A 1 665 ? 3.238 -15.710 -6.632 1.00 66.88 665 MET A CA 1
ATOM 5039 C C . MET A 1 665 ? 3.953 -14.549 -5.944 1.00 66.88 665 MET A C 1
ATOM 5041 O O . MET A 1 665 ? 3.432 -13.440 -5.973 1.00 66.88 665 MET A O 1
ATOM 5045 N N . LYS A 1 666 ? 5.119 -14.769 -5.322 1.00 66.56 666 LYS A N 1
ATOM 5046 C CA . LYS A 1 666 ? 5.897 -13.689 -4.692 1.00 66.56 666 LYS A CA 1
ATOM 5047 C C . LYS A 1 666 ? 6.319 -12.653 -5.732 1.00 66.56 666 LYS A C 1
ATOM 5049 O O . LYS A 1 666 ? 6.187 -11.458 -5.473 1.00 66.56 666 LYS A O 1
ATOM 5054 N N . THR A 1 667 ? 6.739 -13.099 -6.914 1.00 62.56 667 THR A N 1
ATOM 5055 C CA . THR A 1 667 ? 7.082 -12.219 -8.038 1.00 62.56 667 THR A CA 1
ATOM 5056 C C . THR A 1 667 ? 5.849 -11.480 -8.559 1.00 62.56 667 THR A C 1
ATOM 5058 O O . THR A 1 667 ? 5.840 -10.252 -8.619 1.00 62.56 667 THR A O 1
ATOM 5061 N N . MET A 1 668 ? 4.758 -12.200 -8.846 1.00 58.38 668 MET A N 1
ATOM 5062 C CA . MET A 1 668 ? 3.504 -11.600 -9.312 1.00 58.38 668 MET A CA 1
ATOM 5063 C C . MET A 1 668 ? 2.907 -10.625 -8.295 1.00 58.38 668 MET A C 1
ATOM 5065 O O . MET A 1 668 ? 2.323 -9.625 -8.695 1.00 58.38 668 MET A O 1
ATOM 5069 N N . ALA A 1 669 ? 3.028 -10.875 -6.992 1.00 57.56 669 ALA A N 1
ATOM 5070 C CA . ALA A 1 669 ? 2.469 -10.017 -5.953 1.00 57.56 669 ALA A CA 1
ATOM 5071 C C . ALA A 1 669 ? 3.189 -8.663 -5.879 1.00 57.56 669 ALA A C 1
ATOM 5073 O O . ALA A 1 669 ? 2.518 -7.633 -5.818 1.00 57.56 669 ALA A O 1
ATOM 5074 N N . HIS A 1 670 ? 4.527 -8.640 -5.942 1.00 56.84 670 HIS A N 1
ATOM 5075 C CA . HIS A 1 670 ? 5.295 -7.386 -5.965 1.00 56.84 670 HIS A CA 1
ATOM 5076 C C . HIS A 1 670 ? 4.989 -6.560 -7.221 1.00 56.84 670 HIS A C 1
ATOM 5078 O O . HIS A 1 670 ? 4.805 -5.349 -7.134 1.00 56.84 670 HIS A O 1
ATOM 5084 N N . VAL A 1 671 ? 4.825 -7.225 -8.369 1.00 50.59 671 VAL A N 1
ATOM 5085 C CA . VAL A 1 671 ? 4.506 -6.570 -9.648 1.00 50.59 671 VAL A CA 1
ATOM 5086 C C . VAL A 1 671 ? 3.035 -6.113 -9.712 1.00 50.59 671 VAL A C 1
ATOM 5088 O O . VAL A 1 671 ? 2.732 -5.025 -10.199 1.00 50.59 671 VAL A O 1
ATOM 5091 N N . SER A 1 672 ? 2.095 -6.903 -9.181 1.00 46.78 672 SER A N 1
ATOM 5092 C CA . SER A 1 672 ? 0.648 -6.646 -9.297 1.00 46.78 672 SER A CA 1
ATOM 5093 C C . SER A 1 672 ? 0.083 -5.687 -8.247 1.00 46.78 672 SER A C 1
ATOM 5095 O O . SER A 1 672 ? -0.897 -5.002 -8.541 1.00 46.78 672 SER A O 1
ATOM 5097 N N . SER A 1 673 ? 0.684 -5.570 -7.055 1.00 42.88 673 SER A N 1
ATOM 5098 C CA . SER A 1 673 ? 0.173 -4.690 -5.988 1.00 42.88 673 SER A CA 1
ATOM 5099 C C . SER A 1 673 ? 0.178 -3.217 -6.379 1.00 42.88 673 SER A C 1
ATOM 5101 O O . SER A 1 673 ? -0.711 -2.478 -5.976 1.00 42.88 673 SER A O 1
ATOM 5103 N N . PHE A 1 674 ? 1.145 -2.768 -7.176 1.00 44.25 674 PHE A N 1
ATOM 5104 C CA . PHE A 1 674 ? 1.197 -1.385 -7.650 1.00 44.25 674 PHE A CA 1
ATOM 5105 C C . PHE A 1 674 ? 0.191 -1.144 -8.783 1.00 44.25 674 PHE A C 1
ATOM 5107 O O . PHE A 1 674 ? -0.587 -0.191 -8.769 1.00 44.25 674 PHE A O 1
ATOM 5114 N N . VAL A 1 675 ? 0.147 -2.072 -9.736 1.00 40.88 675 VAL A N 1
ATOM 5115 C CA . VAL A 1 675 ? -0.714 -2.026 -10.921 1.00 40.88 675 VAL A CA 1
ATOM 5116 C C . VAL A 1 675 ? -2.188 -2.044 -10.552 1.00 40.88 675 VAL A C 1
ATOM 5118 O O . VAL A 1 675 ? -2.987 -1.241 -11.031 1.00 40.88 675 VAL A O 1
ATOM 5121 N N . MET A 1 676 ? -2.558 -2.987 -9.697 1.00 40.22 676 MET A N 1
ATOM 5122 C CA . MET A 1 676 ? -3.943 -3.221 -9.339 1.00 40.22 676 MET A CA 1
ATOM 5123 C C . MET A 1 676 ? -4.449 -2.098 -8.423 1.00 40.22 676 MET A C 1
ATOM 5125 O O . MET A 1 676 ? -5.633 -1.779 -8.458 1.00 40.22 676 MET A O 1
ATOM 5129 N N . SER A 1 677 ? -3.568 -1.460 -7.640 1.00 42.47 677 SER A N 1
ATOM 5130 C CA . SER A 1 677 ? -3.939 -0.365 -6.725 1.00 42.47 677 SER A CA 1
ATOM 5131 C C . SER A 1 677 ? -4.056 0.974 -7.449 1.00 42.47 677 SER A C 1
ATOM 5133 O O . SER A 1 677 ? -4.954 1.751 -7.141 1.00 42.47 677 SER A O 1
ATOM 5135 N N . ASN A 1 678 ? -3.230 1.204 -8.475 1.00 40.69 678 ASN A N 1
ATOM 5136 C CA . ASN A 1 678 ? -3.203 2.478 -9.198 1.00 40.69 678 ASN A CA 1
ATOM 5137 C C . ASN A 1 678 ? -4.044 2.480 -10.485 1.00 40.69 678 ASN A C 1
ATOM 5139 O O . ASN A 1 678 ? -4.568 3.522 -10.880 1.00 40.69 678 ASN A O 1
ATOM 5143 N N . PHE A 1 679 ? -4.218 1.330 -11.146 1.00 35.75 679 PHE A N 1
ATOM 5144 C CA . PHE A 1 679 ? -4.891 1.255 -12.449 1.00 35.75 679 PHE A CA 1
ATOM 5145 C C . PHE A 1 679 ? -6.208 0.465 -12.445 1.00 35.75 679 PHE A C 1
ATOM 5147 O O . PHE A 1 679 ? -7.064 0.759 -13.285 1.00 35.75 679 PHE A O 1
ATOM 5154 N N . PHE A 1 680 ? -6.418 -0.443 -11.481 1.00 37.91 680 PHE A N 1
ATOM 5155 C CA . PHE A 1 680 ? -7.659 -1.217 -11.298 1.00 37.91 680 PHE A CA 1
ATOM 5156 C C . PHE A 1 680 ? -8.162 -1.229 -9.836 1.00 37.91 680 PHE A C 1
ATOM 5158 O O . PHE A 1 680 ? -8.439 -2.303 -9.296 1.00 37.91 680 PHE A O 1
ATOM 5165 N N . PRO A 1 681 ? -8.369 -0.062 -9.193 1.00 40.66 681 PRO A N 1
ATOM 5166 C CA . PRO A 1 681 ? -8.683 0.031 -7.758 1.00 40.66 681 PRO A CA 1
ATOM 5167 C C . PRO A 1 681 ? -9.971 -0.705 -7.335 1.00 40.66 681 PRO A C 1
ATOM 5169 O O . PRO A 1 681 ? -10.183 -0.962 -6.155 1.00 40.66 681 PRO A O 1
ATOM 5172 N N . LYS A 1 682 ? -10.840 -1.068 -8.292 1.00 35.06 682 LYS A N 1
ATOM 5173 C CA . LYS A 1 682 ? -12.108 -1.783 -8.061 1.00 35.06 682 LYS A CA 1
ATOM 5174 C C . LYS A 1 682 ? -12.032 -3.305 -8.268 1.00 35.06 682 LYS A C 1
ATOM 5176 O O . LYS A 1 682 ? -13.013 -3.993 -7.991 1.00 35.06 682 LYS A O 1
ATOM 5181 N N . MET A 1 683 ? -10.910 -3.849 -8.750 1.00 36.47 683 MET A N 1
ATOM 5182 C CA . MET A 1 683 ? -10.717 -5.300 -8.868 1.00 36.47 683 MET A CA 1
ATOM 5183 C C . MET A 1 683 ? -10.287 -5.868 -7.506 1.00 36.47 683 MET A C 1
ATOM 5185 O O . MET A 1 683 ? -9.327 -5.367 -6.919 1.00 36.47 683 MET A O 1
ATOM 5189 N N . PRO A 1 684 ? -10.961 -6.902 -6.965 1.00 44.88 684 PRO A N 1
ATOM 5190 C CA . PRO A 1 684 ? -10.603 -7.453 -5.665 1.00 44.88 684 PRO A CA 1
ATOM 5191 C C . PRO A 1 684 ? -9.217 -8.103 -5.736 1.00 44.88 684 PRO A C 1
ATOM 5193 O O . PRO A 1 684 ? -9.070 -9.216 -6.239 1.00 44.88 684 PRO A O 1
ATOM 5196 N N . GLN A 1 685 ? -8.195 -7.424 -5.208 1.00 52.03 685 GLN A N 1
ATOM 5197 C CA . GLN A 1 685 ? -6.838 -7.966 -5.173 1.00 52.03 685 GLN A CA 1
ATOM 5198 C C . GLN A 1 685 ? -6.771 -9.056 -4.098 1.00 52.03 685 GLN A C 1
ATOM 5200 O O . GLN A 1 685 ? -6.756 -8.806 -2.888 1.00 52.03 685 GLN A O 1
ATOM 5205 N N . ARG A 1 686 ? -6.832 -10.308 -4.548 1.00 53.44 686 ARG A N 1
ATOM 5206 C CA . ARG A 1 686 ? -6.725 -11.489 -3.683 1.00 53.44 686 ARG A CA 1
ATOM 5207 C C . ARG A 1 686 ? -5.261 -11.850 -3.380 1.00 53.44 686 ARG A C 1
ATOM 5209 O O . ARG A 1 686 ? -5.024 -12.554 -2.409 1.00 53.44 686 ARG A O 1
ATOM 5216 N N . PHE A 1 687 ? -4.305 -11.306 -4.142 1.00 60.88 687 PHE A N 1
ATOM 5217 C CA . PHE A 1 687 ? -2.884 -11.680 -4.126 1.00 60.88 687 PHE A CA 1
ATOM 5218 C C . PHE A 1 687 ? -1.941 -10.474 -3.939 1.00 60.88 687 PHE A C 1
ATOM 5220 O O . PHE A 1 687 ? -1.080 -10.217 -4.773 1.00 60.88 687 PHE A O 1
ATOM 5227 N N . THR A 1 688 ? -2.109 -9.703 -2.860 1.00 60.97 688 THR A N 1
ATOM 5228 C CA . THR A 1 688 ? -1.124 -8.670 -2.478 1.00 60.97 688 THR A CA 1
ATOM 5229 C C . THR A 1 688 ? 0.131 -9.316 -1.862 1.00 60.97 688 THR A C 1
ATOM 5231 O O . THR A 1 688 ? 0.018 -10.415 -1.313 1.00 60.97 688 THR A O 1
ATOM 5234 N N . PRO A 1 689 ? 1.313 -8.666 -1.881 1.00 63.84 689 PRO A N 1
ATOM 5235 C CA . PRO A 1 689 ? 2.542 -9.176 -1.262 1.00 63.84 689 PRO A CA 1
ATOM 5236 C C . PRO A 1 689 ? 2.329 -9.571 0.195 1.00 63.84 689 PRO A C 1
ATOM 5238 O O . PRO A 1 689 ? 2.673 -10.678 0.603 1.00 63.84 689 PRO A O 1
ATOM 5241 N N . ALA A 1 690 ? 1.645 -8.710 0.949 1.00 64.69 690 ALA A N 1
ATOM 5242 C CA . ALA A 1 690 ? 1.297 -8.963 2.337 1.00 64.69 690 ALA A CA 1
ATOM 5243 C C . ALA A 1 690 ? 0.348 -10.168 2.505 1.00 64.69 690 ALA A C 1
ATOM 5245 O O . ALA A 1 690 ? 0.535 -10.959 3.428 1.00 64.69 690 ALA A O 1
ATOM 5246 N N . ALA A 1 691 ? -0.637 -10.360 1.615 1.00 69.19 691 ALA A N 1
ATOM 5247 C CA . ALA A 1 691 ? -1.520 -11.531 1.655 1.00 69.19 691 ALA A CA 1
ATOM 5248 C C . ALA A 1 691 ? -0.782 -12.831 1.287 1.00 69.19 691 ALA A C 1
ATOM 5250 O O . ALA A 1 691 ? -0.948 -13.840 1.969 1.00 69.19 691 ALA A O 1
ATOM 5251 N N . VAL A 1 692 ? 0.071 -12.802 0.257 1.00 74.31 692 VAL A N 1
ATOM 5252 C CA . VAL A 1 692 ? 0.914 -13.941 -0.146 1.00 74.31 692 VAL A CA 1
ATOM 5253 C C . VAL A 1 692 ? 1.903 -14.305 0.958 1.00 74.31 692 VAL A C 1
ATOM 5255 O O . VAL A 1 692 ? 2.104 -15.487 1.231 1.00 74.31 692 VAL A O 1
ATOM 5258 N N . ARG A 1 693 ? 2.485 -13.316 1.645 1.00 76.94 693 ARG A N 1
ATOM 5259 C CA . ARG A 1 693 ? 3.341 -13.578 2.803 1.00 76.94 693 ARG A CA 1
ATOM 5260 C C . ARG A 1 693 ? 2.561 -14.232 3.937 1.00 76.94 693 ARG A C 1
ATOM 5262 O O . ARG A 1 693 ? 3.029 -15.239 4.449 1.00 76.94 693 ARG A O 1
ATOM 5269 N N . LEU A 1 694 ? 1.390 -13.706 4.308 1.00 78.19 694 LEU A N 1
ATOM 5270 C CA . LEU A 1 694 ? 0.570 -14.296 5.376 1.00 78.19 694 LEU A CA 1
ATOM 5271 C C . LEU A 1 694 ? 0.199 -15.755 5.076 1.00 78.19 694 LEU A C 1
ATOM 5273 O O . LEU A 1 694 ? 0.296 -16.592 5.967 1.00 78.19 694 LEU A O 1
ATOM 5277 N N . LEU A 1 695 ? -0.142 -16.071 3.822 1.00 81.62 695 LEU A N 1
ATOM 5278 C CA . LEU A 1 695 ? -0.365 -17.451 3.370 1.00 81.62 695 LEU A CA 1
ATOM 5279 C C . LEU A 1 695 ? 0.893 -18.323 3.514 1.00 81.62 695 LEU A C 1
ATOM 5281 O O . LEU A 1 695 ? 0.805 -19.475 3.935 1.00 81.62 695 LEU A O 1
ATOM 5285 N N . ASN A 1 696 ? 2.066 -17.772 3.181 1.00 84.00 696 ASN A N 1
ATOM 5286 C CA . ASN A 1 696 ? 3.348 -18.472 3.277 1.00 84.00 696 ASN A CA 1
ATOM 5287 C C . ASN A 1 696 ? 3.785 -18.741 4.722 1.00 84.00 696 ASN A C 1
ATOM 5289 O O . ASN A 1 696 ? 4.505 -19.704 4.962 1.00 84.00 696 ASN A O 1
ATOM 5293 N N . MET A 1 697 ? 3.393 -17.878 5.663 1.00 84.12 697 MET A N 1
ATOM 5294 C CA . MET A 1 697 ? 3.758 -18.013 7.075 1.00 84.12 697 MET A CA 1
ATOM 5295 C C . MET A 1 697 ? 3.119 -19.237 7.728 1.00 84.12 697 MET A C 1
ATOM 5297 O O . MET A 1 697 ? 3.655 -19.721 8.714 1.00 84.12 697 MET A O 1
ATOM 5301 N N . GLN A 1 698 ? 1.999 -19.737 7.188 1.00 88.94 698 GLN A N 1
ATOM 5302 C CA . GLN A 1 698 ? 1.307 -20.909 7.731 1.00 88.94 698 GLN A CA 1
ATOM 5303 C C . GLN A 1 698 ? 0.978 -20.763 9.220 1.00 88.94 698 GLN A C 1
ATOM 5305 O O . GLN A 1 698 ? 1.134 -21.704 9.994 1.00 88.94 698 GLN A O 1
ATOM 5310 N N . ARG A 1 699 ? 0.533 -19.561 9.608 1.00 89.56 699 ARG A N 1
ATOM 5311 C CA . ARG A 1 699 ? 0.285 -19.216 11.008 1.00 89.56 699 ARG A CA 1
ATOM 5312 C C . ARG A 1 699 ? -0.730 -20.162 11.634 1.00 89.56 699 ARG A C 1
ATOM 5314 O O . ARG A 1 699 ? -1.822 -20.334 11.080 1.00 89.56 699 ARG A O 1
ATOM 5321 N N . LYS A 1 700 ? -0.365 -20.684 12.805 1.00 94.19 700 LYS A N 1
ATOM 5322 C CA . LYS A 1 700 ? -1.210 -21.539 13.635 1.00 94.19 700 LYS A CA 1
ATOM 5323 C C . LYS A 1 700 ? -1.685 -20.809 14.889 1.00 94.19 700 LYS A C 1
ATOM 5325 O O . LYS A 1 700 ? -1.006 -19.898 15.357 1.00 94.19 700 LYS A O 1
ATOM 5330 N N . ALA A 1 701 ? -2.820 -21.209 15.438 1.00 95.19 701 ALA A N 1
ATOM 5331 C CA . ALA A 1 701 ? -3.379 -20.691 16.681 1.00 95.19 701 ALA A CA 1
ATOM 5332 C C . ALA A 1 701 ? -3.311 -21.742 17.798 1.00 95.19 701 ALA A C 1
ATOM 5334 O O . ALA A 1 701 ? -3.711 -22.887 17.598 1.00 95.19 701 ALA A O 1
ATOM 5335 N N . ASP A 1 702 ? -2.852 -21.344 18.984 1.00 96.44 702 ASP A N 1
ATOM 5336 C CA . ASP A 1 702 ? -3.029 -22.118 20.212 1.00 96.44 702 ASP A CA 1
ATOM 5337 C C . ASP A 1 702 ? -4.317 -21.659 20.912 1.00 96.44 702 ASP A C 1
ATOM 5339 O O . ASP A 1 702 ? -4.476 -20.488 21.251 1.00 96.44 702 ASP A O 1
ATOM 5343 N N . THR A 1 703 ? -5.257 -22.584 21.113 1.00 96.75 703 THR A N 1
ATOM 5344 C CA . THR A 1 703 ? -6.546 -22.322 21.776 1.00 96.75 703 THR A CA 1
ATOM 5345 C C . THR A 1 703 ? -6.583 -22.817 23.221 1.00 96.75 703 THR A C 1
ATOM 5347 O O . THR A 1 703 ? -7.612 -22.705 23.892 1.00 96.75 703 THR A O 1
ATOM 5350 N N . SER A 1 704 ? -5.467 -23.327 23.751 1.00 96.56 704 SER A N 1
ATOM 5351 C CA . SER A 1 704 ? -5.405 -23.979 25.062 1.00 96.56 704 SER A CA 1
ATOM 5352 C C . SER A 1 704 ? -5.885 -23.072 26.198 1.00 96.56 704 SER A C 1
ATOM 5354 O O . SER A 1 704 ? -6.487 -23.544 27.162 1.00 96.56 704 SER A O 1
ATOM 5356 N N . LYS A 1 705 ? -5.658 -21.754 26.110 1.00 96.19 705 LYS A N 1
ATOM 5357 C CA . LYS A 1 705 ? -6.168 -20.796 27.103 1.00 96.19 705 LYS A CA 1
ATOM 5358 C C . LYS A 1 705 ? -7.693 -20.686 27.065 1.00 96.19 705 LYS A C 1
ATOM 5360 O O . LYS A 1 705 ? -8.324 -20.744 28.119 1.00 96.19 705 LYS A O 1
ATOM 5365 N N . ALA A 1 706 ? -8.284 -20.556 25.877 1.00 97.06 706 ALA A N 1
ATOM 5366 C CA . ALA A 1 706 ? -9.735 -20.508 25.709 1.00 97.06 706 ALA A CA 1
ATOM 5367 C C . ALA A 1 706 ? -10.395 -21.813 26.188 1.00 97.06 706 ALA A C 1
ATOM 5369 O O . ALA A 1 706 ? -11.409 -21.771 26.884 1.00 97.06 706 ALA A O 1
ATOM 5370 N N . GLN A 1 707 ? -9.786 -22.967 25.900 1.00 96.62 707 GLN A N 1
ATOM 5371 C CA . GLN A 1 707 ? -10.253 -24.265 26.394 1.00 96.62 707 GLN A CA 1
ATOM 5372 C C . GLN A 1 707 ? -10.239 -24.318 27.930 1.00 96.62 707 GLN A C 1
ATOM 5374 O O . GLN A 1 707 ? -11.257 -24.613 28.551 1.00 96.62 707 GLN A O 1
ATOM 5379 N N . ARG A 1 708 ? -9.114 -23.956 28.565 1.00 95.31 708 ARG A N 1
ATOM 5380 C CA . ARG A 1 708 ? -8.963 -24.018 30.030 1.00 95.31 708 ARG A CA 1
ATOM 5381 C C . ARG A 1 708 ? -9.843 -23.028 30.791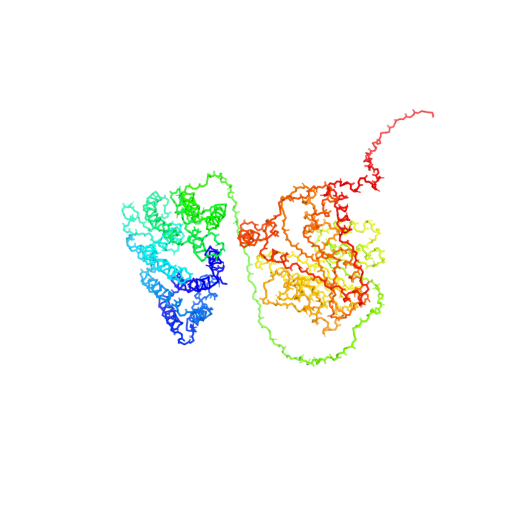 1.00 95.31 708 ARG A C 1
ATOM 5383 O O . ARG A 1 708 ? -10.408 -23.389 31.818 1.00 95.31 708 ARG A O 1
ATOM 5390 N N . GLU A 1 709 ? -9.922 -21.779 30.337 1.00 95.56 709 GLU A N 1
ATOM 5391 C CA . GLU A 1 709 ? -10.566 -20.705 31.108 1.00 95.56 709 GLU A CA 1
ATOM 5392 C C . GLU A 1 709 ? -12.048 -20.520 30.758 1.00 95.56 709 GLU A C 1
ATOM 5394 O O . GLU A 1 709 ? -12.845 -20.186 31.638 1.00 95.56 709 GLU A O 1
ATOM 5399 N N . LEU A 1 710 ? -12.425 -20.748 29.493 1.00 96.12 710 LEU A N 1
ATOM 5400 C CA . LEU A 1 710 ? -13.790 -20.546 28.992 1.00 96.12 710 LEU A CA 1
ATOM 5401 C C . LEU A 1 710 ? -14.554 -21.865 28.786 1.00 96.12 710 LEU A C 1
ATOM 5403 O O . LEU A 1 710 ? -15.782 -21.852 28.655 1.00 96.12 710 LEU A O 1
ATOM 5407 N N . GLY A 1 711 ? -13.852 -23.002 28.739 1.00 95.94 711 GLY A N 1
ATOM 5408 C CA . GLY A 1 711 ? -14.421 -24.284 28.314 1.00 95.94 711 GLY A CA 1
ATOM 5409 C C . GLY A 1 711 ? -14.714 -24.323 26.815 1.00 95.94 711 GLY A C 1
ATOM 5410 O O . GLY A 1 711 ? -15.695 -24.934 26.412 1.00 95.94 711 GLY A O 1
ATOM 5411 N N . TYR A 1 712 ? -13.954 -23.580 26.008 1.00 96.62 712 TYR A N 1
ATOM 5412 C CA . TYR A 1 712 ? -14.114 -23.555 24.554 1.00 96.62 712 TYR A CA 1
ATOM 5413 C C . TYR A 1 712 ? -13.842 -24.943 23.954 1.00 96.62 712 TYR A C 1
ATOM 5415 O O . TYR A 1 712 ? -12.823 -25.544 24.272 1.00 96.62 712 TYR A O 1
ATOM 5423 N N . GLU A 1 713 ? -14.725 -25.438 23.089 1.00 94.81 713 GLU A N 1
ATOM 5424 C CA . GLU A 1 713 ? -14.603 -26.755 22.450 1.00 94.81 713 GLU A CA 1
ATOM 5425 C C . GLU A 1 713 ? -14.741 -26.592 20.928 1.00 94.81 713 GLU A C 1
ATOM 5427 O O . GLU A 1 713 ? -15.858 -26.440 20.429 1.00 94.81 713 GLU A O 1
ATOM 5432 N N . PRO A 1 714 ? -13.624 -26.547 20.179 1.00 92.56 714 PRO A N 1
ATOM 5433 C CA . PRO A 1 714 ? -13.671 -26.392 18.731 1.00 92.56 714 PRO A CA 1
ATOM 5434 C C . PRO A 1 714 ? -14.229 -27.643 18.041 1.00 92.56 714 PRO A C 1
ATOM 5436 O O . PRO A 1 714 ? -13.977 -28.771 18.467 1.00 92.56 714 PRO A O 1
ATOM 5439 N N . THR A 1 715 ? -14.966 -27.435 16.951 1.00 94.56 715 THR A N 1
ATOM 5440 C CA . THR A 1 715 ? -15.535 -28.492 16.104 1.00 94.56 715 THR A CA 1
ATOM 5441 C C . THR A 1 715 ? -14.638 -28.765 14.885 1.00 94.56 715 THR A C 1
ATOM 5443 O O . THR A 1 715 ? -13.417 -28.655 14.967 1.00 94.56 715 THR A O 1
ATOM 5446 N N . GLU A 1 716 ? -15.210 -29.135 13.734 1.00 91.69 716 GLU A N 1
ATOM 5447 C CA . GLU A 1 716 ? -14.467 -29.336 12.485 1.00 91.69 716 GLU A CA 1
ATOM 5448 C C . GLU A 1 716 ? -14.811 -28.265 11.450 1.00 91.69 716 GLU A C 1
ATOM 5450 O O . GLU A 1 716 ? -15.990 -27.976 11.206 1.00 91.69 716 GLU A O 1
ATOM 5455 N N . ILE A 1 717 ? -13.801 -27.748 10.737 1.00 94.25 717 ILE A N 1
ATOM 5456 C CA . ILE A 1 717 ? -14.025 -26.726 9.701 1.00 94.25 717 ILE A CA 1
ATOM 5457 C C . ILE A 1 717 ? -14.847 -27.253 8.517 1.00 94.25 717 ILE A C 1
ATOM 5459 O O . ILE A 1 717 ? -15.574 -26.500 7.865 1.00 94.25 717 ILE A O 1
ATOM 5463 N N . ARG A 1 718 ? -14.779 -28.566 8.273 1.00 94.62 718 ARG A N 1
ATOM 5464 C CA . ARG A 1 718 ? -15.566 -29.274 7.260 1.00 94.62 718 ARG A CA 1
ATOM 5465 C C . ARG A 1 718 ? -17.061 -28.998 7.427 1.00 94.62 718 ARG A C 1
ATOM 5467 O O . ARG A 1 718 ? -17.721 -28.607 6.465 1.00 94.62 718 ARG A O 1
ATOM 5474 N N . SER A 1 719 ? -17.578 -29.126 8.651 1.00 93.62 719 SER A N 1
ATOM 5475 C CA . SER A 1 719 ? -18.992 -28.875 8.960 1.00 93.62 719 SER A CA 1
ATOM 5476 C C . SER A 1 719 ? -19.409 -27.437 8.624 1.00 93.62 719 SER A C 1
ATOM 5478 O O . SER A 1 719 ? -20.440 -27.219 7.986 1.00 93.62 719 SER A O 1
ATOM 5480 N N . ALA A 1 720 ? -18.551 -26.461 8.937 1.00 95.06 720 ALA A N 1
ATOM 5481 C CA . ALA A 1 720 ? -18.787 -25.051 8.652 1.00 95.06 720 ALA A CA 1
ATOM 5482 C C . ALA A 1 720 ? -18.938 -24.781 7.146 1.00 95.06 720 ALA A C 1
ATOM 5484 O O . ALA A 1 720 ? -19.795 -23.999 6.735 1.00 95.06 720 ALA A O 1
ATOM 5485 N N . ILE A 1 721 ? -18.132 -25.441 6.309 1.00 95.62 721 ILE A N 1
ATOM 5486 C CA . ILE A 1 721 ? -18.179 -25.279 4.849 1.00 95.62 721 ILE A CA 1
ATOM 5487 C C . ILE A 1 721 ? -19.457 -25.895 4.267 1.00 95.62 721 ILE A C 1
ATOM 5489 O O . ILE A 1 721 ? -20.094 -25.263 3.419 1.00 95.62 721 ILE A O 1
ATOM 5493 N N . HIS A 1 722 ? -19.870 -27.077 4.739 1.00 95.31 722 HIS A N 1
ATOM 5494 C CA . HIS A 1 722 ? -21.150 -27.677 4.341 1.00 95.31 722 HIS A CA 1
ATOM 5495 C C . HIS A 1 722 ? -22.325 -26.749 4.661 1.00 95.31 722 HIS A C 1
ATOM 5497 O O . HIS A 1 722 ? -23.175 -26.498 3.806 1.00 95.31 722 HIS A O 1
ATOM 5503 N N . GLU A 1 723 ? -22.362 -26.205 5.876 1.00 95.25 723 GLU A N 1
ATOM 5504 C CA . GLU A 1 723 ? -23.430 -25.306 6.307 1.00 95.25 723 GLU A CA 1
ATOM 5505 C C . GLU A 1 723 ? -23.408 -23.965 5.561 1.00 95.25 723 GLU A C 1
ATOM 5507 O O . GLU A 1 723 ? -24.469 -23.459 5.184 1.00 95.25 723 GLU A O 1
ATOM 5512 N N . ALA A 1 724 ? -22.219 -23.415 5.291 1.00 95.88 724 ALA A N 1
ATOM 5513 C CA . ALA A 1 724 ? -22.049 -22.220 4.467 1.00 95.88 724 ALA A CA 1
ATOM 5514 C C . ALA A 1 724 ? -22.608 -22.437 3.055 1.00 95.88 724 ALA A C 1
ATOM 5516 O O . ALA A 1 724 ? -23.398 -21.631 2.559 1.00 95.88 724 ALA A O 1
ATOM 5517 N N . TYR A 1 725 ? -22.241 -23.552 2.416 1.00 95.44 725 TYR A N 1
ATOM 5518 C CA . TYR A 1 725 ? -22.727 -23.898 1.086 1.00 95.44 725 TYR A CA 1
ATOM 5519 C C . TYR A 1 725 ? -24.241 -24.117 1.070 1.00 95.44 725 TYR A C 1
ATOM 5521 O O . TYR A 1 725 ? -24.925 -23.563 0.212 1.00 95.44 725 TYR A O 1
ATOM 5529 N N . ALA A 1 726 ? -24.782 -24.850 2.048 1.00 94.38 726 ALA A N 1
ATOM 5530 C CA . ALA A 1 726 ? -26.220 -25.059 2.188 1.00 94.38 726 ALA A CA 1
ATOM 5531 C C . ALA A 1 726 ? -26.975 -23.734 2.376 1.00 94.38 726 ALA A C 1
ATOM 5533 O O . ALA A 1 726 ? -28.019 -23.522 1.760 1.00 94.38 726 ALA A O 1
ATOM 5534 N N . HIS A 1 727 ? -26.433 -22.809 3.174 1.00 93.50 727 HIS A N 1
ATOM 5535 C CA . HIS A 1 727 ? -26.993 -21.468 3.331 1.00 93.50 727 HIS A CA 1
ATOM 5536 C C . HIS A 1 727 ? -26.994 -20.690 2.003 1.00 93.50 727 HIS A C 1
ATOM 5538 O O . HIS A 1 727 ? -28.022 -20.122 1.629 1.00 93.50 727 HIS A O 1
ATOM 5544 N N . PHE A 1 728 ? -25.886 -20.697 1.254 1.00 95.06 728 PHE A N 1
ATOM 5545 C CA . PHE A 1 728 ? -25.829 -20.053 -0.061 1.00 95.06 728 PHE A CA 1
ATOM 5546 C C . PHE A 1 728 ? -26.770 -20.697 -1.084 1.00 95.06 728 PHE A C 1
ATOM 5548 O O . PHE A 1 728 ? -27.402 -19.976 -1.856 1.00 95.06 728 PHE A O 1
ATOM 5555 N N . ALA A 1 729 ? -26.904 -22.023 -1.076 1.00 92.94 729 ALA A N 1
ATOM 5556 C CA . ALA A 1 729 ? -27.814 -22.752 -1.953 1.00 92.94 729 ALA A CA 1
ATOM 5557 C C . ALA A 1 729 ? -29.283 -22.415 -1.650 1.00 92.94 729 ALA A C 1
ATOM 5559 O O . ALA A 1 729 ? -30.032 -22.099 -2.572 1.00 92.94 729 ALA A O 1
ATOM 5560 N N . ARG A 1 730 ? -29.686 -22.366 -0.367 1.00 90.88 730 ARG A N 1
ATOM 5561 C CA . ARG A 1 730 ? -31.039 -21.928 0.042 1.00 90.88 730 ARG A CA 1
ATOM 5562 C C . ARG A 1 730 ? -31.367 -20.504 -0.409 1.00 90.88 730 ARG A C 1
ATOM 5564 O O . ARG A 1 730 ? -32.522 -20.203 -0.688 1.00 90.88 730 ARG A O 1
ATOM 5571 N N . ARG A 1 731 ? -30.358 -19.636 -0.513 1.00 90.94 731 ARG A N 1
ATOM 5572 C CA . ARG A 1 731 ? -30.494 -18.260 -1.024 1.00 90.94 731 ARG A CA 1
ATOM 5573 C C . ARG A 1 731 ? -30.368 -18.150 -2.549 1.00 90.94 731 ARG A C 1
ATOM 5575 O O . ARG A 1 731 ? -30.359 -17.041 -3.072 1.00 90.94 731 ARG A O 1
ATOM 5582 N N . GLY A 1 732 ? -30.234 -19.268 -3.266 1.00 91.75 732 GLY A N 1
ATOM 5583 C CA . GLY A 1 732 ? -30.075 -19.288 -4.724 1.00 91.75 732 GLY A CA 1
ATOM 5584 C C . GLY A 1 732 ? -28.739 -18.725 -5.224 1.00 91.75 732 GLY A C 1
ATOM 5585 O O . GLY A 1 732 ? -28.607 -18.413 -6.404 1.00 91.75 732 GLY A O 1
ATOM 5586 N N . LEU A 1 733 ? -27.745 -18.573 -4.342 1.00 91.00 733 LEU A N 1
ATOM 5587 C CA . LEU A 1 733 ? -26.416 -18.059 -4.683 1.00 91.00 733 LEU A CA 1
ATOM 5588 C C . LEU A 1 733 ? -25.445 -19.161 -5.104 1.00 91.00 733 LEU A C 1
ATOM 5590 O O . LEU A 1 733 ? -24.448 -18.857 -5.749 1.00 91.00 733 LEU A O 1
ATOM 5594 N N . ALA A 1 734 ? -25.711 -20.412 -4.734 1.00 89.56 734 ALA A N 1
ATOM 5595 C CA . ALA A 1 734 ? -24.926 -21.575 -5.127 1.00 89.56 734 ALA A CA 1
ATOM 5596 C C . ALA A 1 734 ? -25.818 -22.610 -5.836 1.00 89.56 734 ALA A C 1
ATOM 5598 O O . ALA A 1 734 ? -27.013 -22.676 -5.541 1.00 89.56 734 ALA A O 1
ATOM 5599 N N . PRO A 1 735 ? -25.261 -23.439 -6.741 1.00 85.62 73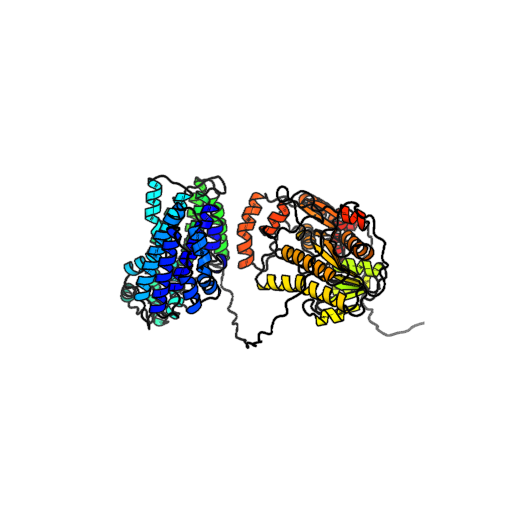5 PRO A N 1
ATOM 5600 C CA . PRO A 1 735 ? -25.980 -24.581 -7.299 1.00 85.62 735 PRO A CA 1
ATOM 5601 C C . PRO A 1 735 ? -26.466 -25.541 -6.202 1.00 85.62 735 PRO A C 1
ATOM 5603 O O . PRO A 1 735 ? -25.865 -25.623 -5.133 1.00 85.62 735 PRO A O 1
ATOM 5606 N N . SER A 1 736 ? -27.516 -26.316 -6.475 1.00 72.00 736 SER A N 1
ATOM 5607 C CA . SER A 1 736 ? -27.919 -27.431 -5.613 1.00 72.00 736 SER A CA 1
ATOM 5608 C C . SER A 1 736 ? -26.864 -28.538 -5.708 1.00 72.00 736 SER A C 1
ATOM 5610 O O . SER A 1 736 ? -26.846 -29.304 -6.669 1.00 72.00 736 SER A O 1
ATOM 5612 N N . GLY A 1 737 ? -25.926 -28.571 -4.760 1.00 61.12 737 GLY A N 1
ATOM 5613 C CA . GLY A 1 737 ? -24.854 -29.568 -4.742 1.00 61.12 737 GLY A CA 1
ATOM 5614 C C . GLY A 1 737 ? -25.353 -30.996 -4.480 1.00 61.12 737 GLY A C 1
ATOM 5615 O O . GLY A 1 737 ? -26.485 -31.194 -4.022 1.00 61.12 737 GLY A O 1
ATOM 5616 N N . PRO A 1 738 ? -24.501 -32.009 -4.719 1.00 55.91 738 PRO A N 1
ATOM 5617 C CA . PRO A 1 738 ? -24.869 -33.418 -4.579 1.00 55.91 738 PRO A CA 1
ATOM 5618 C C . PRO A 1 738 ? -25.352 -33.773 -3.162 1.00 55.91 738 PRO A C 1
ATOM 5620 O O . PRO A 1 738 ? -26.292 -34.556 -3.023 1.00 55.91 738 PRO A O 1
ATOM 5623 N N . SER A 1 739 ? -24.804 -33.143 -2.113 1.00 49.94 739 SER A N 1
ATOM 5624 C CA . SER A 1 739 ? -25.178 -33.431 -0.717 1.00 49.94 739 SER A CA 1
ATOM 5625 C C . SER A 1 739 ? -26.561 -32.905 -0.304 1.00 49.94 739 SER A C 1
ATOM 5627 O O . SER A 1 739 ? -27.131 -33.406 0.662 1.00 49.94 739 SER A O 1
ATOM 5629 N N . LEU A 1 740 ? -27.115 -31.911 -1.009 1.00 47.81 740 LEU A N 1
ATOM 5630 C CA . LEU A 1 740 ? -28.452 -31.363 -0.727 1.00 47.81 740 LEU A CA 1
ATOM 5631 C C . LEU A 1 740 ? -29.560 -32.221 -1.351 1.00 47.81 740 LEU A C 1
ATOM 5633 O O . LEU A 1 740 ? -30.667 -32.276 -0.824 1.00 47.81 740 LEU A O 1
ATOM 5637 N N . SER A 1 741 ? -29.247 -32.949 -2.428 1.00 38.09 741 SER A N 1
ATOM 5638 C CA . SER A 1 741 ? -30.206 -33.825 -3.116 1.00 38.09 741 SER A CA 1
ATOM 5639 C C . SER A 1 741 ? -30.595 -35.080 -2.319 1.00 38.09 741 SER A C 1
ATOM 5641 O O . SER A 1 741 ? -31.593 -35.719 -2.640 1.00 38.09 741 SER A O 1
ATOM 5643 N N . ALA A 1 742 ? -29.840 -35.427 -1.269 1.00 36.75 742 ALA A N 1
ATOM 5644 C CA . ALA A 1 742 ? -29.990 -36.698 -0.562 1.00 36.75 742 ALA A CA 1
ATOM 5645 C C . ALA A 1 742 ? -30.720 -36.618 0.795 1.00 36.75 742 ALA A C 1
ATOM 5647 O O . ALA A 1 742 ? -31.012 -37.671 1.360 1.00 36.75 742 ALA A O 1
ATOM 5648 N N . LYS A 1 743 ? -31.013 -35.425 1.349 1.00 38.25 743 LYS A N 1
ATOM 5649 C CA . LYS A 1 743 ? -31.601 -35.325 2.707 1.00 38.25 743 LYS A CA 1
ATOM 5650 C C . LYS A 1 743 ? -32.762 -34.353 2.934 1.00 38.25 743 LYS A C 1
ATOM 5652 O O . LYS A 1 743 ? -33.366 -34.440 3.996 1.00 38.25 743 LYS A O 1
ATOM 5657 N N . GLU A 1 744 ? -33.166 -33.526 1.974 1.00 35.59 744 GLU A N 1
ATOM 5658 C CA . GLU A 1 744 ? -34.371 -32.695 2.132 1.00 35.59 744 GLU A CA 1
ATOM 5659 C C . GLU A 1 744 ? -35.269 -32.800 0.898 1.00 35.59 744 GLU A C 1
ATOM 5661 O O . GLU A 1 744 ? -35.227 -31.986 -0.021 1.00 35.59 744 GLU A O 1
ATOM 5666 N N . GLY A 1 745 ? -36.124 -33.824 0.891 1.00 31.23 745 GLY A N 1
ATOM 5667 C CA . GLY A 1 745 ? -37.341 -33.820 0.088 1.00 31.23 745 GLY A CA 1
ATOM 5668 C C . GLY A 1 745 ? -38.329 -32.804 0.660 1.00 31.23 745 GLY A C 1
ATOM 5669 O O . GLY A 1 745 ? -39.286 -33.186 1.325 1.00 31.23 745 GLY A O 1
ATOM 5670 N N . ALA A 1 746 ? -38.088 -31.514 0.430 1.00 30.42 746 ALA A N 1
ATOM 5671 C CA . ALA A 1 746 ? -39.085 -30.470 0.622 1.00 30.42 746 ALA A CA 1
ATOM 5672 C C . ALA A 1 746 ? -39.678 -30.125 -0.749 1.00 30.42 746 ALA A C 1
ATOM 5674 O O . ALA A 1 746 ? -38.982 -29.654 -1.649 1.00 30.42 746 ALA A O 1
ATOM 5675 N N . ALA A 1 747 ? -40.961 -30.446 -0.916 1.00 27.95 747 ALA A N 1
ATOM 5676 C CA . ALA A 1 747 ? -41.719 -30.250 -2.144 1.00 27.95 747 ALA A CA 1
ATOM 5677 C C . ALA A 1 747 ? -41.658 -28.785 -2.634 1.00 27.95 747 ALA A C 1
ATOM 5679 O O . ALA A 1 747 ? -41.630 -27.869 -1.807 1.00 27.95 747 ALA A O 1
ATOM 5680 N N . PRO A 1 748 ? -41.676 -28.532 -3.957 1.00 30.23 748 PRO A N 1
ATOM 5681 C CA . PRO A 1 748 ? -41.705 -27.173 -4.479 1.00 30.23 748 PRO A CA 1
ATOM 5682 C C . PRO A 1 748 ? -42.989 -26.468 -4.032 1.00 30.23 748 PRO A C 1
ATOM 5684 O O . PRO A 1 748 ? -44.088 -26.982 -4.234 1.00 30.23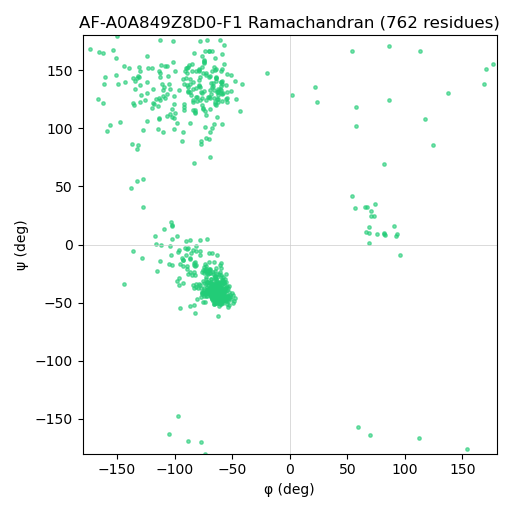 748 PRO A O 1
ATOM 5687 N N . LEU A 1 749 ? -42.845 -25.276 -3.450 1.00 30.45 749 LEU A N 1
ATOM 5688 C CA . LEU A 1 749 ? -43.942 -24.339 -3.221 1.00 30.45 749 LEU A CA 1
ATOM 5689 C C . LEU A 1 749 ? -44.589 -23.983 -4.568 1.00 30.45 749 LEU A C 1
ATOM 5691 O O . LEU A 1 749 ? -44.047 -23.195 -5.344 1.00 30.45 749 LEU A O 1
ATOM 5695 N N . GLU A 1 750 ? -45.756 -24.567 -4.843 1.00 26.31 750 GLU A N 1
ATOM 5696 C CA . GLU A 1 750 ? -46.642 -24.108 -5.906 1.00 26.31 750 GLU A CA 1
ATOM 5697 C C . GLU A 1 750 ? -47.102 -22.678 -5.605 1.00 26.31 750 GLU A C 1
ATOM 5699 O O . GLU A 1 750 ? -47.707 -22.375 -4.575 1.00 26.31 750 GLU A O 1
ATOM 5704 N N . VAL A 1 751 ? -46.818 -21.786 -6.550 1.00 30.16 751 VAL A N 1
ATOM 5705 C CA . VAL A 1 751 ? -47.321 -20.416 -6.576 1.00 30.16 751 VAL A CA 1
ATOM 5706 C C . VAL A 1 751 ? -48.833 -20.469 -6.807 1.00 30.16 751 VAL A C 1
ATOM 5708 O O . VAL A 1 751 ? -49.301 -20.636 -7.935 1.00 30.16 751 VAL A O 1
ATOM 5711 N N . ALA A 1 752 ? -49.609 -20.321 -5.735 1.00 27.58 752 ALA A N 1
ATOM 5712 C CA . ALA A 1 752 ? -51.053 -20.156 -5.819 1.00 27.58 752 ALA A CA 1
ATOM 5713 C C . ALA A 1 752 ? -51.385 -18.848 -6.562 1.00 27.58 752 ALA A C 1
ATOM 5715 O O . ALA A 1 752 ? -51.178 -17.746 -6.051 1.00 27.58 752 ALA A O 1
ATOM 5716 N N . LYS A 1 753 ? -51.908 -18.968 -7.788 1.00 28.77 753 LYS A N 1
ATOM 5717 C CA . LYS A 1 753 ? -52.519 -17.849 -8.518 1.00 28.77 753 LYS A CA 1
ATOM 5718 C C . LYS A 1 753 ? -53.775 -17.363 -7.772 1.00 28.77 753 LYS A C 1
ATOM 5720 O O . LYS A 1 753 ? -54.533 -18.200 -7.275 1.00 28.77 753 LYS A O 1
ATOM 5725 N N . PRO A 1 754 ? -54.065 -16.050 -7.742 1.00 28.34 754 PRO A N 1
ATOM 5726 C CA . PRO A 1 754 ? -55.299 -15.555 -7.149 1.00 28.34 754 PRO A CA 1
ATOM 5727 C C . PRO A 1 754 ? -56.490 -15.964 -8.023 1.00 28.34 754 PRO A C 1
ATOM 5729 O O . PRO A 1 754 ? -56.513 -15.694 -9.225 1.00 28.34 754 PRO A O 1
ATOM 5732 N N . LYS A 1 755 ? -57.485 -16.618 -7.415 1.00 30.42 755 LYS A N 1
ATOM 5733 C CA . LYS A 1 755 ? -58.780 -16.901 -8.044 1.00 30.42 755 LYS A CA 1
ATOM 5734 C C . LYS A 1 755 ? -59.511 -15.583 -8.309 1.00 30.42 755 LYS A C 1
ATOM 5736 O O . LYS A 1 755 ? -59.812 -14.843 -7.375 1.00 30.42 755 LYS A O 1
ATOM 5741 N N . SER A 1 756 ? -59.829 -15.323 -9.573 1.00 31.69 756 SER A N 1
ATOM 5742 C CA . SER A 1 756 ? -60.794 -14.307 -9.976 1.00 31.69 756 SER A CA 1
ATOM 5743 C C . SER A 1 756 ? -62.187 -14.694 -9.473 1.00 31.69 756 SER A C 1
ATOM 5745 O O . SER A 1 756 ? -62.703 -15.768 -9.782 1.00 31.69 756 SER A O 1
ATOM 5747 N N . GLN A 1 757 ? -62.802 -13.812 -8.687 1.00 30.58 757 GLN A N 1
ATOM 5748 C CA . GLN A 1 757 ? -64.233 -13.863 -8.410 1.00 30.58 757 GLN A CA 1
ATOM 5749 C C . GLN A 1 757 ? -64.988 -13.416 -9.667 1.00 30.58 757 GLN A C 1
ATOM 5751 O O . GLN A 1 757 ? -64.941 -12.247 -10.041 1.00 30.58 757 GLN A O 1
ATOM 5756 N N . GLY A 1 758 ? -65.685 -14.354 -10.303 1.00 28.66 758 GLY A N 1
ATOM 5757 C CA . GLY A 1 758 ? -66.797 -14.094 -11.211 1.00 28.66 758 GLY A CA 1
ATOM 5758 C C . GLY A 1 758 ? -68.065 -14.661 -10.581 1.00 28.66 758 GLY A C 1
ATOM 5759 O O . GLY A 1 758 ? -68.117 -15.846 -10.264 1.00 28.66 758 GLY A O 1
ATOM 5760 N N . ARG A 1 759 ? -69.031 -13.779 -10.324 1.00 32.12 759 ARG A N 1
ATOM 5761 C CA . ARG A 1 759 ? -70.398 -14.067 -9.872 1.00 32.12 759 ARG A CA 1
ATOM 5762 C C . ARG A 1 759 ? -71.224 -14.735 -10.986 1.00 32.12 759 ARG A C 1
ATOM 5764 O O . ARG A 1 759 ? -70.878 -14.598 -12.152 1.00 32.12 759 ARG A O 1
ATOM 5771 N N . GLU A 1 760 ? -72.368 -15.283 -10.552 1.00 31.06 760 GLU A N 1
ATOM 5772 C CA . GLU A 1 760 ? -73.536 -15.786 -11.314 1.00 31.06 760 GLU A CA 1
ATOM 5773 C C . GLU A 1 760 ? -73.411 -17.249 -11.779 1.00 31.06 760 GLU A C 1
ATOM 5775 O O . GLU A 1 760 ? -72.450 -17.616 -12.432 1.00 31.06 760 GLU A O 1
ATOM 5780 N N . GLY A 1 761 ? -74.321 -18.181 -11.484 1.00 28.66 761 GLY A N 1
ATOM 5781 C CA . GLY A 1 761 ? -75.588 -18.169 -10.757 1.00 28.66 761 GLY A CA 1
ATOM 5782 C C . GLY A 1 761 ? -76.304 -19.521 -10.960 1.00 28.66 761 GLY A C 1
ATOM 5783 O O . GLY A 1 761 ? -76.125 -20.149 -11.994 1.00 28.66 761 GLY A O 1
ATOM 5784 N N . ALA A 1 762 ? -77.105 -19.919 -9.961 1.00 29.25 762 ALA A N 1
ATOM 5785 C CA . ALA A 1 762 ? -78.249 -20.849 -9.993 1.00 29.25 762 ALA A CA 1
ATOM 5786 C C . ALA A 1 762 ? -78.071 -22.307 -10.492 1.00 29.25 762 ALA A C 1
ATOM 5788 O O . ALA A 1 762 ? -77.901 -22.555 -11.678 1.00 29.25 762 ALA A O 1
ATOM 5789 N N . ALA A 1 763 ? -78.320 -23.290 -9.614 1.00 32.41 763 ALA A N 1
ATOM 5790 C CA . ALA A 1 763 ? -79.615 -23.991 -9.521 1.00 32.41 763 ALA A CA 1
ATOM 5791 C C . ALA A 1 763 ? -79.526 -25.255 -8.633 1.00 32.41 763 ALA A C 1
ATOM 5793 O O . ALA A 1 763 ? -78.606 -26.051 -8.799 1.00 32.41 763 ALA A O 1
ATOM 5794 N N . ALA A 1 764 ? -80.570 -25.420 -7.808 1.00 34.31 764 ALA A N 1
ATOM 5795 C CA . ALA A 1 764 ? -80.968 -26.566 -6.973 1.00 34.31 764 ALA A CA 1
ATOM 5796 C C . ALA A 1 764 ? -80.182 -26.820 -5.676 1.00 34.31 764 ALA A C 1
ATOM 5798 O O . ALA A 1 764 ? -79.029 -27.297 -5.731 1.00 34.31 764 ALA A O 1
#

Secondary structure (DSSP, 8-state):
-HHHH-HHHHHHHHTS-HHHHHHHHHHHHHHHHHHHHHH-TTS-HHHHHHHHHHHHHHHHHHHHT-S--SHHHHHHHHHHT--SSHHHHHHHHTHHHHHHHHHHS-HHHHHHHHHHHHHHHHHHHHHHHH-BTTTB-B--SHHHHHHHHIIIIIHHHHHHHHHHHHHS---HHHHHHHHHHHHHHHHHHHHHHHHHHHHHHHHHT-B-S-HHHHHHTT--GGGTT-TTTHHHHHHHHHHHHHHHHHHHHHHHHHHHHSPP-SSTT-HHHHHHHHHHHHHHHHHHHHHHHHH-SGGGSTT------HHHHHHHHHHHHHHHHS-HHHHHHHHHHHHHHHHH--PPPPPPPP--------------------------PPPP------SPPPPP--SEEEEESTTSHHHHHHHHHHHHTT-EEEEEESSGGG-HHHHHHHHHH----EEEE--TT-HHHHHHHHTT-SEEEE-------S---HHHHHHHHIIIIIHHHHHHHHHHHHT-SEEEEEEEGGGS---SS-TTSEE-TTSPP-TTS---HHHHHHHHHHHHHHHHHHTT--EEEEEE-EEE-S--SS--HHHHHHHHHHTT---EE---EEEEEEHHHHHHHHHHHHHHPPTT-EEEE--EEEEHHHHHHHHHHHH-PPPPSEEPPHHHHHHHHHHHHHHHHHT-TTS--S--HHHHHHHHHT-EE--HHHHHHH------HHHHHHHHHHHHHHTTSS---TTTTTT---------PPPP--------

pLDDT: mean 82.86, std 20.38, range [22.08, 98.75]

Foldseek 3Di:
DQCVLDVQLLLLLVLFDPLLSLLLSLLVLLLLLLVLLLPPLVDDLVLSVQLLVLSLVLLVCLLVLHDQHRPSQLVSLVVRVGDPDPVSSVSRNVVSVSSPSSSPRDNQSSVLRSVLSNQLSVLSNVQSVCQDNQQGGAAADVVSLLSSLCSSFLSVLSSSLSSLCVQAPDDPVLSVLLNVLSSLLRSLLVLLVLLQCQQVCVVVNHHSQHQNLLVVLVHDSPCLLPPVCLVSNLVSSLVSLVVSVVSLVSLLVSLLSQAADLDPNRNSLSSSLSSLLSSLQSLLSSLQSNVHSQSSPPPRGRHDDLVLSVVSNVLSNPLSNDHRVSNSVSSVVSNVCSNVDDDDDDDDDDDDDDDDDDDDDDDDDDDDDDDDDDDDDDDDDDDQDFAFFFDDPDFEEEEEPCLAPLNLLLLLVCVQVPHAYEYEAEPPPRCPSVVCSCVVSVHDYHYQYDALLDLVSLLVSCARHQEYEAEDADDDQAPAPPVVLVVRLSRQQVSLLSNLVSCVVRVHNEYEYEAECLQFAADPVALQDATEQVGGRDPPDDGGSNSVSRVSSLVSQLVSVVVVHQYEYEYFYAEFAASRVPQDPVLVVLLCQLVVVDQEDEWFWEFYAYSNLSSLLSSLCRTFNGRSGYAYGTADIDIVVRVQVLSCVLNVGHGRPHHDDLVNLLVCQSVVSSSCNPPVVPPPCCRHNNNSVVRHSSYHHDRVSSCGHRVRDHDDVSVRNNRSQVNCVVVVSGPCGPVNVPPDPDDDPDDDDDDDDDDDDDDD

Mean predicted aligned error: 17.71 Å

Solvent-accessible surface area (backbone atoms only — not comparable to full-atom values): 41136 Å² total; per-residue (Å²): 108,63,64,79,82,30,68,71,58,40,57,34,42,70,58,34,53,70,77,55,23,52,52,52,51,44,49,50,51,56,50,50,50,52,50,41,56,61,69,38,76,89,52,54,70,70,58,42,52,54,47,52,52,29,44,53,53,22,51,53,32,18,60,74,65,56,76,84,36,23,63,69,30,19,51,52,25,58,75,69,59,46,32,93,45,77,65,48,23,49,47,35,44,48,34,31,61,52,34,47,52,48,40,68,49,60,65,75,55,30,69,31,40,49,64,29,52,51,48,20,48,54,37,45,53,58,52,59,70,63,36,40,96,86,55,29,41,72,26,58,29,69,69,51,37,51,53,50,31,30,25,81,22,10,30,52,22,45,23,50,50,46,48,45,42,72,72,42,74,68,56,76,67,59,46,52,56,38,61,75,19,20,39,29,40,17,30,17,52,44,44,36,49,54,57,29,43,42,26,58,34,45,75,73,37,28,40,77,63,26,52,57,56,34,48,76,58,76,40,58,76,92,46,44,70,37,82,87,40,38,71,42,45,53,53,50,52,49,60,51,45,55,56,28,48,55,21,40,52,39,26,50,53,38,38,63,67,44,54,65,37,68,54,83,89,40,49,31,20,25,50,30,34,37,45,44,46,63,51,30,52,39,38,31,33,45,41,40,42,68,77,48,68,31,24,58,33,70,94,42,53,45,72,69,53,71,68,54,57,48,53,46,51,55,44,34,53,51,15,32,54,26,48,51,80,52,17,56,54,36,46,50,52,47,44,52,45,25,53,71,59,75,88,83,76,85,86,80,85,89,78,88,83,81,86,87,84,84,82,92,81,90,82,82,94,78,83,88,85,87,88,88,83,83,88,81,79,88,86,83,86,90,76,87,70,60,65,43,74,76,51,83,91,60,70,32,32,35,30,29,29,35,65,38,46,67,23,33,44,38,50,48,51,43,46,73,76,66,51,50,43,34,34,49,36,67,70,89,85,59,51,65,49,58,51,50,46,28,63,77,69,72,46,84,68,48,80,42,72,39,50,50,71,38,52,64,44,35,32,62,62,46,54,86,30,32,33,35,39,44,54,50,64,67,86,47,82,57,88,59,54,74,66,51,53,47,52,39,38,41,46,31,32,49,15,46,46,31,47,52,49,27,33,55,76,55,64,34,69,36,36,40,33,59,40,36,54,68,31,42,18,61,50,88,92,48,41,52,48,63,24,43,87,82,40,62,62,65,84,89,54,94,72,48,64,39,28,54,35,39,39,48,36,52,51,47,40,42,51,37,31,76,73,68,28,45,22,30,33,40,21,35,44,49,66,40,30,48,61,44,76,68,62,42,77,59,51,43,51,53,43,33,44,63,71,65,69,49,69,53,46,63,69,42,23,39,34,28,14,23,43,66,48,44,39,51,43,44,53,30,39,67,28,23,51,56,71,56,38,67,35,44,39,56,35,40,74,44,38,42,63,58,49,40,54,53,48,20,67,51,41,66,38,82,63,56,84,41,69,48,54,67,70,61,49,56,54,48,9,64,61,40,46,58,48,40,53,75,76,37,71,85,57,87,73,81,56,29,49,65,49,50,48,53,28,66,36,33,38,32,70,42,39,66,64,26,32,44,26,45,64,46,74,60,66,58,51,66,60,19,51,50,43,23,50,53,44,34,28,77,68,70,70,36,73,89,24,68,71,57,78,76,76,62,95,68,78,81,83,77,82,80,74,84,80,79,88,75,83,88,79,90,86,136